Protein AF-0000000083407254 (afdb_homodimer)

Structure (mmCIF, N/CA/C/O backbone):
data_AF-0000000083407254-model_v1
#
loop_
_entity.id
_entity.type
_entity.pdbx_description
1 polymer 'Nucleotide-binding domain-containing protein'
#
loop_
_atom_site.group_PDB
_atom_site.id
_atom_site.type_symbol
_atom_site.label_atom_id
_atom_site.label_alt_id
_atom_site.label_comp_id
_atom_site.label_asym_id
_atom_site.label_entity_id
_atom_site.label_seq_id
_atom_site.pdbx_PDB_ins_code
_atom_site.Cartn_x
_atom_site.Cartn_y
_atom_site.Cartn_z
_atom_site.occupancy
_atom_site.B_iso_or_equiv
_atom_site.auth_seq_id
_atom_site.auth_comp_id
_atom_site.auth_asym_id
_atom_site.auth_atom_id
_atom_site.pdbx_PDB_model_num
ATOM 1 N N . MET A 1 1 ? -62.719 74.5 -61.312 1 21.75 1 MET A N 1
ATOM 2 C CA . MET A 1 1 ? -62 74.5 -62.562 1 21.75 1 MET A CA 1
ATOM 3 C C . MET A 1 1 ? -60.938 73.438 -62.625 1 21.75 1 MET A C 1
ATOM 5 O O . MET A 1 1 ? -60.219 73.188 -61.688 1 21.75 1 MET A O 1
ATOM 9 N N . PHE A 1 2 ? -61.094 72.438 -63.719 1 22.11 2 PHE A N 1
ATOM 10 C CA . PHE A 1 2 ? -60.938 71.062 -64.188 1 22.11 2 PHE A CA 1
ATOM 11 C C . PHE A 1 2 ? -59.531 70.812 -64.688 1 22.11 2 PHE A C 1
ATOM 13 O O . PHE A 1 2 ? -59.344 70.75 -65.938 1 22.11 2 PHE A O 1
ATOM 20 N N . ALA A 1 3 ? -58.594 71.625 -64.125 1 22.72 3 ALA A N 1
ATOM 21 C CA . ALA A 1 3 ? -57.406 71.625 -64.938 1 22.72 3 ALA A CA 1
ATOM 22 C C . ALA A 1 3 ? -56.906 70.188 -65.188 1 22.72 3 ALA A C 1
ATOM 24 O O . ALA A 1 3 ? -56.938 69.375 -64.25 1 22.72 3 ALA A O 1
ATOM 25 N N . ALA A 1 4 ? -56.781 69.688 -66.438 1 21.2 4 ALA A N 1
ATOM 26 C CA . ALA A 1 4 ? -56.719 68.5 -67.25 1 21.2 4 ALA A CA 1
ATOM 27 C C . ALA A 1 4 ? -55.406 67.75 -67.062 1 21.2 4 ALA A C 1
ATOM 29 O O . ALA A 1 4 ? -54.312 68.312 -67.312 1 21.2 4 ALA A O 1
ATOM 30 N N . ALA A 1 5 ? -55.219 66.938 -65.938 1 22.72 5 ALA A N 1
ATOM 31 C CA . ALA A 1 5 ? -54.094 66.312 -65.312 1 22.72 5 ALA A CA 1
ATOM 32 C C . ALA A 1 5 ? -53.375 65.375 -66.25 1 22.72 5 ALA A C 1
ATOM 34 O O . ALA A 1 5 ? -54 64.438 -66.75 1 22.72 5 ALA A O 1
ATOM 35 N N . ARG A 1 6 ? -52.406 65.938 -67.062 1 22.38 6 ARG A N 1
ATOM 36 C CA . ARG A 1 6 ? -51.719 65.375 -68.25 1 22.38 6 ARG A CA 1
ATOM 37 C C . ARG A 1 6 ? -51.156 63.969 -67.938 1 22.38 6 ARG A C 1
ATOM 39 O O . ARG A 1 6 ? -50.656 63.719 -66.812 1 22.38 6 ARG A O 1
ATOM 46 N N . ARG A 1 7 ? -51.562 62.938 -68.688 1 23.66 7 ARG A N 1
ATOM 47 C CA . ARG A 1 7 ? -51.562 61.469 -68.688 1 23.66 7 ARG A CA 1
ATOM 48 C C . ARG A 1 7 ? -50.156 60.938 -69 1 23.66 7 ARG A C 1
ATOM 50 O O . ARG A 1 7 ? -49.625 61.156 -70.062 1 23.66 7 ARG A O 1
ATOM 57 N N . PRO A 1 8 ? -49.094 61.188 -68.188 1 24.78 8 PRO A N 1
ATOM 58 C CA . PRO A 1 8 ? -47.719 60.969 -68.688 1 24.78 8 PRO A CA 1
ATOM 59 C C . PRO A 1 8 ? -47.562 59.594 -69.312 1 24.78 8 PRO A C 1
ATOM 61 O O . PRO A 1 8 ? -48.312 58.656 -68.938 1 24.78 8 PRO A O 1
ATOM 64 N N . ALA A 1 9 ? -46.875 59.469 -70.438 1 23.7 9 ALA A N 1
ATOM 65 C CA . ALA A 1 9 ? -46.594 58.406 -71.438 1 23.7 9 ALA A CA 1
ATOM 66 C C . ALA A 1 9 ? -45.906 57.219 -70.75 1 23.7 9 ALA A C 1
ATOM 68 O O . ALA A 1 9 ? -45.156 57.375 -69.812 1 23.7 9 ALA A O 1
ATOM 69 N N . ALA A 1 10 ? -46.5 56 -70.875 1 23.7 10 ALA A N 1
ATOM 70 C CA . ALA A 1 10 ? -46.406 54.625 -70.438 1 23.7 10 ALA A CA 1
ATOM 71 C C . ALA A 1 10 ? -45.094 54 -70.938 1 23.7 10 ALA A C 1
ATOM 73 O O . ALA A 1 10 ? -44.906 53.812 -72.125 1 23.7 10 ALA A O 1
ATOM 74 N N . ARG A 1 11 ? -43.875 54.625 -70.625 1 27.05 11 ARG A N 1
ATOM 75 C CA . ARG A 1 11 ? -42.625 54.125 -71.188 1 27.05 11 ARG A CA 1
ATOM 76 C C . ARG A 1 11 ? -42.562 52.594 -71.125 1 27.05 11 ARG A C 1
ATOM 78 O O . ARG A 1 11 ? -42.969 52 -70.062 1 27.05 11 ARG A O 1
ATOM 85 N N . LEU A 1 12 ? -42.594 51.875 -72.25 1 23.45 12 LEU A N 1
ATOM 86 C CA . LEU A 1 12 ? -42.625 50.469 -72.625 1 23.45 12 LEU A CA 1
ATOM 87 C C . LEU A 1 12 ? -41.406 49.75 -72.062 1 23.45 12 LEU A C 1
ATOM 89 O O . LEU A 1 12 ? -40.25 50.062 -72.375 1 23.45 12 LEU A O 1
ATOM 93 N N . ALA A 1 13 ? -41.188 49.625 -70.688 1 25.09 13 ALA A N 1
ATOM 94 C CA . ALA A 1 13 ? -40.031 48.969 -70.125 1 25.09 13 ALA A CA 1
ATOM 95 C C . ALA A 1 13 ? -39.875 47.562 -70.625 1 25.09 13 ALA A C 1
ATOM 97 O O . ALA A 1 13 ? -40.812 46.75 -70.562 1 25.09 13 ALA A O 1
ATOM 98 N N . THR A 1 14 ? -39.125 47.375 -71.812 1 26.05 14 THR A N 1
ATOM 99 C CA . THR A 1 14 ? -38.781 46.125 -72.438 1 26.05 14 THR A CA 1
ATOM 100 C C . THR A 1 14 ? -38.219 45.125 -71.438 1 26.05 14 THR A C 1
ATOM 102 O O . THR A 1 14 ? -37.281 45.469 -70.688 1 26.05 14 THR A O 1
ATOM 105 N N . ARG A 1 15 ? -39.031 44.25 -70.812 1 26.17 15 ARG A N 1
ATOM 106 C CA . ARG A 1 15 ? -38.75 43.156 -69.938 1 26.17 15 ARG A CA 1
ATOM 107 C C . ARG A 1 15 ? -37.719 42.219 -70.5 1 26.17 15 ARG A C 1
ATOM 109 O O . ARG A 1 15 ? -37.938 41.562 -71.562 1 26.17 15 ARG A O 1
ATOM 116 N N . GLN A 1 16 ? -36.469 42.688 -70.625 1 26.41 16 GLN A N 1
ATOM 117 C CA . GLN A 1 16 ? -35.438 41.688 -71 1 26.41 16 GLN A CA 1
ATOM 118 C C . GLN A 1 16 ? -35.562 40.438 -70.188 1 26.41 16 GLN A C 1
ATOM 120 O O . GLN A 1 16 ? -35.656 40.5 -68.938 1 26.41 16 GLN A O 1
ATOM 125 N N . LEU A 1 17 ? -36.25 39.375 -70.688 1 25 17 LEU A N 1
ATOM 126 C CA . LEU A 1 17 ? -36.438 38 -70.188 1 25 17 LEU A CA 1
ATOM 127 C C . LEU A 1 17 ? -35.094 37.375 -69.812 1 25 17 LEU A C 1
ATOM 129 O O . LEU A 1 17 ? -34.188 37.25 -70.625 1 25 17 LEU A O 1
ATOM 133 N N . ALA A 1 18 ? -34.5 37.781 -68.688 1 27.34 18 ALA A N 1
ATOM 134 C CA . ALA A 1 18 ? -33.344 37.125 -68.125 1 27.34 18 ALA A CA 1
ATOM 135 C C . ALA A 1 18 ? -33.531 35.594 -68.188 1 27.34 18 ALA A C 1
ATOM 137 O O . ALA A 1 18 ? -34.531 35.094 -67.688 1 27.34 18 ALA A O 1
ATOM 138 N N . ARG A 1 19 ? -33 34.938 -69.25 1 28.91 19 ARG A N 1
ATOM 139 C CA . ARG A 1 19 ? -32.781 33.5 -69.25 1 28.91 19 ARG A CA 1
ATOM 140 C C . ARG A 1 19 ? -32.281 33 -67.938 1 28.91 19 ARG A C 1
ATOM 142 O O . ARG A 1 19 ? -31.234 33.469 -67.438 1 28.91 19 ARG A O 1
ATOM 149 N N . PHE A 1 20 ? -33.188 32.75 -66.938 1 29.75 20 PHE A N 1
ATOM 150 C CA . PHE A 1 20 ? -32.875 32.031 -65.688 1 29.75 20 PHE A CA 1
ATOM 151 C C . PHE A 1 20 ? -32.062 30.781 -66 1 29.75 20 PHE A C 1
ATOM 153 O O . PHE A 1 20 ? -32.531 29.844 -66.625 1 29.75 20 PHE A O 1
ATOM 160 N N . SER A 1 21 ? -30.75 30.984 -66.438 1 31.03 21 SER A N 1
ATOM 161 C CA . SER A 1 21 ? -29.859 29.828 -66.438 1 31.03 21 SER A CA 1
ATOM 162 C C . SER A 1 21 ? -30.062 29.031 -65.125 1 31.03 21 SER A C 1
ATOM 164 O O . SER A 1 21 ? -30.141 29.594 -64.062 1 31.03 21 SER A O 1
ATOM 166 N N . SER A 1 22 ? -30.938 28.016 -65.25 1 34.75 22 SER A N 1
ATOM 167 C CA . SER A 1 22 ? -31.109 26.969 -64.25 1 34.75 22 SER A CA 1
ATOM 168 C C . SER A 1 22 ? -29.781 26.547 -63.625 1 34.75 22 SER A C 1
ATOM 170 O O . SER A 1 22 ? -28.922 25.984 -64.312 1 34.75 22 SER A O 1
ATOM 172 N N . THR A 1 23 ? -29.141 27.469 -62.938 1 35.56 23 THR A N 1
ATOM 173 C CA . THR A 1 23 ? -28 27.031 -62.156 1 35.56 23 THR A CA 1
ATOM 174 C C . THR A 1 23 ? -28.344 25.719 -61.438 1 35.56 23 THR A C 1
ATOM 176 O O . THR A 1 23 ? -29.297 25.656 -60.656 1 35.56 23 THR A O 1
ATOM 179 N N . GLN A 1 24 ? -28.109 24.562 -62.156 1 36.5 24 GLN A N 1
ATOM 180 C CA . GLN A 1 24 ? -28.109 23.234 -61.531 1 36.5 24 GLN A CA 1
ATOM 181 C C . GLN A 1 24 ? -27.516 23.281 -60.125 1 36.5 24 GLN A C 1
ATOM 183 O O . GLN A 1 24 ? -26.375 23.719 -59.938 1 36.5 24 GLN A O 1
ATOM 188 N N . VAL A 1 25 ? -28.422 23.594 -59.219 1 42.44 25 VAL A N 1
ATOM 189 C CA . VAL A 1 25 ? -28.047 23.406 -57.812 1 42.44 25 VAL A CA 1
ATOM 190 C C . VAL A 1 25 ? -27.312 22.078 -57.656 1 42.44 25 VAL A C 1
ATOM 192 O O . VAL A 1 25 ? -27.828 21.031 -58.031 1 42.44 25 VAL A O 1
ATOM 195 N N . PRO A 1 26 ? -25.984 22.188 -57.75 1 47.69 26 PRO A N 1
ATOM 196 C CA . PRO A 1 26 ? -25.297 20.906 -57.531 1 47.69 26 PRO A CA 1
ATOM 197 C C . PRO A 1 26 ? -25.969 20.047 -56.5 1 47.69 26 PRO A C 1
ATOM 199 O O . PRO A 1 26 ? -26.625 20.562 -55.562 1 47.69 26 PRO A O 1
ATOM 202 N N . PRO A 1 27 ? -26.391 18.875 -56.844 1 46.97 27 PRO A N 1
ATOM 203 C CA . PRO A 1 27 ? -27.156 18 -55.938 1 46.97 27 PRO A CA 1
ATOM 204 C C . PRO A 1 27 ? -26.641 18.031 -54.5 1 46.97 27 PRO A C 1
ATOM 206 O O . PRO A 1 27 ? -25.438 18.125 -54.281 1 46.97 27 PRO A O 1
ATOM 209 N N . ALA A 1 28 ? -27.438 18.516 -53.656 1 49.19 28 ALA A N 1
ATOM 210 C CA . ALA A 1 28 ? -27.312 18.625 -52.188 1 49.19 28 ALA A CA 1
ATOM 211 C C . ALA A 1 28 ? -26.781 17.328 -51.594 1 49.19 28 ALA A C 1
ATOM 213 O O . ALA A 1 28 ? -26.328 17.312 -50.438 1 49.19 28 ALA A O 1
ATOM 214 N N . GLY A 1 29 ? -27.031 16.25 -52.344 1 52.47 29 GLY A N 1
ATOM 215 C CA . GLY A 1 29 ? -26.625 14.977 -51.781 1 52.47 29 GLY A CA 1
ATOM 216 C C . GLY A 1 29 ? -25.125 14.852 -51.625 1 52.47 29 GLY A C 1
ATOM 217 O O . GLY A 1 29 ? -24.656 14.07 -50.781 1 52.47 29 GLY A O 1
ATOM 218 N N . GLY A 1 30 ? -24.406 15.539 -52.469 1 56.75 30 GLY A N 1
ATOM 219 C CA . GLY A 1 30 ? -22.953 15.453 -52.5 1 56.75 30 GLY A CA 1
ATOM 220 C C . GLY A 1 30 ? -22.297 16.203 -51.344 1 56.75 30 GLY A C 1
ATOM 221 O O . GLY A 1 30 ? -21.156 15.898 -51 1 56.75 30 GLY A O 1
ATOM 222 N N . ALA A 1 31 ? -23.047 17.125 -50.875 1 63.44 31 ALA A N 1
ATOM 223 C CA . ALA A 1 31 ? -22.453 17.938 -49.812 1 63.44 31 ALA A CA 1
ATOM 224 C C . ALA A 1 31 ? -22.406 17.188 -48.469 1 63.44 31 ALA A C 1
ATOM 226 O O . ALA A 1 31 ? -21.406 17.25 -47.75 1 63.44 31 ALA A O 1
ATOM 227 N N . TRP A 1 32 ? -23.516 16.469 -48.281 1 67.56 32 TRP A N 1
ATOM 228 C CA . TRP A 1 32 ? -23.516 15.711 -47.062 1 67.56 32 TRP A CA 1
ATOM 229 C C . TRP A 1 32 ? -22.453 14.617 -47.094 1 67.56 32 TRP A C 1
ATOM 231 O O . TRP A 1 32 ? -21.766 14.391 -46.094 1 67.56 32 TRP A O 1
ATOM 241 N N . ALA A 1 33 ? -22.406 13.938 -48.25 1 68.31 33 ALA A N 1
ATOM 242 C CA . ALA A 1 33 ? -21.391 12.898 -48.375 1 68.31 33 ALA A CA 1
ATOM 243 C C . ALA A 1 33 ? -19.984 13.5 -48.281 1 68.31 33 ALA A C 1
ATOM 245 O O . ALA A 1 33 ? -19.094 12.906 -47.688 1 68.31 33 ALA A O 1
ATOM 246 N N . ARG A 1 34 ? -19.875 14.688 -48.844 1 69.12 34 ARG A N 1
ATOM 247 C CA . ARG A 1 34 ? -18.578 15.352 -48.781 1 69.12 34 ARG A CA 1
ATOM 248 C C . ARG A 1 34 ? -18.266 15.797 -47.344 1 69.12 34 ARG A C 1
ATOM 250 O O . ARG A 1 34 ? -17.125 15.688 -46.906 1 69.12 34 ARG A O 1
ATOM 257 N N . ARG A 1 35 ? -19.25 16.219 -46.656 1 72.31 35 ARG A N 1
ATOM 258 C CA . ARG A 1 35 ? -19.047 16.609 -45.25 1 72.31 35 ARG A CA 1
ATOM 259 C C . ARG A 1 35 ? -18.766 15.398 -44.375 1 72.31 35 ARG A C 1
ATOM 261 O O . ARG A 1 35 ? -17.938 15.461 -43.469 1 72.31 35 ARG A O 1
ATOM 268 N N . ALA A 1 36 ? -19.484 14.383 -44.719 1 77.81 36 ALA A N 1
ATOM 269 C CA . ALA A 1 36 ? -19.25 13.148 -43.969 1 77.81 36 ALA A CA 1
ATOM 270 C C . ALA A 1 36 ? -17.844 12.609 -44.219 1 77.81 36 ALA A C 1
ATOM 272 O O . ALA A 1 36 ? -17.172 12.141 -43.312 1 77.81 36 ALA A O 1
ATOM 273 N N . LYS A 1 37 ? -17.531 12.625 -45.438 1 72.62 37 LYS A N 1
ATOM 274 C CA . LYS A 1 37 ? -16.172 12.195 -45.781 1 72.62 37 LYS A CA 1
ATOM 275 C C . LYS A 1 37 ? -15.125 13.109 -45.156 1 72.62 37 LYS A C 1
ATOM 277 O O . LYS A 1 37 ? -14.094 12.648 -44.688 1 72.62 37 LYS A O 1
ATOM 282 N N . ALA A 1 38 ? -15.477 14.383 -45.25 1 74.62 38 ALA A N 1
ATOM 283 C CA . ALA A 1 38 ? -14.57 15.328 -44.594 1 74.62 38 ALA A CA 1
ATOM 284 C C . ALA A 1 38 ? -14.539 15.109 -43.094 1 74.62 38 ALA A C 1
ATOM 286 O O . ALA A 1 38 ? -13.469 15.164 -42.469 1 74.62 38 ALA A O 1
ATOM 287 N N . GLY A 1 39 ? -15.633 14.836 -42.5 1 76 39 GLY A N 1
ATOM 288 C CA . GLY A 1 39 ? -15.688 14.523 -41.094 1 76 39 GLY A CA 1
ATOM 289 C C . GLY A 1 39 ? -14.883 13.289 -40.719 1 76 39 GLY A C 1
ATOM 290 O O . GLY A 1 39 ? -14.148 13.297 -39.719 1 76 39 GLY A O 1
ATOM 291 N N . ALA A 1 40 ? -15.039 12.344 -41.5 1 78.31 40 ALA A N 1
ATOM 292 C CA . ALA A 1 40 ? -14.289 11.109 -41.25 1 78.31 40 ALA A CA 1
ATOM 293 C C . ALA A 1 40 ? -12.789 11.336 -41.438 1 78.31 40 ALA A C 1
ATOM 295 O O . ALA A 1 40 ? -11.992 10.789 -40.656 1 78.31 40 ALA A O 1
ATOM 296 N N . LYS A 1 41 ? -12.5 12.102 -42.438 1 71.31 41 LYS A N 1
ATOM 297 C CA . LYS A 1 41 ? -11.086 12.398 -42.656 1 71.31 41 LYS A CA 1
ATOM 298 C C . LYS A 1 41 ? -10.5 13.172 -41.469 1 71.31 41 LYS A C 1
ATOM 300 O O . LYS A 1 41 ? -9.438 12.82 -40.969 1 71.31 41 LYS A O 1
ATOM 305 N N . TYR A 1 42 ? -11.219 14.125 -41 1 74.44 42 TYR A N 1
ATOM 306 C CA . TYR A 1 42 ? -10.695 14.945 -39.906 1 74.44 42 TYR A CA 1
ATOM 307 C C . TYR A 1 42 ? -10.695 14.172 -38.594 1 74.44 42 TYR A C 1
ATOM 309 O O . TYR A 1 42 ? -9.805 14.344 -37.781 1 74.44 42 TYR A O 1
ATOM 317 N N . THR A 1 43 ? -11.664 13.344 -38.469 1 76.38 43 THR A N 1
ATOM 318 C CA . THR A 1 43 ? -11.664 12.492 -37.281 1 76.38 43 THR A CA 1
ATOM 319 C C . THR A 1 43 ? -10.5 11.508 -37.344 1 76.38 43 THR A C 1
ATOM 321 O O . THR A 1 43 ? -9.859 11.25 -36.312 1 76.38 43 THR A O 1
ATOM 324 N N . GLY A 1 44 ? -10.328 11.023 -38.406 1 76.56 44 GLY A N 1
ATOM 325 C CA . GLY A 1 44 ? -9.188 10.133 -38.594 1 76.56 44 GLY A CA 1
ATOM 326 C C . GLY A 1 44 ? -7.855 10.82 -38.344 1 76.56 44 GLY A C 1
ATOM 327 O O . GLY A 1 44 ? -6.984 10.266 -37.656 1 76.56 44 GLY A O 1
ATOM 328 N N . LEU A 1 45 ? -7.758 11.977 -38.938 1 74.62 45 LEU A N 1
ATOM 329 C CA . LEU A 1 45 ? -6.527 12.734 -38.75 1 74.62 45 LEU A CA 1
ATOM 330 C C . LEU A 1 45 ? -6.352 13.109 -37.281 1 74.62 45 LEU A C 1
ATOM 332 O O . LEU A 1 45 ? -5.234 13.109 -36.75 1 74.62 45 LEU A O 1
ATOM 336 N N . PHE A 1 46 ? -7.438 13.406 -36.75 1 77.12 46 PHE A N 1
ATOM 337 C CA . PHE A 1 46 ? -7.379 13.734 -35.312 1 77.12 46 PHE A CA 1
ATOM 338 C C . PHE A 1 46 ? -6.949 12.523 -34.5 1 77.12 46 PHE A C 1
ATOM 340 O O . PHE A 1 46 ? -6.121 12.648 -33.594 1 77.12 46 PHE A O 1
ATOM 347 N N . ALA A 1 47 ? -7.441 11.43 -34.812 1 77.75 47 ALA A N 1
ATOM 348 C CA . ALA A 1 47 ? -7.074 10.203 -34.125 1 77.75 47 ALA A CA 1
ATOM 349 C C . ALA A 1 47 ? -5.598 9.875 -34.312 1 77.75 47 ALA A C 1
ATOM 351 O O . ALA A 1 47 ? -4.895 9.516 -33.375 1 77.75 47 ALA A O 1
ATOM 352 N N . LEU A 1 48 ? -5.223 10.016 -35.469 1 77.81 48 LEU A N 1
ATOM 353 C CA . LEU A 1 48 ? -3.822 9.727 -35.781 1 77.81 48 LEU A CA 1
ATOM 354 C C . LEU A 1 48 ? -2.898 10.711 -35.062 1 77.81 48 LEU A C 1
ATOM 356 O O . LEU A 1 48 ? -1.837 10.328 -34.562 1 77.81 48 LEU A O 1
ATOM 360 N N . SER A 1 49 ? -3.33 11.93 -35.094 1 75.38 49 SER A N 1
ATOM 361 C CA . SER A 1 49 ? -2.529 12.938 -34.406 1 75.38 49 SER A CA 1
ATOM 362 C C . SER A 1 49 ? -2.469 12.664 -32.906 1 75.38 49 SER A C 1
ATOM 364 O O . SER A 1 49 ? -1.444 12.914 -32.25 1 75.38 49 SER A O 1
ATOM 366 N N . THR A 1 50 ? -3.508 12.195 -32.406 1 77.25 50 THR A N 1
ATOM 367 C CA . THR A 1 50 ? -3.537 11.852 -30.984 1 77.25 50 THR A CA 1
ATOM 368 C C . THR A 1 50 ? -2.588 10.695 -30.672 1 77.25 50 THR A C 1
ATOM 370 O O . THR A 1 50 ? -1.829 10.742 -29.703 1 77.25 50 THR A O 1
ATOM 373 N N . VAL A 1 51 ? -2.627 9.797 -31.484 1 78.5 51 VAL A N 1
ATOM 374 C CA . VAL A 1 51 ? -1.76 8.641 -31.297 1 78.5 51 VAL A CA 1
ATOM 375 C C . VAL A 1 51 ? -0.298 9.062 -31.406 1 78.5 51 VAL A C 1
ATOM 377 O O . VAL A 1 51 ? 0.54 8.656 -30.609 1 78.5 51 VAL A O 1
ATOM 380 N N . ALA A 1 52 ? -0.082 9.898 -32.344 1 77.44 52 ALA A N 1
ATOM 381 C CA . ALA A 1 52 ? 1.282 10.383 -32.531 1 77.44 52 ALA A CA 1
ATOM 382 C C . ALA A 1 52 ? 1.723 11.234 -31.344 1 77.44 52 ALA A C 1
ATOM 384 O O . ALA A 1 52 ? 2.877 11.164 -30.906 1 77.44 52 ALA A O 1
ATOM 385 N N . GLY A 1 53 ? 0.836 12.023 -30.938 1 76.25 53 GLY A N 1
ATOM 386 C CA . GLY A 1 53 ? 1.149 12.852 -29.781 1 76.25 53 GLY A CA 1
ATOM 387 C C . GLY A 1 53 ? 1.431 12.047 -28.531 1 76.25 53 GLY A C 1
ATOM 388 O O . GLY A 1 53 ? 2.41 12.305 -27.828 1 76.25 53 GLY A O 1
ATOM 389 N N . VAL A 1 54 ? 0.614 11.086 -28.281 1 77.75 54 VAL A N 1
ATOM 390 C CA . VAL A 1 54 ? 0.809 10.211 -27.125 1 77.75 54 VAL A CA 1
ATOM 391 C C . VAL A 1 54 ? 2.109 9.43 -27.281 1 77.75 54 VAL A C 1
ATOM 393 O O . VAL A 1 54 ? 2.85 9.234 -26.328 1 77.75 54 VAL A O 1
ATOM 396 N N . GLY A 1 55 ? 2.311 9.094 -28.469 1 79.06 55 GLY A N 1
ATOM 397 C CA . GLY A 1 55 ? 3.564 8.414 -28.75 1 79.06 55 GLY A CA 1
ATOM 398 C C . GLY A 1 55 ? 4.781 9.281 -28.5 1 79.06 55 GLY A C 1
ATOM 399 O O . GLY A 1 55 ? 5.773 8.82 -27.922 1 79.06 55 GLY A O 1
ATOM 400 N N . ALA A 1 56 ? 4.684 10.492 -28.922 1 77.06 56 ALA A N 1
ATOM 401 C CA . ALA A 1 56 ? 5.781 11.43 -28.703 1 77.06 56 ALA A CA 1
ATOM 402 C C . ALA A 1 56 ? 5.992 11.695 -27.219 1 77.06 56 ALA A C 1
ATOM 404 O O . ALA A 1 56 ? 7.129 11.773 -26.75 1 77.06 56 ALA A O 1
ATOM 405 N N . LEU A 1 57 ? 4.953 11.836 -26.562 1 76.94 57 LEU A N 1
ATOM 406 C CA . LEU A 1 57 ? 5.055 12.047 -25.125 1 76.94 57 LEU A CA 1
ATOM 407 C C . LEU A 1 57 ? 5.688 10.844 -24.438 1 76.94 57 LEU A C 1
ATOM 409 O O . LEU A 1 57 ? 6.559 11.008 -23.578 1 76.94 57 LEU A O 1
ATOM 413 N N . ALA A 1 58 ? 5.234 9.727 -24.859 1 77.38 58 ALA A N 1
ATOM 414 C CA . ALA A 1 58 ? 5.812 8.5 -24.297 1 77.38 58 ALA A CA 1
ATOM 415 C C . ALA A 1 58 ? 7.297 8.391 -24.625 1 77.38 58 ALA A C 1
ATOM 417 O O . ALA A 1 58 ? 8.102 8.016 -23.781 1 77.38 58 ALA A O 1
ATOM 418 N N . GLY A 1 59 ? 7.562 8.711 -25.859 1 77.25 59 GLY A N 1
ATOM 419 C CA . GLY A 1 59 ? 8.961 8.727 -26.25 1 77.25 59 GLY A CA 1
ATOM 420 C C . GLY A 1 59 ? 9.805 9.695 -25.438 1 77.25 59 GLY A C 1
ATOM 421 O O . GLY A 1 59 ? 10.914 9.375 -25.031 1 77.25 59 GLY A O 1
ATOM 422 N N . GLY A 1 60 ? 9.289 10.852 -25.234 1 74.56 60 GLY A N 1
ATOM 423 C CA . GLY A 1 60 ? 9.977 11.828 -24.422 1 74.56 60 GLY A CA 1
ATOM 424 C C . GLY A 1 60 ? 10.211 11.352 -23 1 74.56 60 GLY A C 1
ATOM 425 O O . GLY A 1 60 ? 11.289 11.547 -22.438 1 74.56 60 GLY A O 1
ATOM 426 N N . ILE A 1 61 ? 9.289 10.695 -22.516 1 75.5 61 ILE A N 1
ATOM 427 C CA . ILE A 1 61 ? 9.391 10.188 -21.141 1 75.5 61 ILE A CA 1
ATOM 428 C C . ILE A 1 61 ? 10.461 9.094 -21.078 1 75.5 61 ILE A C 1
ATOM 430 O O . ILE A 1 61 ? 11.25 9.047 -20.125 1 75.5 61 ILE A O 1
ATOM 434 N N . LEU A 1 62 ? 10.461 8.297 -22.078 1 75.94 62 LEU A N 1
ATOM 435 C CA . LEU A 1 62 ? 11.438 7.219 -22.109 1 75.94 62 LEU A CA 1
ATOM 436 C C . LEU A 1 62 ? 12.852 7.773 -22.234 1 75.94 62 LEU A C 1
ATOM 438 O O . LEU A 1 62 ? 13.781 7.254 -21.609 1 75.94 62 LEU A O 1
ATOM 442 N N . ILE A 1 63 ? 12.938 8.812 -22.969 1 72.94 63 ILE A N 1
ATOM 443 C CA . ILE A 1 63 ? 14.242 9.445 -23.125 1 72.94 63 ILE A CA 1
ATOM 444 C C . ILE A 1 63 ? 14.672 10.062 -21.781 1 72.94 63 ILE A C 1
ATOM 446 O O . ILE A 1 63 ? 15.82 9.898 -21.359 1 72.94 63 ILE A O 1
ATOM 450 N N . HIS A 1 64 ? 13.82 10.711 -21.203 1 72.88 64 HIS A N 1
ATOM 451 C CA . HIS A 1 64 ? 14.133 11.273 -19.891 1 72.88 64 HIS A CA 1
ATOM 452 C C . HIS A 1 64 ? 14.508 10.188 -18.891 1 72.88 64 HIS A C 1
ATOM 454 O O . HIS A 1 64 ? 15.484 10.328 -18.156 1 72.88 64 HIS A O 1
ATOM 460 N N . ASP A 1 65 ? 13.734 9.188 -18.906 1 73.75 65 ASP A N 1
ATOM 461 C CA . ASP A 1 65 ? 14 8.055 -18.016 1 73.75 65 ASP A CA 1
ATOM 462 C C . ASP A 1 65 ? 15.391 7.477 -18.25 1 73.75 65 ASP A C 1
ATOM 464 O O . ASP A 1 65 ? 16.109 7.156 -17.312 1 73.75 65 ASP A O 1
ATOM 468 N N . ALA A 1 66 ? 15.758 7.43 -19.484 1 71.81 66 ALA A N 1
ATOM 469 C CA . ALA A 1 66 ? 17.062 6.879 -19.844 1 71.81 66 ALA A CA 1
ATOM 470 C C . ALA A 1 66 ? 18.203 7.719 -19.266 1 71.81 66 ALA A C 1
ATOM 472 O O . ALA A 1 66 ? 19.266 7.191 -18.953 1 71.81 66 ALA A O 1
ATOM 473 N N . PHE A 1 67 ? 17.875 8.977 -18.969 1 70.62 67 PHE A N 1
ATOM 474 C CA . PHE A 1 67 ? 18.906 9.867 -18.453 1 70.62 67 PHE A CA 1
ATOM 475 C C . PHE A 1 67 ? 18.953 9.836 -16.938 1 70.62 67 PHE A C 1
ATOM 477 O O . PHE A 1 67 ? 19.828 10.453 -16.328 1 70.62 67 PHE A O 1
ATOM 484 N N . THR A 1 68 ? 18.109 9.062 -16.406 1 72.75 68 THR A N 1
ATOM 485 C CA . THR A 1 68 ? 18.062 9.039 -14.945 1 72.75 68 THR A CA 1
ATOM 486 C C . THR A 1 68 ? 18.953 7.922 -14.398 1 72.75 68 THR A C 1
ATOM 488 O O . THR A 1 68 ? 19.219 7.863 -13.195 1 72.75 68 THR A O 1
ATOM 491 N N . TYR A 1 69 ? 19.453 7.125 -15.297 1 71.56 69 TYR A N 1
ATOM 492 C CA . TYR A 1 69 ? 20.25 5.996 -14.859 1 71.56 69 TYR A CA 1
ATOM 493 C C . TYR A 1 69 ? 21.734 6.355 -14.844 1 71.56 69 TYR A C 1
ATOM 495 O O . TYR A 1 69 ? 22.453 6.109 -15.82 1 71.56 69 TYR A O 1
ATOM 503 N N . ASN A 1 70 ? 22.109 7.234 -13.945 1 70.38 70 ASN A N 1
ATOM 504 C CA . ASN A 1 70 ? 23.5 7.688 -13.867 1 70.38 70 ASN A CA 1
ATOM 505 C C . ASN A 1 70 ? 24.234 7.031 -12.695 1 70.38 70 ASN A C 1
ATOM 507 O O . ASN A 1 70 ? 23.609 6.648 -11.703 1 70.38 70 ASN A O 1
ATOM 511 N N . GLU A 1 71 ? 25.469 6.75 -13.008 1 70.69 71 GLU A N 1
ATOM 512 C CA . GLU A 1 71 ? 26.344 6.234 -11.961 1 70.69 71 GLU A CA 1
ATOM 513 C C . GLU A 1 71 ? 27 7.371 -11.172 1 70.69 71 GLU A C 1
ATOM 515 O O . GLU A 1 71 ? 27.672 8.227 -11.75 1 70.69 71 GLU A O 1
ATOM 520 N N . LYS A 1 72 ? 26.547 7.547 -9.961 1 72.94 72 LYS A N 1
ATOM 521 C CA . LYS A 1 72 ? 27.125 8.547 -9.078 1 72.94 72 LYS A CA 1
ATOM 522 C C . LYS A 1 72 ? 28.062 7.906 -8.055 1 72.94 72 LYS A C 1
ATOM 524 O O . LYS A 1 72 ? 27.828 6.781 -7.609 1 72.94 72 LYS A O 1
ATOM 529 N N . HIS A 1 73 ? 29.25 8.461 -7.883 1 72.12 73 HIS A N 1
ATOM 530 C CA . HIS A 1 73 ? 30.203 7.953 -6.891 1 72.12 73 HIS A CA 1
ATOM 531 C C . HIS A 1 73 ? 30.391 8.953 -5.758 1 72.12 73 HIS A C 1
ATOM 533 O O . HIS A 1 73 ? 30.469 10.164 -5.996 1 72.12 73 HIS A O 1
ATOM 539 N N . ALA A 1 74 ? 30.125 8.531 -4.578 1 67.81 74 ALA A N 1
ATOM 540 C CA . ALA A 1 74 ? 30.438 9.336 -3.402 1 67.81 74 ALA A CA 1
ATOM 541 C C . ALA A 1 74 ? 31.75 8.875 -2.764 1 67.81 74 ALA A C 1
ATOM 543 O O . ALA A 1 74 ? 31.797 7.816 -2.137 1 67.81 74 ALA A O 1
ATOM 544 N N . ASP A 1 75 ? 32.844 9.5 -3.213 1 72.44 75 ASP A N 1
ATOM 545 C CA . ASP A 1 75 ? 34.125 9.117 -2.617 1 72.44 75 ASP A CA 1
ATOM 546 C C . ASP A 1 75 ? 34.5 10.047 -1.462 1 72.44 75 ASP A C 1
ATOM 548 O O . ASP A 1 75 ? 34.375 11.266 -1.581 1 72.44 75 ASP A O 1
ATOM 552 N N . ARG A 1 76 ? 35 9.617 -0.351 1 74.19 76 ARG A N 1
ATOM 553 C CA . ARG A 1 76 ? 35.5 10.273 0.856 1 74.19 76 ARG A CA 1
ATOM 554 C C . ARG A 1 76 ? 34.531 11.344 1.335 1 74.19 76 ARG A C 1
ATOM 556 O O . ARG A 1 76 ? 34.656 12.516 0.977 1 74.19 76 ARG A O 1
ATOM 563 N N . VAL A 1 77 ? 33.5 10.859 1.985 1 83.75 77 VAL A N 1
ATOM 564 C CA . VAL A 1 77 ? 32.531 11.812 2.51 1 83.75 77 VAL A CA 1
ATOM 565 C C . VAL A 1 77 ? 32.938 12.227 3.924 1 83.75 77 VAL A C 1
ATOM 567 O O . VAL A 1 77 ? 32.875 11.422 4.85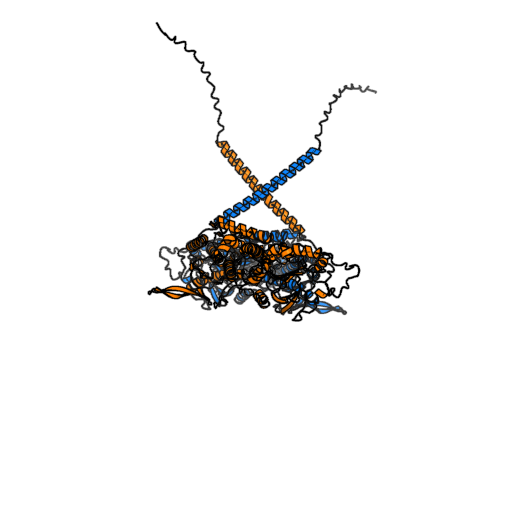2 1 83.75 77 VAL A O 1
ATOM 570 N N . PRO A 1 78 ? 33.375 13.406 4.055 1 84.94 78 PRO A N 1
ATOM 571 C CA . PRO A 1 78 ? 33.75 13.859 5.395 1 84.94 78 PRO A CA 1
ATOM 572 C C . PRO A 1 78 ? 32.562 13.953 6.344 1 84.94 78 PRO A C 1
ATOM 574 O O . PRO A 1 78 ? 31.469 14.32 5.922 1 84.94 78 PRO A O 1
ATOM 577 N N . VAL A 1 79 ? 32.781 13.445 7.551 1 87 79 VAL A N 1
ATOM 578 C CA . VAL A 1 79 ? 31.781 13.555 8.609 1 87 79 VAL A CA 1
ATOM 579 C C . VAL A 1 79 ? 32.406 14.219 9.836 1 87 79 VAL A C 1
ATOM 581 O O . VAL A 1 79 ? 33.531 13.867 10.242 1 87 79 VAL A O 1
ATOM 584 N N . HIS A 1 80 ? 31.688 15.219 10.352 1 85.75 80 HIS A N 1
ATOM 585 C CA . HIS A 1 80 ? 32.156 15.875 11.562 1 85.75 80 HIS A CA 1
ATOM 586 C C . HIS A 1 80 ? 32.156 14.914 12.742 1 85.75 80 HIS A C 1
ATOM 588 O O . HIS A 1 80 ? 31.203 14.156 12.938 1 85.75 80 HIS A O 1
ATOM 594 N N . PRO A 1 81 ? 33.156 14.859 13.539 1 84.62 81 PRO A N 1
ATOM 595 C CA . PRO A 1 81 ? 33.219 13.938 14.672 1 84.62 81 PRO A CA 1
ATOM 596 C C . PRO A 1 81 ? 32.094 14.117 15.664 1 84.62 81 PRO A C 1
ATOM 598 O O . PRO A 1 81 ? 31.641 13.156 16.297 1 84.62 81 PRO A O 1
ATOM 601 N N . LEU A 1 82 ? 31.594 15.312 15.766 1 85.31 82 LEU A N 1
ATOM 602 C CA . LEU A 1 82 ? 30.5 15.586 16.703 1 85.31 82 LEU A CA 1
ATOM 603 C C . LEU A 1 82 ? 29.188 14.977 16.219 1 85.31 82 LEU A C 1
ATOM 605 O O . LEU A 1 82 ? 28.25 14.82 17 1 85.31 82 LEU A O 1
ATOM 609 N N . ALA A 1 83 ? 29.156 14.734 14.984 1 87 83 ALA A N 1
ATOM 610 C CA . ALA A 1 83 ? 27.969 14.039 14.461 1 87 83 ALA A CA 1
ATOM 611 C C . ALA A 1 83 ? 27.969 12.578 14.883 1 87 83 ALA A C 1
ATOM 613 O O . ALA A 1 83 ? 26.906 11.992 15.125 1 87 83 ALA A O 1
ATOM 614 N N . LEU A 1 84 ? 29.109 12.055 15.047 1 85.31 84 LEU A N 1
ATOM 615 C CA . LEU A 1 84 ? 29.25 10.648 15.406 1 85.31 84 LEU A CA 1
ATOM 616 C C . LEU A 1 84 ? 29.172 10.461 16.922 1 85.31 84 LEU A C 1
ATOM 618 O O . LEU A 1 84 ? 28.688 9.438 17.391 1 85.31 84 LEU A O 1
ATOM 622 N N . ASN A 1 85 ? 29.672 11.422 17.562 1 88.69 85 ASN A N 1
ATOM 623 C CA . ASN A 1 85 ? 29.656 11.406 19.016 1 88.69 85 ASN A CA 1
ATOM 624 C C . ASN A 1 85 ? 29.25 12.758 19.594 1 88.69 85 ASN A C 1
ATOM 626 O O . ASN A 1 85 ? 30.078 13.5 20.109 1 88.69 85 ASN A O 1
ATOM 630 N N . PRO A 1 86 ? 27.938 12.906 19.672 1 91.62 86 PRO A N 1
ATOM 631 C CA . PRO A 1 86 ? 27.469 14.195 20.172 1 91.62 86 PRO A CA 1
ATOM 632 C C . PRO A 1 86 ? 27.766 14.398 21.656 1 91.62 86 PRO A C 1
ATOM 634 O O . PRO A 1 86 ? 27.766 13.438 22.422 1 91.62 86 PRO A O 1
ATOM 637 N N . GLU A 1 87 ? 27.984 15.648 22 1 93.12 87 GLU A N 1
ATOM 638 C CA . GLU A 1 87 ? 28.156 16 23.406 1 93.12 87 GLU A CA 1
ATOM 639 C C . GLU A 1 87 ? 26.844 15.867 24.172 1 93.12 87 GLU A C 1
ATOM 641 O O . GLU A 1 87 ? 25.766 16 23.594 1 93.12 87 GLU A O 1
ATOM 646 N N . ARG A 1 88 ? 27 15.547 25.391 1 95.25 88 ARG A N 1
ATOM 647 C CA . ARG A 1 88 ? 25.797 15.43 26.234 1 95.25 88 ARG A CA 1
ATOM 648 C C . ARG A 1 88 ? 25.516 16.734 26.938 1 95.25 88 ARG A C 1
ATOM 650 O O . ARG A 1 88 ? 26.406 17.547 27.172 1 95.25 88 ARG A O 1
ATOM 657 N N . GLY A 1 89 ? 24.203 16.984 27.156 1 95.44 89 GLY A N 1
ATOM 658 C CA . GLY A 1 89 ? 23.797 18.219 27.828 1 95.44 89 GLY A CA 1
ATOM 659 C C . GLY A 1 89 ? 22.312 18.234 28.172 1 95.44 89 GLY A C 1
ATOM 660 O O . GLY A 1 89 ? 21.641 17.219 28.109 1 95.44 89 GLY A O 1
ATOM 661 N N . GLY A 1 90 ? 21.891 19.484 28.625 1 94.5 90 GLY A N 1
ATOM 662 C CA . GLY A 1 90 ? 20.5 19.656 29.016 1 94.5 90 GLY A CA 1
ATOM 663 C C . GLY A 1 90 ? 20.188 19.125 30.406 1 94.5 90 GLY A C 1
ATOM 664 O O . GLY A 1 90 ? 21.062 18.547 31.062 1 94.5 90 GLY A O 1
ATOM 665 N N . PRO A 1 91 ? 19 19.25 30.812 1 96.5 91 PRO A N 1
ATOM 666 C CA . PRO A 1 91 ? 18.625 18.828 32.156 1 96.5 91 PRO A CA 1
ATOM 667 C C . PRO A 1 91 ? 18.703 17.312 32.344 1 96.5 91 PRO A C 1
ATOM 669 O O . PRO A 1 91 ? 18.938 16.844 33.469 1 96.5 91 PRO A O 1
ATOM 672 N N . LYS A 1 92 ? 18.562 16.562 31.328 1 97 92 LYS A N 1
ATOM 673 C CA . LYS A 1 92 ? 18.547 15.109 31.453 1 97 92 LYS A CA 1
ATOM 674 C C . LYS A 1 92 ? 19.859 14.5 30.969 1 97 92 LYS A C 1
ATOM 676 O O . LYS A 1 92 ? 19.969 13.281 30.812 1 97 92 LYS A O 1
ATOM 681 N N . ASN A 1 93 ? 20.859 15.227 30.609 1 96.88 93 ASN A N 1
ATOM 682 C CA . ASN A 1 93 ? 22.172 14.805 30.172 1 96.88 93 ASN A CA 1
ATOM 683 C C . ASN A 1 93 ? 22.094 13.844 28.984 1 96.88 93 ASN A C 1
ATOM 685 O O . ASN A 1 93 ? 22.656 12.75 29.031 1 96.88 93 ASN A O 1
ATOM 689 N N . LEU A 1 94 ? 21.359 14.273 28.016 1 96.88 94 LEU A N 1
ATOM 690 C CA . LEU A 1 94 ? 21.172 13.492 26.797 1 96.88 94 LEU A CA 1
ATOM 691 C C . LEU A 1 94 ? 22.109 13.953 25.688 1 96.88 94 LEU A C 1
ATOM 693 O O . LEU A 1 94 ? 22.672 15.055 25.766 1 96.88 94 LEU A O 1
ATOM 697 N N . PRO A 1 95 ? 22.375 13.07 24.672 1 95.69 95 PRO A N 1
ATOM 698 C CA . PRO A 1 95 ? 23.141 13.547 23.531 1 95.69 95 PRO A CA 1
ATOM 699 C C . PRO A 1 95 ? 22.484 14.734 22.828 1 95.69 95 PRO A C 1
ATOM 701 O O . PRO A 1 95 ? 21.281 14.695 22.531 1 95.69 95 PRO A O 1
ATOM 704 N N . VAL A 1 96 ? 23.25 15.836 22.609 1 96.5 96 VAL A N 1
ATOM 705 C CA . VAL A 1 96 ? 22.75 17.031 21.938 1 96.5 96 VAL A CA 1
ATOM 706 C C . VAL A 1 96 ? 23.219 17.047 20.484 1 96.5 96 VAL A C 1
ATOM 708 O O . VAL A 1 96 ? 24.406 17.172 20.203 1 96.5 96 VAL A O 1
ATOM 711 N N . VAL A 1 97 ? 22.281 16.984 19.531 1 95.44 97 VAL A N 1
ATOM 712 C CA . VAL A 1 97 ? 22.594 16.859 18.109 1 95.44 97 VAL A CA 1
ATOM 713 C C . VAL A 1 97 ? 22.766 18.25 17.5 1 95.44 97 VAL A C 1
ATOM 715 O O . VAL A 1 97 ? 21.891 18.734 16.781 1 95.44 97 VAL A O 1
ATOM 718 N N . ARG A 1 98 ? 23.969 18.812 17.641 1 92.94 98 ARG A N 1
ATOM 719 C CA . ARG A 1 98 ? 24.266 20.141 17.109 1 92.94 98 ARG A CA 1
ATOM 720 C C . ARG A 1 98 ? 24.672 20.062 15.641 1 92.94 98 ARG A C 1
ATOM 722 O O . ARG A 1 98 ? 24.484 21.016 14.891 1 92.94 98 ARG A O 1
ATOM 729 N N . ILE A 1 99 ? 25.25 18.938 15.359 1 93.25 99 ILE A N 1
ATOM 730 C CA . ILE A 1 99 ? 25.734 18.719 14.008 1 93.25 99 ILE A CA 1
ATOM 731 C C . ILE A 1 99 ? 25.109 17.438 13.438 1 93.25 99 ILE A C 1
ATOM 733 O O . ILE A 1 99 ? 25.062 16.406 14.109 1 93.25 99 ILE A O 1
ATOM 737 N N . GLN A 1 100 ? 24.594 17.625 12.203 1 93.12 100 GLN A N 1
ATOM 738 C CA . GLN A 1 100 ? 24 16.484 11.508 1 93.12 100 GLN A CA 1
ATOM 739 C C . GLN A 1 100 ? 25.031 15.75 10.672 1 93.12 100 GLN A C 1
ATOM 741 O O . GLN A 1 100 ? 26.125 16.25 10.438 1 93.12 100 GLN A O 1
ATOM 746 N N . MET A 1 101 ? 24.656 14.578 10.148 1 90.88 101 MET A N 1
ATOM 747 C CA . MET A 1 101 ? 25.578 13.695 9.445 1 90.88 101 MET A CA 1
ATOM 748 C C . MET A 1 101 ? 26.031 14.32 8.133 1 90.88 101 MET A C 1
ATOM 750 O O . MET A 1 101 ? 27.156 14.078 7.688 1 90.88 101 MET A O 1
ATOM 754 N N . ASP A 1 102 ? 25.156 15.109 7.543 1 91.5 102 ASP A N 1
ATOM 755 C CA . ASP A 1 102 ? 25.469 15.617 6.207 1 91.5 102 ASP A CA 1
ATOM 756 C C . ASP A 1 102 ? 25.859 17.094 6.254 1 91.5 102 ASP A C 1
ATOM 758 O O . ASP A 1 102 ? 25.922 17.75 5.215 1 91.5 102 ASP A O 1
ATOM 762 N N . ASP A 1 103 ? 26.219 17.609 7.352 1 93.44 103 ASP A N 1
ATOM 763 C CA . ASP A 1 103 ? 26.484 19.031 7.504 1 93.44 103 ASP A CA 1
ATOM 764 C C . ASP A 1 103 ? 27.828 19.422 6.895 1 93.44 103 ASP A C 1
ATOM 766 O O . ASP A 1 103 ? 28.078 20.594 6.637 1 93.44 103 ASP A O 1
ATOM 770 N N . GLU A 1 104 ? 28.734 18.438 6.68 1 90.06 104 GLU A N 1
ATOM 771 C CA . GLU A 1 104 ? 30.047 18.766 6.133 1 90.06 104 GLU A CA 1
ATOM 772 C C . GLU A 1 104 ? 30.312 18.031 4.824 1 90.06 104 GLU A C 1
ATOM 774 O O . GLU A 1 104 ? 31.453 17.891 4.391 1 90.06 104 GLU A O 1
ATOM 779 N N . GLU A 1 105 ? 29.25 17.547 4.266 1 89.38 105 GLU A N 1
ATOM 780 C CA . GLU A 1 105 ? 29.438 16.672 3.115 1 89.38 105 GLU A CA 1
ATOM 781 C C . GLU A 1 105 ? 29.875 17.469 1.884 1 89.38 105 GLU A C 1
ATOM 783 O O . GLU A 1 105 ? 30.516 16.922 0.982 1 89.38 105 GLU A O 1
ATOM 788 N N . ASP A 1 106 ? 29.5 18.781 1.77 1 89.25 106 ASP A N 1
ATOM 789 C CA . ASP A 1 106 ? 29.938 19.688 0.707 1 89.25 106 ASP A CA 1
ATOM 790 C C . ASP A 1 106 ? 29.984 21.125 1.189 1 89.25 106 ASP A C 1
ATOM 792 O O . ASP A 1 106 ? 29.719 21.406 2.361 1 89.25 106 ASP A O 1
ATOM 796 N N . ASP A 1 107 ? 30.359 22.031 0.353 1 90.06 107 ASP A N 1
ATOM 797 C CA . ASP A 1 107 ? 30.578 23.422 0.735 1 90.06 107 ASP A CA 1
ATOM 798 C C . ASP A 1 107 ? 29.25 24.109 1.071 1 90.06 107 ASP A C 1
ATOM 800 O O . ASP A 1 107 ? 29.188 24.938 1.98 1 90.06 107 ASP A O 1
ATOM 804 N N . GLU A 1 108 ? 28.312 23.719 0.409 1 91 108 GLU A N 1
ATOM 805 C CA . GLU A 1 108 ? 27 24.328 0.678 1 91 108 GLU A CA 1
ATOM 806 C C . GLU A 1 108 ? 26.469 23.891 2.043 1 91 108 GLU A C 1
ATOM 808 O O . GLU A 1 108 ? 25.891 24.703 2.771 1 91 108 GLU A O 1
ATOM 813 N N . ALA A 1 109 ? 26.688 22.703 2.363 1 91.81 109 ALA A N 1
ATOM 814 C CA . ALA A 1 109 ? 26.266 22.203 3.664 1 91.81 109 ALA A CA 1
ATOM 815 C C . ALA A 1 109 ? 27.016 22.891 4.797 1 91.81 109 ALA A C 1
ATOM 817 O O . ALA A 1 109 ? 26.422 23.219 5.832 1 91.81 109 ALA A O 1
ATOM 818 N N . LYS A 1 110 ? 28.25 23.141 4.598 1 91.19 110 LYS A N 1
ATOM 819 C CA . LYS A 1 110 ? 29.062 23.828 5.598 1 91.19 110 LYS A CA 1
ATOM 820 C C . LYS A 1 110 ? 28.578 25.25 5.812 1 91.19 110 LYS A C 1
ATOM 822 O O . LYS A 1 110 ? 28.578 25.75 6.941 1 91.19 110 LYS A O 1
ATOM 827 N N . ARG A 1 111 ? 28.219 25.828 4.754 1 91.69 111 ARG A N 1
ATOM 828 C CA . ARG A 1 111 ? 27.703 27.188 4.844 1 91.69 111 ARG A CA 1
ATOM 829 C C . ARG A 1 111 ? 26.391 27.234 5.625 1 91.69 111 ARG A C 1
ATOM 831 O O . ARG A 1 111 ? 26.156 28.141 6.418 1 91.69 111 ARG A O 1
ATOM 838 N N . LEU A 1 112 ? 25.578 26.297 5.438 1 93.06 112 LEU A N 1
ATOM 839 C CA . LEU A 1 112 ? 24.266 26.25 6.086 1 93.06 112 LEU A CA 1
ATOM 840 C C . LEU A 1 112 ? 24.422 26.016 7.586 1 93.06 112 LEU A C 1
ATOM 842 O O . LEU A 1 112 ? 23.531 26.391 8.367 1 93.06 112 LEU A O 1
ATOM 846 N N . LEU A 1 113 ? 25.5 25.453 7.949 1 91.06 113 LEU A N 1
ATOM 847 C CA . LEU A 1 113 ? 25.75 25.172 9.359 1 91.06 113 LEU A CA 1
ATOM 848 C C . LEU A 1 113 ? 25.891 26.469 10.148 1 91.06 113 LEU A C 1
ATOM 850 O O . LEU A 1 113 ? 25.656 26.484 11.359 1 91.06 113 LEU A O 1
ATOM 854 N N . THR A 1 114 ? 26.219 27.531 9.453 1 89.75 114 THR A N 1
ATOM 855 C CA . THR A 1 114 ? 26.422 28.812 10.109 1 89.75 114 THR A CA 1
ATOM 856 C C . THR A 1 114 ? 25.109 29.594 10.18 1 89.75 114 THR A C 1
ATOM 858 O O . THR A 1 114 ? 25.031 30.625 10.844 1 89.75 114 THR A O 1
ATOM 861 N N . ARG A 1 115 ? 24.109 29.062 9.555 1 93.75 115 ARG A N 1
ATOM 862 C CA . ARG A 1 115 ? 22.797 29.719 9.555 1 93.75 115 ARG A CA 1
ATOM 863 C C . ARG A 1 115 ? 22.016 29.375 10.82 1 93.75 115 ARG A C 1
ATOM 865 O O . ARG A 1 115 ? 22.328 28.391 11.492 1 93.75 115 ARG A O 1
ATOM 872 N N . PRO A 1 116 ? 21.031 30.25 11.172 1 95.69 116 PRO A N 1
ATOM 873 C CA . PRO A 1 116 ? 20.203 29.922 12.336 1 95.69 116 PRO A CA 1
ATOM 874 C C . PRO A 1 116 ? 19.484 28.594 12.188 1 95.69 116 PRO A C 1
ATOM 876 O O . PRO A 1 116 ? 19.047 28.234 11.094 1 95.69 116 PRO A O 1
ATOM 879 N N . LYS A 1 117 ? 19.312 27.891 13.297 1 97.06 117 LYS A N 1
ATOM 880 C CA . LYS A 1 117 ? 18.688 26.578 13.305 1 97.06 117 LYS A CA 1
ATOM 881 C C . LYS A 1 117 ? 17.172 26.703 13.414 1 97.06 117 LYS A C 1
ATOM 883 O O . LYS A 1 117 ? 16.641 27.219 14.406 1 97.06 117 LYS A O 1
ATOM 888 N N . LEU A 1 118 ? 16.484 26.266 12.367 1 98.38 118 LEU A N 1
ATOM 889 C CA . LEU A 1 118 ? 15.031 26.156 12.359 1 98.38 118 LEU A CA 1
ATOM 890 C C . LEU A 1 118 ? 14.586 24.703 12.516 1 98.38 118 LEU A C 1
ATOM 892 O O . LEU A 1 118 ? 14.891 23.875 11.664 1 98.38 118 LEU A O 1
ATOM 896 N N . VAL A 1 119 ? 13.938 24.375 13.602 1 98.75 119 VAL A N 1
ATOM 897 C CA . VAL A 1 119 ? 13.414 23.031 13.836 1 98.75 119 VAL A CA 1
ATOM 898 C C . VAL A 1 119 ? 11.898 23.031 13.688 1 98.75 119 VAL A C 1
ATOM 900 O O . VAL A 1 119 ? 11.211 23.875 14.273 1 98.75 119 VAL A O 1
ATOM 903 N N . ILE A 1 120 ? 11.375 22.188 12.859 1 98.81 120 ILE A N 1
ATOM 904 C CA . ILE A 1 120 ? 9.938 22.016 12.648 1 98.81 120 ILE A CA 1
ATOM 905 C C . ILE A 1 120 ? 9.492 20.656 13.164 1 98.81 120 ILE A C 1
ATOM 907 O O . ILE A 1 120 ? 10.016 19.625 12.742 1 98.81 120 ILE A O 1
ATOM 911 N N . VAL A 1 121 ? 8.523 20.625 14.109 1 98.81 121 VAL A N 1
ATOM 912 C CA . VAL A 1 121 ? 7.988 19.375 14.656 1 98.81 121 VAL A CA 1
ATOM 913 C C . VAL A 1 121 ? 6.645 19.062 14 1 98.81 121 VAL A C 1
ATOM 915 O O . VAL A 1 121 ? 5.688 19.828 14.125 1 98.81 121 VAL A O 1
ATOM 918 N N . GLY A 1 122 ? 6.598 17.938 13.344 1 97.88 122 GLY A N 1
ATOM 919 C CA . GLY A 1 122 ? 5.406 17.547 12.602 1 97.88 122 GLY A CA 1
ATOM 920 C C . GLY A 1 122 ? 5.562 17.703 11.102 1 97.88 122 GLY A C 1
ATOM 921 O O . GLY A 1 122 ? 6.375 18.5 10.633 1 97.88 122 GLY A O 1
ATOM 922 N N . ALA A 1 123 ? 4.805 16.938 10.367 1 96.06 123 ALA A N 1
ATOM 923 C CA . ALA A 1 123 ? 4.863 16.984 8.906 1 96.06 123 ALA A CA 1
ATOM 924 C C . ALA A 1 123 ? 3.469 17.094 8.305 1 96.06 123 ALA A C 1
ATOM 926 O O . ALA A 1 123 ? 3.174 16.453 7.285 1 96.06 123 ALA A O 1
ATOM 927 N N . GLY A 1 124 ? 2.613 17.844 8.922 1 95.5 124 GLY A N 1
ATOM 928 C CA . GLY A 1 124 ? 1.276 18.062 8.398 1 95.5 124 GLY A CA 1
ATOM 929 C C . GLY A 1 124 ? 1.182 19.281 7.504 1 95.5 124 GLY A C 1
ATOM 930 O O . GLY A 1 124 ? 2.182 19.719 6.93 1 95.5 124 GLY A O 1
ATOM 931 N N . TRP A 1 125 ? 0.014 19.812 7.359 1 95.19 125 TRP A N 1
ATOM 932 C CA . TRP A 1 125 ? -0.275 20.922 6.453 1 95.19 125 TRP A CA 1
ATOM 933 C C . TRP A 1 125 ? 0.492 22.172 6.859 1 95.19 125 TRP A C 1
ATOM 935 O O . TRP A 1 125 ? 1.012 22.891 6.008 1 95.19 125 TRP A O 1
ATOM 945 N N . GLY A 1 126 ? 0.496 22.422 8.125 1 97.5 126 GLY A N 1
ATOM 946 C CA . GLY A 1 126 ? 1.243 23.578 8.594 1 97.5 126 GLY A CA 1
ATOM 947 C C . GLY A 1 126 ? 2.725 23.5 8.281 1 97.5 126 GLY A C 1
ATOM 948 O O . GLY A 1 126 ? 3.303 24.453 7.754 1 97.5 126 GLY A O 1
ATOM 949 N N . ALA A 1 127 ? 3.32 22.375 8.586 1 97.88 127 ALA A N 1
ATOM 950 C CA . ALA A 1 127 ? 4.738 22.156 8.32 1 97.88 127 ALA A CA 1
ATOM 951 C C . ALA A 1 127 ? 5.047 22.297 6.836 1 97.88 127 ALA A C 1
ATOM 953 O O . ALA A 1 127 ? 6.047 22.906 6.453 1 97.88 127 ALA A O 1
ATOM 954 N N . MET A 1 128 ? 4.203 21.766 6.027 1 95.56 128 MET A N 1
ATOM 955 C CA . MET A 1 128 ? 4.414 21.828 4.582 1 95.56 128 MET A CA 1
ATOM 956 C C . MET A 1 128 ? 4.336 23.266 4.086 1 95.56 128 MET A C 1
ATOM 958 O O . MET A 1 128 ? 5.066 23.656 3.172 1 95.56 128 MET A O 1
ATOM 962 N N . GLY A 1 129 ? 3.414 24 4.656 1 96.19 129 GLY A N 1
ATOM 963 C CA . GLY A 1 129 ? 3.34 25.422 4.32 1 96.19 129 GLY A CA 1
ATOM 964 C C . GLY A 1 129 ? 4.625 26.172 4.602 1 96.19 129 GLY A C 1
ATOM 965 O O . GLY A 1 129 ? 5.094 26.953 3.77 1 96.19 129 GLY A O 1
ATOM 966 N N . VAL A 1 130 ? 5.211 25.891 5.742 1 98 130 VAL A N 1
ATOM 967 C CA . VAL A 1 130 ? 6.465 26.531 6.117 1 98 130 VAL A CA 1
ATOM 968 C C . VAL A 1 130 ? 7.574 26.094 5.164 1 98 130 VAL A C 1
ATOM 970 O O . VAL A 1 130 ? 8.281 26.938 4.602 1 98 130 VAL A O 1
ATOM 973 N N . LEU A 1 131 ? 7.695 24.797 4.922 1 97 131 LEU A N 1
ATOM 974 C CA . LEU A 1 131 ? 8.789 24.234 4.141 1 97 131 LEU A CA 1
ATOM 975 C C . LEU A 1 131 ? 8.719 24.703 2.691 1 97 131 LEU A C 1
ATOM 977 O O . LEU A 1 131 ? 9.75 24.844 2.031 1 97 131 LEU A O 1
ATOM 981 N N . SER A 1 132 ? 7.562 25 2.229 1 94.31 132 SER A N 1
ATOM 982 C CA . SER A 1 132 ? 7.41 25.391 0.833 1 94.31 132 SER A CA 1
ATOM 983 C C . SER A 1 132 ? 7.707 26.875 0.645 1 94.31 132 SER A C 1
ATOM 985 O O . SER A 1 132 ? 7.961 27.328 -0.473 1 94.31 132 SER A O 1
ATOM 987 N N . THR A 1 133 ? 7.711 27.641 1.715 1 95.56 133 THR A N 1
ATOM 988 C CA . THR A 1 133 ? 7.789 29.078 1.528 1 95.56 133 THR A CA 1
ATOM 989 C C . THR A 1 133 ? 9.102 29.625 2.09 1 95.56 133 THR A C 1
ATOM 991 O O . THR A 1 133 ? 9.531 30.719 1.713 1 95.56 133 THR A O 1
ATOM 994 N N . VAL A 1 134 ? 9.711 28.906 2.977 1 96.5 134 VAL A N 1
ATOM 995 C CA . VAL A 1 134 ? 11.047 29.312 3.424 1 96.5 134 VAL A CA 1
ATOM 996 C C . VAL A 1 134 ? 12.031 29.219 2.262 1 96.5 134 VAL A C 1
ATOM 998 O O . VAL A 1 134 ? 11.961 28.281 1.457 1 96.5 134 VAL A O 1
ATOM 1001 N N . SER A 1 135 ? 12.969 30.172 2.197 1 95.56 135 SER A N 1
ATOM 1002 C CA . SER A 1 135 ? 13.898 30.203 1.069 1 95.56 135 SER A CA 1
ATOM 1003 C C . SER A 1 135 ? 15.156 29.391 1.374 1 95.56 135 SER A C 1
ATOM 1005 O O . SER A 1 135 ? 15.656 29.422 2.502 1 95.56 135 SER A O 1
ATOM 1007 N N . PRO A 1 136 ? 15.68 28.75 0.3 1 95.38 136 PRO A N 1
ATOM 1008 C CA . PRO A 1 136 ? 16.953 28.047 0.496 1 95.38 136 PRO A CA 1
ATOM 1009 C C . PRO A 1 136 ? 18.078 28.953 0.976 1 95.38 136 PRO A C 1
ATOM 1011 O O . PRO A 1 136 ? 18.203 30.078 0.481 1 95.38 136 PRO A O 1
ATOM 1014 N N . GLY A 1 137 ? 18.781 28.516 1.957 1 94.31 137 GLY A N 1
ATOM 1015 C CA . GLY A 1 137 ? 19.906 29.281 2.449 1 94.31 137 GLY A CA 1
ATOM 1016 C C . GLY A 1 137 ? 19.578 30.109 3.67 1 94.31 137 GLY A C 1
ATOM 1017 O O . GLY A 1 137 ? 20.469 30.625 4.34 1 94.31 137 GLY A O 1
ATOM 1018 N N . ASP A 1 138 ? 18.297 30.203 4.008 1 94.88 138 ASP A N 1
ATOM 1019 C CA . ASP A 1 138 ? 17.859 31.031 5.129 1 94.88 138 ASP A CA 1
ATOM 1020 C C . ASP A 1 138 ? 18.219 30.375 6.465 1 94.88 138 ASP A C 1
ATOM 1022 O O . ASP A 1 138 ? 18.688 31.062 7.375 1 94.88 138 ASP A O 1
ATOM 1026 N N . TYR A 1 139 ? 18 29.156 6.551 1 97.19 139 TYR A N 1
ATOM 1027 C CA . TYR A 1 139 ? 18.109 28.453 7.82 1 97.19 139 TYR A CA 1
ATOM 1028 C C . TYR A 1 139 ? 18.766 27.094 7.641 1 97.19 139 TYR A C 1
ATOM 1030 O O . TYR A 1 139 ? 18.797 26.547 6.527 1 97.19 139 TYR A O 1
ATOM 1038 N N . HIS A 1 140 ? 19.406 26.641 8.727 1 97.12 140 HIS A N 1
ATOM 1039 C CA . HIS A 1 140 ? 19.656 25.203 8.914 1 97.12 140 HIS A CA 1
ATOM 1040 C C . HIS A 1 140 ? 18.406 24.484 9.383 1 97.12 140 HIS A C 1
ATOM 1042 O O . HIS A 1 140 ? 18.078 24.516 10.578 1 97.12 140 HIS A O 1
ATOM 1048 N N . VAL A 1 141 ? 17.703 23.781 8.461 1 98.06 141 VAL A N 1
ATOM 1049 C CA . VAL A 1 141 ? 16.359 23.281 8.711 1 98.06 141 VAL A CA 1
ATOM 1050 C C . VAL A 1 141 ? 16.422 21.828 9.141 1 98.06 141 VAL A C 1
ATOM 1052 O O . VAL A 1 141 ? 17.078 21 8.5 1 98.06 141 VAL A O 1
ATOM 1055 N N . THR A 1 142 ? 15.781 21.469 10.219 1 98.19 142 THR A N 1
ATOM 1056 C CA . THR A 1 142 ? 15.578 20.094 10.672 1 98.19 142 THR A CA 1
ATOM 1057 C C . THR A 1 142 ? 14.094 19.812 10.914 1 98.19 142 THR A C 1
ATOM 1059 O O . THR A 1 142 ? 13.43 20.562 11.633 1 98.19 142 THR A O 1
ATOM 1062 N N . VAL A 1 143 ? 13.578 18.766 10.281 1 98.25 143 VAL A N 1
ATOM 1063 C CA . VAL A 1 143 ? 12.188 18.344 10.477 1 98.25 143 VAL A CA 1
ATOM 1064 C C . VAL A 1 143 ? 12.141 17.094 11.352 1 98.25 143 VAL A C 1
ATOM 1066 O O . VAL A 1 143 ? 12.836 16.109 11.07 1 98.25 143 VAL A O 1
ATOM 1069 N N . VAL A 1 144 ? 11.375 17.156 12.422 1 98.19 144 VAL A N 1
ATOM 1070 C CA . VAL A 1 144 ? 11.156 16.016 13.305 1 98.19 144 VAL A CA 1
ATOM 1071 C C . VAL A 1 144 ? 9.734 15.484 13.125 1 98.19 144 VAL A C 1
ATOM 1073 O O . VAL A 1 144 ? 8.766 16.219 13.297 1 98.19 144 VAL A O 1
ATOM 1076 N N . SER A 1 145 ? 9.641 14.273 12.742 1 96.88 145 SER A N 1
ATOM 1077 C CA . SER A 1 145 ? 8.328 13.688 12.5 1 96.88 145 SER A CA 1
ATOM 1078 C C . SER A 1 145 ? 8.32 12.195 12.844 1 96.88 145 SER A C 1
ATOM 1080 O O . SER A 1 145 ? 9.359 11.531 12.766 1 96.88 145 SER A O 1
ATOM 1082 N N . THR A 1 146 ? 7.152 11.68 13.234 1 94.25 146 THR A N 1
ATOM 1083 C CA . THR A 1 146 ? 7.02 10.266 13.555 1 94.25 146 THR A CA 1
ATOM 1084 C C . THR A 1 146 ? 6.961 9.422 12.281 1 94.25 146 THR A C 1
ATOM 1086 O O . THR A 1 146 ? 7.371 8.266 12.281 1 94.25 146 THR A O 1
ATOM 1089 N N . ASP A 1 147 ? 6.449 10.031 11.242 1 93.81 147 ASP A N 1
ATOM 1090 C CA . ASP A 1 147 ? 6.371 9.375 9.938 1 93.81 147 ASP A CA 1
ATOM 1091 C C . ASP A 1 147 ? 7.398 9.945 8.969 1 93.81 147 ASP A C 1
ATOM 1093 O O . ASP A 1 147 ? 7.922 11.039 9.195 1 93.81 147 ASP A O 1
ATOM 1097 N N . THR A 1 148 ? 7.66 9.242 7.883 1 95.25 148 THR A N 1
ATOM 1098 C CA . THR A 1 148 ? 8.625 9.703 6.895 1 95.25 148 THR A CA 1
ATOM 1099 C C . THR A 1 148 ? 7.93 10.445 5.758 1 95.25 148 THR A C 1
ATOM 1101 O O . THR A 1 148 ? 8.555 10.773 4.746 1 95.25 148 THR A O 1
ATOM 1104 N N . PHE A 1 149 ? 6.645 10.664 5.875 1 95.44 149 PHE A N 1
ATOM 1105 C CA . PHE A 1 149 ? 5.863 11.266 4.801 1 95.44 149 PHE A CA 1
ATOM 1106 C C . PHE A 1 149 ? 4.809 12.211 5.363 1 95.44 149 PHE A C 1
ATOM 1108 O O . PHE A 1 149 ? 4.465 12.133 6.543 1 95.44 149 PHE A O 1
ATOM 1115 N N . THR A 1 150 ? 4.426 13.18 4.535 1 95 150 THR A N 1
ATOM 1116 C CA . THR A 1 150 ? 3.236 13.977 4.816 1 95 150 THR A CA 1
ATOM 1117 C C . THR A 1 150 ? 1.995 13.32 4.219 1 95 150 THR A C 1
ATOM 1119 O O . THR A 1 150 ? 2.09 12.578 3.24 1 95 150 THR A O 1
ATOM 1122 N N . THR A 1 151 ? 0.872 13.539 4.836 1 94.5 151 THR A N 1
ATOM 1123 C CA . THR A 1 151 ? -0.372 12.898 4.422 1 94.5 151 THR A CA 1
ATOM 1124 C C . THR A 1 151 ? -1.393 13.945 3.973 1 94.5 151 THR A C 1
ATOM 1126 O O . THR A 1 151 ? -1.591 14.953 4.648 1 94.5 151 THR A O 1
ATOM 1129 N N . PHE A 1 152 ? -1.938 13.719 2.809 1 94.12 152 PHE A N 1
ATOM 1130 C CA . PHE A 1 152 ? -3.086 14.5 2.363 1 94.12 152 PHE A CA 1
ATOM 1131 C C . PHE A 1 152 ? -4.371 13.984 3 1 94.12 152 PHE A C 1
ATOM 1133 O O . PHE A 1 152 ? -5.047 13.117 2.436 1 94.12 152 PHE A O 1
ATOM 1140 N N . THR A 1 153 ? -4.797 14.516 4.043 1 92.25 153 THR A N 1
ATOM 1141 C CA . THR A 1 153 ? -5.777 13.953 4.965 1 92.25 153 THR A CA 1
ATOM 1142 C C . THR A 1 153 ? -7.188 14.047 4.379 1 92.25 153 THR A C 1
ATOM 1144 O O . THR A 1 153 ? -8.047 13.219 4.68 1 92.25 153 THR A O 1
ATOM 1147 N N . PRO A 1 154 ? -7.543 15.023 3.535 1 90.12 154 PRO A N 1
ATOM 1148 C CA . PRO A 1 154 ? -8.93 15.172 3.082 1 90.12 154 PRO A CA 1
ATOM 1149 C C . PRO A 1 154 ? -9.414 13.969 2.281 1 90.12 154 PRO A C 1
ATOM 1151 O O . PRO A 1 154 ? -10.617 13.68 2.254 1 90.12 154 PRO A O 1
ATOM 1154 N N . LEU A 1 155 ? -8.555 13.266 1.662 1 92.88 155 LEU A N 1
ATOM 1155 C CA . LEU A 1 155 ? -8.969 12.164 0.799 1 92.88 155 LEU A CA 1
ATOM 1156 C C . LEU A 1 155 ? -8.781 10.82 1.496 1 92.88 155 LEU A C 1
ATOM 1158 O O . LEU A 1 155 ? -8.867 9.773 0.86 1 92.88 155 LEU A O 1
ATOM 1162 N N . LEU A 1 156 ? -8.531 10.828 2.797 1 94.62 156 LEU A N 1
ATOM 1163 C CA . LEU A 1 156 ? -8.375 9.594 3.559 1 94.62 156 LEU A CA 1
ATOM 1164 C C . LEU A 1 156 ? -9.633 8.734 3.451 1 94.62 156 LEU A C 1
ATOM 1166 O O . LEU A 1 156 ? -9.539 7.516 3.295 1 94.62 156 LEU A O 1
ATOM 1170 N N . PRO A 1 157 ? -10.898 9.328 3.479 1 94.81 157 PRO A N 1
ATOM 1171 C CA . PRO A 1 157 ? -12.102 8.5 3.311 1 94.81 157 PRO A CA 1
ATOM 1172 C C . PRO A 1 157 ? -12.117 7.754 1.976 1 94.81 157 PRO A C 1
ATOM 1174 O O . PRO A 1 157 ? -12.547 6.598 1.913 1 94.81 157 PRO A O 1
ATOM 1177 N N . SER A 1 158 ? -11.625 8.414 0.956 1 93.06 158 SER A N 1
ATOM 1178 C CA . SER A 1 158 ? -11.57 7.797 -0.362 1 93.06 158 SER A CA 1
ATOM 1179 C C . SER A 1 158 ? -10.578 6.633 -0.381 1 93.06 158 SER A C 1
ATOM 1181 O O . SER A 1 158 ? -10.812 5.625 -1.052 1 93.06 158 SER A O 1
ATOM 1183 N N . ALA A 1 159 ? -9.5 6.809 0.329 1 93.56 159 ALA A N 1
ATOM 1184 C CA . ALA A 1 159 ? -8.492 5.75 0.394 1 93.56 159 ALA A CA 1
ATOM 1185 C C . ALA A 1 159 ? -9 4.562 1.208 1 93.56 159 ALA A C 1
ATOM 1187 O O . ALA A 1 159 ? -8.648 3.414 0.925 1 93.56 159 ALA A O 1
ATOM 1188 N N . ALA A 1 160 ? -9.828 4.797 2.164 1 94.5 160 ALA A N 1
ATOM 1189 C CA . ALA A 1 160 ? -10.328 3.773 3.078 1 94.5 160 ALA A CA 1
ATOM 1190 C C . ALA A 1 160 ? -11.195 2.76 2.342 1 94.5 160 ALA A C 1
ATOM 1192 O O . ALA A 1 160 ? -11.422 1.651 2.834 1 94.5 160 ALA A O 1
ATOM 1193 N N . VAL A 1 161 ? -11.719 3.146 1.176 1 92.69 161 VAL A N 1
ATOM 1194 C CA . VAL A 1 161 ? -12.57 2.221 0.434 1 92.69 161 VAL A CA 1
ATOM 1195 C C . VAL A 1 161 ? -11.898 1.86 -0.893 1 92.69 161 VAL A C 1
ATOM 1197 O O . VAL A 1 161 ? -12.516 1.22 -1.749 1 92.69 161 VAL A O 1
ATOM 1200 N N . GLY A 1 162 ? -10.727 2.355 -1.152 1 88.19 162 GLY A N 1
ATOM 1201 C CA . GLY A 1 162 ? -9.953 1.938 -2.309 1 88.19 162 GLY A CA 1
ATOM 1202 C C . GLY A 1 162 ? -10.203 2.797 -3.535 1 88.19 162 GLY A C 1
ATOM 1203 O O . GLY A 1 162 ? -9.773 2.449 -4.637 1 88.19 162 GLY A O 1
ATOM 1204 N N . THR A 1 163 ? -10.906 3.936 -3.436 1 87.69 163 THR A N 1
ATOM 1205 C CA . THR A 1 163 ? -11.117 4.848 -4.555 1 87.69 163 THR A CA 1
ATOM 1206 C C . THR A 1 163 ? -9.781 5.426 -5.035 1 87.69 163 THR A C 1
ATOM 1208 O O . THR A 1 163 ? -9.555 5.555 -6.238 1 87.69 163 THR A O 1
ATOM 1211 N N . VAL A 1 164 ? -8.953 5.809 -4.098 1 89.81 164 VAL A N 1
ATOM 1212 C CA . VAL A 1 164 ? -7.598 6.258 -4.395 1 89.81 164 VAL A CA 1
ATOM 1213 C C . VAL A 1 164 ? -6.594 5.438 -3.59 1 89.81 164 VAL A C 1
ATOM 1215 O O . VAL A 1 164 ? -6.938 4.871 -2.551 1 89.81 164 VAL A O 1
ATOM 1218 N N . SER A 1 165 ? -5.422 5.32 -4.168 1 90.62 165 SER A N 1
ATOM 1219 C CA . SER A 1 165 ? -4.367 4.594 -3.471 1 90.62 165 SER A CA 1
ATOM 1220 C C . SER A 1 165 ? -3.756 5.441 -2.357 1 90.62 165 SER A C 1
ATOM 1222 O O . SER A 1 165 ? -3.723 6.668 -2.451 1 90.62 165 SER A O 1
ATOM 1224 N N . VAL A 1 166 ? -3.275 4.785 -1.319 1 91.31 166 VAL A N 1
ATOM 1225 C CA . VAL A 1 166 ? -2.627 5.488 -0.216 1 91.31 166 VAL A CA 1
ATOM 1226 C C . VAL A 1 166 ? -1.371 6.195 -0.72 1 91.31 166 VAL A C 1
ATOM 1228 O O . VAL A 1 166 ? -1.013 7.266 -0.224 1 91.31 166 VAL A O 1
ATOM 1231 N N . ARG A 1 167 ? -0.718 5.656 -1.688 1 89.06 167 ARG A N 1
ATOM 1232 C CA . ARG A 1 167 ? 0.504 6.25 -2.225 1 89.06 167 ARG A CA 1
ATOM 1233 C C . ARG A 1 167 ? 0.224 7.609 -2.85 1 89.06 167 ARG A C 1
ATOM 1235 O O . ARG A 1 167 ? 1.117 8.453 -2.934 1 89.06 167 ARG A O 1
ATOM 1242 N N . SER A 1 168 ? -0.976 7.777 -3.289 1 91.12 168 SER A N 1
ATOM 1243 C CA . SER A 1 168 ? -1.357 9.039 -3.916 1 91.12 168 SER A CA 1
ATOM 1244 C C . SER A 1 168 ? -1.58 10.125 -2.875 1 91.12 168 SER A C 1
ATOM 1246 O O . SER A 1 168 ? -1.648 11.312 -3.215 1 91.12 168 SER A O 1
ATOM 1248 N N . LEU A 1 169 ? -1.629 9.719 -1.603 1 93.06 169 LEU A N 1
ATOM 1249 C CA . LEU A 1 169 ? -1.951 10.672 -0.542 1 93.06 169 LEU A CA 1
ATOM 1250 C C . LEU A 1 169 ? -0.709 11.023 0.27 1 93.06 169 LEU A C 1
ATOM 1252 O O . LEU A 1 169 ? -0.783 11.805 1.22 1 93.06 169 LEU A O 1
ATOM 1256 N N . ILE A 1 170 ? 0.437 10.422 -0.084 1 93.19 170 ILE A N 1
ATOM 1257 C CA . ILE A 1 170 ? 1.605 10.656 0.759 1 93.19 170 ILE A CA 1
ATOM 1258 C C . ILE A 1 170 ? 2.75 11.211 -0.084 1 93.19 170 ILE A C 1
ATOM 1260 O O . ILE A 1 170 ? 2.857 10.906 -1.274 1 93.19 170 ILE A O 1
ATOM 1264 N N . GLU A 1 171 ? 3.551 12.047 0.46 1 91.75 171 GLU A N 1
ATOM 1265 C CA . GLU A 1 171 ? 4.793 12.578 -0.096 1 91.75 171 GLU A CA 1
ATOM 1266 C C . GLU A 1 171 ? 5.934 12.484 0.913 1 91.75 171 GLU A C 1
ATOM 1268 O O . GLU A 1 171 ? 5.797 12.922 2.055 1 91.75 171 GLU A O 1
ATOM 1273 N N . PRO A 1 172 ? 7.027 11.812 0.504 1 92.81 172 PRO A N 1
ATOM 1274 C CA . PRO A 1 172 ? 8.156 11.703 1.434 1 92.81 172 PRO A CA 1
ATOM 1275 C C . PRO A 1 172 ? 8.68 13.07 1.88 1 92.81 172 PRO A C 1
ATOM 1277 O O . PRO A 1 172 ? 8.914 13.945 1.046 1 92.81 172 PRO A O 1
ATOM 1280 N N . ILE A 1 173 ? 8.883 13.211 3.188 1 95 173 ILE A N 1
ATOM 1281 C CA . ILE A 1 173 ? 9.352 14.469 3.764 1 95 173 ILE A CA 1
ATOM 1282 C C . ILE A 1 173 ? 10.727 14.812 3.211 1 95 173 ILE A C 1
ATOM 1284 O O . ILE A 1 173 ? 11.016 15.969 2.906 1 95 173 ILE A O 1
ATOM 1288 N N . ARG A 1 174 ? 11.602 13.836 3.01 1 93.88 174 ARG A N 1
ATOM 1289 C CA . ARG A 1 174 ? 12.969 14.055 2.549 1 93.88 174 ARG A CA 1
ATOM 1290 C C . ARG A 1 174 ? 12.984 14.695 1.165 1 93.88 174 ARG A C 1
ATOM 1292 O O . ARG A 1 174 ? 13.867 15.5 0.858 1 93.88 174 ARG A O 1
ATOM 1299 N N . LYS A 1 175 ? 12.047 14.375 0.35 1 92 175 LYS A N 1
ATOM 1300 C CA . LYS A 1 175 ? 11.977 14.977 -0.978 1 92 175 LYS A CA 1
ATOM 1301 C C . LYS A 1 175 ? 11.57 16.453 -0.895 1 92 175 LYS A C 1
ATOM 1303 O O . LYS A 1 175 ? 12.062 17.281 -1.66 1 92 175 LYS A O 1
ATOM 1308 N N . ILE A 1 176 ? 10.695 16.703 0.052 1 91.56 176 ILE A N 1
ATOM 1309 C CA . ILE A 1 176 ? 10.203 18.078 0.231 1 91.56 176 ILE A CA 1
ATOM 1310 C C . ILE A 1 176 ? 11.312 18.938 0.818 1 91.56 176 ILE A C 1
ATOM 1312 O O . ILE A 1 176 ? 11.539 20.062 0.359 1 91.56 176 ILE A O 1
ATOM 1316 N N . VAL A 1 177 ? 12.062 18.422 1.746 1 94.88 177 VAL A N 1
ATOM 1317 C CA . VAL A 1 177 ? 13.055 19.203 2.479 1 94.88 177 VAL A CA 1
ATOM 1318 C C . VAL A 1 177 ? 14.328 19.344 1.645 1 94.88 177 VAL A C 1
ATOM 1320 O O . VAL A 1 177 ? 15.172 20.203 1.913 1 94.88 177 VAL A O 1
ATOM 1323 N N . ALA A 1 178 ? 14.469 18.5 0.591 1 92.62 178 ALA A N 1
ATOM 1324 C CA . ALA A 1 178 ? 15.672 18.469 -0.232 1 92.62 178 ALA A CA 1
ATOM 1325 C C . ALA A 1 178 ? 15.945 19.844 -0.854 1 92.62 178 ALA A C 1
ATOM 1327 O O . ALA A 1 178 ? 17.109 20.234 -1.007 1 92.62 178 ALA A O 1
ATOM 1328 N N . ARG A 1 179 ? 14.906 20.547 -1.228 1 91.75 179 ARG A N 1
ATOM 1329 C CA . ARG A 1 179 ? 15.078 21.875 -1.817 1 91.75 179 ARG A CA 1
ATOM 1330 C C . ARG A 1 179 ? 15.812 22.812 -0.863 1 91.75 179 ARG A C 1
ATOM 1332 O O . ARG A 1 179 ? 16.547 23.703 -1.3 1 91.75 179 ARG A O 1
ATOM 1339 N N . LEU A 1 180 ? 15.648 22.594 0.43 1 95.44 180 LEU A N 1
ATOM 1340 C CA . LEU A 1 180 ? 16.266 23.422 1.459 1 95.44 180 LEU A CA 1
ATOM 1341 C C . LEU A 1 180 ? 17.547 22.781 1.976 1 95.44 180 LEU A C 1
ATOM 1343 O O . LEU A 1 180 ? 18.203 23.328 2.879 1 95.44 180 LEU A O 1
ATOM 1347 N N . ARG A 1 181 ? 17.938 21.625 1.418 1 94.62 181 ARG A N 1
ATOM 1348 C CA . ARG A 1 181 ? 19.047 20.828 1.945 1 94.62 181 ARG A CA 1
ATOM 1349 C C . ARG A 1 181 ? 18.891 20.594 3.445 1 94.62 181 ARG A C 1
ATOM 1351 O O . ARG A 1 181 ? 19.828 20.781 4.211 1 94.62 181 ARG A O 1
ATOM 1358 N N . GLY A 1 182 ? 17.656 20.359 3.791 1 95.56 182 GLY A N 1
ATOM 1359 C CA . GLY A 1 182 ? 17.328 20.188 5.199 1 95.56 182 GLY A CA 1
ATOM 1360 C C . GLY A 1 182 ? 17.516 18.766 5.691 1 95.56 182 GLY A C 1
ATOM 1361 O O . GLY A 1 182 ? 17.922 17.891 4.926 1 95.56 182 GLY A O 1
ATOM 1362 N N . HIS A 1 183 ? 17.281 18.594 6.988 1 96.12 183 HIS A N 1
ATOM 1363 C CA . HIS A 1 183 ? 17.469 17.312 7.676 1 96.12 183 HIS A CA 1
ATOM 1364 C C . HIS A 1 183 ? 16.141 16.781 8.195 1 96.12 183 HIS A C 1
ATOM 1366 O O . HIS A 1 183 ? 15.211 17.547 8.453 1 96.12 183 HIS A O 1
ATOM 1372 N N . VAL A 1 184 ? 16.078 15.398 8.227 1 96.06 184 VAL A N 1
ATOM 1373 C CA . VAL A 1 184 ? 14.883 14.75 8.766 1 96.06 184 VAL A CA 1
ATOM 1374 C C . VAL A 1 184 ? 15.273 13.805 9.898 1 96.06 184 VAL A C 1
ATOM 1376 O O . VAL A 1 184 ? 16.219 13.016 9.758 1 96.06 184 VAL A O 1
ATOM 1379 N N . ILE A 1 185 ? 14.664 13.961 11.008 1 95.81 185 ILE A N 1
ATOM 1380 C CA . ILE A 1 185 ? 14.797 13.031 12.125 1 95.81 185 ILE A CA 1
ATOM 1381 C C . ILE A 1 185 ? 13.469 12.328 12.375 1 95.81 185 ILE A C 1
ATOM 1383 O O . ILE A 1 185 ? 12.477 12.969 12.742 1 95.81 185 ILE A O 1
ATOM 1387 N N . VAL A 1 186 ? 13.484 11.039 12.164 1 95.19 186 VAL A N 1
ATOM 1388 C CA . VAL A 1 186 ? 12.273 10.258 12.414 1 95.19 186 VAL A CA 1
ATOM 1389 C C . VAL A 1 186 ? 12.188 9.914 13.906 1 95.19 186 VAL A C 1
ATOM 1391 O O . VAL A 1 186 ? 12.922 9.062 14.391 1 95.19 186 VAL A O 1
ATOM 1394 N N . GLY A 1 187 ? 11.297 10.609 14.609 1 95.5 187 GLY A N 1
ATOM 1395 C CA . GLY A 1 187 ? 11.133 10.445 16.047 1 95.5 187 GLY A CA 1
ATOM 1396 C C . GLY A 1 187 ? 9.961 11.227 16.594 1 95.5 187 GLY A C 1
ATOM 1397 O O . GLY A 1 187 ? 9.297 11.969 15.875 1 95.5 187 GLY A O 1
ATOM 1398 N N . LYS A 1 188 ? 9.719 10.977 17.875 1 96.81 188 LYS A N 1
ATOM 1399 C CA . LYS A 1 188 ? 8.617 11.617 18.594 1 96.81 188 LYS A CA 1
ATOM 1400 C C . LYS A 1 188 ? 9.125 12.695 19.531 1 96.81 188 LYS A C 1
ATOM 1402 O O . LYS A 1 188 ? 9.969 12.43 20.391 1 96.81 188 LYS A O 1
ATOM 1407 N N . ALA A 1 189 ? 8.648 13.977 19.266 1 98.38 189 ALA A N 1
ATOM 1408 C CA . ALA A 1 189 ? 8.945 15.023 20.234 1 98.38 189 ALA A CA 1
ATOM 1409 C C . ALA A 1 189 ? 8.211 14.773 21.547 1 98.38 189 ALA A C 1
ATOM 1411 O O . ALA A 1 189 ? 7 14.531 21.562 1 98.38 189 ALA A O 1
ATOM 1412 N N . THR A 1 190 ? 8.969 14.875 22.688 1 97.75 190 THR A N 1
ATOM 1413 C CA . THR A 1 190 ? 8.352 14.477 23.938 1 97.75 190 THR A CA 1
ATOM 1414 C C . THR A 1 190 ? 8.414 15.609 24.969 1 97.75 190 THR A C 1
ATOM 1416 O O . THR A 1 190 ? 7.613 15.648 25.906 1 97.75 190 THR A O 1
ATOM 1419 N N . ASP A 1 191 ? 9.367 16.453 24.828 1 98 191 ASP A N 1
ATOM 1420 C CA . ASP A 1 191 ? 9.562 17.531 25.781 1 98 191 ASP A CA 1
ATOM 1421 C C . ASP A 1 191 ? 10.312 18.703 25.156 1 98 191 ASP A C 1
ATOM 1423 O O . ASP A 1 191 ? 10.805 18.609 24.031 1 98 191 ASP A O 1
ATOM 1427 N N . LEU A 1 192 ? 10.289 19.859 25.859 1 97.94 192 LEU A N 1
ATOM 1428 C CA . LEU A 1 192 ? 10.906 21.078 25.375 1 97.94 192 LEU A CA 1
ATOM 1429 C C . LEU A 1 192 ? 11.617 21.828 26.5 1 97.94 192 LEU A C 1
ATOM 1431 O O . LEU A 1 192 ? 11.008 22.109 27.547 1 97.94 192 LEU A O 1
ATOM 1435 N N . VAL A 1 193 ? 12.93 22.047 26.312 1 97.31 193 VAL A N 1
ATOM 1436 C CA . VAL A 1 193 ? 13.711 22.844 27.25 1 97.31 193 VAL A CA 1
ATOM 1437 C C . VAL A 1 193 ? 13.945 24.25 26.688 1 97.31 193 VAL A C 1
ATOM 1439 O O . VAL A 1 193 ? 14.984 24.516 26.078 1 97.31 193 VAL A O 1
ATOM 1442 N N . MET A 1 194 ? 13.086 25.188 27.031 1 95.75 194 MET A N 1
ATOM 1443 C CA . MET A 1 194 ? 13.078 26.5 26.391 1 95.75 194 MET A CA 1
ATOM 1444 C C . MET A 1 194 ? 14.266 27.344 26.859 1 95.75 194 MET A C 1
ATOM 1446 O O . MET A 1 194 ? 14.797 28.141 26.109 1 95.75 194 MET A O 1
ATOM 1450 N N . GLY A 1 195 ? 14.68 27.188 28.062 1 93.12 195 GLY A N 1
ATOM 1451 C CA . GLY A 1 195 ? 15.812 27.953 28.578 1 93.12 195 GLY A CA 1
ATOM 1452 C C . GLY A 1 195 ? 17.094 27.703 27.812 1 93.12 195 GLY A C 1
ATOM 1453 O O . GLY A 1 195 ? 17.906 28.609 27.625 1 93.12 195 GLY A O 1
ATOM 1454 N N . GLU A 1 196 ? 17.312 26.469 27.359 1 95.56 196 GLU A N 1
ATOM 1455 C CA . GLU A 1 196 ? 18.516 26.094 26.625 1 95.56 196 GLU A CA 1
ATOM 1456 C C . GLU A 1 196 ? 18.188 25.891 25.141 1 95.56 196 GLU A C 1
ATOM 1458 O O . GLU A 1 196 ? 19.078 25.562 24.359 1 95.56 196 GLU A O 1
ATOM 1463 N N . ARG A 1 197 ? 16.953 26.078 24.781 1 97.25 197 ARG A N 1
ATOM 1464 C CA . ARG A 1 197 ? 16.484 25.922 23.406 1 97.25 197 ARG A CA 1
ATOM 1465 C C . ARG A 1 197 ? 16.781 24.516 22.891 1 97.25 197 ARG A C 1
ATOM 1467 O O . ARG A 1 197 ? 17.359 24.375 21.812 1 97.25 197 ARG A O 1
ATOM 1474 N N . LEU A 1 198 ? 16.359 23.531 23.641 1 98.19 198 LEU A N 1
ATOM 1475 C CA . LEU A 1 198 ? 16.547 22.141 23.281 1 98.19 198 LEU A CA 1
ATOM 1476 C C . LEU A 1 198 ? 15.203 21.438 23.141 1 98.19 198 LEU A C 1
ATOM 1478 O O . LEU A 1 198 ? 14.359 21.5 24.031 1 98.19 198 LEU A O 1
ATOM 1482 N N . LEU A 1 199 ? 14.984 20.75 22.016 1 98.69 199 LEU A N 1
ATOM 1483 C CA . LEU A 1 199 ? 13.844 19.875 21.797 1 98.69 199 LEU A CA 1
ATOM 1484 C C . LEU A 1 199 ? 14.211 18.422 22.141 1 98.69 199 LEU A C 1
ATOM 1486 O O . LEU A 1 199 ? 15.211 17.906 21.641 1 98.69 199 LEU A O 1
ATOM 1490 N N . GLU A 1 200 ? 13.469 17.812 22.984 1 98.62 200 GLU A N 1
ATOM 1491 C CA . GLU A 1 200 ? 13.688 16.406 23.312 1 98.62 200 GLU A CA 1
ATOM 1492 C C . GLU A 1 200 ? 12.953 15.492 22.328 1 98.62 200 GLU A C 1
ATOM 1494 O O . GLU A 1 200 ? 11.734 15.625 22.156 1 98.62 200 GLU A O 1
ATOM 1499 N N . VAL A 1 201 ? 13.664 14.578 21.719 1 98.06 201 VAL A N 1
ATOM 1500 C CA . VAL A 1 201 ? 13.102 13.703 20.703 1 98.06 201 VAL A CA 1
ATOM 1501 C C . VAL A 1 201 ? 13.422 12.25 21.047 1 98.06 201 VAL A C 1
ATOM 1503 O O . VAL A 1 201 ? 14.57 11.906 21.328 1 98.06 201 VAL A O 1
ATOM 1506 N N . GLN A 1 202 ? 12.414 11.461 21.016 1 97.31 202 GLN A N 1
ATOM 1507 C CA . GLN A 1 202 ? 12.57 10.023 21.219 1 97.31 202 GLN A CA 1
ATOM 1508 C C . GLN A 1 202 ? 12.586 9.273 19.891 1 97.31 202 GLN A C 1
ATOM 1510 O O . GLN A 1 202 ? 11.68 9.445 19.062 1 97.31 202 GLN A O 1
ATOM 1515 N N . THR A 1 203 ? 13.578 8.508 19.641 1 94 203 THR A N 1
ATOM 1516 C CA . THR A 1 203 ? 13.68 7.68 18.438 1 94 203 THR A CA 1
ATOM 1517 C C . THR A 1 203 ? 13.586 6.199 18.797 1 94 203 THR A C 1
ATOM 1519 O O . THR A 1 203 ? 13.977 5.793 19.891 1 94 203 THR A O 1
ATOM 1522 N N . SER A 1 204 ? 12.93 5.445 17.938 1 90.12 204 SER A N 1
ATOM 1523 C CA . SER A 1 204 ? 12.773 4.016 18.172 1 90.12 204 SER A CA 1
ATOM 1524 C C . SER A 1 204 ? 13.227 3.201 16.969 1 90.12 204 SER A C 1
ATOM 1526 O O . SER A 1 204 ? 12.922 3.555 15.828 1 90.12 204 SER A O 1
ATOM 1528 N N . PHE A 1 205 ? 14.047 2.189 17.219 1 87.38 205 PHE A N 1
ATOM 1529 C CA . PHE A 1 205 ? 14.508 1.284 16.172 1 87.38 205 PHE A CA 1
ATOM 1530 C C . PHE A 1 205 ? 14.672 -0.131 16.719 1 87.38 205 PHE A C 1
ATOM 1532 O O . PHE A 1 205 ? 15.391 -0.349 17.688 1 87.38 205 PHE A O 1
ATOM 1539 N N . ASN A 1 206 ? 14.078 -1.134 16.047 1 81.81 206 ASN A N 1
ATOM 1540 C CA . ASN A 1 206 ? 14.148 -2.547 16.391 1 81.81 206 ASN A CA 1
ATOM 1541 C C . ASN A 1 206 ? 13.875 -2.771 17.875 1 81.81 206 ASN A C 1
ATOM 1543 O O . ASN A 1 206 ? 14.648 -3.443 18.562 1 81.81 206 ASN A O 1
ATOM 1547 N N . GLY A 1 207 ? 12.922 -2.055 18.453 1 81.44 207 GLY A N 1
ATOM 1548 C CA . GLY A 1 207 ? 12.492 -2.246 19.828 1 81.44 207 GLY A CA 1
ATOM 1549 C C . GLY A 1 207 ? 13.281 -1.424 20.828 1 81.44 207 GLY A C 1
ATOM 1550 O O . GLY A 1 207 ? 12.945 -1.374 22.016 1 81.44 207 GLY A O 1
ATOM 1551 N N . LYS A 1 208 ? 14.328 -0.792 20.391 1 87.75 208 LYS A N 1
ATOM 1552 C CA . LYS A 1 208 ? 15.133 0.052 21.266 1 87.75 208 LYS A CA 1
ATOM 1553 C C . LYS A 1 208 ? 14.766 1.524 21.109 1 87.75 208 LYS A C 1
ATOM 1555 O O . LYS A 1 208 ? 14.57 1.997 19.984 1 87.75 208 LYS A O 1
ATOM 1560 N N . THR A 1 209 ? 14.633 2.166 22.297 1 92 209 THR A N 1
ATOM 1561 C CA . THR A 1 209 ? 14.266 3.58 22.281 1 92 209 THR A CA 1
ATOM 1562 C C . THR A 1 209 ? 15.43 4.438 22.781 1 92 209 THR A C 1
ATOM 1564 O O . THR A 1 209 ? 16.109 4.082 23.734 1 92 209 THR A O 1
ATOM 1567 N N . ASP A 1 210 ? 15.75 5.465 22.047 1 92.25 210 ASP A N 1
ATOM 1568 C CA . ASP A 1 210 ? 16.75 6.461 22.422 1 92.25 210 ASP A CA 1
ATOM 1569 C C . ASP A 1 210 ? 16.141 7.855 22.484 1 92.25 210 ASP A C 1
ATOM 1571 O O . ASP A 1 210 ? 15.094 8.109 21.891 1 92.25 210 ASP A O 1
ATOM 1575 N N . THR A 1 211 ? 16.734 8.648 23.328 1 96.38 211 THR A N 1
ATOM 1576 C CA . THR A 1 211 ? 16.266 10.031 23.469 1 96.38 211 THR A CA 1
ATOM 1577 C C . THR A 1 211 ? 17.422 11.008 23.203 1 96.38 211 THR A C 1
ATOM 1579 O O . THR A 1 211 ? 18.531 10.805 23.688 1 96.38 211 THR A O 1
ATOM 1582 N N . ILE A 1 212 ? 17.172 12.047 22.391 1 96.75 212 ILE A N 1
ATOM 1583 C CA . ILE A 1 212 ? 18.203 13.031 22.047 1 96.75 212 ILE A CA 1
ATOM 1584 C C . ILE A 1 212 ? 17.625 14.438 22.203 1 96.75 212 ILE A C 1
ATOM 1586 O O . ILE A 1 212 ? 16.422 14.625 22.297 1 96.75 212 ILE A O 1
ATOM 1590 N N . TYR A 1 213 ? 18.562 15.438 22.312 1 98 213 TYR A N 1
ATOM 1591 C CA . TYR A 1 213 ? 18.203 16.844 22.219 1 98 213 TYR A CA 1
ATOM 1592 C C . TYR A 1 213 ? 18.547 17.422 20.844 1 98 213 TYR A C 1
ATOM 1594 O O . TYR A 1 213 ? 19.609 17.141 20.297 1 98 213 TYR A O 1
ATOM 1602 N N . VAL A 1 214 ? 17.625 18.109 20.281 1 97.88 214 VAL A N 1
ATOM 1603 C CA . VAL A 1 214 ? 17.859 18.859 19.047 1 97.88 214 VAL A CA 1
ATOM 1604 C C . VAL A 1 214 ? 17.828 20.359 19.328 1 97.88 214 VAL A C 1
ATOM 1606 O O . VAL A 1 214 ? 16.781 20.922 19.672 1 97.88 214 VAL A O 1
ATOM 1609 N N . PRO A 1 215 ? 18.969 21.031 19.219 1 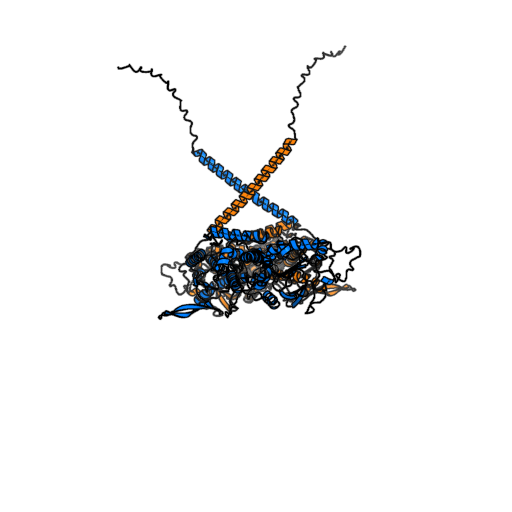97.31 215 PRO A N 1
ATOM 1610 C CA . PRO A 1 215 ? 19 22.484 19.469 1 97.31 215 PRO A CA 1
ATOM 1611 C C . PRO A 1 215 ? 18.281 23.281 18.391 1 97.31 215 PRO A C 1
ATOM 1613 O O . PRO A 1 215 ? 18.297 22.906 17.219 1 97.31 215 PRO A O 1
ATOM 1616 N N . TYR A 1 216 ? 17.672 24.422 18.828 1 97.94 216 TYR A N 1
ATOM 1617 C CA . TYR A 1 216 ? 16.984 25.281 17.875 1 97.94 216 TYR A CA 1
ATOM 1618 C C . TYR A 1 216 ? 17.203 26.766 18.203 1 97.94 216 TYR A C 1
ATOM 1620 O O . TYR A 1 216 ? 17.5 27.109 19.344 1 97.94 216 TYR A O 1
ATOM 1628 N N . ASP A 1 217 ? 17.203 27.578 17.156 1 96.88 217 ASP A N 1
ATOM 1629 C CA . ASP A 1 217 ? 17.047 29.031 17.312 1 96.88 217 ASP A CA 1
ATOM 1630 C C . ASP A 1 217 ? 15.594 29.453 17.156 1 96.88 217 ASP A C 1
ATOM 1632 O O . ASP A 1 217 ? 15.125 30.359 17.844 1 96.88 217 ASP A O 1
ATOM 1636 N N . LYS A 1 218 ? 14.93 28.797 16.281 1 97.62 218 LYS A N 1
ATOM 1637 C CA . LYS A 1 218 ? 13.492 28.906 16.094 1 97.62 218 LYS A CA 1
ATOM 1638 C C . LYS A 1 218 ? 12.836 27.531 16.031 1 97.62 218 LYS A C 1
ATOM 1640 O O . LYS A 1 218 ? 13.367 26.609 15.422 1 97.62 218 LYS A O 1
ATOM 1645 N N . LEU A 1 219 ? 11.727 27.406 16.719 1 98.62 219 LEU A N 1
ATOM 1646 C CA . LEU A 1 219 ? 10.984 26.156 16.766 1 98.62 219 LEU A CA 1
ATOM 1647 C C . LEU A 1 219 ? 9.555 26.344 16.281 1 98.62 219 LEU A C 1
ATOM 1649 O O . LEU A 1 219 ? 8.867 27.266 16.719 1 98.62 219 LEU A O 1
ATOM 1653 N N . VAL A 1 220 ? 9.117 25.531 15.328 1 98.81 220 VAL A N 1
ATOM 1654 C CA . VAL A 1 220 ? 7.734 25.531 14.859 1 98.81 220 VAL A CA 1
ATOM 1655 C C . VAL A 1 220 ? 7.055 24.219 15.266 1 98.81 220 VAL A C 1
ATOM 1657 O O . VAL A 1 220 ? 7.473 23.141 14.844 1 98.81 220 VAL A O 1
ATOM 1660 N N . ILE A 1 221 ? 6.031 24.312 16.062 1 98.69 221 ILE A N 1
ATOM 1661 C CA . ILE A 1 221 ? 5.246 23.156 16.469 1 98.69 221 ILE A CA 1
ATOM 1662 C C . ILE A 1 221 ? 4.047 23 15.539 1 98.69 221 ILE A C 1
ATOM 1664 O O . ILE A 1 221 ? 3.133 23.828 15.547 1 98.69 221 ILE A O 1
ATOM 1668 N N . ALA A 1 222 ? 4.031 21.984 14.742 1 98.44 222 ALA A N 1
ATOM 1669 C CA . ALA A 1 222 ? 2.984 21.688 13.773 1 98.44 222 ALA A CA 1
ATOM 1670 C C . ALA A 1 222 ? 2.578 20.219 13.836 1 98.44 222 ALA A C 1
ATOM 1672 O O . ALA A 1 222 ? 2.539 19.531 12.812 1 98.44 222 ALA A O 1
ATOM 1673 N N . VAL A 1 223 ? 2.156 19.719 14.992 1 97.62 223 VAL A N 1
ATOM 1674 C CA . VAL A 1 223 ? 1.991 18.297 15.227 1 97.62 223 VAL A CA 1
ATOM 1675 C C . VAL A 1 223 ? 0.52 17.906 15.078 1 97.62 223 VAL A C 1
ATOM 1677 O O . VAL A 1 223 ? 0.166 16.734 15.164 1 97.62 223 VAL A O 1
ATOM 1680 N N . GLY A 1 224 ? -0.292 18.828 14.867 1 95.5 224 GLY A N 1
ATOM 1681 C CA . GLY A 1 224 ? -1.706 18.531 14.695 1 95.5 224 GLY A CA 1
ATOM 1682 C C . GLY A 1 224 ? -2.383 18.109 15.984 1 95.5 224 GLY A C 1
ATOM 1683 O O . GLY A 1 224 ? -2.014 18.562 17.062 1 95.5 224 GLY A O 1
ATOM 1684 N N . SER A 1 225 ? -3.539 17.422 15.844 1 94.44 225 SER A N 1
ATOM 1685 C CA . SER A 1 225 ? -4.367 17 16.969 1 94.44 225 SER A CA 1
ATOM 1686 C C . SER A 1 225 ? -4.582 15.492 16.969 1 94.44 225 SER A C 1
ATOM 1688 O O . SER A 1 225 ? -4.086 14.789 16.094 1 94.44 225 SER A O 1
ATOM 1690 N N . THR A 1 226 ? -5.125 15 18.047 1 92.38 226 THR A N 1
ATOM 1691 C CA . THR A 1 226 ? -5.551 13.609 18.141 1 92.38 226 THR A CA 1
ATOM 1692 C C . THR A 1 226 ? -7.07 13.516 18.234 1 92.38 226 THR A C 1
ATOM 1694 O O . THR A 1 226 ? -7.762 14.539 18.281 1 92.38 226 THR A O 1
ATOM 1697 N N . SER A 1 227 ? -7.594 12.273 18.156 1 91.06 227 SER A N 1
ATOM 1698 C CA . SER A 1 227 ? -9.039 12.078 18.25 1 91.06 227 SER A CA 1
ATOM 1699 C C . SER A 1 227 ? -9.539 12.25 19.672 1 91.06 227 SER A C 1
ATOM 1701 O O . SER A 1 227 ? -8.891 11.805 20.625 1 91.06 227 SER A O 1
ATOM 1703 N N . SER A 1 228 ? -10.68 12.891 19.75 1 91.81 228 SER A N 1
ATOM 1704 C CA . SER A 1 228 ? -11.312 13.047 21.062 1 91.81 228 SER A CA 1
ATOM 1705 C C . SER A 1 228 ? -11.961 11.742 21.516 1 91.81 228 SER A C 1
ATOM 1707 O O . SER A 1 228 ? -12.453 10.969 20.688 1 91.81 228 SER A O 1
ATOM 1709 N N . THR A 1 229 ? -11.945 11.508 22.766 1 89.88 229 THR A N 1
ATOM 1710 C CA . THR A 1 229 ? -12.562 10.289 23.297 1 89.88 229 THR A CA 1
ATOM 1711 C C . THR A 1 229 ? -13.906 10.602 23.953 1 89.88 229 THR A C 1
ATOM 1713 O O . THR A 1 229 ? -14.781 9.742 24.016 1 89.88 229 THR A O 1
ATOM 1716 N N . HIS A 1 230 ? -14.102 11.812 24.438 1 90.81 230 HIS A N 1
ATOM 1717 C CA . HIS A 1 230 ? -15.289 12.273 25.156 1 90.81 230 HIS A CA 1
ATOM 1718 C C . HIS A 1 230 ? -15.57 11.383 26.375 1 90.81 230 HIS A C 1
ATOM 1720 O O . HIS A 1 230 ? -16.719 11.305 26.828 1 90.81 230 HIS A O 1
ATOM 1726 N N . GLY A 1 231 ? -14.609 10.562 26.734 1 91.25 231 GLY A N 1
ATOM 1727 C CA . GLY A 1 231 ? -14.758 9.672 27.875 1 91.25 231 GLY A CA 1
ATOM 1728 C C . GLY A 1 231 ? -15.641 8.477 27.594 1 91.25 231 GLY A C 1
ATOM 1729 O O . GLY A 1 231 ? -16.078 7.785 28.516 1 91.25 231 GLY A O 1
ATOM 1730 N N . VAL A 1 232 ? -16.016 8.258 26.406 1 94.88 232 VAL A N 1
ATOM 1731 C CA . VAL A 1 232 ? -16.859 7.125 26.016 1 94.88 232 VAL A CA 1
ATOM 1732 C C . VAL A 1 232 ? -16.062 5.828 26.125 1 94.88 232 VAL A C 1
ATOM 1734 O O . VAL A 1 232 ? -14.938 5.73 25.625 1 94.88 232 VAL A O 1
ATOM 1737 N N . PRO A 1 233 ? -16.594 4.793 26.828 1 96.31 233 PRO A N 1
ATOM 1738 C CA . PRO A 1 233 ? -15.867 3.531 26.969 1 96.31 233 PRO A CA 1
ATOM 1739 C C . PRO A 1 233 ? -15.906 2.684 25.703 1 96.31 233 PRO A C 1
ATOM 1741 O O . PRO A 1 233 ? -16.844 2.787 24.922 1 96.31 233 PRO A O 1
ATOM 1744 N N . GLY A 1 234 ? -14.891 1.887 25.5 1 97.19 234 GLY A N 1
ATOM 1745 C CA . GLY A 1 234 ? -14.883 0.891 24.438 1 97.19 234 GLY A CA 1
ATOM 1746 C C . GLY A 1 234 ? -14.297 1.409 23.141 1 97.19 234 GLY A C 1
ATOM 1747 O O . GLY A 1 234 ? -14.445 0.777 22.094 1 97.19 234 GLY A O 1
ATOM 1748 N N . LEU A 1 235 ? -13.586 2.494 23.219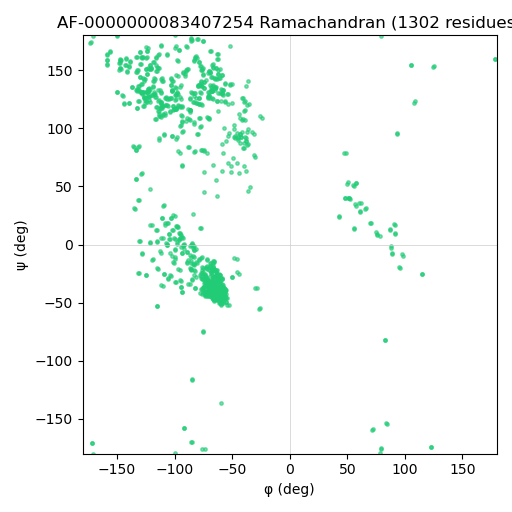 1 95.62 235 LEU A N 1
ATOM 1749 C CA . LEU A 1 235 ? -13.086 3.115 22 1 95.62 235 LEU A CA 1
ATOM 1750 C C . LEU A 1 235 ? -11.961 2.281 21.375 1 95.62 235 LEU A C 1
ATOM 1752 O O . LEU A 1 235 ? -11.602 2.484 20.219 1 95.62 235 LEU A O 1
ATOM 1756 N N . ASP A 1 236 ? -11.422 1.289 22.109 1 94.81 236 ASP A N 1
ATOM 1757 C CA . ASP A 1 236 ? -10.438 0.353 21.562 1 94.81 236 ASP A CA 1
ATOM 1758 C C . ASP A 1 236 ? -11.062 -0.536 20.5 1 94.81 236 ASP A C 1
ATOM 1760 O O . ASP A 1 236 ? -10.352 -1.143 19.688 1 94.81 236 ASP A O 1
ATOM 1764 N N . ASN A 1 237 ? -12.391 -0.542 20.453 1 96.25 237 ASN A N 1
ATOM 1765 C CA . ASN A 1 237 ? -13.109 -1.331 19.453 1 96.25 237 ASN A CA 1
ATOM 1766 C C . ASN A 1 237 ? -13.469 -0.495 18.234 1 96.25 237 ASN A C 1
ATOM 1768 O O . ASN A 1 237 ? -14.188 -0.962 17.344 1 96.25 237 ASN A O 1
ATOM 1772 N N . CYS A 1 238 ? -12.914 0.738 18.203 1 97.5 238 CYS A N 1
ATOM 1773 C CA . CYS A 1 238 ? -13.273 1.647 17.125 1 97.5 238 CYS A CA 1
ATOM 1774 C C . CYS A 1 238 ? -12.078 1.933 16.219 1 97.5 238 CYS A C 1
ATOM 1776 O O . CYS A 1 238 ? -10.93 1.805 16.656 1 97.5 238 CYS A O 1
ATOM 1778 N N . PHE A 1 239 ? -12.398 2.215 15.039 1 97.5 239 PHE A N 1
ATOM 1779 C CA . PHE A 1 239 ? -11.414 2.785 14.125 1 97.5 239 PHE A CA 1
ATOM 1780 C C . PHE A 1 239 ? -11.43 4.309 14.203 1 97.5 239 PHE A C 1
ATOM 1782 O O . PHE A 1 239 ? -12.445 4.906 14.555 1 97.5 239 PHE A O 1
ATOM 1789 N N . GLN A 1 240 ? -10.328 4.863 13.961 1 96.44 240 GLN A N 1
ATOM 1790 C CA . GLN A 1 240 ? -10.18 6.289 13.695 1 96.44 240 GLN A CA 1
ATOM 1791 C C . GLN A 1 240 ? -9.711 6.539 12.266 1 96.44 240 GLN A C 1
ATOM 1793 O O . GLN A 1 240 ? -9.344 5.602 11.555 1 96.44 240 GLN A O 1
ATOM 1798 N N . LEU A 1 241 ? -9.844 7.711 11.789 1 95.69 241 LEU A N 1
ATOM 1799 C CA . LEU A 1 241 ? -9.391 8 10.43 1 95.69 241 LEU A CA 1
ATOM 1800 C C . LEU A 1 241 ? -8.578 9.289 10.391 1 95.69 241 LEU A C 1
ATOM 1802 O O . LEU A 1 241 ? -9.086 10.336 9.984 1 95.69 241 LEU A O 1
ATOM 1806 N N . LYS A 1 242 ? -7.34 9.18 10.75 1 93.88 242 LYS A N 1
ATOM 1807 C CA . LYS A 1 242 ? -6.457 10.336 10.797 1 93.88 242 LYS A CA 1
ATOM 1808 C C . LYS A 1 242 ? -5.141 10.055 10.086 1 93.88 242 LYS A C 1
ATOM 1810 O O . LYS A 1 242 ? -4.457 10.984 9.641 1 93.88 242 LYS A O 1
ATOM 1815 N N . THR A 1 243 ? -4.809 8.828 10.008 1 94.44 243 THR A N 1
ATOM 1816 C CA . THR A 1 243 ? -3.52 8.445 9.445 1 94.44 243 THR A CA 1
ATOM 1817 C C . THR A 1 243 ? -3.707 7.477 8.281 1 94.44 243 THR A C 1
ATOM 1819 O O . THR A 1 243 ? -4.809 6.965 8.062 1 94.44 243 THR A O 1
ATOM 1822 N N . ILE A 1 244 ? -2.623 7.293 7.531 1 94.75 244 ILE A N 1
ATOM 1823 C CA . ILE A 1 244 ? -2.607 6.309 6.453 1 94.75 244 ILE A CA 1
ATOM 1824 C C . ILE A 1 244 ? -2.855 4.914 7.023 1 94.75 244 ILE A C 1
ATOM 1826 O O . ILE A 1 244 ? -3.582 4.113 6.426 1 94.75 244 ILE A O 1
ATOM 1830 N N . GLY A 1 245 ? -2.211 4.629 8.156 1 94.69 245 GLY A N 1
ATOM 1831 C CA . GLY A 1 245 ? -2.455 3.361 8.828 1 94.69 245 GLY A CA 1
ATOM 1832 C C . GLY A 1 245 ? -3.918 3.125 9.148 1 94.69 245 GLY A C 1
ATOM 1833 O O . GLY A 1 245 ? -4.418 2.008 9.008 1 94.69 245 GLY A O 1
ATOM 1834 N N . ASP A 1 246 ? -4.609 4.168 9.562 1 96.38 246 ASP A N 1
ATOM 1835 C CA . ASP A 1 246 ? -6.043 4.078 9.828 1 96.38 246 ASP A CA 1
ATOM 1836 C C . ASP A 1 246 ? -6.812 3.676 8.57 1 96.38 246 ASP A C 1
ATOM 1838 O O . ASP A 1 246 ? -7.66 2.783 8.617 1 96.38 246 ASP A O 1
ATOM 1842 N N . ALA A 1 247 ? -6.543 4.391 7.492 1 96.12 247 ALA A N 1
ATOM 1843 C CA . ALA A 1 247 ? -7.23 4.121 6.23 1 96.12 247 ALA A CA 1
ATOM 1844 C C . ALA A 1 247 ? -7.027 2.676 5.793 1 96.12 247 ALA A C 1
ATOM 1846 O O . ALA A 1 247 ? -7.977 2.01 5.367 1 96.12 247 ALA A O 1
ATOM 1847 N N . GLN A 1 248 ? -5.832 2.186 5.895 1 95.06 248 GLN A N 1
ATOM 1848 C CA . GLN A 1 248 ? -5.52 0.816 5.504 1 95.06 248 GLN A CA 1
ATOM 1849 C C . GLN A 1 248 ? -6.238 -0.192 6.395 1 95.06 248 GLN A C 1
ATOM 1851 O O . GLN A 1 248 ? -6.742 -1.208 5.91 1 95.06 248 GLN A O 1
ATOM 1856 N N . SER A 1 249 ? -6.281 0.065 7.699 1 96.19 249 SER A N 1
ATOM 1857 C CA . SER A 1 249 ? -6.957 -0.829 8.633 1 96.19 249 SER A CA 1
ATOM 1858 C C . SER A 1 249 ? -8.453 -0.887 8.359 1 96.19 249 SER A C 1
ATOM 1860 O O . SER A 1 249 ? -9.062 -1.955 8.438 1 96.19 249 SER A O 1
ATOM 1862 N N . ILE A 1 250 ? -8.977 0.258 8.102 1 96.75 250 ILE A N 1
ATOM 1863 C CA . ILE A 1 250 ? -10.398 0.331 7.781 1 96.75 250 ILE A CA 1
ATOM 1864 C C . ILE A 1 250 ? -10.68 -0.472 6.516 1 96.75 250 ILE A C 1
ATOM 1866 O O . ILE A 1 250 ? -11.617 -1.273 6.48 1 96.75 250 ILE A O 1
ATOM 1870 N N . ARG A 1 251 ? -9.898 -0.271 5.52 1 94.75 251 ARG A N 1
ATOM 1871 C CA . ARG A 1 251 ? -10.062 -0.998 4.266 1 94.75 251 ARG A CA 1
ATOM 1872 C C . ARG A 1 251 ? -10.008 -2.504 4.496 1 94.75 251 ARG A C 1
ATOM 1874 O O . ARG A 1 251 ? -10.836 -3.248 3.969 1 94.75 251 ARG A O 1
ATOM 1881 N N . ARG A 1 252 ? -9.047 -2.961 5.25 1 93.94 252 ARG A N 1
ATOM 1882 C CA . ARG A 1 252 ? -8.906 -4.383 5.551 1 93.94 252 ARG A CA 1
ATOM 1883 C C . ARG A 1 252 ? -10.148 -4.926 6.25 1 93.94 252 ARG A C 1
ATOM 1885 O O . ARG A 1 252 ? -10.641 -6 5.902 1 93.94 252 ARG A O 1
ATOM 1892 N N . ARG A 1 253 ? -10.609 -4.191 7.199 1 95 253 ARG A N 1
ATOM 1893 C CA . ARG A 1 253 ? -11.789 -4.621 7.941 1 95 253 ARG A CA 1
ATOM 1894 C C . ARG A 1 253 ? -13 -4.734 7.023 1 95 253 ARG A C 1
ATOM 1896 O O . ARG A 1 253 ? -13.742 -5.719 7.082 1 95 253 ARG A O 1
ATOM 1903 N N . ILE A 1 254 ? -13.195 -3.752 6.203 1 95.69 254 ILE A N 1
ATOM 1904 C CA . ILE A 1 254 ? -14.328 -3.746 5.293 1 95.69 254 ILE A CA 1
ATOM 1905 C C . ILE A 1 254 ? -14.258 -4.961 4.367 1 95.69 254 ILE A C 1
ATOM 1907 O O . ILE A 1 254 ? -15.242 -5.684 4.207 1 95.69 254 ILE A O 1
ATOM 1911 N N . MET A 1 255 ? -13.133 -5.219 3.824 1 93.94 255 MET A N 1
ATOM 1912 C CA . MET A 1 255 ? -12.961 -6.344 2.91 1 93.94 255 MET A CA 1
ATOM 1913 C C . MET A 1 255 ? -13.148 -7.672 3.639 1 93.94 255 MET A C 1
ATOM 1915 O O . MET A 1 255 ? -13.789 -8.586 3.119 1 93.94 255 MET A O 1
ATOM 1919 N N . ASP A 1 256 ? -12.586 -7.746 4.816 1 94.06 256 ASP A N 1
ATOM 1920 C CA . ASP A 1 256 ? -12.734 -8.961 5.613 1 94.06 256 ASP A CA 1
ATOM 1921 C C . ASP A 1 256 ? -14.203 -9.25 5.906 1 94.06 256 ASP A C 1
ATOM 1923 O O . ASP A 1 256 ? -14.633 -10.406 5.871 1 94.06 256 ASP A O 1
ATOM 1927 N N . ASN A 1 257 ? -14.914 -8.203 6.242 1 95.88 257 ASN A N 1
ATOM 1928 C CA . ASN A 1 257 ? -16.328 -8.359 6.527 1 95.88 257 ASN A CA 1
ATOM 1929 C C . ASN A 1 257 ? -17.078 -8.93 5.328 1 95.88 257 ASN A C 1
ATOM 1931 O O . ASN A 1 257 ? -17.891 -9.852 5.477 1 95.88 257 ASN A O 1
ATOM 1935 N N . PHE A 1 258 ? -16.797 -8.43 4.168 1 94.69 258 PHE A N 1
ATOM 1936 C CA . PHE A 1 258 ? -17.5 -8.898 2.977 1 94.69 258 PHE A CA 1
ATOM 1937 C C . PHE A 1 258 ? -17.078 -10.32 2.633 1 94.69 258 PHE A C 1
ATOM 1939 O O . PHE A 1 258 ? -17.906 -11.125 2.195 1 94.69 258 PHE A O 1
ATOM 1946 N N . GLU A 1 259 ? -15.789 -10.633 2.799 1 93.19 259 GLU A N 1
ATOM 1947 C CA . GLU A 1 259 ? -15.336 -12 2.547 1 93.19 259 GLU A CA 1
ATOM 1948 C C . GLU A 1 259 ? -16.047 -12.992 3.459 1 93.19 259 GLU A C 1
ATOM 1950 O O . GLU A 1 259 ? -16.547 -14.023 2.996 1 93.19 259 GLU A O 1
ATOM 1955 N N . GLN A 1 260 ? -16.125 -12.648 4.695 1 93.44 260 GLN A N 1
ATOM 1956 C CA . GLN A 1 260 ? -16.781 -13.531 5.652 1 93.44 260 GLN A CA 1
ATOM 1957 C C . GLN A 1 260 ? -18.281 -13.609 5.379 1 93.44 260 GLN A C 1
ATOM 1959 O O . GLN A 1 260 ? -18.875 -14.688 5.477 1 93.44 260 GLN A O 1
ATOM 1964 N N . ALA A 1 261 ? -18.844 -12.5 5.086 1 94.69 261 ALA A N 1
ATOM 1965 C CA . ALA A 1 261 ? -20.281 -12.438 4.832 1 94.69 261 ALA A CA 1
ATOM 1966 C C . ALA A 1 261 ? -20.672 -13.273 3.613 1 94.69 261 ALA A C 1
ATOM 1968 O O . ALA A 1 261 ? -21.797 -13.75 3.508 1 94.69 261 ALA A O 1
ATOM 1969 N N . SER A 1 262 ? -19.734 -13.484 2.701 1 92.62 262 SER A N 1
ATOM 1970 C CA . SER A 1 262 ? -20 -14.18 1.445 1 92.62 262 SER A CA 1
ATOM 1971 C C . SER A 1 262 ? -19.875 -15.688 1.609 1 92.62 262 SER A C 1
ATOM 1973 O O . SER A 1 262 ? -20.172 -16.453 0.686 1 92.62 262 SER A O 1
ATOM 1975 N N . LEU A 1 263 ? -19.359 -16.172 2.713 1 90.62 263 LEU A N 1
ATOM 1976 C CA . LEU A 1 263 ? -19.156 -17.594 2.938 1 90.62 263 LEU A CA 1
ATOM 1977 C C . LEU A 1 263 ? -20.469 -18.297 3.289 1 90.62 263 LEU A C 1
ATOM 1979 O O . LEU A 1 263 ? -21.25 -17.766 4.086 1 90.62 263 LEU A O 1
ATOM 1983 N N . PRO A 1 264 ? -20.438 -19.484 2.664 1 85.94 264 PRO A N 1
ATOM 1984 C CA . PRO A 1 264 ? -21.547 -20.312 3.145 1 85.94 264 PRO A CA 1
ATOM 1985 C C . PRO A 1 264 ? -21.375 -20.734 4.602 1 85.94 264 PRO A C 1
ATOM 1987 O O . PRO A 1 264 ? -20.25 -20.781 5.109 1 85.94 264 PRO A O 1
ATOM 1990 N N . THR A 1 265 ? -22.203 -20.719 5.426 1 86.25 265 THR A N 1
ATOM 1991 C CA . THR A 1 265 ? -22.156 -21.109 6.828 1 86.25 265 THR A CA 1
ATOM 1992 C C . THR A 1 265 ? -22.375 -19.906 7.738 1 86.25 265 THR A C 1
ATOM 1994 O O . THR A 1 265 ? -22.609 -20.062 8.938 1 86.25 265 THR A O 1
ATOM 1997 N N . THR A 1 266 ? -22 -18.703 7.102 1 91.19 266 THR A N 1
ATOM 1998 C CA . THR A 1 266 ? -22.297 -17.5 7.895 1 91.19 266 THR A CA 1
ATOM 1999 C C . THR A 1 266 ? -23.797 -17.359 8.109 1 91.19 266 THR A C 1
ATOM 2001 O O . THR A 1 266 ? -24.562 -17.297 7.145 1 91.19 266 THR A O 1
ATOM 2004 N N . SER A 1 267 ? -24.219 -17.281 9.375 1 91.38 267 SER A N 1
ATOM 2005 C CA . SER A 1 267 ? -25.641 -17.141 9.672 1 91.38 267 SER A CA 1
ATOM 2006 C C . SER A 1 267 ? -26.172 -15.781 9.211 1 91.38 267 SER A C 1
ATOM 2008 O O . SER A 1 267 ? -25.391 -14.836 9.062 1 91.38 267 SER A O 1
ATOM 2010 N N . PRO A 1 268 ? -27.484 -15.727 8.938 1 93.12 268 PRO A N 1
ATOM 2011 C CA . PRO A 1 268 ? -28.062 -14.438 8.539 1 93.12 268 PRO A CA 1
ATOM 2012 C C . PRO A 1 268 ? -27.812 -13.344 9.57 1 93.12 268 PRO A C 1
ATOM 2014 O O . PRO A 1 268 ? -27.531 -12.195 9.211 1 93.12 268 PRO A O 1
ATOM 2017 N N . GLU A 1 269 ? -27.906 -13.711 10.828 1 94.44 269 GLU A N 1
ATOM 2018 C CA . GLU A 1 269 ? -27.688 -12.734 11.891 1 94.44 269 GLU A CA 1
ATOM 2019 C C . GLU A 1 269 ? -26.25 -12.219 11.883 1 94.44 269 GLU A C 1
ATOM 2021 O O . GLU A 1 269 ? -26.016 -11.016 11.977 1 94.44 269 GLU A O 1
ATOM 2026 N N . GLU A 1 270 ? -25.328 -13.148 11.75 1 94.06 270 GLU A N 1
ATOM 2027 C CA . GLU A 1 270 ? -23.922 -12.766 11.703 1 94.06 270 GLU A CA 1
ATOM 2028 C C . GLU A 1 270 ? -23.594 -11.961 10.445 1 94.06 270 GLU A C 1
ATOM 2030 O O . GLU A 1 270 ? -22.828 -11 10.492 1 94.06 270 GLU A O 1
ATOM 2035 N N . ARG A 1 271 ? -24.156 -12.359 9.336 1 95.19 271 ARG A N 1
ATOM 2036 C CA . ARG A 1 271 ? -23.953 -11.648 8.078 1 95.19 271 ARG A CA 1
ATOM 2037 C C . ARG A 1 271 ? -24.422 -10.195 8.188 1 95.19 271 ARG A C 1
ATOM 2039 O O . ARG A 1 271 ? -23.703 -9.281 7.777 1 95.19 271 ARG A O 1
ATOM 2046 N N . ARG A 1 272 ? -25.625 -10 8.781 1 96.38 272 ARG A N 1
ATOM 2047 C CA . ARG A 1 272 ? -26.141 -8.648 8.953 1 96.38 272 ARG A CA 1
ATOM 2048 C C . ARG A 1 272 ? -25.25 -7.832 9.883 1 96.38 272 ARG A C 1
ATOM 2050 O O . ARG A 1 272 ? -25.031 -6.637 9.648 1 96.38 272 ARG A O 1
ATOM 2057 N N . ARG A 1 273 ? -24.734 -8.438 10.875 1 97.19 273 ARG A N 1
ATOM 2058 C CA . ARG A 1 273 ? -23.828 -7.75 11.797 1 97.19 273 ARG A CA 1
ATOM 2059 C C . ARG A 1 273 ? -22.547 -7.336 11.086 1 97.19 273 ARG A C 1
ATOM 2061 O O . ARG A 1 273 ? -22.078 -6.207 11.258 1 97.19 273 ARG A O 1
ATOM 2068 N N . LEU A 1 274 ? -21.969 -8.305 10.281 1 96.88 274 LEU A N 1
ATOM 2069 C CA . LEU A 1 274 ? -20.734 -8.047 9.547 1 96.88 274 LEU A CA 1
ATOM 2070 C C . LEU A 1 274 ? -20.922 -6.914 8.539 1 96.88 274 LEU A C 1
ATOM 2072 O O . LEU A 1 274 ? -19.984 -6.152 8.273 1 96.88 274 LEU A O 1
ATOM 2076 N N . LEU A 1 275 ? -22.172 -6.82 8 1 97.56 275 LEU A N 1
ATOM 2077 C CA . LEU A 1 275 ? -22.438 -5.875 6.922 1 97.56 275 LEU A CA 1
ATOM 2078 C C . LEU A 1 275 ? -23.078 -4.605 7.461 1 97.56 275 LEU A C 1
ATOM 2080 O O . LEU A 1 275 ? -23.641 -3.814 6.699 1 97.56 275 LEU A O 1
ATOM 2084 N N . SER A 1 276 ? -22.984 -4.402 8.805 1 98.19 276 SER A N 1
ATOM 2085 C CA . SER A 1 276 ? -23.438 -3.184 9.477 1 98.19 276 SER A CA 1
ATOM 2086 C C . SER A 1 276 ? -22.266 -2.244 9.75 1 98.19 276 SER A C 1
ATOM 2088 O O . SER A 1 276 ? -21.328 -2.602 10.469 1 98.19 276 SER A O 1
ATOM 2090 N N . PHE A 1 277 ? -22.328 -1.07 9.133 1 98.44 277 PHE A N 1
ATOM 2091 C CA . PHE A 1 277 ? -21.281 -0.075 9.297 1 98.44 277 PHE A CA 1
ATOM 2092 C C . PHE A 1 277 ? -21.781 1.119 10.102 1 98.44 277 PHE A C 1
ATOM 2094 O O . PHE A 1 277 ? -22.688 1.826 9.664 1 98.44 277 PHE A O 1
ATOM 2101 N N . VAL A 1 278 ? -21.141 1.358 11.258 1 98.75 278 VAL A N 1
ATOM 2102 C CA . VAL A 1 278 ? -21.594 2.434 12.133 1 98.75 278 VAL A CA 1
ATOM 2103 C C . VAL A 1 278 ? -20.531 3.525 12.211 1 98.75 278 VAL A C 1
ATOM 2105 O O . VAL A 1 278 ? -19.375 3.256 12.555 1 98.75 278 VAL A O 1
ATOM 2108 N N . ILE A 1 279 ? -20.906 4.711 11.875 1 98.56 279 ILE A N 1
ATOM 2109 C CA . ILE A 1 279 ? -20.047 5.887 11.93 1 98.56 279 ILE A CA 1
ATOM 2110 C C . ILE A 1 279 ? -20.516 6.824 13.039 1 98.56 279 ILE A C 1
ATOM 2112 O O . ILE A 1 279 ? -21.656 7.312 13.008 1 98.56 279 ILE A O 1
ATOM 2116 N N . CYS A 1 280 ? -19.656 7.039 14.023 1 98.19 280 CYS A N 1
ATOM 2117 C CA . CYS A 1 280 ? -19.953 7.969 15.102 1 98.19 280 CYS A CA 1
ATOM 2118 C C . CYS A 1 280 ? -19.391 9.352 14.805 1 98.19 280 CYS A C 1
ATOM 2120 O O . CYS A 1 280 ? -18.172 9.523 14.742 1 98.19 280 CYS A O 1
ATOM 2122 N N . GLY A 1 281 ? -20.25 10.328 14.727 1 96.31 281 GLY A N 1
ATOM 2123 C CA . GLY A 1 281 ? -19.875 11.68 14.344 1 96.31 281 GLY A CA 1
ATOM 2124 C C . GLY A 1 281 ? -20.344 12.07 12.961 1 96.31 281 GLY A C 1
ATOM 2125 O O . GLY A 1 281 ? -20 11.422 11.977 1 96.31 281 GLY A O 1
ATOM 2126 N N . GLY A 1 282 ? -21.109 13.102 12.891 1 95 282 GLY A N 1
ATOM 2127 C CA . GLY A 1 282 ? -21.656 13.562 11.633 1 95 282 GLY A CA 1
ATOM 2128 C C . GLY A 1 282 ? -20.906 14.734 11.031 1 95 282 GLY A C 1
ATOM 2129 O O . GLY A 1 282 ? -21.484 15.539 10.297 1 95 282 GLY A O 1
ATOM 2130 N N . GLY A 1 283 ? -19.672 14.891 11.367 1 93.5 283 GLY A N 1
ATOM 2131 C CA . GLY A 1 283 ? -18.812 15.875 10.719 1 93.5 283 GLY A CA 1
ATOM 2132 C C . GLY A 1 283 ? -18.391 15.477 9.328 1 93.5 283 GLY A C 1
ATOM 2133 O O . GLY A 1 283 ? -18.797 14.43 8.82 1 93.5 283 GLY A O 1
ATOM 2134 N N . PRO A 1 284 ? -17.547 16.281 8.703 1 92.19 284 PRO A N 1
ATOM 2135 C CA . PRO A 1 284 ? -17.141 15.992 7.328 1 92.19 284 PRO A CA 1
ATOM 2136 C C . PRO A 1 284 ? -16.516 14.609 7.176 1 92.19 284 PRO A C 1
ATOM 2138 O O . PRO A 1 284 ? -16.828 13.883 6.238 1 92.19 284 PRO A O 1
ATOM 2141 N N . THR A 1 285 ? -15.617 14.25 8.094 1 94 285 THR A N 1
ATOM 2142 C CA . THR A 1 285 ? -14.938 12.961 8.016 1 94 285 THR A CA 1
ATOM 2143 C C . THR A 1 285 ? -15.953 11.812 8.047 1 94 285 THR A C 1
ATOM 2145 O O . THR A 1 285 ? -15.883 10.898 7.227 1 94 285 THR A O 1
ATOM 2148 N N . GLY A 1 286 ? -16.859 11.883 9 1 96.38 286 GLY A N 1
ATOM 2149 C CA . GLY A 1 286 ? -17.859 10.836 9.125 1 96.38 286 GLY A CA 1
ATOM 2150 C C . GLY A 1 286 ? -18.781 10.758 7.926 1 96.38 286 GLY A C 1
ATOM 2151 O O . GLY A 1 286 ? -19.031 9.672 7.395 1 96.38 286 GLY A O 1
ATOM 2152 N N . VAL A 1 287 ? -19.281 11.891 7.508 1 95.62 287 VAL A N 1
ATOM 2153 C CA . VAL A 1 287 ? -20.219 11.961 6.391 1 95.62 287 VAL A CA 1
ATOM 2154 C C . VAL A 1 287 ? -19.547 11.461 5.117 1 95.62 287 VAL A C 1
ATOM 2156 O O . VAL A 1 287 ? -20.141 10.688 4.363 1 95.62 287 VAL A O 1
ATOM 2159 N N . GLU A 1 288 ? -18.344 11.906 4.891 1 95.31 288 GLU A N 1
ATOM 2160 C CA . GLU A 1 288 ? -17.609 11.492 3.697 1 95.31 288 GLU A CA 1
ATOM 2161 C C . GLU A 1 288 ? -17.328 9.992 3.709 1 95.31 288 GLU A C 1
ATOM 2163 O O . GLU A 1 288 ? -17.438 9.328 2.674 1 95.31 288 GLU A O 1
ATOM 2168 N N . THR A 1 289 ? -16.969 9.477 4.832 1 97 289 THR A N 1
ATOM 2169 C CA . THR A 1 289 ? -16.703 8.047 4.934 1 97 289 THR A CA 1
ATOM 2170 C C . THR A 1 289 ? -17.969 7.238 4.664 1 97 289 THR A C 1
ATOM 2172 O O . THR A 1 289 ? -17.922 6.258 3.916 1 97 289 THR A O 1
ATOM 2175 N N . ALA A 1 290 ? -19.062 7.66 5.258 1 96.88 290 ALA A N 1
ATOM 2176 C CA . ALA A 1 290 ? -20.328 6.984 5.016 1 96.88 290 ALA A CA 1
ATOM 2177 C C . ALA A 1 290 ? -20.672 6.98 3.527 1 96.88 290 ALA A C 1
ATOM 2179 O O . ALA A 1 290 ? -21.062 5.949 2.977 1 96.88 290 ALA A O 1
ATOM 2180 N N . ALA A 1 291 ? -20.516 8.148 2.924 1 94.56 291 ALA A N 1
ATOM 2181 C CA . ALA A 1 291 ? -20.812 8.297 1.5 1 94.56 291 ALA A CA 1
ATOM 2182 C C . ALA A 1 291 ? -19.906 7.391 0.661 1 94.56 291 ALA A C 1
ATOM 2184 O O . ALA A 1 291 ? -20.375 6.746 -0.281 1 94.56 291 ALA A O 1
ATOM 2185 N N . GLU A 1 292 ? -18.641 7.336 0.985 1 94.25 292 GLU A N 1
ATOM 2186 C CA . GLU A 1 292 ? -17.688 6.512 0.259 1 94.25 292 GLU A CA 1
ATOM 2187 C C . GLU A 1 292 ? -18.016 5.027 0.396 1 94.25 292 GLU A C 1
ATOM 2189 O O . GLU A 1 292 ? -17.922 4.273 -0.572 1 94.25 292 GLU A O 1
ATOM 2194 N N . ILE A 1 293 ? -18.344 4.609 1.589 1 95.06 293 ILE A N 1
ATOM 2195 C CA . ILE A 1 293 ? -18.719 3.213 1.806 1 95.06 293 ILE A CA 1
ATOM 2196 C C . ILE A 1 293 ? -19.953 2.867 0.972 1 95.06 293 ILE A C 1
ATOM 2198 O O . ILE A 1 293 ? -20 1.81 0.34 1 95.06 293 ILE A O 1
ATOM 2202 N N . TYR A 1 294 ? -20.938 3.758 1.001 1 93.94 294 TYR A N 1
ATOM 2203 C CA . TYR A 1 294 ? -22.125 3.547 0.2 1 93.94 294 TYR A CA 1
ATOM 2204 C C . TYR A 1 294 ? -21.781 3.359 -1.271 1 93.94 294 TYR A C 1
ATOM 2206 O O . TYR A 1 294 ? -22.25 2.416 -1.912 1 93.94 294 TYR A O 1
ATOM 2214 N N . ASP A 1 295 ? -20.984 4.246 -1.815 1 90.19 295 ASP A N 1
ATOM 2215 C CA . ASP A 1 295 ? -20.594 4.188 -3.221 1 90.19 295 ASP A CA 1
ATOM 2216 C C . ASP A 1 295 ? -19.844 2.896 -3.527 1 90.19 295 ASP A C 1
ATOM 2218 O O . ASP A 1 295 ? -20.047 2.287 -4.578 1 90.19 295 ASP A O 1
ATOM 2222 N N . PHE A 1 296 ? -19.016 2.508 -2.65 1 92 296 PHE A N 1
ATOM 2223 C CA . PHE A 1 296 ? -18.266 1.266 -2.785 1 92 296 PHE A CA 1
ATOM 2224 C C . PHE A 1 296 ? -19.203 0.074 -2.906 1 92 296 PHE A C 1
ATOM 2226 O O . PHE A 1 296 ? -19 -0.801 -3.75 1 92 296 PHE A O 1
ATOM 2233 N N . CYS A 1 297 ? -20.156 0.026 -2.107 1 91.38 297 CYS A N 1
ATOM 2234 C CA . CYS A 1 297 ? -21.141 -1.061 -2.133 1 91.38 297 CYS A CA 1
ATOM 2235 C C . CYS A 1 297 ? -21.938 -1.044 -3.43 1 91.38 297 CYS A C 1
ATOM 2237 O O . CYS A 1 297 ? -22.172 -2.094 -4.031 1 91.38 297 CYS A O 1
ATOM 2239 N N . GLN A 1 298 ? -22.25 0.153 -3.889 1 87.12 298 GLN A N 1
ATOM 2240 C CA . GLN A 1 298 ? -23.094 0.312 -5.07 1 87.12 298 GLN A CA 1
ATOM 2241 C C . GLN A 1 298 ? -22.312 -0.034 -6.344 1 87.12 298 GLN A C 1
ATOM 2243 O O . GLN A 1 298 ? -22.875 -0.628 -7.27 1 87.12 298 GLN A O 1
ATOM 2248 N N . GLU A 1 299 ? -21.109 0.303 -6.328 1 86.44 299 GLU A N 1
ATOM 2249 C CA . GLU A 1 299 ? -20.375 0.259 -7.582 1 86.44 299 GLU A CA 1
ATOM 2250 C C . GLU A 1 299 ? -19.531 -1.014 -7.688 1 86.44 299 GLU A C 1
ATOM 2252 O O . GLU A 1 299 ? -19.328 -1.536 -8.781 1 86.44 299 GLU A O 1
ATOM 2257 N N . ASP A 1 300 ? -19.031 -1.52 -6.594 1 88.25 300 ASP A N 1
ATOM 2258 C CA . ASP A 1 300 ? -18.078 -2.623 -6.66 1 88.25 300 ASP A CA 1
ATOM 2259 C C . ASP A 1 300 ? -18.656 -3.889 -6.031 1 88.25 300 ASP A C 1
ATOM 2261 O O . ASP A 1 300 ? -18.719 -4.934 -6.68 1 88.25 300 ASP A O 1
ATOM 2265 N N . ILE A 1 301 ? -19.109 -3.781 -4.852 1 87.62 301 ILE A N 1
ATOM 2266 C CA . ILE A 1 301 ? -19.578 -4.965 -4.141 1 87.62 301 ILE A CA 1
ATOM 2267 C C . ILE A 1 301 ? -20.734 -5.609 -4.91 1 87.62 301 ILE A C 1
ATOM 2269 O O . ILE A 1 301 ? -20.781 -6.832 -5.055 1 87.62 301 ILE A O 1
ATOM 2273 N N . MET A 1 302 ? -21.531 -4.863 -5.496 1 84.81 302 MET A N 1
ATOM 2274 C CA . MET A 1 302 ? -22.688 -5.332 -6.254 1 84.81 302 MET A CA 1
ATOM 2275 C C . MET A 1 302 ? -22.25 -6.207 -7.426 1 84.81 302 MET A C 1
ATOM 2277 O O . MET A 1 302 ? -22.953 -7.148 -7.801 1 84.81 302 MET A O 1
ATOM 2281 N N . ASN A 1 303 ? -21.109 -5.98 -7.926 1 86.88 303 ASN A N 1
ATOM 2282 C CA . ASN A 1 303 ? -20.672 -6.625 -9.156 1 86.88 303 ASN A CA 1
ATOM 2283 C C . ASN A 1 303 ? -19.844 -7.867 -8.875 1 86.88 303 ASN A C 1
ATOM 2285 O O . ASN A 1 303 ? -19.766 -8.773 -9.711 1 86.88 303 ASN A O 1
ATOM 2289 N N . TYR A 1 304 ? -19.281 -7.938 -7.703 1 91.12 304 TYR A N 1
ATOM 2290 C CA . TYR A 1 304 ? -18.25 -8.961 -7.57 1 91.12 304 TYR A CA 1
ATOM 2291 C C . TYR A 1 304 ? -18.5 -9.844 -6.352 1 91.12 304 TYR A C 1
ATOM 2293 O O . TYR A 1 304 ? -17.812 -10.844 -6.141 1 91.12 304 TYR A O 1
ATOM 2301 N N . PHE A 1 305 ? -19.469 -9.484 -5.535 1 93 305 PHE A N 1
ATOM 2302 C CA . PHE A 1 305 ? -19.906 -10.289 -4.395 1 93 305 PHE A CA 1
ATOM 2303 C C . PHE A 1 305 ? -21.344 -10.742 -4.574 1 93 305 PHE A C 1
ATOM 2305 O O . PHE A 1 305 ? -22.062 -10.219 -5.426 1 93 305 PHE A O 1
ATOM 2312 N N . PRO A 1 306 ? -21.734 -11.805 -3.809 1 92.06 306 PRO A N 1
ATOM 2313 C CA . PRO A 1 306 ? -23.156 -12.18 -3.863 1 92.06 306 PRO A CA 1
ATOM 2314 C C . PRO A 1 306 ? -24.094 -10.992 -3.598 1 92.06 306 PRO A C 1
ATOM 2316 O O . PRO A 1 306 ? -23.828 -10.195 -2.691 1 92.06 306 PRO A O 1
ATOM 2319 N N . LYS A 1 307 ? -25.109 -10.898 -4.336 1 90.69 307 LYS A N 1
ATOM 2320 C CA . LYS A 1 307 ? -26.016 -9.75 -4.289 1 90.69 307 LYS A CA 1
ATOM 2321 C C . LYS A 1 307 ? -26.641 -9.602 -2.904 1 90.69 307 LYS A C 1
ATOM 2323 O O . LYS A 1 307 ? -26.969 -8.492 -2.48 1 90.69 307 LYS A O 1
ATOM 2328 N N . ILE A 1 308 ? -26.734 -10.672 -2.209 1 90.62 308 ILE A N 1
ATOM 2329 C CA . ILE A 1 308 ? -27.312 -10.617 -0.87 1 90.62 308 ILE A CA 1
ATOM 2330 C C . ILE A 1 308 ? -26.438 -9.773 0.042 1 90.62 308 ILE A C 1
ATOM 2332 O O . ILE A 1 308 ? -26.938 -9.133 0.972 1 90.62 308 ILE A O 1
ATOM 2336 N N . CYS A 1 309 ? -25.141 -9.844 -0.222 1 91.19 309 CYS A N 1
ATOM 2337 C CA . CYS A 1 309 ? -24.219 -9.047 0.579 1 91.19 309 CYS A CA 1
ATOM 2338 C C . CYS A 1 309 ? -24.5 -7.555 0.427 1 91.19 309 CYS A C 1
ATOM 2340 O O . CYS A 1 309 ? -24.375 -6.793 1.387 1 91.19 309 CYS A O 1
ATOM 2342 N N . ARG A 1 310 ? -24.859 -7.133 -0.717 1 88.75 310 ARG A N 1
ATOM 2343 C CA . ARG A 1 310 ? -25.219 -5.734 -0.919 1 88.75 310 ARG A CA 1
ATOM 2344 C C . ARG A 1 310 ? -26.578 -5.426 -0.299 1 88.75 310 ARG A C 1
ATOM 2346 O O . ARG A 1 310 ? -26.766 -4.359 0.287 1 88.75 310 ARG A O 1
ATOM 2353 N N . ASN A 1 311 ? -27.469 -6.328 -0.44 1 90.75 311 ASN A N 1
ATOM 2354 C CA . ASN A 1 311 ? -28.844 -6.133 0.028 1 90.75 311 ASN A CA 1
ATOM 2355 C C . ASN A 1 311 ? -28.891 -5.969 1.544 1 90.75 311 ASN A C 1
ATOM 2357 O O . ASN A 1 311 ? -29.75 -5.246 2.062 1 90.75 311 ASN A O 1
ATOM 2361 N N . GLU A 1 312 ? -28.016 -6.555 2.18 1 93.38 312 GLU A N 1
ATOM 2362 C CA . GLU A 1 312 ? -28.094 -6.582 3.639 1 93.38 312 GLU A CA 1
ATOM 2363 C C . GLU A 1 312 ? -27.172 -5.535 4.258 1 93.38 312 GLU A C 1
ATOM 2365 O O . GLU A 1 312 ? -27.031 -5.473 5.484 1 93.38 312 GLU A O 1
ATOM 2370 N N . VAL A 1 313 ? -26.547 -4.746 3.473 1 95.19 313 VAL A N 1
ATOM 2371 C CA . VAL A 1 313 ? -25.672 -3.691 3.979 1 95.19 313 VAL A CA 1
ATOM 2372 C C . VAL A 1 313 ? -26.516 -2.629 4.688 1 95.19 313 VAL A C 1
ATOM 2374 O O . VAL A 1 313 ? -27.562 -2.23 4.195 1 95.19 313 VAL A O 1
ATOM 2377 N N . SER A 1 314 ? -26.094 -2.246 5.848 1 97 314 SER A N 1
ATOM 2378 C CA . SER A 1 314 ? -26.672 -1.102 6.551 1 97 314 SER A CA 1
ATOM 2379 C C . SER A 1 314 ? -25.578 -0.133 7.004 1 97 314 SER A C 1
ATOM 2381 O O . SER A 1 314 ? -24.531 -0.554 7.504 1 97 314 SER A O 1
ATOM 2383 N N . ILE A 1 315 ? -25.766 1.106 6.727 1 97.88 315 ILE A N 1
ATOM 2384 C CA . ILE A 1 315 ? -24.859 2.168 7.129 1 97.88 315 ILE A CA 1
ATOM 2385 C C . ILE A 1 315 ? -25.562 3.127 8.086 1 97.88 315 ILE A C 1
ATOM 2387 O O . ILE A 1 315 ? -26.641 3.629 7.785 1 97.88 315 ILE A O 1
ATOM 2391 N N . HIS A 1 316 ? -24.938 3.371 9.266 1 98.38 316 HIS A N 1
ATOM 2392 C CA . HIS A 1 316 ? -25.516 4.246 10.289 1 98.38 316 HIS A CA 1
ATOM 2393 C C . HIS A 1 316 ? -24.547 5.379 10.633 1 98.38 316 HIS A C 1
ATOM 2395 O O . HIS A 1 316 ? -23.359 5.152 10.828 1 98.38 316 HIS A O 1
ATOM 2401 N N . VAL A 1 317 ? -25.062 6.57 10.664 1 98.12 317 VAL A N 1
ATOM 2402 C CA . VAL A 1 317 ? -24.328 7.73 11.148 1 98.12 317 VAL A CA 1
ATOM 2403 C C . VAL A 1 317 ? -25 8.281 12.406 1 98.12 317 VAL A C 1
ATOM 2405 O O . VAL A 1 317 ? -26.172 8.68 12.367 1 98.12 317 VAL A O 1
ATOM 2408 N N . ILE A 1 318 ? -24.297 8.273 13.5 1 97.88 318 ILE A N 1
ATOM 2409 C CA . ILE A 1 318 ? -24.828 8.773 14.758 1 97.88 318 ILE A CA 1
ATOM 2410 C C . ILE A 1 318 ? -24.25 10.156 15.055 1 97.88 318 ILE A C 1
ATOM 2412 O O . ILE A 1 318 ? -23.031 10.328 15.062 1 97.88 318 ILE A O 1
ATOM 2416 N N . GLN A 1 319 ? -25.109 11.031 15.273 1 96.12 319 GLN A N 1
ATOM 2417 C CA . GLN A 1 319 ? -24.719 12.414 15.508 1 96.12 319 GLN A CA 1
ATOM 2418 C C . GLN A 1 319 ? -25.453 13 16.719 1 96.12 319 GLN A C 1
ATOM 2420 O O . GLN A 1 319 ? -26.672 12.82 16.859 1 96.12 319 GLN A O 1
ATOM 2425 N N . SER A 1 320 ? -24.719 13.641 17.578 1 93.44 320 SER A N 1
ATOM 2426 C CA . SER A 1 320 ? -25.297 14.188 18.812 1 93.44 320 SER A CA 1
ATOM 2427 C C . SER A 1 320 ? -26.203 15.383 18.516 1 93.44 320 SER A C 1
ATOM 2429 O O . SER A 1 320 ? -27.234 15.562 19.156 1 93.44 320 SER A O 1
ATOM 2431 N N . ARG A 1 321 ? -25.875 16.172 17.547 1 91.88 321 ARG A N 1
ATOM 2432 C CA . ARG A 1 321 ? -26.641 17.375 17.203 1 91.88 321 ARG A CA 1
ATOM 2433 C C . ARG A 1 321 ? -27.797 17.031 16.266 1 91.88 321 ARG A C 1
ATOM 2435 O O . ARG A 1 321 ? -27.938 15.891 15.836 1 91.88 321 ARG A O 1
ATOM 2442 N N . GLU A 1 322 ? -28.594 17.984 15.984 1 92.06 322 GLU A N 1
ATOM 2443 C CA . GLU A 1 322 ? -29.828 17.781 15.227 1 92.06 322 GLU A CA 1
ATOM 2444 C C . GLU A 1 322 ? -29.531 17.594 13.742 1 92.06 322 GLU A C 1
ATOM 2446 O O . GLU A 1 322 ? -30.344 17 13.016 1 92.06 322 GLU A O 1
ATOM 2451 N N . HIS A 1 323 ? -28.391 18.125 13.312 1 93.44 323 HIS A N 1
ATOM 2452 C CA . HIS A 1 323 ? -28.047 18.047 11.891 1 93.44 323 HIS A CA 1
ATOM 2453 C C . HIS A 1 323 ? -26.609 17.562 11.695 1 93.44 323 HIS A C 1
ATOM 2455 O O . HIS A 1 323 ? -25.781 17.703 12.594 1 93.44 323 HIS A O 1
ATOM 2461 N N . ILE A 1 324 ? -26.359 16.891 10.594 1 93.5 324 ILE A N 1
ATOM 2462 C CA . ILE A 1 324 ? -24.984 16.562 10.219 1 93.5 324 ILE A CA 1
ATOM 2463 C C . ILE A 1 324 ? -24.344 17.766 9.539 1 93.5 324 ILE A C 1
ATOM 2465 O O . ILE A 1 324 ? -25.031 18.688 9.094 1 93.5 324 ILE A O 1
ATOM 2469 N N . LEU A 1 325 ? -23.047 17.797 9.445 1 91.38 325 LEU A N 1
ATOM 2470 C CA . LEU A 1 325 ? -22.312 18.906 8.883 1 91.38 325 LEU A CA 1
ATOM 2471 C C . LEU A 1 325 ? -22.766 20.234 9.5 1 91.38 325 LEU A C 1
ATOM 2473 O O . LEU A 1 325 ? -23.094 21.188 8.789 1 91.38 325 LEU A O 1
ATOM 2477 N N . ASN A 1 326 ? -22.766 20.281 10.766 1 86.12 326 ASN A N 1
ATOM 2478 C CA . ASN A 1 326 ? -23.297 21.406 11.516 1 86.12 326 ASN A CA 1
ATOM 2479 C C . ASN A 1 326 ? -22.453 22.672 11.328 1 86.12 326 ASN A C 1
ATOM 2481 O O . ASN A 1 326 ? -22.922 23.781 11.578 1 86.12 326 ASN A O 1
ATOM 2485 N N . THR A 1 327 ? -21.234 22.531 10.906 1 80.19 327 THR A N 1
ATOM 2486 C CA . THR A 1 327 ? -20.359 23.688 10.695 1 80.19 327 THR A CA 1
ATOM 2487 C C . THR A 1 327 ? -20.594 24.312 9.328 1 80.19 327 THR A C 1
ATOM 2489 O O . THR A 1 327 ? -20.016 25.344 9 1 80.19 327 THR A O 1
ATOM 2492 N N . TYR A 1 328 ? -21.484 23.641 8.594 1 84.12 328 TYR A N 1
ATOM 2493 C CA . TYR A 1 328 ? -21.859 24.141 7.273 1 84.12 328 TYR A CA 1
ATOM 2494 C C . TYR A 1 328 ? -23.188 24.891 7.328 1 84.12 328 TYR A C 1
ATOM 2496 O O . TYR A 1 328 ? -23.859 24.906 8.359 1 84.12 328 TYR A O 1
ATOM 2504 N N . ALA A 1 329 ? -23.469 25.562 6.203 1 85 329 ALA A N 1
ATOM 2505 C CA . ALA A 1 329 ? -24.766 26.234 6.086 1 85 329 ALA A CA 1
ATOM 2506 C C . ALA A 1 329 ? -25.906 25.234 6.18 1 85 329 ALA A C 1
ATOM 2508 O O . ALA A 1 329 ? -25.766 24.062 5.781 1 85 329 ALA A O 1
ATOM 2509 N N . GLU A 1 330 ? -27 25.719 6.668 1 87.38 330 GLU A N 1
ATOM 2510 C CA . GLU A 1 330 ? -28.156 24.859 6.895 1 87.38 330 GLU A CA 1
ATOM 2511 C C . GLU A 1 330 ? -28.625 24.203 5.598 1 87.38 330 GLU A C 1
ATOM 2513 O O . GLU A 1 330 ? -29.031 23.047 5.598 1 87.38 330 GLU A O 1
ATOM 2518 N N . GLY A 1 331 ? -28.578 24.984 4.562 1 87.38 331 GLY A N 1
ATOM 2519 C CA . GLY A 1 331 ? -28.984 24.422 3.277 1 87.38 331 GLY A CA 1
ATOM 2520 C C . GLY A 1 331 ? -28.141 23.219 2.869 1 87.38 331 GLY A C 1
ATOM 2521 O O . GLY A 1 331 ? -28.672 22.281 2.277 1 87.38 331 GLY A O 1
ATOM 2522 N N . ILE A 1 332 ? -26.969 23.25 3.213 1 89.69 332 ILE A N 1
ATOM 2523 C CA . ILE A 1 332 ? -26.047 22.172 2.881 1 89.69 332 ILE A CA 1
ATOM 2524 C C . ILE A 1 332 ? -26.359 20.953 3.736 1 89.69 332 ILE A C 1
ATOM 2526 O O . ILE A 1 332 ? -26.391 19.828 3.232 1 89.69 332 ILE A O 1
ATOM 2530 N N . SER A 1 333 ? -26.594 21.172 4.992 1 91.88 333 SER A N 1
ATOM 2531 C CA . SER A 1 333 ? -26.953 20.078 5.895 1 91.88 333 SER A CA 1
ATOM 2532 C C . SER A 1 333 ? -28.219 19.375 5.441 1 91.88 333 SER A C 1
ATOM 2534 O O . SER A 1 333 ? -28.281 18.141 5.406 1 91.88 333 SER A O 1
ATOM 2536 N N . LYS A 1 334 ? -29.156 20.125 5.059 1 92.06 334 LYS A N 1
ATOM 2537 C CA . LYS A 1 334 ? -30.422 19.562 4.602 1 92.06 334 LYS A CA 1
ATOM 2538 C C . LYS A 1 334 ? -30.25 18.766 3.318 1 92.06 334 LYS A C 1
ATOM 2540 O O . LYS A 1 334 ? -30.828 17.688 3.168 1 92.06 334 LYS A O 1
ATOM 2545 N N . PHE A 1 335 ? -29.484 19.344 2.449 1 91.56 335 PHE A N 1
ATOM 2546 C CA . PHE A 1 335 ? -29.219 18.656 1.191 1 91.56 335 PHE A CA 1
ATOM 2547 C C . PHE A 1 335 ? -28.531 17.312 1.44 1 91.56 335 PHE A C 1
ATOM 2549 O O . PHE A 1 335 ? -28.906 16.297 0.835 1 91.56 335 PHE A O 1
ATOM 2556 N N . ALA A 1 336 ? -27.562 17.344 2.271 1 92.69 336 ALA A N 1
ATOM 2557 C CA . ALA A 1 336 ? -26.828 16.125 2.594 1 92.69 336 ALA A CA 1
ATOM 2558 C C . ALA A 1 336 ? -27.734 15.086 3.25 1 92.69 336 ALA A C 1
ATOM 2560 O O . ALA A 1 336 ? -27.656 13.898 2.949 1 92.69 336 ALA A O 1
ATOM 2561 N N . GLU A 1 337 ? -28.578 15.539 4.102 1 95.19 337 GLU A N 1
ATOM 2562 C CA . GLU A 1 337 ? -29.5 14.648 4.793 1 95.19 337 GLU A CA 1
ATOM 2563 C C . GLU A 1 337 ? -30.5 14.031 3.818 1 95.19 337 GLU A C 1
ATOM 2565 O O . GLU A 1 337 ? -30.828 12.844 3.92 1 95.19 337 GLU A O 1
ATOM 2570 N N . GLU A 1 338 ? -31 14.773 2.908 1 94 338 GLU A N 1
ATOM 2571 C CA . GLU A 1 338 ? -31.906 14.258 1.889 1 94 338 GLU A CA 1
ATOM 2572 C C . GLU A 1 338 ? -31.219 13.211 1.013 1 94 338 GLU A C 1
ATOM 2574 O O . GLU A 1 338 ? -31.812 12.195 0.667 1 94 338 GLU A O 1
ATOM 2579 N N . LYS A 1 339 ? -30.031 13.539 0.67 1 92.69 339 LYS A N 1
ATOM 2580 C CA . LYS A 1 339 ? -29.266 12.602 -0.134 1 92.69 339 LYS A CA 1
ATOM 2581 C C . LYS A 1 339 ? -29.062 11.281 0.604 1 92.69 339 LYS A C 1
ATOM 2583 O O . LYS A 1 339 ? -29.234 10.203 0.023 1 92.69 339 LYS A O 1
ATOM 2588 N N . PHE A 1 340 ? -28.703 11.305 1.871 1 94.56 340 PHE A N 1
ATOM 2589 C CA . PHE A 1 340 ? -28.484 10.109 2.676 1 94.56 340 PHE A CA 1
ATOM 2590 C C . PHE A 1 340 ? -29.781 9.32 2.832 1 94.56 340 PHE A C 1
ATOM 2592 O O . PHE A 1 340 ? -29.766 8.094 2.824 1 94.56 340 PHE A O 1
ATOM 2599 N N . ALA A 1 341 ? -30.844 10.039 2.93 1 93.69 341 ALA A N 1
ATOM 2600 C CA . ALA A 1 341 ? -32.156 9.375 3 1 93.69 341 ALA A CA 1
ATOM 2601 C C . ALA A 1 341 ? -32.438 8.602 1.716 1 93.69 341 ALA A C 1
ATOM 2603 O O . ALA A 1 341 ? -32.906 7.461 1.763 1 93.69 341 ALA A O 1
ATOM 2604 N N . ARG A 1 342 ? -32.125 9.203 0.636 1 91.06 342 ARG A N 1
ATOM 2605 C CA . ARG A 1 342 ? -32.344 8.555 -0.655 1 91.06 342 ARG A CA 1
ATOM 2606 C C . ARG A 1 342 ? -31.438 7.336 -0.812 1 91.06 342 ARG A C 1
ATOM 2608 O O . ARG A 1 342 ? -31.844 6.336 -1.412 1 91.06 342 ARG A O 1
ATOM 2615 N N . ASP A 1 343 ? -30.25 7.492 -0.272 1 90.38 343 ASP A N 1
ATOM 2616 C CA . ASP A 1 343 ? -29.266 6.422 -0.385 1 90.38 343 ASP A CA 1
ATOM 2617 C C . ASP A 1 343 ? -29.469 5.367 0.697 1 90.38 343 ASP A C 1
ATOM 2619 O O . ASP A 1 343 ? -28.703 4.398 0.784 1 90.38 343 ASP A O 1
ATOM 2623 N N . GLN A 1 344 ? -30.406 5.562 1.532 1 90.12 344 GLN A N 1
ATOM 2624 C CA . GLN A 1 344 ? -30.766 4.637 2.604 1 90.12 344 GLN A CA 1
ATOM 2625 C C . GLN A 1 344 ? -29.641 4.531 3.633 1 90.12 344 GLN A C 1
ATOM 2627 O O . GLN A 1 344 ? -29.328 3.436 4.102 1 90.12 344 GLN A O 1
ATOM 2632 N N . VAL A 1 345 ? -28.922 5.566 3.828 1 95 345 VAL A N 1
ATOM 2633 C CA . VAL A 1 345 ? -28.016 5.695 4.965 1 95 345 VAL A CA 1
ATOM 2634 C C . VAL A 1 345 ? -28.797 6.125 6.203 1 95 345 VAL A C 1
ATOM 2636 O O . VAL A 1 345 ? -29.484 7.148 6.184 1 95 345 VAL A O 1
ATOM 2639 N N . ASN A 1 346 ? -28.766 5.375 7.23 1 96.62 346 ASN A N 1
ATOM 2640 C CA . ASN A 1 346 ? -29.531 5.645 8.438 1 96.62 346 ASN A CA 1
ATOM 2641 C C . ASN A 1 346 ? -28.891 6.73 9.289 1 96.62 346 ASN A C 1
ATOM 2643 O O . ASN A 1 346 ? -27.875 6.484 9.938 1 96.62 346 ASN A O 1
ATOM 2647 N N . LEU A 1 347 ? -29.531 7.855 9.305 1 96.75 347 LEU A N 1
ATOM 2648 C CA . LEU A 1 347 ? -29.047 8.969 10.117 1 96.75 347 LEU A CA 1
ATOM 2649 C C . LEU A 1 347 ? -29.75 9 11.469 1 96.75 347 LEU A C 1
ATOM 2651 O O . LEU A 1 347 ? -30.969 9.086 11.539 1 96.75 347 LEU A O 1
ATOM 2655 N N . VAL A 1 348 ? -29 8.875 12.508 1 96.44 348 VAL A N 1
ATOM 2656 C CA . VAL A 1 348 ? -29.516 8.969 13.867 1 96.44 348 VAL A CA 1
ATOM 2657 C C . VAL A 1 348 ? -29.031 10.266 14.516 1 96.44 348 VAL A C 1
ATOM 2659 O O . VAL A 1 348 ? -27.953 10.289 15.141 1 96.44 348 VAL A O 1
ATOM 2662 N N . THR A 1 349 ? -29.812 11.273 14.445 1 94.81 349 THR A N 1
ATOM 2663 C CA . THR A 1 349 ? -29.422 12.57 14.977 1 94.81 349 THR A CA 1
ATOM 2664 C C . THR A 1 349 ? -29.969 12.766 16.391 1 94.81 349 THR A C 1
ATOM 2666 O O . THR A 1 349 ? -30.781 11.969 16.859 1 94.81 349 THR A O 1
ATOM 2669 N N . SER A 1 350 ? -29.484 13.781 17.094 1 94.56 350 SER A N 1
ATOM 2670 C CA . SER A 1 350 ? -29.859 14.07 18.469 1 94.56 350 SER A CA 1
ATOM 2671 C C . SER A 1 350 ? -29.688 12.836 19.359 1 94.56 350 SER A C 1
ATOM 2673 O O . SER A 1 350 ? -30.562 12.523 20.156 1 94.56 350 SER A O 1
ATOM 2675 N N . ALA A 1 351 ? -28.672 12.148 19.109 1 96 351 ALA A N 1
ATOM 2676 C CA . ALA A 1 351 ? -28.328 10.922 19.828 1 96 351 ALA A CA 1
ATOM 2677 C C . ALA A 1 351 ? -26.875 10.945 20.297 1 96 351 ALA A C 1
ATOM 2679 O O . ALA A 1 351 ? -26 11.477 19.609 1 96 351 ALA A O 1
ATOM 2680 N N . ARG A 1 352 ? -26.719 10.359 21.469 1 95.31 352 ARG A N 1
ATOM 2681 C CA . ARG A 1 352 ? -25.375 10.336 22.047 1 95.31 352 ARG A CA 1
ATOM 2682 C C . ARG A 1 352 ? -24.875 8.898 22.219 1 95.31 352 ARG A C 1
ATOM 2684 O O . ARG A 1 352 ? -25.594 8.055 22.75 1 95.31 352 ARG A O 1
ATOM 2691 N N . VAL A 1 353 ? -23.641 8.633 21.719 1 96.94 353 VAL A N 1
ATOM 2692 C CA . VAL A 1 353 ? -23.047 7.316 21.891 1 96.94 353 VAL A CA 1
ATOM 2693 C C . VAL A 1 353 ? -22.688 7.102 23.359 1 96.94 353 VAL A C 1
ATOM 2695 O O . VAL A 1 353 ? -21.969 7.914 23.953 1 96.94 353 VAL A O 1
ATOM 2698 N N . ALA A 1 354 ? -23.188 6.016 23.906 1 96.44 354 ALA A N 1
ATOM 2699 C CA . ALA A 1 354 ? -22.969 5.719 25.328 1 96.44 354 ALA A CA 1
ATOM 2700 C C . ALA A 1 354 ? -21.766 4.789 25.516 1 96.44 354 ALA A C 1
ATOM 2702 O O . ALA A 1 354 ? -21.109 4.82 26.562 1 96.44 354 ALA A O 1
ATOM 2703 N N . GLY A 1 355 ? -21.547 3.998 24.609 1 97.44 355 GLY A N 1
ATOM 2704 C CA . GLY A 1 355 ? -20.438 3.051 24.672 1 97.44 355 GLY A CA 1
ATOM 2705 C C . GLY A 1 355 ? -20.375 2.143 23.453 1 97.44 355 GLY A C 1
ATOM 2706 O O . GLY A 1 355 ? -21.328 2.059 22.688 1 97.44 355 GLY A O 1
ATOM 2707 N N . VAL A 1 356 ? -19.172 1.558 23.219 1 97.75 356 VAL A N 1
ATOM 2708 C CA . VAL A 1 356 ? -18.953 0.628 22.125 1 97.75 356 VAL A CA 1
ATOM 2709 C C . VAL A 1 356 ? -18.469 -0.71 22.656 1 97.75 356 VAL A C 1
ATOM 2711 O O . VAL A 1 356 ? -17.484 -0.76 23.422 1 97.75 356 VAL A O 1
ATOM 2714 N N . THR A 1 357 ? -19.188 -1.78 22.344 1 97 357 THR A N 1
ATOM 2715 C CA . THR A 1 357 ? -18.75 -3.129 22.703 1 97 357 THR A CA 1
ATOM 2716 C C . THR A 1 357 ? -18.094 -3.82 21.516 1 97 357 THR A C 1
ATOM 2718 O O . THR A 1 357 ? -17.938 -3.221 20.453 1 97 357 THR A O 1
ATOM 2721 N N . HIS A 1 358 ? -17.656 -5.066 21.75 1 94.19 358 HIS A N 1
ATOM 2722 C CA . HIS A 1 358 ? -17 -5.828 20.703 1 94.19 358 HIS A CA 1
ATOM 2723 C C . HIS A 1 358 ? -17.953 -6.113 19.547 1 94.19 358 HIS A C 1
ATOM 2725 O O . HIS A 1 358 ? -17.516 -6.25 18.391 1 94.19 358 HIS A O 1
ATOM 2731 N N . ASP A 1 359 ? -19.281 -6.078 19.859 1 95.31 359 ASP A N 1
ATOM 2732 C CA . ASP A 1 359 ? -20.188 -6.531 18.797 1 95.31 359 ASP A CA 1
ATOM 2733 C C . ASP A 1 359 ? -21.312 -5.523 18.578 1 95.31 359 ASP A C 1
ATOM 2735 O O . ASP A 1 359 ? -22.234 -5.773 17.781 1 95.31 359 ASP A O 1
ATOM 2739 N N . SER A 1 360 ? -21.266 -4.359 19.328 1 97.69 360 SER A N 1
ATOM 2740 C CA . SER A 1 360 ? -22.375 -3.43 19.141 1 97.69 360 SER A CA 1
ATOM 2741 C C . SER A 1 360 ? -22 -2.016 19.562 1 97.69 360 SER A C 1
ATOM 2743 O O . SER A 1 360 ? -21 -1.822 20.266 1 97.69 360 SER A O 1
ATOM 2745 N N . VAL A 1 361 ? -22.719 -1.051 19.062 1 98.31 361 VAL A N 1
ATOM 2746 C CA . VAL A 1 361 ? -22.641 0.338 19.5 1 98.31 361 VAL A CA 1
ATOM 2747 C C . VAL A 1 361 ? -23.891 0.689 20.312 1 98.31 361 VAL A C 1
ATOM 2749 O O . VAL A 1 361 ? -25.016 0.428 19.891 1 98.31 361 VAL A O 1
ATOM 2752 N N . LEU A 1 362 ? -23.656 1.203 21.5 1 98.31 362 LEU A N 1
ATOM 2753 C CA . LEU A 1 362 ? -24.75 1.653 22.359 1 98.31 362 LEU A CA 1
ATOM 2754 C C . LEU A 1 362 ? -24.922 3.166 22.266 1 98.31 362 LEU A C 1
ATOM 2756 O O . LEU A 1 362 ? -23.938 3.914 22.359 1 98.31 362 LEU A O 1
ATOM 2760 N N . TYR A 1 363 ? -26.156 3.637 22.016 1 97.44 363 TYR A N 1
ATOM 2761 C CA . TYR A 1 363 ? -26.406 5.074 21.984 1 97.44 363 TYR A CA 1
ATOM 2762 C C . TYR A 1 363 ? -27.734 5.406 22.672 1 97.44 363 TYR A C 1
ATOM 2764 O O . TYR A 1 363 ? -28.562 4.523 22.906 1 97.44 363 TYR A O 1
ATOM 2772 N N . THR A 1 364 ? -27.875 6.629 23.125 1 96.44 364 THR A N 1
ATOM 2773 C CA . THR A 1 364 ? -29.062 7.09 23.828 1 96.44 364 THR A CA 1
ATOM 2774 C C . THR A 1 364 ? -29.766 8.195 23.047 1 96.44 364 THR A C 1
ATOM 2776 O O . THR A 1 364 ? -29.109 8.969 22.328 1 96.44 364 THR A O 1
ATOM 2779 N N . VAL A 1 365 ? -31.047 8.18 23.078 1 94.69 365 VAL A N 1
ATOM 2780 C CA . VAL A 1 365 ? -31.891 9.219 22.5 1 94.69 365 VAL A CA 1
ATOM 2781 C C . VAL A 1 365 ? -32.875 9.742 23.547 1 94.69 365 VAL A C 1
ATOM 2783 O O . VAL A 1 365 ? -33.375 8.977 24.375 1 94.69 365 VAL A O 1
ATOM 2786 N N . LYS A 1 366 ? -33.031 11.07 23.453 1 90.5 366 LYS A N 1
ATOM 2787 C CA . LYS A 1 366 ? -34.031 11.664 24.328 1 90.5 366 LYS A CA 1
ATOM 2788 C C . LYS A 1 366 ? -35.438 11.633 23.688 1 90.5 366 LYS A C 1
ATOM 2790 O O . LYS A 1 366 ? -35.594 12.07 22.562 1 90.5 366 LYS A O 1
ATOM 2795 N N . GLU A 1 367 ? -36.312 10.938 24.266 1 87.12 367 GLU A N 1
ATOM 2796 C CA . GLU A 1 367 ? -37.688 10.836 23.781 1 87.12 367 GLU A CA 1
ATOM 2797 C C . GLU A 1 367 ? -38.688 11.273 24.859 1 87.12 367 GLU A C 1
ATOM 2799 O O . GLU A 1 367 ? -38.344 11.312 26.047 1 87.12 367 GLU A O 1
ATOM 2804 N N . LYS A 1 368 ? -39.812 11.773 24.391 1 86.81 368 LYS A N 1
ATOM 2805 C CA . LYS A 1 368 ? -40.875 12.133 25.297 1 86.81 368 LYS A CA 1
ATOM 2806 C C . LYS A 1 368 ? -41.75 10.914 25.656 1 86.81 368 LYS A C 1
ATOM 2808 O O . LYS A 1 368 ? -42.094 10.133 24.766 1 86.81 368 LYS A O 1
ATOM 2813 N N . ASP A 1 369 ? -41.875 10.609 26.859 1 80.69 369 ASP A N 1
ATOM 2814 C CA . ASP A 1 369 ? -42.719 9.477 27.25 1 80.69 369 ASP A CA 1
ATOM 2815 C C . ASP A 1 369 ? -44.188 9.82 27.156 1 80.69 369 ASP A C 1
ATOM 2817 O O . ASP A 1 369 ? -44.562 10.906 26.688 1 80.69 369 ASP A O 1
ATOM 2821 N N . GLU A 1 370 ? -45.062 8.828 27.391 1 83.19 370 GLU A N 1
ATOM 2822 C CA . GLU A 1 370 ? -46.531 8.969 27.297 1 83.19 370 GLU A CA 1
ATOM 2823 C C . GLU A 1 370 ? -47 10.18 28.078 1 83.19 370 GLU A C 1
ATOM 2825 O O . GLU A 1 370 ? -48.031 10.789 27.719 1 83.19 370 GLU A O 1
ATOM 2830 N N . ASN A 1 371 ? -46.281 10.617 29.156 1 86.06 371 ASN A N 1
ATOM 2831 C CA . ASN A 1 371 ? -46.688 11.727 30 1 86.06 371 ASN A CA 1
ATOM 2832 C C . ASN A 1 371 ? -46 13.031 29.578 1 86.06 371 ASN A C 1
ATOM 2834 O O . ASN A 1 371 ? -46.125 14.047 30.266 1 86.06 371 ASN A O 1
ATOM 2838 N N . GLY A 1 372 ? -45.281 13.016 28.547 1 81 372 GLY A N 1
ATOM 2839 C CA . GLY A 1 372 ? -44.656 14.219 28.031 1 81 372 GLY A CA 1
ATOM 2840 C C . GLY A 1 372 ? -43.281 14.492 28.641 1 81 372 GLY A C 1
ATOM 2841 O O . GLY A 1 372 ? -42.688 15.539 28.391 1 81 372 GLY A O 1
ATOM 2842 N N . LYS A 1 373 ? -42.875 13.633 29.609 1 85.5 373 LYS A N 1
ATOM 2843 C CA . LYS A 1 373 ? -41.594 13.805 30.25 1 85.5 373 LYS A CA 1
ATOM 2844 C C . LYS A 1 373 ? -40.469 13.273 29.359 1 85.5 373 LYS A C 1
ATOM 2846 O O . LYS A 1 373 ? -40.594 12.227 28.719 1 85.5 373 LYS A O 1
ATOM 2851 N N . THR A 1 374 ? -39.312 14.039 29.25 1 87.31 374 THR A N 1
ATOM 2852 C CA . THR A 1 374 ? -38.156 13.625 28.453 1 87.31 374 THR A CA 1
ATOM 2853 C C . THR A 1 374 ? -37.406 12.461 29.125 1 87.31 374 THR A C 1
ATOM 2855 O O . THR A 1 374 ? -37 12.562 30.281 1 87.31 374 THR A O 1
ATOM 2858 N N . VAL A 1 375 ? -37.5 11.281 28.531 1 88.75 375 VAL A N 1
ATOM 2859 C CA . VAL A 1 375 ? -36.781 10.117 29.031 1 88.75 375 VAL A CA 1
ATOM 2860 C C . VAL A 1 375 ? -35.656 9.734 28.062 1 88.75 375 VAL A C 1
ATOM 2862 O O . VAL A 1 375 ? -35.812 9.93 26.844 1 88.75 375 VAL A O 1
ATOM 2865 N N . THR A 1 376 ? -34.562 9.352 28.656 1 91.38 376 THR A N 1
ATOM 2866 C CA . THR A 1 376 ? -33.438 8.875 27.859 1 91.38 376 THR A CA 1
ATOM 2867 C C . THR A 1 376 ? -33.562 7.379 27.578 1 91.38 376 THR A C 1
ATOM 2869 O O . THR A 1 376 ? -33.656 6.574 28.5 1 91.38 376 THR A O 1
ATOM 2872 N N . VAL A 1 377 ? -33.75 6.922 26.297 1 93.5 377 VAL A N 1
ATOM 2873 C CA . VAL A 1 377 ? -33.844 5.523 25.906 1 93.5 377 VAL A CA 1
ATOM 2874 C C . VAL A 1 377 ? -32.562 5.055 25.266 1 93.5 377 VAL A C 1
ATOM 2876 O O . VAL A 1 377 ? -31.953 5.773 24.469 1 93.5 377 VAL A O 1
ATOM 2879 N N . GLN A 1 378 ? -32.125 3.824 25.641 1 94.88 378 GLN A N 1
ATOM 2880 C CA . GLN A 1 378 ? -30.891 3.258 25.109 1 94.88 378 GLN A CA 1
ATOM 2881 C C . GLN A 1 378 ? -31.172 2.299 23.953 1 94.88 378 GLN A C 1
ATOM 2883 O O . GLN A 1 378 ? -32.125 1.515 24.016 1 94.88 378 GLN A O 1
ATOM 2888 N N . HIS A 1 379 ? -30.484 2.465 22.922 1 96.62 379 HIS A N 1
ATOM 2889 C CA . HIS A 1 379 ? -30.562 1.605 21.734 1 96.62 379 HIS A CA 1
ATOM 2890 C C . HIS A 1 379 ? -29.219 0.93 21.469 1 96.62 379 HIS A C 1
ATOM 2892 O O . HIS A 1 379 ? -28.188 1.344 22.016 1 96.62 379 HIS A O 1
ATOM 2898 N N . SER A 1 380 ? -29.266 -0.22 20.734 1 97.56 380 SER A N 1
ATOM 2899 C CA . SER A 1 380 ? -28.047 -0.95 20.375 1 97.56 380 SER A CA 1
ATOM 2900 C C . SER A 1 380 ? -28.062 -1.314 18.891 1 97.56 380 SER A C 1
ATOM 2902 O O . SER A 1 380 ? -29.094 -1.702 18.344 1 97.56 380 SER A O 1
ATOM 2904 N N . ILE A 1 381 ? -27 -1.093 18.203 1 98.06 381 ILE A N 1
ATOM 2905 C CA . ILE A 1 381 ? -26.828 -1.494 16.812 1 98.06 381 ILE A CA 1
ATOM 2906 C C . ILE A 1 381 ? -25.75 -2.57 16.703 1 98.06 381 ILE A C 1
ATOM 2908 O O . ILE A 1 381 ? -24.578 -2.303 16.953 1 98.06 381 ILE A O 1
ATOM 2912 N N . PRO A 1 382 ? -26.125 -3.814 16.375 1 98 382 PRO A N 1
ATOM 2913 C CA . PRO A 1 382 ? -25.094 -4.82 16.109 1 98 382 PRO A CA 1
ATOM 2914 C C . PRO A 1 382 ? -24.188 -4.453 14.938 1 98 382 PRO A C 1
ATOM 2916 O O . PRO A 1 382 ? -24.672 -4 13.898 1 98 382 PRO A O 1
ATOM 2919 N N . THR A 1 383 ? -22.859 -4.543 15.148 1 97.75 383 THR A N 1
ATOM 2920 C CA . THR A 1 383 ? -21.938 -4.137 14.094 1 97.75 383 THR A CA 1
ATOM 2921 C C . THR A 1 383 ? -20.578 -4.773 14.297 1 97.75 383 THR A C 1
ATOM 2923 O O . THR A 1 383 ? -20.266 -5.262 15.391 1 97.75 383 THR A O 1
ATOM 2926 N N . ASN A 1 384 ? -19.812 -4.93 13.219 1 96.06 384 ASN A N 1
ATOM 2927 C CA . ASN A 1 384 ? -18.406 -5.32 13.281 1 96.06 384 ASN A CA 1
ATOM 2928 C C . ASN A 1 384 ? -17.5 -4.223 12.75 1 96.06 384 ASN A C 1
ATOM 2930 O O . ASN A 1 384 ? -16.344 -4.48 12.422 1 96.06 384 ASN A O 1
ATOM 2934 N N . PHE A 1 385 ? -18.062 -3.031 12.562 1 97.75 385 PHE A N 1
ATOM 2935 C CA . PHE A 1 385 ? -17.297 -1.874 12.109 1 97.75 385 PHE A CA 1
ATOM 2936 C C . PHE A 1 385 ? -17.797 -0.6 12.773 1 97.75 385 PHE A C 1
ATOM 2938 O O . PHE A 1 385 ? -18.953 -0.212 12.586 1 97.75 385 PHE A O 1
ATOM 2945 N N . VAL A 1 386 ? -16.922 0.101 13.5 1 98.62 386 VAL A N 1
ATOM 2946 C CA . VAL A 1 386 ? -17.266 1.37 14.133 1 98.62 386 VAL A CA 1
ATOM 2947 C C . VAL A 1 386 ? -16.188 2.404 13.844 1 98.62 386 VAL A C 1
ATOM 2949 O O . VAL A 1 386 ? -15.016 2.184 14.141 1 98.62 386 VAL A O 1
ATOM 2952 N N . LEU A 1 387 ? -16.531 3.457 13.164 1 98.44 387 LEU A N 1
ATOM 2953 C CA . LEU A 1 387 ? -15.625 4.594 12.977 1 98.44 387 LEU A CA 1
ATOM 2954 C C . LEU A 1 387 ? -15.922 5.691 13.992 1 98.44 387 LEU A C 1
ATOM 2956 O O . LEU A 1 387 ? -17.062 6.156 14.094 1 98.44 387 LEU A O 1
ATOM 2960 N N . TRP A 1 388 ? -14.938 5.996 14.789 1 98.06 388 TRP A N 1
ATOM 2961 C CA . TRP A 1 388 ? -15.047 7.09 15.75 1 98.06 388 TRP A CA 1
ATOM 2962 C C . TRP A 1 388 ? -14.461 8.375 15.172 1 98.06 388 TRP A C 1
ATOM 2964 O O . TRP A 1 388 ? -13.234 8.531 15.102 1 98.06 388 TRP A O 1
ATOM 2974 N N . SER A 1 389 ? -15.266 9.242 14.742 1 95.31 389 SER A N 1
ATOM 2975 C CA . SER A 1 389 ? -14.883 10.531 14.172 1 95.31 389 SER A CA 1
ATOM 2976 C C . SER A 1 389 ? -15.625 11.68 14.836 1 95.31 389 SER A C 1
ATOM 2978 O O . SER A 1 389 ? -16.312 12.453 14.172 1 95.31 389 SER A O 1
ATOM 2980 N N . THR A 1 390 ? -15.453 11.898 16.172 1 90.62 390 THR A N 1
ATOM 2981 C CA . THR A 1 390 ? -16.297 12.789 16.953 1 90.62 390 THR A CA 1
ATOM 2982 C C . THR A 1 390 ? -15.508 14.023 17.391 1 90.62 390 THR A C 1
ATOM 2984 O O . THR A 1 390 ? -15.844 14.656 18.406 1 90.62 390 THR A O 1
ATOM 2987 N N . GLY A 1 391 ? -14.508 14.312 16.703 1 89.19 391 GLY A N 1
ATOM 2988 C CA . GLY A 1 391 ? -13.812 15.539 17.047 1 89.19 391 GLY A CA 1
ATOM 2989 C C . GLY A 1 391 ? -12.352 15.328 17.375 1 89.19 391 GLY A C 1
ATOM 2990 O O . GLY A 1 391 ? -11.828 14.227 17.219 1 89.19 391 GLY A O 1
ATOM 2991 N N . ILE A 1 392 ? -11.727 16.438 17.812 1 90.19 392 ILE A N 1
ATOM 2992 C CA . ILE A 1 392 ? -10.273 16.406 17.984 1 90.19 392 ILE A CA 1
ATOM 2993 C C . ILE A 1 392 ? -9.922 16.734 19.438 1 90.19 392 ILE A C 1
ATOM 2995 O O . ILE A 1 392 ? -10.742 17.281 20.188 1 90.19 392 ILE A O 1
ATOM 2999 N N . ALA A 1 393 ? -8.812 16.281 19.891 1 91.69 393 ALA A N 1
ATOM 3000 C CA . ALA A 1 393 ? -8.234 16.531 21.203 1 91.69 393 ALA A CA 1
ATOM 3001 C C . ALA A 1 393 ? -6.773 16.969 21.094 1 91.69 393 ALA A C 1
ATOM 3003 O O . ALA A 1 393 ? -6.168 16.828 20.031 1 91.69 393 ALA A O 1
ATOM 3004 N N . MET A 1 394 ? -6.309 17.484 22.188 1 92.88 394 MET A N 1
ATOM 3005 C CA . MET A 1 394 ? -4.941 18 22.234 1 92.88 394 MET A CA 1
ATOM 3006 C C . MET A 1 394 ? -3.934 16.875 22.047 1 92.88 394 MET A C 1
ATOM 3008 O O . MET A 1 394 ? -4.094 15.789 22.609 1 92.88 394 MET A O 1
ATOM 3012 N N . ASN A 1 395 ? -2.939 17.094 21.172 1 93.88 395 ASN A N 1
ATOM 3013 C CA . ASN A 1 395 ? -1.816 16.172 21.016 1 93.88 395 ASN A CA 1
ATOM 3014 C C . ASN A 1 395 ? -0.991 16.078 22.297 1 93.88 395 ASN A C 1
ATOM 3016 O O . ASN A 1 395 ? -0.79 17.078 22.984 1 93.88 395 ASN A O 1
ATOM 3020 N N . PRO A 1 396 ? -0.49 14.906 22.641 1 93.81 396 PRO A N 1
ATOM 3021 C CA . PRO A 1 396 ? 0.274 14.734 23.875 1 93.81 396 PRO A CA 1
ATOM 3022 C C . PRO A 1 396 ? 1.476 15.68 23.969 1 93.81 396 PRO A C 1
ATOM 3024 O O . PRO A 1 396 ? 1.795 16.172 25.047 1 93.81 396 PRO A O 1
ATOM 3027 N N . PHE A 1 397 ? 2.197 15.891 22.906 1 96.94 397 PHE A N 1
ATOM 3028 C CA . PHE A 1 397 ? 3.338 16.797 22.922 1 96.94 397 PHE A CA 1
ATOM 3029 C C . PHE A 1 397 ? 2.885 18.234 23.188 1 96.94 397 PHE A C 1
ATOM 3031 O O . PHE A 1 397 ? 3.521 18.953 23.969 1 96.94 397 PHE A O 1
ATOM 3038 N N . THR A 1 398 ? 1.838 18.625 22.531 1 95.75 398 THR A N 1
ATOM 3039 C CA . THR A 1 398 ? 1.288 19.953 22.75 1 95.75 398 THR A CA 1
ATOM 3040 C C . THR A 1 398 ? 0.842 20.141 24.203 1 95.75 398 THR A C 1
ATOM 3042 O O . THR A 1 398 ? 1.014 21.203 24.781 1 95.75 398 THR A O 1
ATOM 3045 N N . ALA A 1 399 ? 0.228 19.078 24.734 1 94.75 399 ALA A N 1
ATOM 3046 C CA . ALA A 1 399 ? -0.176 19.109 26.141 1 94.75 399 ALA A CA 1
ATOM 3047 C C . ALA A 1 399 ? 1.031 19.297 27.047 1 94.75 399 ALA A C 1
ATOM 3049 O O . ALA A 1 399 ? 0.965 20.031 28.031 1 94.75 399 ALA A O 1
ATOM 3050 N N . ARG A 1 400 ? 2.098 18.641 26.719 1 95.94 400 ARG A N 1
ATOM 3051 C CA . ARG A 1 400 ? 3.332 18.766 27.484 1 95.94 400 ARG A CA 1
ATOM 3052 C C . ARG A 1 400 ? 3.875 20.188 27.406 1 95.94 400 ARG A C 1
ATOM 3054 O O . ARG A 1 400 ? 4.242 20.766 28.438 1 95.94 400 ARG A O 1
ATOM 3061 N N . VAL A 1 401 ? 3.902 20.797 26.281 1 95.88 401 VAL A N 1
ATOM 3062 C CA . VAL A 1 401 ? 4.41 22.141 26.094 1 95.88 401 VAL A CA 1
ATOM 3063 C C . VAL A 1 401 ? 3.537 23.141 26.859 1 95.88 401 VAL A C 1
ATOM 3065 O O . VAL A 1 401 ? 4.051 24.031 27.531 1 95.88 401 VAL A O 1
ATOM 3068 N N . ALA A 1 402 ? 2.232 22.938 26.734 1 94.12 402 ALA A N 1
ATOM 3069 C CA . ALA A 1 402 ? 1.301 23.812 27.438 1 94.12 402 ALA A CA 1
ATOM 3070 C C . ALA A 1 402 ? 1.514 23.75 28.953 1 94.12 402 ALA A C 1
ATOM 3072 O O . ALA A 1 402 ? 1.389 24.766 29.641 1 94.12 402 ALA A O 1
ATOM 3073 N N . SER A 1 403 ? 1.817 22.641 29.484 1 93.88 403 SER A N 1
ATOM 3074 C CA . SER A 1 403 ? 1.995 22.438 30.922 1 93.88 403 SER A CA 1
ATOM 3075 C C . SER A 1 403 ? 3.25 23.141 31.422 1 93.88 403 SER A C 1
ATOM 3077 O O . SER A 1 403 ? 3.375 23.422 32.625 1 93.88 403 SER A O 1
ATOM 3079 N N . LEU A 1 404 ? 4.176 23.469 30.516 1 94 404 LEU A N 1
ATOM 3080 C CA . LEU A 1 404 ? 5.426 24.141 30.875 1 94 404 LEU A CA 1
ATOM 3081 C C . LEU A 1 404 ? 5.23 25.641 30.984 1 94 404 LEU A C 1
ATOM 3083 O O . LEU A 1 404 ? 6.086 26.344 31.516 1 94 404 LEU A O 1
ATOM 3087 N N . LEU A 1 405 ? 4.039 26.109 30.516 1 91.75 405 LEU A N 1
ATOM 3088 C CA . LEU A 1 405 ? 3.879 27.547 30.344 1 91.75 405 LEU A CA 1
ATOM 3089 C C . LEU A 1 405 ? 2.76 28.078 31.234 1 91.75 405 LEU A C 1
ATOM 3091 O O . LEU A 1 405 ? 1.743 27.406 31.422 1 91.75 405 LEU A O 1
ATOM 3095 N N . PRO A 1 406 ? 2.803 29.25 31.906 1 81.69 406 PRO A N 1
ATOM 3096 C CA . PRO A 1 406 ? 1.806 29.828 32.812 1 81.69 406 PRO A CA 1
ATOM 3097 C C . PRO A 1 406 ? 0.573 30.359 32.062 1 81.69 406 PRO A C 1
ATOM 3099 O O . PRO A 1 406 ? -0.528 30.359 32.625 1 81.69 406 PRO A O 1
ATOM 3102 N N . ASN A 1 407 ? 0.574 30.75 30.891 1 73.62 407 ASN A N 1
ATOM 3103 C CA . ASN A 1 407 ? -0.513 31.422 30.203 1 73.62 407 ASN A CA 1
ATOM 3104 C C . ASN A 1 407 ? -1.159 30.531 29.156 1 73.62 407 ASN A C 1
ATOM 3106 O O . ASN A 1 407 ? -1.563 31 28.094 1 73.62 407 ASN A O 1
ATOM 3110 N N . GLN A 1 408 ? -1.167 29.328 29.5 1 83.19 408 GLN A N 1
ATOM 3111 C CA . GLN A 1 408 ? -1.798 28.391 28.578 1 83.19 408 GLN A CA 1
ATOM 3112 C C . GLN A 1 408 ? -3.059 27.781 29.188 1 83.19 408 GLN A C 1
ATOM 3114 O O . GLN A 1 408 ? -2.979 26.844 29.984 1 83.19 408 GLN A O 1
ATOM 3119 N N . ALA A 1 409 ? -4.164 28.406 28.938 1 70.81 409 ALA A N 1
ATOM 3120 C CA . ALA A 1 409 ? -5.406 28 29.594 1 70.81 409 ALA A CA 1
ATOM 3121 C C . ALA A 1 409 ? -6.27 27.172 28.641 1 70.81 409 ALA A C 1
ATOM 3123 O O . ALA A 1 409 ? -7.199 26.484 29.062 1 70.81 409 ALA A O 1
ATOM 3124 N N . HIS A 1 410 ? -5.922 27.25 27.453 1 74.25 410 HIS A N 1
ATOM 3125 C CA . HIS A 1 410 ? -6.773 26.547 26.5 1 74.25 410 HIS A CA 1
ATOM 3126 C C . HIS A 1 410 ? -6.648 25.047 26.656 1 74.25 410 HIS A C 1
ATOM 3128 O O . HIS A 1 410 ? -5.543 24.516 26.812 1 74.25 410 HIS A O 1
ATOM 3134 N N . LYS A 1 411 ? -7.695 24.375 26.609 1 74.38 411 LYS A N 1
ATOM 3135 C CA . LYS A 1 411 ? -7.73 22.953 26.922 1 74.38 411 LYS A CA 1
ATOM 3136 C C . LYS A 1 411 ? -7.465 22.094 25.688 1 74.38 411 LYS A C 1
ATOM 3138 O O . LYS A 1 411 ? -7.102 20.922 25.797 1 74.38 411 LYS A O 1
ATOM 3143 N N . LYS A 1 412 ? -7.559 22.672 24.562 1 84.31 412 LYS A N 1
ATOM 3144 C CA . LYS A 1 412 ? -7.535 21.812 23.391 1 84.31 412 LYS A CA 1
ATOM 3145 C C . LYS A 1 412 ? -6.348 22.141 22.484 1 84.31 412 LYS A C 1
ATOM 3147 O O . LYS A 1 412 ? -6.043 21.391 21.547 1 84.31 412 LYS A O 1
ATOM 3152 N N . ALA A 1 413 ? -5.727 23.25 22.75 1 91.44 413 ALA A N 1
ATOM 3153 C CA . ALA A 1 413 ? -4.633 23.672 21.875 1 91.44 413 ALA A CA 1
ATOM 3154 C C . ALA A 1 413 ? -3.711 24.656 22.578 1 91.44 413 ALA A C 1
ATOM 3156 O O . ALA A 1 413 ? -4.062 25.203 23.625 1 91.44 413 ALA A O 1
ATOM 3157 N N . ILE A 1 414 ? -2.562 24.828 22.031 1 94.44 414 ILE A N 1
ATOM 3158 C CA . ILE A 1 414 ? -1.631 25.844 22.516 1 94.44 414 ILE A CA 1
ATOM 3159 C C . ILE A 1 414 ? -2.113 27.234 22.094 1 94.44 414 ILE A C 1
ATOM 3161 O O . ILE A 1 414 ? -2.506 27.438 20.953 1 94.44 414 ILE A O 1
ATOM 3165 N N . GLU A 1 415 ? -2.064 28.156 23.047 1 93.06 415 GLU A N 1
ATOM 3166 C CA . GLU A 1 415 ? -2.471 29.516 22.734 1 93.06 415 GLU A CA 1
ATOM 3167 C C . GLU A 1 415 ? -1.312 30.312 22.141 1 93.06 415 GLU A C 1
ATOM 3169 O O . GLU A 1 415 ? -0.199 30.297 22.672 1 93.06 415 GLU A O 1
ATOM 3174 N N . THR A 1 416 ? -1.586 30.969 21.031 1 94.44 416 THR A N 1
ATOM 3175 C CA . THR A 1 416 ? -0.595 31.797 20.359 1 94.44 416 THR A CA 1
ATOM 3176 C C . THR A 1 416 ? -1.114 33.219 20.172 1 94.44 416 THR A C 1
ATOM 3178 O O . THR A 1 416 ? -2.305 33.469 20.359 1 94.44 416 THR A O 1
ATOM 3181 N N . ASP A 1 417 ? -0.235 34.125 19.953 1 91.75 417 ASP A N 1
ATOM 3182 C CA . ASP A 1 417 ? -0.646 35.469 19.609 1 91.75 417 ASP A CA 1
ATOM 3183 C C . ASP A 1 417 ? -0.909 35.625 18.109 1 91.75 417 ASP A C 1
ATOM 3185 O O . ASP A 1 417 ? -0.952 34.625 17.391 1 91.75 417 ASP A O 1
ATOM 3189 N N . ALA A 1 418 ? -1.091 36.812 17.625 1 91.69 418 ALA A N 1
ATOM 3190 C CA . ALA A 1 418 ? -1.481 37.062 16.25 1 91.69 418 ALA A CA 1
ATOM 3191 C C . ALA A 1 418 ? -0.322 36.781 15.289 1 91.69 418 ALA A C 1
ATOM 3193 O O . ALA A 1 418 ? -0.523 36.656 14.086 1 91.69 418 ALA A O 1
ATOM 3194 N N . HIS A 1 419 ? 0.873 36.75 15.844 1 94.94 419 HIS A N 1
ATOM 3195 C CA . HIS A 1 419 ? 2.045 36.438 15.039 1 94.94 419 HIS A CA 1
ATOM 3196 C C . HIS A 1 419 ? 2.396 34.969 15.141 1 94.94 419 HIS A C 1
ATOM 3198 O O . HIS A 1 419 ? 3.479 34.531 14.719 1 94.94 419 HIS A O 1
ATOM 3204 N N . LEU A 1 420 ? 1.499 34.125 15.75 1 96.88 420 LEU A N 1
ATOM 3205 C CA . LEU A 1 420 ? 1.554 32.688 15.891 1 96.88 420 LEU A CA 1
ATOM 3206 C C . LEU A 1 420 ? 2.658 32.281 16.859 1 96.88 420 LEU A C 1
ATOM 3208 O O . LEU A 1 420 ? 3.16 31.156 16.781 1 96.88 420 LEU A O 1
ATOM 3212 N N . ARG A 1 421 ? 3.139 33.219 17.719 1 96.38 421 ARG A N 1
ATOM 3213 C CA . ARG A 1 421 ? 4.094 32.906 18.766 1 96.38 421 ARG A CA 1
ATOM 3214 C C . ARG A 1 421 ? 3.396 32.281 19.984 1 96.38 421 ARG A C 1
ATOM 3216 O O . ARG A 1 421 ? 2.311 32.719 20.359 1 96.38 421 ARG A O 1
ATOM 3223 N N . VAL A 1 422 ? 4.004 31.281 20.484 1 96.38 422 VAL A N 1
ATOM 3224 C CA . VAL A 1 422 ? 3.432 30.625 21.656 1 96.38 422 VAL A CA 1
ATOM 3225 C C . VAL A 1 422 ? 3.465 31.562 22.859 1 96.38 422 VAL A C 1
ATOM 3227 O O . VAL A 1 422 ? 4.531 32.031 23.25 1 96.38 422 VAL A O 1
ATOM 3230 N N . LEU A 1 423 ? 2.307 31.766 23.453 1 92.81 423 LEU A N 1
ATOM 3231 C CA . LEU A 1 423 ? 2.221 32.656 24.594 1 92.81 423 LEU A CA 1
ATOM 3232 C C . LEU A 1 423 ? 2.961 32.094 25.797 1 92.81 423 LEU A C 1
ATOM 3234 O O . LEU A 1 423 ? 2.816 30.906 26.125 1 92.81 423 LEU A O 1
ATOM 3238 N N . GLY A 1 424 ? 3.74 32.906 26.375 1 91.31 424 GLY A N 1
ATOM 3239 C CA . GLY A 1 424 ? 4.48 32.469 27.547 1 91.31 424 GLY A CA 1
ATOM 3240 C C . GLY A 1 424 ? 5.887 32 27.234 1 91.31 424 GLY A C 1
ATOM 3241 O O . GLY A 1 424 ? 6.73 31.906 28.125 1 91.31 424 GLY A O 1
ATOM 3242 N N . SER A 1 425 ? 6.141 31.656 26 1 93.62 425 SER A N 1
ATOM 3243 C CA . SER A 1 425 ? 7.48 31.281 25.578 1 93.62 425 SER A CA 1
ATOM 3244 C C . SER A 1 425 ? 8.344 32.5 25.281 1 93.62 425 SER A C 1
ATOM 3246 O O . SER A 1 425 ? 7.832 33.625 25.172 1 93.62 425 SER A O 1
ATOM 3248 N N . PRO A 1 426 ? 9.703 32.281 25.281 1 91.38 426 PRO A N 1
ATOM 3249 C CA . PRO A 1 426 ? 10.523 33.406 24.875 1 91.38 426 PRO A CA 1
ATOM 3250 C C . PRO A 1 426 ? 10.125 33.969 23.516 1 91.38 426 PRO A C 1
ATOM 3252 O O . PRO A 1 426 ? 9.945 33.219 22.562 1 91.38 426 PRO A O 1
ATOM 3255 N N . LYS A 1 427 ? 9.945 35.281 23.484 1 87.94 427 LYS A N 1
ATOM 3256 C CA . LYS A 1 427 ? 9.375 35.938 22.312 1 87.94 427 LYS A CA 1
ATOM 3257 C C . LYS A 1 427 ? 10.188 35.625 21.062 1 87.94 427 LYS A C 1
ATOM 3259 O O . LYS A 1 427 ? 11.406 35.812 21.047 1 87.94 427 LYS A O 1
ATOM 3264 N N . GLY A 1 428 ? 9.523 35.094 20.109 1 91.5 428 GLY A N 1
ATOM 3265 C CA . GLY A 1 428 ? 10.094 34.906 18.797 1 91.5 428 GLY A CA 1
ATOM 3266 C C . GLY A 1 428 ? 10.867 33.594 18.641 1 91.5 428 GLY A C 1
ATOM 3267 O O . GLY A 1 428 ? 11.57 33.406 17.656 1 91.5 428 GLY A O 1
ATOM 3268 N N . GLU A 1 429 ? 10.742 32.719 19.547 1 95.25 429 GLU A N 1
ATOM 3269 C CA . GLU A 1 429 ? 11.539 31.5 19.5 1 95.25 429 GLU A CA 1
ATOM 3270 C C . GLU A 1 429 ? 10.672 30.281 19.188 1 95.25 429 GLU A C 1
ATOM 3272 O O . GLU A 1 429 ? 11.133 29.328 18.547 1 95.25 429 GLU A O 1
ATOM 3277 N N . VAL A 1 430 ? 9.484 30.344 19.719 1 97.94 430 VAL A N 1
ATOM 3278 C CA . VAL A 1 430 ? 8.625 29.156 19.578 1 97.94 430 VAL A CA 1
ATOM 3279 C C . VAL A 1 430 ? 7.301 29.562 18.938 1 97.94 430 VAL A C 1
ATOM 3281 O O . VAL A 1 430 ? 6.621 30.484 19.406 1 97.94 430 VAL A O 1
ATOM 3284 N N . TYR A 1 431 ? 6.969 28.938 17.844 1 98.44 431 TYR A N 1
ATOM 3285 C CA . TYR A 1 431 ? 5.715 29.141 17.125 1 98.44 431 TYR A CA 1
ATOM 3286 C C . TYR A 1 431 ? 4.879 27.859 17.141 1 98.44 431 TYR A C 1
ATOM 3288 O O . TYR A 1 431 ? 5.414 26.766 17.312 1 98.44 431 TYR A O 1
ATOM 3296 N N . ALA A 1 432 ? 3.57 27.953 17.047 1 98.19 432 ALA A N 1
ATOM 3297 C CA . ALA A 1 432 ? 2.66 26.828 16.891 1 98.19 432 ALA A CA 1
ATOM 3298 C C . ALA A 1 432 ? 1.589 27.125 15.852 1 98.19 432 ALA A C 1
ATOM 3300 O O . ALA A 1 432 ? 1.066 28.234 15.789 1 98.19 432 ALA A O 1
ATOM 3301 N N . ILE A 1 433 ? 1.344 26.156 15.008 1 98.12 433 ILE A N 1
ATOM 3302 C CA . ILE A 1 433 ? 0.403 26.375 13.914 1 98.12 433 ILE A CA 1
ATOM 3303 C C . ILE A 1 433 ? -0.415 25.109 13.68 1 98.12 433 ILE A C 1
ATOM 3305 O O . ILE A 1 433 ? 0.015 24.016 14.039 1 98.12 433 ILE A O 1
ATOM 3309 N N . GLY A 1 434 ? -1.585 25.266 13.016 1 96.81 434 GLY A N 1
ATOM 3310 C CA . GLY A 1 434 ? -2.467 24.156 12.719 1 96.81 434 GLY A CA 1
ATOM 3311 C C . GLY A 1 434 ? -3.4 23.797 13.859 1 96.81 434 GLY A C 1
ATOM 3312 O O . GLY A 1 434 ? -3.713 24.656 14.695 1 96.81 434 GLY A O 1
ATOM 3313 N N . ASP A 1 435 ? -3.822 22.531 13.898 1 95.5 435 ASP A N 1
ATOM 3314 C CA . ASP A 1 435 ? -4.832 22.094 14.852 1 95.5 435 ASP A CA 1
ATOM 3315 C C . ASP A 1 435 ? -4.289 22.109 16.281 1 95.5 435 ASP A C 1
ATOM 3317 O O . ASP A 1 435 ? -5.059 22.094 17.25 1 95.5 435 ASP A O 1
ATOM 3321 N N . CYS A 1 436 ? -3.008 22.172 16.422 1 96.69 436 CYS A N 1
ATOM 3322 C CA . CYS A 1 436 ? -2.428 22.141 17.766 1 96.69 436 CYS A CA 1
ATOM 3323 C C . CYS A 1 436 ? -2.385 23.531 18.375 1 96.69 436 CYS A C 1
ATOM 3325 O O . CYS A 1 436 ? -1.987 23.688 19.531 1 96.69 436 CYS A O 1
ATOM 3327 N N . ALA A 1 437 ? -2.846 24.516 17.625 1 95.62 437 ALA A N 1
ATOM 3328 C CA . ALA A 1 437 ? -2.705 25.891 18.094 1 95.62 437 ALA A CA 1
ATOM 3329 C C . ALA A 1 437 ? -4.016 26.656 17.938 1 95.62 437 ALA A C 1
ATOM 3331 O O . ALA A 1 437 ? -4.852 26.312 17.094 1 95.62 437 ALA A O 1
ATOM 3332 N N . ASN A 1 438 ? -4.227 27.578 18.844 1 92.44 438 ASN A N 1
ATOM 3333 C CA . ASN A 1 438 ? -5.336 28.531 18.812 1 92.44 438 ASN A CA 1
ATOM 3334 C C . ASN A 1 438 ? -4.855 29.969 19.016 1 92.44 438 ASN A C 1
ATOM 3336 O O . ASN A 1 438 ? -4.055 30.234 19.906 1 92.44 438 ASN A O 1
ATOM 3340 N N . ILE A 1 439 ? -5.297 30.859 18.156 1 91.69 439 ILE A N 1
ATOM 3341 C CA . ILE A 1 439 ? -4.941 32.25 18.328 1 91.69 439 ILE A CA 1
ATOM 3342 C C . ILE A 1 439 ? -5.789 32.875 19.438 1 91.69 439 ILE A C 1
ATOM 3344 O O . ILE A 1 439 ? -7.012 32.75 19.453 1 91.69 439 ILE A O 1
ATOM 3348 N N . GLU A 1 440 ? -5.176 33.5 20.281 1 86.12 440 GLU A N 1
ATOM 3349 C CA . GLU A 1 440 ? -5.863 34.094 21.438 1 86.12 440 GLU A CA 1
ATOM 3350 C C . GLU A 1 440 ? -6.945 35.094 20.984 1 86.12 440 GLU A C 1
ATOM 3352 O O . GLU A 1 440 ? -6.695 35.938 20.141 1 86.12 440 GLU A O 1
ATOM 3357 N N . THR A 1 441 ? -8.094 34.875 21.562 1 81 441 THR A N 1
ATOM 3358 C CA . THR A 1 441 ? -9.219 35.75 21.234 1 81 441 THR A CA 1
ATOM 3359 C C . THR A 1 441 ? -9.617 36.594 22.422 1 81 441 THR A C 1
ATOM 3361 O O . THR A 1 441 ? -10.43 37.531 22.297 1 81 441 THR A O 1
ATOM 3364 N N . SER A 1 442 ? -9 36.344 23.562 1 80.19 442 SER A N 1
ATOM 3365 C CA . SER A 1 442 ? -9.383 37.062 24.766 1 80.19 442 SER A CA 1
ATOM 3366 C C . SER A 1 442 ? -8.773 38.469 24.781 1 80.19 442 SER A C 1
ATOM 3368 O O . SER A 1 442 ? -7.551 38.594 24.797 1 80.19 442 SER A O 1
ATOM 3370 N N . LEU A 1 443 ? -9.594 39.406 24.844 1 83.88 443 LEU A N 1
ATOM 3371 C CA . LEU A 1 443 ? -9.148 40.812 24.938 1 83.88 443 LEU A CA 1
ATOM 3372 C C . LEU A 1 443 ? -8.898 41.188 26.391 1 83.88 443 LEU A C 1
ATOM 3374 O O . LEU A 1 443 ? -8.148 42.156 26.656 1 83.88 443 LEU A O 1
ATOM 3378 N N . ILE A 1 444 ? -9.5 40.438 27.266 1 83.94 444 ILE A N 1
ATOM 3379 C CA . ILE A 1 444 ? -9.43 40.781 28.672 1 83.94 444 ILE A CA 1
ATOM 3380 C C . ILE A 1 444 ? -8 40.562 29.188 1 83.94 444 ILE A C 1
ATOM 3382 O O . ILE A 1 444 ? -7.547 41.281 30.078 1 83.94 444 ILE A O 1
ATOM 3386 N N . ASN A 1 445 ? -7.379 39.688 28.531 1 81.75 445 ASN A N 1
ATOM 3387 C CA . ASN A 1 445 ? -6 39.406 28.938 1 81.75 445 ASN A CA 1
ATOM 3388 C C . ASN A 1 445 ? -5.102 40.625 28.672 1 81.75 445 ASN A C 1
ATOM 3390 O O . ASN A 1 445 ? -4.031 40.75 29.266 1 81.75 445 ASN A O 1
ATOM 3394 N N . HIS A 1 446 ? -5.57 41.531 27.875 1 85.38 446 HIS A N 1
ATOM 3395 C CA . HIS A 1 446 ? -4.785 42.719 27.5 1 85.38 446 HIS A CA 1
ATOM 3396 C C . HIS A 1 446 ? -5.367 43.969 28.125 1 85.38 446 HIS A C 1
ATOM 3398 O O . HIS A 1 446 ? -4.945 45.094 27.781 1 85.38 446 HIS A O 1
ATOM 3404 N N . PHE A 1 447 ? -6.359 43.812 28.969 1 89.44 447 PHE A N 1
ATOM 3405 C CA . PHE A 1 447 ? -7.113 44.938 29.516 1 89.44 447 PHE A CA 1
ATOM 3406 C C . PHE A 1 447 ? -6.18 45.969 30.172 1 89.44 447 PHE A C 1
ATOM 3408 O O . PHE A 1 447 ? -6.195 47.125 29.812 1 89.44 447 PHE A O 1
ATOM 3415 N N . ASN A 1 448 ? -5.309 45.562 31.062 1 88.94 448 ASN A N 1
ATOM 3416 C CA . ASN A 1 448 ? -4.422 46.438 31.797 1 88.94 448 ASN A CA 1
ATOM 3417 C C . ASN A 1 448 ? -3.453 47.188 30.875 1 88.94 448 ASN A C 1
ATOM 3419 O O . ASN A 1 448 ? -3.238 48.375 31 1 88.94 448 ASN A O 1
ATOM 3423 N N . ALA A 1 449 ? -2.959 46.375 29.953 1 88.38 449 ALA A N 1
ATOM 3424 C CA . ALA A 1 449 ? -2.004 46.969 29.016 1 88.38 449 ALA A CA 1
ATOM 3425 C C . ALA A 1 449 ? -2.676 48 28.125 1 88.38 449 ALA A C 1
ATOM 3427 O O . ALA A 1 449 ? -2.096 49.031 27.844 1 88.38 449 ALA A O 1
ATOM 3428 N N . LEU A 1 450 ? -3.842 47.75 27.719 1 90.56 450 LEU A N 1
ATOM 3429 C CA . LEU A 1 450 ? -4.586 48.656 26.844 1 90.56 450 LEU A CA 1
ATOM 3430 C C . LEU A 1 450 ? -4.938 49.938 27.562 1 90.56 450 LEU A C 1
ATOM 3432 O O . LEU A 1 450 ? -4.82 51.031 26.984 1 90.56 450 LEU A O 1
ATOM 3436 N N . VAL A 1 451 ? -5.324 49.812 28.812 1 91.56 451 VAL A N 1
ATOM 3437 C CA . VAL A 1 451 ? -5.688 51 29.594 1 91.56 451 VAL A CA 1
ATOM 3438 C C . VAL A 1 451 ? -4.445 51.844 29.844 1 91.56 451 VAL A C 1
ATOM 3440 O O . VAL A 1 451 ? -4.488 53.094 29.703 1 91.56 451 VAL A O 1
ATOM 3443 N N . GLU A 1 452 ? -3.395 51.188 30.156 1 91.62 452 GLU A N 1
ATOM 3444 C CA . GLU A 1 452 ? -2.152 51.906 30.438 1 91.62 452 GLU A CA 1
ATOM 3445 C C . GLU A 1 452 ? -1.649 52.625 29.203 1 91.62 452 GLU A C 1
ATOM 3447 O O . GLU A 1 452 ? -1.151 53.75 29.297 1 91.62 452 GLU A O 1
ATOM 3452 N N . GLU A 1 453 ? -1.81 52.062 28.078 1 91.56 453 GLU A N 1
ATOM 3453 C CA . GLU A 1 453 ? -1.271 52.625 26.844 1 91.56 453 GLU A CA 1
ATOM 3454 C C . GLU A 1 453 ? -2.186 53.688 26.281 1 91.56 453 GLU A C 1
ATOM 3456 O O . GLU A 1 453 ? -1.723 54.625 25.609 1 91.56 453 GLU A O 1
ATOM 3461 N N . CYS A 1 454 ? -3.455 53.594 26.578 1 91.94 454 CYS A N 1
ATOM 3462 C CA . CYS A 1 454 ? -4.383 54.438 25.844 1 91.94 454 CYS A CA 1
ATOM 3463 C C . CYS A 1 454 ? -4.941 55.531 26.734 1 91.94 454 CYS A C 1
ATOM 3465 O O . CYS A 1 454 ? -5.453 56.562 26.25 1 91.94 454 CYS A O 1
ATOM 3467 N N . ASP A 1 455 ? -4.965 55.281 28.078 1 91.88 455 ASP A N 1
ATOM 3468 C CA . ASP A 1 455 ? -5.387 56.344 28.984 1 91.88 455 ASP A CA 1
ATOM 3469 C C . ASP A 1 455 ? -4.297 57.406 29.141 1 91.88 455 ASP A C 1
ATOM 3471 O O . ASP A 1 455 ? -3.611 57.469 30.172 1 91.88 455 ASP A O 1
ATOM 3475 N N . LYS A 1 456 ? -4.191 58.25 28.297 1 89.75 456 LYS A N 1
ATOM 3476 C CA . LYS A 1 456 ? -3.109 59.25 28.203 1 89.75 456 LYS A CA 1
ATOM 3477 C C . LYS A 1 456 ? -3.172 60.25 29.344 1 89.75 456 LYS A C 1
ATOM 3479 O O . LYS A 1 456 ? -2.137 60.719 29.812 1 89.75 456 LYS A O 1
ATOM 3484 N N . ASP A 1 457 ? -4.43 60.656 29.812 1 88.88 457 ASP A N 1
ATOM 3485 C CA . ASP A 1 457 ? -4.566 61.656 30.859 1 88.88 457 ASP A CA 1
ATOM 3486 C C . ASP A 1 457 ? -4.656 61 32.25 1 88.88 457 ASP A C 1
ATOM 3488 O O . ASP A 1 457 ? -4.844 61.688 33.25 1 88.88 457 ASP A O 1
ATOM 3492 N N . SER A 1 458 ? -4.625 59.656 32.406 1 88.81 458 SER A N 1
ATOM 3493 C CA . SER A 1 458 ? -4.582 58.875 33.625 1 88.81 458 SER A CA 1
ATOM 3494 C C . SER A 1 458 ? -5.766 59.188 34.531 1 88.81 458 SER A C 1
ATOM 3496 O O . SER A 1 458 ? -5.605 59.344 35.75 1 88.81 458 SER A O 1
ATOM 3498 N N . ASN A 1 459 ? -6.91 59.5 33.969 1 89.62 459 ASN A N 1
ATOM 3499 C CA . ASN A 1 459 ? -8.078 59.812 34.781 1 89.62 459 ASN A CA 1
ATOM 3500 C C . ASN A 1 459 ? -8.945 58.594 35.031 1 89.62 459 ASN A C 1
ATOM 3502 O O . ASN A 1 459 ? -10.031 58.719 35.625 1 89.62 459 ASN A O 1
ATOM 3506 N N . GLY A 1 460 ? -8.5 57.531 34.625 1 90 460 GLY A N 1
ATOM 3507 C CA . GLY A 1 460 ? -9.211 56.281 34.906 1 90 460 GLY A CA 1
ATOM 3508 C C . GLY A 1 460 ? -10.414 56.062 34 1 90 460 GLY A C 1
ATOM 3509 O O . GLY A 1 460 ? -11.266 55.25 34.312 1 90 460 GLY A O 1
ATOM 3510 N N . LYS A 1 461 ? -10.57 56.875 33.062 1 93.38 461 LYS A N 1
ATOM 3511 C CA . LYS A 1 461 ? -11.625 56.75 32.062 1 93.38 461 LYS A CA 1
ATOM 3512 C C . LYS A 1 461 ? -11.055 56.844 30.641 1 93.38 461 LYS A C 1
ATOM 3514 O O . LYS A 1 461 ? -9.938 57.312 30.438 1 93.38 461 LYS A O 1
ATOM 3519 N N . ILE A 1 462 ? -11.742 56.281 29.672 1 95.38 462 ILE A N 1
ATOM 3520 C CA . ILE A 1 462 ? -11.312 56.281 28.281 1 95.38 462 ILE A CA 1
ATOM 3521 C C . ILE A 1 462 ? -12.273 57.156 27.453 1 95.38 462 ILE A C 1
ATOM 3523 O O . ILE A 1 462 ? -13.438 56.781 27.281 1 95.38 462 ILE A O 1
ATOM 3527 N N . ASP A 1 463 ? -11.82 58.25 27.031 1 93.19 463 ASP A N 1
ATOM 3528 C CA . ASP A 1 463 ? -12.648 59.094 26.188 1 93.19 463 ASP A CA 1
ATOM 3529 C C . ASP A 1 463 ? -12.656 58.625 24.75 1 93.19 463 ASP A C 1
ATOM 3531 O O . ASP A 1 463 ? -12.039 57.594 24.422 1 93.19 463 ASP A O 1
ATOM 3535 N N . PHE A 1 464 ? -13.391 59.25 23.938 1 93 464 PHE A N 1
ATOM 3536 C CA . PHE A 1 464 ? -13.609 58.75 22.578 1 93 464 PHE A CA 1
ATOM 3537 C C . PHE A 1 464 ? -12.305 58.75 21.797 1 93 464 PHE A C 1
ATOM 3539 O O . PHE A 1 464 ? -12.047 57.844 21.016 1 93 464 PHE A O 1
ATOM 3546 N N . GLY A 1 465 ? -11.562 59.812 21.859 1 92.12 465 GLY A N 1
ATOM 3547 C CA . GLY A 1 465 ? -10.266 59.812 21.203 1 92.12 465 GLY A CA 1
ATOM 3548 C C . GLY A 1 465 ? -9.359 58.688 21.641 1 92.12 465 GLY A C 1
ATOM 3549 O O . GLY A 1 465 ? -8.68 58.094 20.812 1 92.12 465 GLY A O 1
ATOM 3550 N N . GLU A 1 466 ? -9.344 58.438 22.906 1 94 466 GLU A N 1
ATOM 3551 C CA . GLU A 1 466 ? -8.57 57.344 23.453 1 94 466 GLU A CA 1
ATOM 3552 C C . GLU A 1 466 ? -9.141 56 23.016 1 94 466 GLU A C 1
ATOM 3554 O O . GLU A 1 466 ? -8.391 55.031 22.797 1 94 466 GLU A O 1
ATOM 3559 N N . TRP A 1 467 ? -10.406 56 22.891 1 93.5 467 TRP A N 1
ATOM 3560 C CA . TRP A 1 467 ? -11.07 54.781 22.422 1 93.5 467 TRP A CA 1
ATOM 3561 C C . TRP A 1 467 ? -10.664 54.469 20.984 1 93.5 467 TRP A C 1
ATOM 3563 O O . TRP A 1 467 ? -10.391 53.344 20.641 1 93.5 467 TRP A O 1
ATOM 3573 N N . GLU A 1 468 ? -10.578 55.375 20.172 1 93.19 468 GLU A N 1
ATOM 3574 C CA . GLU A 1 468 ? -10.141 55.188 18.797 1 93.19 468 GLU A CA 1
ATOM 3575 C C . GLU A 1 468 ? -8.719 54.625 18.734 1 93.19 468 GLU A C 1
ATOM 3577 O O . GLU A 1 468 ? -8.43 53.75 17.922 1 93.19 468 GLU A O 1
ATOM 3582 N N . ASP A 1 469 ? -7.941 55.125 19.594 1 93 469 ASP A N 1
ATOM 3583 C CA . ASP A 1 469 ? -6.578 54.625 19.688 1 93 469 ASP A CA 1
ATOM 3584 C C . ASP A 1 469 ? -6.57 53.156 20.172 1 93 469 ASP A C 1
ATOM 3586 O O . ASP A 1 469 ? -5.785 52.344 19.688 1 93 469 ASP A O 1
ATOM 3590 N N . MET A 1 470 ? -7.371 52.938 21.078 1 92.5 470 MET A N 1
ATOM 3591 C CA . MET A 1 470 ? -7.461 51.594 21.641 1 92.5 470 MET A CA 1
ATOM 3592 C C . MET A 1 470 ? -7.941 50.594 20.578 1 92.5 470 MET A C 1
ATOM 3594 O O . MET A 1 470 ? -7.434 49.469 20.5 1 92.5 470 MET A O 1
ATOM 3598 N N . VAL A 1 471 ? -8.859 50.969 19.828 1 92.62 471 VAL A N 1
ATOM 3599 C CA . VAL A 1 471 ? -9.383 50.125 18.75 1 92.62 471 VAL A CA 1
ATOM 3600 C C . VAL A 1 471 ? -8.273 49.781 17.781 1 92.62 471 VAL A C 1
ATOM 3602 O O . VAL A 1 471 ? -8.164 48.625 17.328 1 92.62 471 VAL A O 1
ATOM 3605 N N . THR A 1 472 ? -7.449 50.688 17.469 1 90.81 472 THR A N 1
ATOM 3606 C CA . THR A 1 472 ? -6.324 50.438 16.578 1 90.81 472 THR A CA 1
ATOM 3607 C C . THR A 1 472 ? -5.359 49.438 17.172 1 90.81 472 THR A C 1
ATOM 3609 O O . THR A 1 472 ? -4.867 48.562 16.469 1 90.81 472 THR A O 1
ATOM 3612 N N . LYS A 1 473 ? -5.133 49.562 18.375 1 89.19 473 LYS A N 1
ATOM 3613 C CA . LYS A 1 473 ? -4.215 48.656 19.062 1 89.19 473 LYS A CA 1
ATOM 3614 C C . LYS A 1 473 ? -4.812 47.281 19.188 1 89.19 473 LYS A C 1
ATOM 3616 O O . LYS A 1 473 ? -4.098 46.281 19.078 1 89.19 473 LYS A O 1
ATOM 3621 N N . ILE A 1 474 ? -6.074 47.219 19.438 1 88.69 474 ILE A N 1
ATOM 3622 C CA . ILE A 1 474 ? -6.754 45.938 19.531 1 88.69 474 ILE A CA 1
ATOM 3623 C C . ILE A 1 474 ? -6.703 45.25 18.172 1 88.69 474 ILE A C 1
ATOM 3625 O O . ILE A 1 474 ? -6.445 44.031 18.109 1 88.69 474 ILE A O 1
ATOM 3629 N N . LYS A 1 475 ? -6.91 45.938 17.141 1 85.56 475 LYS A N 1
ATOM 3630 C CA . LYS A 1 475 ? -6.891 45.344 15.797 1 85.56 475 LYS A CA 1
ATOM 3631 C C . LYS A 1 475 ? -5.512 44.781 15.469 1 85.56 475 LYS A C 1
ATOM 3633 O O . LYS A 1 475 ? -5.402 43.781 14.758 1 85.56 475 LYS A O 1
ATOM 3638 N N . LYS A 1 476 ? -4.555 45.344 15.984 1 81.94 476 LYS A N 1
ATOM 3639 C CA . LYS A 1 476 ? -3.188 44.875 15.758 1 81.94 476 LYS A CA 1
ATOM 3640 C C . LYS A 1 476 ? -2.887 43.625 16.578 1 81.94 476 LYS A C 1
ATOM 3642 O O . LYS A 1 476 ? -2.236 42.688 16.094 1 81.94 476 LYS A O 1
ATOM 3647 N N . ARG A 1 477 ? -3.4 43.625 17.75 1 82.56 477 ARG A N 1
ATOM 3648 C CA . ARG A 1 477 ? -3.119 42.531 18.656 1 82.56 477 ARG A CA 1
ATOM 3649 C C . ARG A 1 477 ? -4.016 41.344 18.375 1 82.56 477 ARG A C 1
ATOM 3651 O O . ARG A 1 477 ? -3.604 40.188 18.547 1 82.56 477 ARG A O 1
ATOM 3658 N N . VAL A 1 478 ? -5.215 41.594 18.047 1 86.38 478 VAL A N 1
ATOM 3659 C CA . VAL A 1 478 ? -6.207 40.594 17.75 1 86.38 478 VAL A CA 1
ATOM 3660 C C . VAL A 1 478 ? -6.918 40.938 16.438 1 86.38 478 VAL A C 1
ATOM 3662 O O . VAL A 1 478 ? -8.086 41.344 16.438 1 86.38 478 VAL A O 1
ATOM 3665 N N . PRO A 1 479 ? -6.316 40.531 15.359 1 81.69 479 PRO A N 1
ATOM 3666 C CA . PRO A 1 479 ? -6.871 40.906 14.055 1 81.69 479 PRO A CA 1
ATOM 3667 C C . PRO A 1 479 ? -8.266 40.344 13.82 1 81.69 479 PRO A C 1
ATOM 3669 O O . PRO A 1 479 ? -9.062 40.938 13.086 1 81.69 479 PRO A O 1
ATOM 3672 N N . MET A 1 480 ? -8.578 39.375 14.383 1 82.44 480 MET A N 1
ATOM 3673 C CA . MET A 1 480 ? -9.883 38.75 14.211 1 82.44 480 MET A CA 1
ATOM 3674 C C . MET A 1 480 ? -11 39.625 14.742 1 82.44 480 MET A C 1
ATOM 3676 O O . MET A 1 480 ? -12.164 39.438 14.406 1 82.44 480 MET A O 1
ATOM 3680 N N . ALA A 1 481 ? -10.664 40.562 15.586 1 81.69 481 ALA A N 1
ATOM 3681 C CA . ALA A 1 481 ? -11.656 41.469 16.188 1 81.69 481 ALA A CA 1
ATOM 3682 C C . ALA A 1 481 ? -12 42.594 15.234 1 81.69 481 ALA A C 1
ATOM 3684 O O . ALA A 1 481 ? -12.914 43.375 15.508 1 81.69 481 ALA A O 1
ATOM 3685 N N . GLU A 1 482 ? -11.367 42.625 14.164 1 82.44 482 GLU A N 1
ATOM 3686 C CA . GLU A 1 482 ? -11.484 43.781 13.258 1 82.44 482 GLU A CA 1
ATOM 3687 C C . GLU A 1 482 ? -12.93 44 12.836 1 82.44 482 GLU A C 1
ATOM 3689 O O . GLU A 1 482 ? -13.422 45.125 12.859 1 82.44 482 GLU A O 1
ATOM 3694 N N . ASP A 1 483 ? -13.586 42.938 12.523 1 81.31 483 ASP A N 1
ATOM 3695 C CA . ASP A 1 483 ? -14.961 43.062 12.039 1 81.31 483 ASP A CA 1
ATOM 3696 C C . ASP A 1 483 ? -15.898 43.5 13.156 1 81.31 483 ASP A C 1
ATOM 3698 O O . ASP A 1 483 ? -16.859 44.25 12.906 1 81.31 483 ASP A O 1
ATOM 3702 N N . HIS A 1 484 ? -15.656 43.125 14.352 1 83.06 484 HIS A N 1
ATOM 3703 C CA . HIS A 1 484 ? -16.5 43.438 15.492 1 83.06 484 HIS A CA 1
ATOM 3704 C C . HIS A 1 484 ? -16.25 44.875 15.984 1 83.06 484 HIS A C 1
ATOM 3706 O O . HIS A 1 484 ? -17.031 45.406 16.766 1 83.06 484 HIS A O 1
ATOM 3712 N N . LEU A 1 485 ? -15.148 45.438 15.484 1 85.5 485 LEU A N 1
ATOM 3713 C CA . LEU A 1 485 ? -14.766 46.781 15.898 1 85.5 485 LEU A CA 1
ATOM 3714 C C . LEU A 1 485 ? -14.992 47.781 14.766 1 85.5 485 LEU A C 1
ATOM 3716 O O . LEU A 1 485 ? -14.484 48.906 14.805 1 85.5 485 LEU A O 1
ATOM 3720 N N . ALA A 1 486 ? -15.734 47.375 13.844 1 82.69 486 ALA A N 1
ATOM 3721 C CA . ALA A 1 486 ? -15.953 48.188 12.664 1 82.69 486 ALA A CA 1
ATOM 3722 C C . ALA A 1 486 ? -16.75 49.469 13.023 1 82.69 486 ALA A C 1
ATOM 3724 O O . ALA A 1 486 ? -16.453 50.531 12.531 1 82.69 486 ALA A O 1
ATOM 3725 N N . GLN A 1 487 ? -17.75 49.281 13.938 1 84.38 487 GLN A N 1
ATOM 3726 C CA . GLN A 1 487 ? -18.578 50.406 14.352 1 84.38 487 GLN A CA 1
ATOM 3727 C C . GLN A 1 487 ? -18.047 51.031 15.641 1 84.38 487 GLN A C 1
ATOM 3729 O O . GLN A 1 487 ? -18.703 50.938 16.688 1 84.38 487 GLN A O 1
ATOM 3734 N N . VAL A 1 488 ? -17.078 51.781 15.531 1 85.62 488 VAL A N 1
ATOM 3735 C CA . VAL A 1 488 ? -16.281 52.281 16.656 1 85.62 488 VAL A CA 1
ATOM 3736 C C . VAL A 1 488 ? -17.141 53.219 17.5 1 85.62 488 VAL A C 1
ATOM 3738 O O . VAL A 1 488 ? -17.188 53.062 18.734 1 85.62 488 VAL A O 1
ATOM 3741 N N . LYS A 1 489 ? -17.812 54.094 16.828 1 88 489 LYS A N 1
ATOM 3742 C CA . LYS A 1 489 ? -18.594 55.094 17.547 1 88 489 LYS A CA 1
ATOM 3743 C C . LYS A 1 489 ? -19.828 54.469 18.188 1 88 489 LYS A C 1
ATOM 3745 O O . LYS A 1 489 ? -20.172 54.812 19.328 1 88 489 LYS A O 1
ATOM 3750 N N . GLU A 1 490 ? -20.438 53.688 17.453 1 89.62 490 GLU A N 1
ATOM 3751 C CA . GLU A 1 490 ? -21.641 53.031 17.953 1 89.62 490 GLU A CA 1
ATOM 3752 C C . GLU A 1 490 ? -21.344 52.188 19.156 1 89.62 490 GLU A C 1
ATOM 3754 O O . GLU A 1 490 ? -22.125 52.156 20.109 1 89.62 490 GLU A O 1
ATOM 3759 N N . LEU A 1 491 ? -20.266 51.469 19.109 1 90.75 491 LEU A N 1
ATOM 3760 C CA . LEU A 1 491 ? -19.875 50.625 20.219 1 90.75 491 LEU A CA 1
ATOM 3761 C C . LEU A 1 491 ? -19.578 51.469 21.469 1 90.75 491 LEU A C 1
ATOM 3763 O O . LEU A 1 491 ? -19.953 51.094 22.578 1 90.75 491 LEU A O 1
ATOM 3767 N N . PHE A 1 492 ? -18.906 52.562 21.312 1 91.44 492 PHE A N 1
ATOM 3768 C CA . PHE A 1 492 ? -18.578 53.469 22.391 1 91.44 492 PHE A CA 1
ATOM 3769 C C . PHE A 1 492 ? -19.844 54 23.047 1 91.44 492 PHE A C 1
ATOM 3771 O O . PHE A 1 492 ? -19.938 54 24.281 1 91.44 492 PHE A O 1
ATOM 3778 N N . GLN A 1 493 ? -20.734 54.438 22.219 1 90.69 493 GLN A N 1
ATOM 3779 C CA . GLN A 1 493 ? -21.984 55 22.719 1 90.69 493 GLN A CA 1
ATOM 3780 C C . GLN A 1 493 ? -22.844 53.938 23.406 1 90.69 493 GLN A C 1
ATOM 3782 O O . GLN A 1 493 ? -23.5 54.219 24.406 1 90.69 493 GLN A O 1
ATOM 3787 N N . LEU A 1 494 ? -22.812 52.781 22.875 1 91 494 LEU A N 1
ATOM 3788 C CA . LEU A 1 494 ? -23.625 51.688 23.406 1 91 494 LEU A CA 1
ATOM 3789 C C . LEU A 1 494 ? -23.188 51.312 24.812 1 91 494 LEU A C 1
ATOM 3791 O O . LEU A 1 494 ? -24.016 50.969 25.656 1 91 494 LEU A O 1
ATOM 3795 N N . TYR A 1 495 ? -21.922 51.406 25.141 1 91.69 495 TYR A N 1
ATOM 3796 C CA . TYR A 1 495 ? -21.422 50.906 26.422 1 91.69 495 TYR A CA 1
ATOM 3797 C C . TYR A 1 495 ? -21.172 52.094 27.375 1 91.69 495 TYR A C 1
ATOM 3799 O O . TYR A 1 495 ? -20.828 51.875 28.531 1 91.69 495 TYR A O 1
ATOM 3807 N N . ASP A 1 496 ? -21.297 53.281 26.828 1 91.19 496 ASP A N 1
ATOM 3808 C CA . ASP A 1 496 ? -21.297 54.438 27.719 1 91.19 496 ASP A CA 1
ATOM 3809 C C . ASP A 1 496 ? -22.656 54.594 28.422 1 91.19 496 ASP A C 1
ATOM 3811 O O . ASP A 1 496 ? -23.406 55.5 28.125 1 91.19 496 ASP A O 1
ATOM 3815 N N . THR A 1 497 ? -22.859 53.906 29.391 1 88.19 497 THR A N 1
ATOM 3816 C CA . THR A 1 497 ? -24.172 53.75 30.031 1 88.19 497 THR A CA 1
ATOM 3817 C C . THR A 1 497 ? -24.547 55.031 30.766 1 88.19 497 THR A C 1
ATOM 3819 O O . THR A 1 497 ? -25.734 55.344 30.891 1 88.19 497 THR A O 1
ATOM 3822 N N . ASP A 1 498 ? -23.547 55.844 31.312 1 87.56 498 ASP A N 1
ATOM 3823 C CA . ASP A 1 498 ? -23.859 57.031 32.062 1 87.56 498 ASP A CA 1
ATOM 3824 C C . ASP A 1 498 ? -23.844 58.281 31.172 1 87.56 498 ASP A C 1
ATOM 3826 O O . ASP A 1 498 ? -24.047 59.406 31.641 1 87.56 498 ASP A O 1
ATOM 3830 N N . SER A 1 499 ? -23.516 58.156 29.906 1 87.94 499 SER A N 1
ATOM 3831 C CA . SER A 1 499 ? -23.562 59.188 28.875 1 87.94 499 SER A CA 1
ATOM 3832 C C . SER A 1 499 ? -22.672 60.375 29.219 1 87.94 499 SER A C 1
ATOM 3834 O O . SER A 1 499 ? -23.062 61.531 29.094 1 87.94 499 SER A O 1
ATOM 3836 N N . ASP A 1 500 ? -21.531 60.094 29.859 1 89.31 500 ASP A N 1
ATOM 3837 C CA . ASP A 1 500 ? -20.594 61.188 30.188 1 89.31 500 ASP A CA 1
ATOM 3838 C C . ASP A 1 500 ? -19.5 61.281 29.141 1 89.31 500 ASP A C 1
ATOM 3840 O O . ASP A 1 500 ? -18.438 61.875 29.391 1 89.31 500 ASP A O 1
ATOM 3844 N N . ASN A 1 501 ? -19.719 60.625 27.984 1 91 501 ASN A N 1
ATOM 3845 C CA . ASN A 1 501 ? -18.812 60.656 26.828 1 91 501 ASN A CA 1
ATOM 3846 C C . ASN A 1 501 ? -17.438 60.094 27.172 1 91 501 ASN A C 1
ATOM 3848 O O . ASN A 1 501 ? -16.422 60.594 26.672 1 91 501 ASN A O 1
ATOM 3852 N N . SER A 1 502 ? -17.453 59.25 28.078 1 93.75 502 SER A N 1
ATOM 3853 C CA . SER A 1 502 ? -16.266 58.5 28.469 1 93.75 502 SER A CA 1
ATOM 3854 C C . SER A 1 502 ? -16.641 57.094 28.922 1 93.75 502 SER A C 1
ATOM 3856 O O . SER A 1 502 ? -17.75 56.875 29.375 1 93.75 502 SER A O 1
ATOM 3858 N N . LEU A 1 503 ? -15.75 56.156 28.75 1 94.56 503 LEU A N 1
ATOM 3859 C CA . LEU A 1 503 ? -15.938 54.781 29.266 1 94.56 503 LEU A CA 1
ATOM 3860 C C . LEU A 1 503 ? -15.188 54.594 30.562 1 94.56 503 LEU A C 1
ATOM 3862 O O . LEU A 1 503 ? -13.969 54.75 30.625 1 94.56 503 LEU A O 1
ATOM 3866 N N . SER A 1 504 ? -15.977 54.344 31.594 1 93.19 504 SER A N 1
ATOM 3867 C CA . SER A 1 504 ? -15.32 53.906 32.844 1 93.19 504 SER A CA 1
ATOM 3868 C C . SER A 1 504 ? -14.602 52.594 32.656 1 93.19 504 SER A C 1
ATOM 3870 O O . SER A 1 504 ? -14.82 51.875 31.656 1 93.19 504 SER A O 1
ATOM 3872 N N . LEU A 1 505 ? -13.727 52.25 33.562 1 92.5 505 LEU A N 1
ATOM 3873 C CA . LEU A 1 505 ? -12.977 51 33.5 1 92.5 505 LEU A CA 1
ATOM 3874 C C . LEU A 1 505 ? -13.914 49.812 33.531 1 92.5 505 LEU A C 1
ATOM 3876 O O . LEU A 1 505 ? -13.672 48.812 32.844 1 92.5 505 LEU A O 1
ATOM 3880 N N . ASN A 1 506 ? -14.969 49.938 34.25 1 92.44 506 ASN A N 1
ATOM 3881 C CA . ASN A 1 506 ? -15.961 48.875 34.281 1 92.44 506 ASN A CA 1
ATOM 3882 C C . ASN A 1 506 ? -16.703 48.75 32.938 1 92.44 506 ASN A C 1
ATOM 3884 O O . ASN A 1 506 ? -16.984 47.625 32.5 1 92.44 506 ASN A O 1
ATOM 3888 N N . GLU A 1 507 ? -17.078 49.844 32.406 1 92.94 507 GLU A N 1
ATOM 3889 C CA . GLU A 1 507 ? -17.766 49.844 31.109 1 92.94 507 GLU A CA 1
ATOM 3890 C C . GLU A 1 507 ? -16.859 49.281 30.016 1 92.94 507 GLU A C 1
ATOM 3892 O O . GLU A 1 507 ? -17.312 48.531 29.156 1 92.94 507 GLU A O 1
ATOM 3897 N N . LEU A 1 508 ? -15.664 49.719 30.109 1 93.06 508 LEU A N 1
ATOM 3898 C CA . LEU A 1 508 ? -14.688 49.25 29.141 1 93.06 508 LEU A CA 1
ATOM 3899 C C . LEU A 1 508 ? -14.477 47.75 29.281 1 93.06 508 LEU A C 1
ATOM 3901 O O . LEU A 1 508 ? -14.367 47.031 28.281 1 93.06 508 LEU A O 1
ATOM 3905 N N . PHE A 1 509 ? -14.375 47.281 30.453 1 92.81 509 PHE A N 1
ATOM 3906 C CA . PHE A 1 509 ? -14.195 45.875 30.734 1 92.81 509 PHE A CA 1
ATOM 3907 C C . PHE A 1 509 ? -15.336 45.062 30.125 1 92.81 509 PHE A C 1
ATOM 3909 O O . PHE A 1 509 ? -15.102 44.031 29.484 1 92.81 509 PHE A O 1
ATOM 3916 N N . LYS A 1 510 ? -16.516 45.438 30.266 1 92.19 510 LYS A N 1
ATOM 3917 C CA . LYS A 1 510 ? -17.688 44.75 29.719 1 92.19 510 LYS A CA 1
ATOM 3918 C C . LYS A 1 510 ? -17.672 44.781 28.188 1 92.19 510 LYS A C 1
ATOM 3920 O O . LYS A 1 510 ? -18.047 43.781 27.547 1 92.19 510 LYS A O 1
ATOM 3925 N N . LEU A 1 511 ? -17.312 45.875 27.703 1 91.38 511 LEU A N 1
ATOM 3926 C CA . LEU A 1 511 ? -17.219 46.031 26.25 1 91.38 511 LEU A CA 1
ATOM 3927 C C . LEU A 1 511 ? -16.219 45.031 25.672 1 91.38 511 LEU A C 1
ATOM 3929 O O . LEU A 1 511 ? -16.547 44.281 24.75 1 91.38 511 LEU A O 1
ATOM 3933 N N . LEU A 1 512 ? -15.039 44.938 26.234 1 90.12 512 LEU A N 1
ATOM 3934 C CA . LEU A 1 512 ? -13.984 44.062 25.734 1 90.12 512 LEU A CA 1
ATOM 3935 C C . LEU A 1 512 ? -14.336 42.594 25.969 1 90.12 512 LEU A C 1
ATOM 3937 O O . LEU A 1 512 ? -14.008 41.75 25.156 1 90.12 512 LEU A O 1
ATOM 3941 N N . GLU A 1 513 ? -14.961 42.344 27 1 90.12 513 GLU A N 1
ATOM 3942 C CA . GLU A 1 513 ? -15.398 41 27.312 1 90.12 513 GLU A CA 1
ATOM 3943 C C . GLU A 1 513 ? -16.406 40.5 26.281 1 90.12 513 GLU A C 1
ATOM 3945 O O . GLU A 1 513 ? -16.312 39.375 25.797 1 90.12 513 GLU A O 1
ATOM 3950 N N . GLU A 1 514 ? -17.297 41.281 25.953 1 87.56 514 GLU A N 1
ATOM 3951 C CA . GLU A 1 514 ? -18.344 40.906 25.016 1 87.56 514 GLU A CA 1
ATOM 3952 C C . GLU A 1 514 ? -17.766 40.719 23.609 1 87.56 514 GLU A C 1
ATOM 3954 O O . GLU A 1 514 ? -18.172 39.812 22.891 1 87.56 514 GLU A O 1
ATOM 3959 N N . ILE A 1 515 ? -16.906 41.625 23.266 1 85.62 515 ILE A N 1
ATOM 3960 C CA . ILE A 1 515 ? -16.266 41.469 21.969 1 85.62 515 ILE A CA 1
ATOM 3961 C C . ILE A 1 515 ? -15.461 40.156 21.938 1 85.62 515 ILE A C 1
ATOM 3963 O O . ILE A 1 515 ? -15.523 39.406 20.969 1 85.62 515 ILE A O 1
ATOM 3967 N N . GLY A 1 516 ? -14.711 39.969 22.938 1 83.81 516 GLY A N 1
ATOM 3968 C CA . GLY A 1 516 ? -13.93 38.75 23.031 1 83.81 516 GLY A CA 1
ATOM 3969 C C . GLY A 1 516 ? -14.766 37.469 22.953 1 83.81 516 GLY A C 1
ATOM 3970 O O . GLY A 1 516 ? -14.367 36.5 22.312 1 83.81 516 GLY A O 1
ATOM 3971 N N . ASN A 1 517 ? -15.867 37.5 23.547 1 83 517 ASN A N 1
ATOM 3972 C CA . ASN A 1 517 ? -16.75 36.344 23.578 1 83 517 ASN A CA 1
ATOM 3973 C C . ASN A 1 517 ? -17.359 36.062 22.203 1 83 517 ASN A C 1
ATOM 3975 O O . ASN A 1 517 ? -17.75 34.938 21.906 1 83 517 ASN A O 1
ATOM 3979 N N . ARG A 1 518 ? -17.375 37.031 21.438 1 81.69 518 ARG A N 1
ATOM 3980 C CA . ARG A 1 518 ? -17.969 36.875 20.125 1 81.69 518 ARG A CA 1
ATOM 3981 C C . ARG A 1 518 ? -16.922 36.375 19.109 1 81.69 518 ARG A C 1
ATOM 3983 O O . ARG A 1 518 ? -17.281 35.938 18.016 1 81.69 518 ARG A O 1
ATOM 3990 N N . LEU A 1 519 ? -15.758 36.469 19.562 1 82.44 519 LEU A N 1
ATOM 3991 C CA . LEU A 1 519 ? -14.703 36 18.672 1 82.44 519 LEU A CA 1
ATOM 3992 C C . LEU A 1 519 ? -14.617 34.469 18.719 1 82.44 519 LEU A C 1
ATOM 3994 O O . LEU A 1 519 ? -14.695 33.875 19.781 1 82.44 519 LEU A O 1
ATOM 3998 N N . THR A 1 520 ? -14.703 33.875 17.484 1 78.5 520 THR A N 1
ATOM 3999 C CA . THR A 1 520 ? -14.633 32.438 17.406 1 78.5 520 THR A CA 1
ATOM 4000 C C . THR A 1 520 ? -13.25 31.984 16.953 1 78.5 520 THR A C 1
ATOM 4002 O O . THR A 1 520 ? -12.625 32.625 16.109 1 78.5 520 THR A O 1
ATOM 4005 N N . SER A 1 521 ? -12.805 30.906 17.578 1 84.81 521 SER A N 1
ATOM 4006 C CA . SER A 1 521 ? -11.539 30.297 17.172 1 84.81 521 SER A CA 1
ATOM 4007 C C . SER A 1 521 ? -11.602 29.797 15.727 1 84.81 521 SER A C 1
ATOM 4009 O O . SER A 1 521 ? -12.68 29.484 15.219 1 84.81 521 SER A O 1
ATOM 4011 N N . LEU A 1 522 ? -10.453 29.906 15.102 1 87.88 522 LEU A N 1
ATOM 4012 C CA . LEU A 1 522 ? -10.391 29.375 13.75 1 87.88 522 LEU A CA 1
ATOM 4013 C C . LEU A 1 522 ? -10.68 27.875 13.734 1 87.88 522 LEU A C 1
ATOM 4015 O O . LEU A 1 522 ? -10.281 27.156 14.656 1 87.88 522 LEU A O 1
ATOM 4019 N N . PRO A 1 523 ? -11.367 27.453 12.688 1 87.44 523 PRO A N 1
ATOM 4020 C CA . PRO A 1 523 ? -11.68 26.031 12.609 1 87.44 523 PRO A CA 1
ATOM 4021 C C . PRO A 1 523 ? -10.43 25.172 12.422 1 87.44 523 PRO A C 1
ATOM 4023 O O . PRO A 1 523 ? -9.438 25.625 11.859 1 87.44 523 PRO A O 1
ATOM 4026 N N . ALA A 1 524 ? -10.492 23.969 12.883 1 88.5 524 ALA A N 1
ATOM 4027 C CA . ALA A 1 524 ? -9.391 23.016 12.742 1 88.5 524 ALA A CA 1
ATOM 4028 C C . ALA A 1 524 ? -9.422 22.344 11.375 1 88.5 524 ALA A C 1
ATOM 4030 O O . ALA A 1 524 ? -9.906 21.219 11.242 1 88.5 524 ALA A O 1
ATOM 4031 N N . THR A 1 525 ? -8.93 23.016 10.375 1 89.75 525 THR A N 1
ATOM 4032 C CA . THR A 1 525 ? -8.961 22.516 9 1 89.75 525 THR A CA 1
ATOM 4033 C C . THR A 1 525 ? -7.57 22.594 8.367 1 89.75 525 THR A C 1
ATOM 4035 O O . THR A 1 525 ? -6.699 23.328 8.852 1 89.75 525 THR A O 1
ATOM 4038 N N . ALA A 1 526 ? -7.453 21.797 7.293 1 91.19 526 ALA A N 1
ATOM 4039 C CA . ALA A 1 526 ? -6.219 21.828 6.512 1 91.19 526 ALA A CA 1
ATOM 4040 C C . ALA A 1 526 ? -5.961 23.219 5.938 1 91.19 526 ALA A C 1
ATOM 4042 O O . ALA A 1 526 ? -4.809 23.641 5.824 1 91.19 526 ALA A O 1
ATOM 4043 N N . GLN A 1 527 ? -6.969 23.906 5.645 1 90.94 527 GLN A N 1
ATOM 4044 C CA . GLN A 1 527 ? -6.863 25.234 5.047 1 90.94 527 GLN A CA 1
ATOM 4045 C C . GLN A 1 527 ? -6.215 26.219 6.008 1 90.94 527 GLN A C 1
ATOM 4047 O O . GLN A 1 527 ? -5.312 26.969 5.625 1 90.94 527 GLN A O 1
ATOM 4052 N N . VAL A 1 528 ? -6.676 26.203 7.23 1 94.25 528 VAL A N 1
ATOM 4053 C CA . VAL A 1 528 ? -6.125 27.109 8.242 1 94.25 528 VAL A CA 1
ATOM 4054 C C . VAL A 1 528 ? -4.656 26.766 8.492 1 94.25 528 VAL A C 1
ATOM 4056 O O . VAL A 1 528 ? -3.799 27.656 8.484 1 94.25 528 VAL A O 1
ATOM 4059 N N . ALA A 1 529 ? -4.375 25.531 8.641 1 96.56 529 ALA A N 1
ATOM 4060 C CA . ALA A 1 529 ? -3.008 25.078 8.898 1 96.56 529 ALA A CA 1
ATOM 4061 C C . ALA A 1 529 ? -2.078 25.469 7.754 1 96.56 529 ALA A C 1
ATOM 4063 O O . ALA A 1 529 ? -0.978 25.984 7.988 1 96.56 529 ALA A O 1
ATOM 4064 N N . SER A 1 530 ? -2.531 25.266 6.566 1 95.69 530 SER A N 1
ATOM 4065 C CA . SER A 1 530 ? -1.718 25.578 5.395 1 95.69 530 SER A CA 1
ATOM 4066 C C . SER A 1 530 ? -1.435 27.078 5.289 1 95.69 530 SER A C 1
ATOM 4068 O O . SER A 1 530 ? -0.302 27.469 5.02 1 95.69 530 SER A O 1
ATOM 4070 N N . GLN A 1 531 ? -2.455 27.906 5.504 1 96.12 531 GLN A N 1
ATOM 4071 C CA . GLN A 1 531 ? -2.273 29.359 5.43 1 96.12 531 GLN A CA 1
ATOM 4072 C C . GLN A 1 531 ? -1.356 29.859 6.547 1 96.12 531 GLN A C 1
ATOM 4074 O O . GLN A 1 531 ? -0.518 30.734 6.328 1 96.12 531 GLN A O 1
ATOM 4079 N N . GLN A 1 532 ? -1.552 29.297 7.703 1 98 532 GLN A N 1
ATOM 4080 C CA . GLN A 1 532 ? -0.653 29.641 8.797 1 98 532 GLN A CA 1
ATOM 4081 C C . GLN A 1 532 ? 0.79 29.266 8.461 1 98 532 GLN A C 1
ATOM 4083 O O . GLN A 1 532 ? 1.711 30.047 8.734 1 98 532 GLN A O 1
ATOM 4088 N N . GLY A 1 533 ? 0.954 28.094 7.906 1 98.31 533 GLY A N 1
ATOM 4089 C CA . GLY A 1 533 ? 2.285 27.656 7.52 1 98.31 533 GLY A CA 1
ATOM 4090 C C . GLY A 1 533 ? 2.939 28.562 6.488 1 98.31 533 GLY A C 1
ATOM 4091 O O . GLY A 1 533 ? 4.098 28.953 6.648 1 98.31 533 GLY A O 1
ATOM 4092 N N . LYS A 1 534 ? 2.23 28.906 5.477 1 97.06 534 LYS A N 1
ATOM 4093 C CA . LYS A 1 534 ? 2.754 29.781 4.43 1 97.06 534 LYS A CA 1
ATOM 4094 C C . LYS A 1 534 ? 3.092 31.156 4.988 1 97.06 534 LYS A C 1
ATOM 4096 O O . LYS A 1 534 ? 4.129 31.734 4.648 1 97.06 534 LYS A O 1
ATOM 4101 N N . TYR A 1 535 ? 2.207 31.609 5.844 1 97.62 535 TYR A N 1
ATOM 4102 C CA . TYR A 1 535 ? 2.445 32.875 6.52 1 97.62 535 TYR A CA 1
ATOM 4103 C C . TYR A 1 535 ? 3.744 32.844 7.312 1 97.62 535 TYR A C 1
ATOM 4105 O O . TYR A 1 535 ? 4.586 33.75 7.18 1 97.62 535 TYR A O 1
ATOM 4113 N N . LEU A 1 536 ? 3.885 31.859 8.086 1 98.19 536 LEU A N 1
ATOM 4114 C CA . LEU A 1 536 ? 5.051 31.734 8.953 1 98.19 536 LEU A CA 1
ATOM 4115 C C . LEU A 1 536 ? 6.324 31.578 8.133 1 98.19 536 LEU A C 1
ATOM 4117 O O . LEU A 1 536 ? 7.367 32.156 8.477 1 98.19 536 LEU A O 1
ATOM 4121 N N . GLY A 1 537 ? 6.254 30.75 7.062 1 98 537 GLY A N 1
ATOM 4122 C CA . GLY A 1 537 ? 7.418 30.594 6.203 1 98 537 GLY A CA 1
ATOM 4123 C C . GLY A 1 537 ? 7.91 31.891 5.609 1 98 537 GLY A C 1
ATOM 4124 O O . GLY A 1 537 ? 9.117 32.156 5.598 1 98 537 GLY A O 1
ATOM 4125 N N . LYS A 1 538 ? 7.012 32.719 5.152 1 97.38 538 LYS A N 1
ATOM 4126 C CA . LYS A 1 538 ? 7.367 34.031 4.59 1 97.38 538 LYS A CA 1
ATOM 4127 C C . LYS A 1 538 ? 7.965 34.938 5.652 1 97.38 538 LYS A C 1
ATOM 4129 O O . LYS A 1 538 ? 8.945 35.656 5.395 1 97.38 538 LYS A O 1
ATOM 4134 N N . LYS A 1 539 ? 7.328 34.906 6.797 1 97.44 539 LYS A N 1
ATOM 4135 C CA . LYS A 1 539 ? 7.836 35.719 7.902 1 97.44 539 LYS A CA 1
ATOM 4136 C C . LYS A 1 539 ? 9.242 35.281 8.305 1 97.44 539 LYS A C 1
ATOM 4138 O O . LYS A 1 539 ? 10.125 36.125 8.492 1 97.44 539 LYS A O 1
ATOM 4143 N N . LEU A 1 540 ? 9.445 34 8.438 1 97.5 540 LEU A N 1
ATOM 4144 C CA . LEU A 1 540 ? 10.75 33.469 8.82 1 97.5 540 LEU A CA 1
ATOM 4145 C C . LEU A 1 540 ? 11.805 33.844 7.777 1 97.5 540 LEU A C 1
ATOM 4147 O O . LEU A 1 54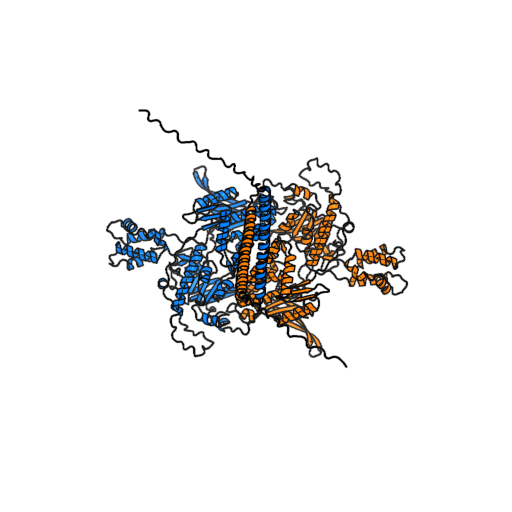0 ? 12.961 34.062 8.117 1 97.5 540 LEU A O 1
ATOM 4151 N N . HIS A 1 541 ? 11.422 33.844 6.5 1 96.56 541 HIS A N 1
ATOM 4152 C CA . HIS A 1 541 ? 12.336 34.219 5.438 1 96.56 541 HIS A CA 1
ATOM 4153 C C . HIS A 1 541 ? 12.797 35.688 5.633 1 96.56 541 HIS A C 1
ATOM 4155 O O . HIS A 1 541 ? 13.992 35.969 5.539 1 96.56 541 HIS A O 1
ATOM 4161 N N . LYS A 1 542 ? 11.922 36.531 5.996 1 95.62 542 LYS A N 1
ATOM 4162 C CA . LYS A 1 542 ? 12.258 37.938 6.207 1 95.62 542 LYS A CA 1
ATOM 4163 C C . LYS A 1 542 ? 13.133 38.125 7.445 1 95.62 542 LYS A C 1
ATOM 4165 O O . LYS A 1 542 ? 14.047 38.938 7.449 1 95.62 542 LYS A O 1
ATOM 4170 N N . LEU A 1 543 ? 12.805 37.406 8.438 1 95.44 543 LEU A N 1
ATOM 4171 C CA . LEU A 1 543 ? 13.594 37.469 9.664 1 95.44 543 LEU A CA 1
ATOM 4172 C C . LEU A 1 543 ? 15.031 37 9.406 1 95.44 543 LEU A C 1
ATOM 4174 O O . LEU A 1 543 ? 15.977 37.656 9.875 1 95.44 543 LEU A O 1
ATOM 4178 N N . ALA A 1 544 ? 15.18 35.938 8.68 1 94.44 544 ALA A N 1
ATOM 4179 C CA . ALA A 1 544 ? 16.5 35.406 8.383 1 94.44 544 ALA A CA 1
ATOM 4180 C C . ALA A 1 544 ? 17.328 36.375 7.562 1 94.44 544 ALA A C 1
ATOM 4182 O O . ALA A 1 544 ? 18.531 36.5 7.754 1 94.44 544 ALA A O 1
ATOM 4183 N N . ARG A 1 545 ? 16.719 37.062 6.645 1 91.44 545 ARG A N 1
ATOM 4184 C CA . ARG A 1 545 ? 17.422 38.031 5.816 1 91.44 545 ARG A CA 1
ATOM 4185 C C . ARG A 1 545 ? 18 39.156 6.668 1 91.44 545 ARG A C 1
ATOM 4187 O O . ARG A 1 545 ? 19.094 39.656 6.395 1 91.44 545 ARG A O 1
ATOM 4194 N N . LYS A 1 546 ? 17.344 39.5 7.691 1 89.25 546 LYS A N 1
ATOM 4195 C CA . LYS A 1 546 ? 17.797 40.562 8.578 1 89.25 546 LYS A CA 1
ATOM 4196 C C . LYS A 1 546 ? 18.969 40.094 9.445 1 89.25 546 LYS A C 1
ATOM 4198 O O . LYS A 1 546 ? 19.859 40.906 9.742 1 89.25 546 LYS A O 1
ATOM 4203 N N . VAL A 1 547 ? 18.953 38.969 9.836 1 87.25 547 VAL A N 1
ATOM 4204 C CA . VAL A 1 547 ? 19.984 38.406 10.703 1 87.25 547 VAL A CA 1
ATOM 4205 C C . VAL A 1 547 ? 21.25 38.094 9.891 1 87.25 547 VAL A C 1
ATOM 4207 O O . VAL A 1 547 ? 22.359 38.375 10.336 1 87.25 547 VAL A O 1
ATOM 4210 N N . ASN A 1 548 ? 21.078 37.531 8.727 1 79.94 548 ASN A N 1
ATOM 4211 C CA . ASN A 1 548 ? 22.188 37.094 7.902 1 79.94 548 ASN A CA 1
ATOM 4212 C C . ASN A 1 548 ? 22.922 38.25 7.258 1 79.94 548 ASN A C 1
ATOM 4214 O O . ASN A 1 548 ? 24.094 38.125 6.895 1 79.94 548 ASN A O 1
ATOM 4218 N N . THR A 1 549 ? 22.312 39.344 7.023 1 68.56 549 THR A N 1
ATOM 4219 C CA . THR A 1 549 ? 22.938 40.531 6.445 1 68.56 549 THR A CA 1
ATOM 4220 C C . THR A 1 549 ? 23.641 41.344 7.523 1 68.56 549 THR A C 1
ATOM 4222 O O . THR A 1 549 ? 24.422 42.25 7.215 1 68.56 549 THR A O 1
ATOM 4225 N N . SER A 1 550 ? 23.359 41.156 8.75 1 59.44 550 SER A N 1
ATOM 4226 C CA . SER A 1 550 ? 24.047 41.938 9.773 1 59.44 550 SER A CA 1
ATOM 4227 C C . SER A 1 550 ? 25.516 41.531 9.898 1 59.44 550 SER A C 1
ATOM 4229 O O . SER A 1 550 ? 25.812 40.344 9.898 1 59.44 550 SER A O 1
ATOM 4231 N N . PRO A 1 551 ? 26.438 42.406 9.422 1 46.97 551 PRO A N 1
ATOM 4232 C CA . PRO A 1 551 ? 27.875 42.125 9.43 1 46.97 551 PRO A CA 1
ATOM 4233 C C . PRO A 1 551 ? 28.328 41.375 10.68 1 46.97 551 PRO A C 1
ATOM 4235 O O . PRO A 1 551 ? 27.969 41.75 11.797 1 46.97 551 PRO A O 1
ATOM 4238 N N . SER A 1 552 ? 28.312 40.125 10.695 1 45.06 552 SER A N 1
ATOM 4239 C CA . SER A 1 552 ? 29 39.469 11.797 1 45.06 552 SER A CA 1
ATOM 4240 C C . SER A 1 552 ? 30.297 40.188 12.141 1 45.06 552 SER A C 1
ATOM 4242 O O . SER A 1 552 ? 30.984 40.688 11.258 1 45.06 552 SER A O 1
ATOM 4244 N N . PRO A 1 553 ? 30.594 40.656 13.273 1 36.09 553 PRO A N 1
ATOM 4245 C CA . PRO A 1 553 ? 31.984 41.094 13.438 1 36.09 553 PRO A CA 1
ATOM 4246 C C . PRO A 1 553 ? 32.969 40.188 12.727 1 36.09 553 PRO A C 1
ATOM 4248 O O . PRO A 1 553 ? 32.688 39 12.477 1 36.09 553 PRO A O 1
ATOM 4251 N N . SER A 1 554 ? 34.062 40.75 11.961 1 33.84 554 SER A N 1
ATOM 4252 C CA . SER A 1 554 ? 35.188 40.25 11.188 1 33.84 554 SER A CA 1
ATOM 4253 C C . SER A 1 554 ? 35.75 38.969 11.805 1 33.84 554 SER A C 1
ATOM 4255 O O . SER A 1 554 ? 36.438 39.031 12.812 1 33.84 554 SER A O 1
ATOM 4257 N N . ASN A 1 555 ? 35.094 38 12.141 1 33.78 555 ASN A N 1
ATOM 4258 C CA . ASN A 1 555 ? 36.031 36.906 12.438 1 33.78 555 ASN A CA 1
ATOM 4259 C C . ASN A 1 555 ? 37 36.656 11.289 1 33.78 555 ASN A C 1
ATOM 4261 O O . ASN A 1 555 ? 36.562 36.5 10.141 1 33.78 555 ASN A O 1
ATOM 4265 N N . ASP A 1 556 ? 38.188 37.219 11.328 1 31.94 556 ASP A N 1
ATOM 4266 C CA . ASP A 1 556 ? 39.344 36.812 10.555 1 31.94 556 ASP A CA 1
ATOM 4267 C C . ASP A 1 556 ? 39.344 35.312 10.258 1 31.94 556 ASP A C 1
ATOM 4269 O O . ASP A 1 556 ? 39.562 34.5 11.148 1 31.94 556 ASP A O 1
ATOM 4273 N N . ILE A 1 557 ? 38.594 34.844 9.406 1 34.06 557 ILE A N 1
ATOM 4274 C CA . ILE A 1 557 ? 38.469 33.5 8.852 1 34.06 557 ILE A CA 1
ATOM 4275 C C . ILE A 1 557 ? 39.875 32.938 8.516 1 34.06 557 ILE A C 1
ATOM 4277 O O . ILE A 1 557 ? 39.969 31.844 7.969 1 34.06 557 ILE A O 1
ATOM 4281 N N . SER A 1 558 ? 40.969 33.781 8.508 1 31.36 558 SER A N 1
ATOM 4282 C CA . SER A 1 558 ? 42.188 33.188 8.055 1 31.36 558 SER A CA 1
ATOM 4283 C C . SER A 1 558 ? 42.594 31.984 8.93 1 31.36 558 SER A C 1
ATOM 4285 O O . SER A 1 558 ? 43.562 31.297 8.656 1 31.36 558 SER A O 1
ATOM 4287 N N . LYS A 1 559 ? 42.344 32.094 10.281 1 35.81 559 LYS A N 1
ATOM 4288 C CA . LYS A 1 559 ? 43 31 11.016 1 35.81 559 LYS A CA 1
ATOM 4289 C C . LYS A 1 559 ? 42.125 29.75 10.984 1 35.81 559 LYS A C 1
ATOM 4291 O O . LYS A 1 559 ? 40.906 29.812 11.141 1 35.81 559 LYS A O 1
ATOM 4296 N N . PRO A 1 560 ? 42.719 28.625 10.57 1 33 560 PRO A N 1
ATOM 4297 C CA . PRO A 1 560 ? 42.125 27.312 10.484 1 33 560 PRO A CA 1
ATOM 4298 C C . PRO A 1 560 ? 41.188 27.016 11.664 1 33 560 PRO A C 1
ATOM 4300 O O . PRO A 1 560 ? 41.562 27.219 12.82 1 33 560 PRO A O 1
ATOM 4303 N N . VAL A 1 561 ? 39.844 27.281 11.594 1 35.16 561 VAL A N 1
ATOM 4304 C CA . VAL A 1 561 ? 38.969 26.844 12.656 1 35.16 561 VAL A CA 1
ATOM 4305 C C . VAL A 1 561 ? 39.406 25.484 13.195 1 35.16 561 VAL A C 1
ATOM 4307 O O . VAL A 1 561 ? 39.531 24.531 12.438 1 35.16 561 VAL A O 1
ATOM 4310 N N . SER A 1 562 ? 40.125 25.422 14.234 1 31.89 562 SER A N 1
ATOM 4311 C CA . SER A 1 562 ? 40.469 24.156 14.859 1 31.89 562 SER A CA 1
ATOM 4312 C C . SER A 1 562 ? 39.281 23.203 14.898 1 31.89 562 SER A C 1
ATOM 4314 O O . SER A 1 562 ? 38.156 23.609 15.156 1 31.89 562 SER A O 1
ATOM 4316 N N . THR A 1 563 ? 39.219 22.109 14.086 1 37.81 563 THR A N 1
ATOM 4317 C CA . THR A 1 563 ? 38.375 20.969 13.734 1 37.81 563 THR A CA 1
ATOM 4318 C C . THR A 1 563 ? 37.531 20.516 14.938 1 37.81 563 THR A C 1
ATOM 4320 O O . THR A 1 563 ? 36.625 19.688 14.797 1 37.81 563 THR A O 1
ATOM 4323 N N . THR A 1 564 ? 38.125 20.562 16.234 1 37.47 564 THR A N 1
ATOM 4324 C CA . THR A 1 564 ? 37.562 19.797 17.328 1 37.47 564 THR A CA 1
ATOM 4325 C C . THR A 1 564 ? 36.281 20.469 17.844 1 37.47 564 THR A C 1
ATOM 4327 O O . THR A 1 564 ? 35.344 19.781 18.234 1 37.47 564 THR A O 1
ATOM 4330 N N . SER A 1 565 ? 36.281 21.766 18.734 1 37.69 565 SER A N 1
ATOM 4331 C CA . SER A 1 565 ? 35.188 22.344 19.5 1 37.69 565 SER A CA 1
ATOM 4332 C C . SER A 1 565 ? 34.438 23.375 18.688 1 37.69 565 SER A C 1
ATOM 4334 O O . SER A 1 565 ? 35.031 24.156 17.953 1 37.69 565 SER A O 1
ATOM 4336 N N . LEU A 1 566 ? 33.312 23.062 18.047 1 44.34 566 LEU A N 1
ATOM 4337 C CA . LEU A 1 566 ? 32.5 24.172 17.562 1 44.34 566 LEU A CA 1
ATOM 4338 C C . LEU A 1 566 ? 32.75 25.422 18.391 1 44.34 566 LEU A C 1
ATOM 4340 O O . LEU A 1 566 ? 32.938 25.359 19.594 1 44.34 566 LEU A O 1
ATOM 4344 N N . PRO A 1 567 ? 33.375 26.516 17.953 1 37.41 567 PRO A N 1
ATOM 4345 C CA . PRO A 1 567 ? 33.5 27.656 18.859 1 37.41 567 PRO A CA 1
ATOM 4346 C C . PRO A 1 567 ? 32.281 27.766 19.812 1 37.41 567 PRO A C 1
ATOM 4348 O O . PRO A 1 567 ? 31.141 27.672 19.375 1 37.41 567 PRO A O 1
ATOM 4351 N N . SER A 1 568 ? 32.438 27.219 21.078 1 38.62 568 SER A N 1
ATOM 4352 C CA . SER A 1 568 ? 31.469 27.297 22.172 1 38.62 568 SER A CA 1
ATOM 4353 C C . SER A 1 568 ? 30.594 28.531 22.047 1 38.62 568 SER A C 1
ATOM 4355 O O . SER A 1 568 ? 29.391 28.484 22.312 1 38.62 568 SER A O 1
ATOM 4357 N N . ASN A 1 569 ? 31.266 29.75 21.969 1 37.41 569 ASN A N 1
ATOM 4358 C CA . ASN A 1 569 ? 30.547 31.016 22.125 1 37.41 569 ASN A CA 1
ATOM 4359 C C . ASN A 1 569 ? 29.781 31.391 20.859 1 37.41 569 ASN A C 1
ATOM 4361 O O . ASN A 1 569 ? 29.984 32.469 20.297 1 37.41 569 ASN A O 1
ATOM 4365 N N . THR A 1 570 ? 29.625 30.5 19.984 1 47.78 570 THR A N 1
ATOM 4366 C CA . THR A 1 570 ? 28.891 30.906 18.781 1 47.78 570 THR A CA 1
ATOM 4367 C C . THR A 1 570 ? 27.656 31.703 19.156 1 47.78 570 THR A C 1
ATOM 4369 O O . THR A 1 570 ? 26.766 31.203 19.844 1 47.78 570 THR A O 1
ATOM 4372 N N . LEU A 1 571 ? 27.766 33 19.203 1 55.5 571 LEU A N 1
ATOM 4373 C CA . LEU A 1 571 ? 26.766 34.031 19.5 1 55.5 571 LEU A CA 1
ATOM 4374 C C . LEU A 1 571 ? 25.422 33.688 18.828 1 55.5 571 LEU A C 1
ATOM 4376 O O . LEU A 1 571 ? 25.391 33.375 17.641 1 55.5 571 LEU A O 1
ATOM 4380 N N . ARG A 1 572 ? 24.438 33.281 19.672 1 77.62 572 ARG A N 1
ATOM 4381 C CA . ARG A 1 572 ? 23.047 33.125 19.266 1 77.62 572 ARG A CA 1
ATOM 4382 C C . ARG A 1 572 ? 22.625 34.25 18.344 1 77.62 572 ARG A C 1
ATOM 4384 O O . ARG A 1 572 ? 22.906 35.438 18.625 1 77.62 572 ARG A O 1
ATOM 4391 N N . PRO A 1 573 ? 22.109 33.812 17.219 1 85.5 573 PRO A N 1
ATOM 4392 C CA . PRO A 1 573 ? 21.609 34.906 16.344 1 85.5 573 PRO A CA 1
ATOM 4393 C C . PRO A 1 573 ? 20.578 35.781 17.047 1 85.5 573 PRO A C 1
ATOM 4395 O O . PRO A 1 573 ? 19.781 35.312 17.844 1 85.5 573 PRO A O 1
ATOM 4398 N N . VAL A 1 574 ? 20.719 37.062 16.812 1 84.06 574 VAL A N 1
ATOM 4399 C CA . VAL A 1 574 ? 19.75 38 17.375 1 84.06 574 VAL A CA 1
ATOM 4400 C C . VAL A 1 574 ? 18.734 38.406 16.297 1 84.06 574 VAL A C 1
ATOM 4402 O O . VAL A 1 574 ? 19.094 39 15.281 1 84.06 574 VAL A O 1
ATOM 4405 N N . PHE A 1 575 ? 17.531 38.031 16.594 1 90.88 575 PHE A N 1
ATOM 4406 C CA . PHE A 1 575 ? 16.453 38.312 15.656 1 90.88 575 PHE A CA 1
ATOM 4407 C C . PHE A 1 575 ? 15.703 39.594 16.047 1 90.88 575 PHE A C 1
ATOM 4409 O O . PHE A 1 575 ? 15.57 39.875 17.25 1 90.88 575 PHE A O 1
ATOM 4416 N N . PRO A 1 576 ? 15.266 40.312 15.031 1 90.88 576 PRO A N 1
ATOM 4417 C CA . PRO A 1 576 ? 14.312 41.375 15.367 1 90.88 576 PRO A CA 1
ATOM 4418 C C . PRO A 1 576 ? 12.961 40.844 15.836 1 90.88 576 PRO A C 1
ATOM 4420 O O . PRO A 1 576 ? 12.695 39.656 15.695 1 90.88 576 PRO A O 1
ATOM 4423 N N . ASN A 1 577 ? 12.234 41.781 16.391 1 90.81 577 ASN A N 1
ATOM 4424 C CA . ASN A 1 577 ? 10.891 41.406 16.797 1 90.81 577 ASN A CA 1
ATOM 4425 C C . ASN A 1 577 ? 10 41.094 15.594 1 90.81 577 ASN A C 1
ATOM 4427 O O . ASN A 1 577 ? 10.078 41.812 14.578 1 90.81 577 ASN A O 1
ATOM 4431 N N . ASP A 1 578 ? 9.125 40.125 15.734 1 91.5 578 ASP A N 1
ATOM 4432 C CA . ASP A 1 578 ? 8.234 39.688 14.656 1 91.5 578 ASP A CA 1
ATOM 4433 C C . ASP A 1 578 ? 7.391 40.875 14.156 1 91.5 578 ASP A C 1
ATOM 4435 O O . ASP A 1 578 ? 7.156 41 12.953 1 91.5 578 ASP A O 1
ATOM 4439 N N . ASP A 1 579 ? 6.965 41.719 15.062 1 87.56 579 ASP A N 1
ATOM 4440 C CA . ASP A 1 579 ? 6.047 42.812 14.773 1 87.56 579 ASP A CA 1
ATOM 4441 C C . ASP A 1 579 ? 6.699 43.844 13.867 1 87.56 579 ASP A C 1
ATOM 4443 O O . ASP A 1 579 ? 6.012 44.594 13.148 1 87.56 579 ASP A O 1
ATOM 4447 N N . GLU A 1 580 ? 7.977 43.844 13.883 1 88.44 580 GLU A N 1
ATOM 4448 C CA . GLU A 1 580 ? 8.719 44.844 13.102 1 88.44 580 GLU A CA 1
ATOM 4449 C C . GLU A 1 580 ? 8.922 44.375 11.672 1 88.44 580 GLU A C 1
ATOM 4451 O O . GLU A 1 580 ? 9.125 45.188 10.766 1 88.44 580 GLU A O 1
ATOM 4456 N N . VAL A 1 581 ? 8.82 43.125 11.523 1 90.88 581 VAL A N 1
ATOM 4457 C CA . VAL A 1 581 ? 9.25 42.562 10.25 1 90.88 581 VAL A CA 1
ATOM 4458 C C . VAL A 1 581 ? 8.031 42.156 9.414 1 90.88 581 VAL A C 1
ATOM 4460 O O . VAL A 1 581 ? 8.086 42.156 8.188 1 90.88 581 VAL A O 1
ATOM 4463 N N . TRP A 1 582 ? 6.957 41.812 10.07 1 91.88 582 TRP A N 1
ATOM 4464 C CA . TRP A 1 582 ? 5.828 41.25 9.328 1 91.88 582 TRP A CA 1
ATOM 4465 C C . TRP A 1 582 ? 4.508 41.625 10 1 91.88 582 TRP A C 1
ATOM 4467 O O . TRP A 1 582 ? 4.473 41.906 11.195 1 91.88 582 TRP A O 1
ATOM 4477 N N . LYS A 1 583 ? 3.379 41.625 9.227 1 92.19 583 LYS A N 1
ATOM 4478 C CA . LYS A 1 583 ? 2.035 41.875 9.734 1 92.19 583 LYS A CA 1
ATOM 4479 C C . LYS A 1 583 ? 1.463 40.625 10.422 1 92.19 583 LYS A C 1
ATOM 4481 O O . LYS A 1 583 ? 1.928 39.531 10.195 1 92.19 583 LYS A O 1
ATOM 4486 N N . PRO A 1 584 ? 0.5 40.875 11.305 1 92.56 584 PRO A N 1
ATOM 4487 C CA . PRO A 1 584 ? -0.124 39.75 11.961 1 92.56 584 PRO A CA 1
ATOM 4488 C C . PRO A 1 584 ? -0.857 38.812 10.984 1 92.56 584 PRO A C 1
ATOM 4490 O O . PRO A 1 584 ? -1.203 39.25 9.875 1 92.56 584 PRO A O 1
ATOM 4493 N N . PHE A 1 585 ? -1.071 37.594 11.422 1 94.88 585 PHE A N 1
ATOM 4494 C CA . PHE A 1 585 ? -1.723 36.594 10.586 1 94.88 585 PHE A CA 1
ATOM 4495 C C . PHE A 1 585 ? -3.201 36.906 10.406 1 94.88 585 PHE A C 1
ATOM 4497 O O . PHE A 1 585 ? -3.902 37.188 11.375 1 94.88 585 PHE A O 1
ATOM 4504 N N . LYS A 1 586 ? -3.66 36.875 9.172 1 90.88 586 LYS A N 1
ATOM 4505 C CA . LYS A 1 586 ? -5.07 37 8.812 1 90.88 586 LYS A CA 1
ATOM 4506 C C . LYS A 1 586 ? -5.547 35.812 7.969 1 90.88 586 LYS A C 1
ATOM 4508 O O . LYS A 1 586 ? -4.996 35.562 6.898 1 90.88 586 LYS A O 1
ATOM 4513 N N . TYR A 1 587 ? -6.566 35.156 8.484 1 91.62 587 TYR A N 1
ATOM 4514 C CA . TYR A 1 587 ? -7.098 34 7.805 1 91.62 587 TYR A CA 1
ATOM 4515 C C . TYR A 1 587 ? -8.07 34.375 6.703 1 91.62 587 TYR A C 1
ATOM 4517 O O . TYR A 1 587 ? -8.938 35.219 6.91 1 91.62 587 TYR A O 1
ATOM 4525 N N . LEU A 1 588 ? -7.867 33.812 5.504 1 89.31 588 LEU A N 1
ATOM 4526 C CA . LEU A 1 588 ? -8.789 33.969 4.387 1 89.31 588 LEU A CA 1
ATOM 4527 C C . LEU A 1 588 ? -9.547 32.656 4.133 1 89.31 588 LEU A C 1
ATOM 4529 O O . LEU A 1 588 ? -8.961 31.672 3.707 1 89.31 588 LEU A O 1
ATOM 4533 N N . HIS A 1 589 ? -10.812 32.688 4.379 1 87.44 589 HIS A N 1
ATOM 4534 C CA . HIS A 1 589 ? -11.633 31.5 4.156 1 87.44 589 HIS A CA 1
ATOM 4535 C C . HIS A 1 589 ? -11.922 31.297 2.674 1 87.44 589 HIS A C 1
ATOM 4537 O O . HIS A 1 589 ? -12.594 32.125 2.049 1 87.44 58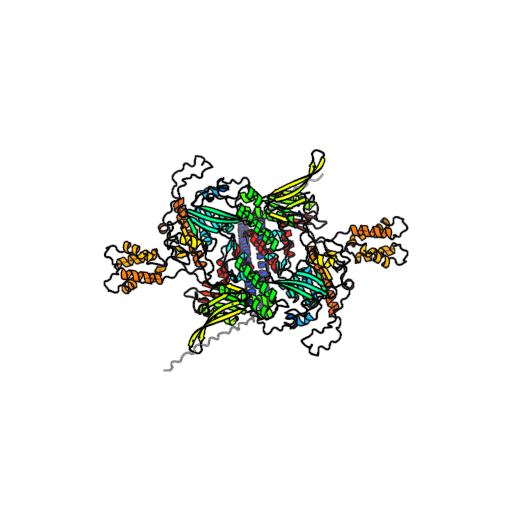9 HIS A O 1
ATOM 4543 N N . LEU A 1 590 ? -11.508 30.156 2.16 1 85.62 590 LEU A N 1
ATOM 4544 C CA . LEU A 1 590 ? -11.633 29.906 0.729 1 85.62 590 LEU A CA 1
ATOM 4545 C C . LEU A 1 590 ? -12.852 29.047 0.439 1 85.62 590 LEU A C 1
ATOM 4547 O O . LEU A 1 590 ? -13.234 28.875 -0.721 1 85.62 590 LEU A O 1
ATOM 4551 N N . GLY A 1 591 ? -13.422 28.484 1.465 1 84.19 591 GLY A N 1
ATOM 4552 C CA . GLY A 1 591 ? -14.57 27.625 1.302 1 84.19 591 GLY A CA 1
ATOM 4553 C C . GLY A 1 591 ? -14.375 26.25 1.929 1 84.19 591 GLY A C 1
ATOM 4554 O O . GLY A 1 591 ? -13.242 25.812 2.129 1 84.19 591 GLY A O 1
ATOM 4555 N N . SER A 1 592 ? -15.5 25.656 2.285 1 85.62 592 SER A N 1
ATOM 4556 C CA . SER A 1 592 ? -15.508 24.297 2.82 1 85.62 592 SER A CA 1
ATOM 4557 C C . SER A 1 592 ? -16.219 23.344 1.879 1 85.62 592 SER A C 1
ATOM 4559 O O . SER A 1 592 ? -17.266 23.672 1.31 1 85.62 592 SER A O 1
ATOM 4561 N N . LEU A 1 593 ? -15.555 22.234 1.673 1 86.56 593 LEU A N 1
ATOM 4562 C CA . LEU A 1 593 ? -16.109 21.234 0.763 1 86.56 593 LEU A CA 1
ATOM 4563 C C . LEU A 1 593 ? -16.328 19.906 1.482 1 86.56 593 LEU A C 1
ATOM 4565 O O . LEU A 1 593 ? -15.633 19.609 2.457 1 86.56 593 LEU A O 1
ATOM 4569 N N . ALA A 1 594 ? -17.297 19.156 1.018 1 84.44 594 ALA A N 1
ATOM 4570 C CA . ALA A 1 594 ? -17.516 17.797 1.521 1 84.44 594 ALA A CA 1
ATOM 4571 C C . ALA A 1 594 ? -18.109 16.891 0.442 1 84.44 594 ALA A C 1
ATOM 4573 O O . ALA A 1 594 ? -19 17.312 -0.295 1 84.44 594 ALA A O 1
ATOM 4574 N N . TYR A 1 595 ? -17.5 15.781 0.338 1 84.44 595 TYR A N 1
ATOM 4575 C CA . TYR A 1 595 ? -18.031 14.742 -0.532 1 84.44 595 TYR A CA 1
ATOM 4576 C C . TYR A 1 595 ? -19.219 14.039 0.127 1 84.44 595 TYR A C 1
ATOM 4578 O O . TYR A 1 595 ? -19.172 13.719 1.317 1 84.44 595 TYR A O 1
ATOM 4586 N N . ILE A 1 596 ? -20.359 13.773 -0.646 1 83.69 596 ILE A N 1
ATOM 4587 C CA . ILE A 1 596 ? -21.531 13.148 -0.033 1 83.69 596 ILE A CA 1
ATOM 4588 C C . ILE A 1 596 ? -22.047 12.039 -0.939 1 83.69 596 ILE A C 1
ATOM 4590 O O . ILE A 1 596 ? -23.266 11.852 -1.071 1 83.69 596 ILE A O 1
ATOM 4594 N N . GLY A 1 597 ? -21.203 11.383 -1.698 1 83.62 597 GLY A N 1
ATOM 4595 C CA . GLY A 1 597 ? -21.609 10.266 -2.539 1 83.62 597 GLY A CA 1
ATOM 4596 C C . GLY A 1 597 ? -21.953 10.68 -3.957 1 83.62 597 GLY A C 1
ATOM 4597 O O . GLY A 1 597 ? -23.109 10.969 -4.266 1 83.62 597 GLY A O 1
ATOM 4598 N N . ASN A 1 598 ? -21.047 10.562 -4.797 1 81 598 ASN A N 1
ATOM 4599 C CA . ASN A 1 598 ? -21.172 11.023 -6.176 1 81 598 ASN A CA 1
ATOM 4600 C C . ASN A 1 598 ? -21.828 12.398 -6.25 1 81 598 ASN A C 1
ATOM 4602 O O . ASN A 1 598 ? -22.625 12.656 -7.164 1 81 598 ASN A O 1
ATOM 4606 N N . ALA A 1 599 ? -21.719 13.07 -5.211 1 80.12 599 ALA A N 1
ATOM 4607 C CA . ALA A 1 599 ? -22.141 14.453 -5 1 80.12 599 ALA A CA 1
ATOM 4608 C C . ALA A 1 599 ? -21.219 15.172 -4.02 1 80.12 599 ALA A C 1
ATOM 4610 O O . ALA A 1 599 ? -20.422 14.531 -3.336 1 80.12 599 ALA A O 1
ATOM 4611 N N . ALA A 1 600 ? -21.297 16.453 -4.152 1 84.88 600 ALA A N 1
ATOM 4612 C CA . ALA A 1 600 ? -20.469 17.234 -3.248 1 84.88 600 ALA A CA 1
ATOM 4613 C C . ALA A 1 600 ? -21.141 18.547 -2.881 1 84.88 600 ALA A C 1
ATOM 4615 O O . ALA A 1 600 ? -22.078 18.984 -3.555 1 84.88 600 ALA A O 1
ATOM 4616 N N . VAL A 1 601 ? -20.719 19.109 -1.797 1 83.94 601 VAL A N 1
ATOM 4617 C CA . VAL A 1 601 ? -21.266 20.375 -1.326 1 83.94 601 VAL A CA 1
ATOM 4618 C C . VAL A 1 601 ? -20.125 21.359 -1.083 1 83.94 601 VAL A C 1
ATOM 4620 O O . VAL A 1 601 ? -19.031 20.969 -0.659 1 83.94 601 VAL A O 1
ATOM 4623 N N . PHE A 1 602 ? -20.438 22.594 -1.398 1 88.31 602 PHE A N 1
ATOM 4624 C CA . PHE A 1 602 ? -19.484 23.688 -1.246 1 88.31 602 PHE A CA 1
ATOM 4625 C C . PHE A 1 602 ? -20.078 24.812 -0.422 1 88.31 602 PHE A C 1
ATOM 4627 O O . PHE A 1 602 ? -21.172 25.297 -0.726 1 88.31 602 PHE A O 1
ATOM 4634 N N . ASP A 1 603 ? -19.359 25.219 0.632 1 87.38 603 ASP A N 1
ATOM 4635 C CA . ASP A 1 603 ? -19.766 26.344 1.459 1 87.38 603 ASP A CA 1
ATOM 4636 C C . ASP A 1 603 ? -18.734 27.469 1.377 1 87.38 603 ASP A C 1
ATOM 4638 O O . ASP A 1 603 ? -17.672 27.406 1.997 1 87.38 603 ASP A O 1
ATOM 4642 N N . PHE A 1 604 ? -19.109 28.547 0.695 1 83.62 604 PHE A N 1
ATOM 4643 C CA . PHE A 1 604 ? -18.219 29.688 0.559 1 83.62 604 PHE A CA 1
ATOM 4644 C C . PHE A 1 604 ? -18.641 30.812 1.482 1 83.62 604 PHE A C 1
ATOM 4646 O O . PHE A 1 604 ? -18.328 31.984 1.233 1 83.62 604 PHE A O 1
ATOM 4653 N N . GLY A 1 605 ? -19.359 30.469 2.514 1 80 605 GLY A N 1
ATOM 4654 C CA . GLY A 1 605 ? -19.922 31.469 3.41 1 80 605 GLY A CA 1
ATOM 4655 C C . GLY A 1 605 ? -21.219 32.062 2.908 1 80 605 GLY A C 1
ATOM 4656 O O . GLY A 1 605 ? -22.297 31.5 3.143 1 80 605 GLY A O 1
ATOM 4657 N N . GLN A 1 606 ? -21.047 33.062 2.004 1 76.69 606 GLN A N 1
ATOM 4658 C CA . GLN A 1 606 ? -22.234 33.75 1.479 1 76.69 606 GLN A CA 1
ATOM 4659 C C . GLN A 1 606 ? -22.859 32.969 0.331 1 76.69 606 GLN A C 1
ATOM 4661 O O . GLN A 1 606 ? -24.047 33.094 0.067 1 76.69 606 GLN A O 1
ATOM 4666 N N . TYR A 1 607 ? -22.031 32.125 -0.268 1 82.81 607 TYR A N 1
ATOM 4667 C CA . TYR A 1 607 ? -22.516 31.359 -1.406 1 82.81 607 TYR A CA 1
ATOM 4668 C C . TYR A 1 607 ? -22.375 29.859 -1.152 1 82.81 607 TYR A C 1
ATOM 4670 O O . TYR A 1 607 ? -21.406 29.422 -0.543 1 82.81 607 TYR A O 1
ATOM 4678 N N . GLN A 1 608 ? -23.453 29.203 -1.483 1 87.56 608 GLN A N 1
ATOM 4679 C CA . GLN A 1 608 ? -23.453 27.75 -1.366 1 87.56 608 GLN A CA 1
ATOM 4680 C C . GLN A 1 608 ? -23.688 27.094 -2.723 1 87.56 608 GLN A C 1
ATOM 4682 O O . GLN A 1 608 ? -24.422 27.625 -3.561 1 87.56 608 GLN A O 1
ATOM 4687 N N . PHE A 1 609 ? -22.922 26.094 -2.977 1 85 609 PHE A N 1
ATOM 4688 C CA . PHE A 1 609 ? -23.094 25.297 -4.184 1 85 609 PHE A CA 1
ATOM 4689 C C . PHE A 1 609 ? -23.203 23.812 -3.838 1 85 609 PHE A C 1
ATOM 4691 O O . PHE A 1 609 ? -22.438 23.297 -3.031 1 85 609 PHE A O 1
ATOM 4698 N N . MET A 1 610 ? -24.312 23.25 -4.184 1 86.88 610 MET A N 1
ATOM 4699 C CA . MET A 1 610 ? -24.547 21.828 -3.99 1 86.88 610 MET A CA 1
ATOM 4700 C C . MET A 1 610 ? -25.047 21.172 -5.281 1 86.88 610 MET A C 1
ATOM 4702 O O . MET A 1 610 ? -25.781 21.797 -6.055 1 86.88 610 MET A O 1
ATOM 4706 N N . GLY A 1 611 ? -24.516 19.953 -5.586 1 83.69 611 GLY A N 1
ATOM 4707 C CA . GLY A 1 611 ? -24.938 19.281 -6.801 1 83.69 611 GLY A CA 1
ATOM 4708 C C . GLY A 1 611 ? -24.422 17.844 -6.895 1 83.69 611 GLY A C 1
ATOM 4709 O O . GLY A 1 611 ? -23.719 17.375 -6.008 1 83.69 611 GLY A O 1
ATOM 4710 N N . GLY A 1 612 ? -24.812 17.219 -7.98 1 85.94 612 GLY A N 1
ATOM 4711 C CA . GLY A 1 612 ? -24.469 15.828 -8.211 1 85.94 612 GLY A CA 1
ATOM 4712 C C . GLY A 1 612 ? -23.094 15.656 -8.836 1 85.94 612 GLY A C 1
ATOM 4713 O O . GLY A 1 612 ? -22.094 16.141 -8.297 1 85.94 612 GLY A O 1
ATOM 4714 N N . LEU A 1 613 ? -23.062 15.156 -9.977 1 83.94 613 LEU A N 1
ATOM 4715 C CA . LEU A 1 613 ? -21.828 14.734 -10.617 1 83.94 613 LEU A CA 1
ATOM 4716 C C . LEU A 1 613 ? -20.938 15.93 -10.922 1 83.94 613 LEU A C 1
ATOM 4718 O O . LEU A 1 613 ? -19.719 15.852 -10.766 1 83.94 613 LEU A O 1
ATOM 4722 N N . VAL A 1 614 ? -21.5 16.984 -11.328 1 83.69 614 VAL A N 1
ATOM 4723 C CA . VAL A 1 614 ? -20.703 18.156 -11.656 1 83.69 614 VAL A CA 1
ATOM 4724 C C . VAL A 1 614 ? -20.016 18.672 -10.398 1 83.69 614 VAL A C 1
ATOM 4726 O O . VAL A 1 614 ? -18.828 19.047 -10.438 1 83.69 614 VAL A O 1
ATOM 4729 N N . ALA A 1 615 ? -20.75 18.672 -9.32 1 85.62 615 ALA A N 1
ATOM 4730 C CA . ALA A 1 615 ? -20.172 19.109 -8.055 1 85.62 615 ALA A CA 1
ATOM 4731 C C . ALA A 1 615 ? -19.078 18.156 -7.598 1 85.62 615 ALA A C 1
ATOM 4733 O O . ALA A 1 615 ? -18.062 18.594 -7.031 1 85.62 615 ALA A O 1
ATOM 4734 N N . MET A 1 616 ? -19.297 16.953 -7.879 1 87.44 616 MET A N 1
ATOM 4735 C CA . MET A 1 616 ? -18.281 15.961 -7.52 1 87.44 616 MET A CA 1
ATOM 4736 C C . MET A 1 616 ? -17 16.188 -8.297 1 87.44 616 MET A C 1
ATOM 4738 O O . MET A 1 616 ? -15.898 16.125 -7.727 1 87.44 616 MET A O 1
ATOM 4742 N N . TYR A 1 617 ? -17.078 16.516 -9.562 1 86.44 617 TYR A N 1
ATOM 4743 C CA . TYR A 1 617 ? -15.891 16.766 -10.367 1 86.44 617 TYR A CA 1
ATOM 4744 C C . TYR A 1 617 ? -15.188 18.047 -9.922 1 86.44 617 TYR A C 1
ATOM 4746 O O . TYR A 1 617 ? -13.961 18.141 -9.977 1 86.44 617 TYR A O 1
ATOM 4754 N N . ALA A 1 618 ? -16.031 18.938 -9.562 1 85.31 618 ALA A N 1
ATOM 4755 C CA . ALA A 1 618 ? -15.438 20.156 -9.016 1 85.31 618 ALA A CA 1
ATOM 4756 C C . ALA A 1 618 ? -14.664 19.859 -7.738 1 85.31 618 ALA A C 1
ATOM 4758 O O . ALA A 1 618 ? -13.555 20.375 -7.551 1 85.31 618 ALA A O 1
ATOM 4759 N N . TRP A 1 619 ? -15.32 19.109 -6.918 1 87.75 619 TRP A N 1
ATOM 4760 C CA . TRP A 1 619 ? -14.68 18.672 -5.68 1 87.75 619 TRP A CA 1
ATOM 4761 C C . TRP A 1 619 ? -13.359 17.969 -5.973 1 87.75 619 TRP A C 1
ATOM 4763 O O . TRP A 1 619 ? -12.336 18.281 -5.363 1 87.75 619 TRP A O 1
ATOM 4773 N N . ARG A 1 620 ? -13.281 17.078 -6.902 1 86.88 620 ARG A N 1
ATOM 4774 C CA . ARG A 1 620 ? -12.07 16.359 -7.289 1 86.88 620 ARG A CA 1
ATOM 4775 C C . ARG A 1 620 ? -11.008 17.312 -7.824 1 86.88 620 ARG A C 1
ATOM 4777 O O . ARG A 1 620 ? -9.828 17.172 -7.516 1 86.88 620 ARG A O 1
ATOM 4784 N N . SER A 1 621 ? -11.445 18.25 -8.562 1 86.44 621 SER A N 1
ATOM 4785 C CA . SER A 1 621 ? -10.516 19.203 -9.156 1 86.44 621 SER A CA 1
ATOM 4786 C C . SER A 1 621 ? -9.836 20.062 -8.086 1 86.44 621 SER A C 1
ATOM 4788 O O . SER A 1 621 ? -8.633 20.328 -8.172 1 86.44 621 SER A O 1
ATOM 4790 N N . ILE A 1 622 ? -10.578 20.453 -7.141 1 86 622 ILE A N 1
ATOM 4791 C CA . ILE A 1 622 ? -10.031 21.297 -6.078 1 86 622 ILE A CA 1
ATOM 4792 C C . ILE A 1 622 ? -8.992 20.5 -5.285 1 86 622 ILE A C 1
ATOM 4794 O O . ILE A 1 622 ? -7.883 20.984 -5.051 1 86 622 ILE A O 1
ATOM 4798 N N . TYR A 1 623 ? -9.289 19.344 -4.938 1 86.38 623 TYR A N 1
ATOM 4799 C CA . TYR A 1 623 ? -8.359 18.562 -4.141 1 86.38 623 TYR A CA 1
ATOM 4800 C C . TYR A 1 623 ? -7.164 18.109 -4.977 1 86.38 623 TYR A C 1
ATOM 4802 O O . TYR A 1 623 ? -6.066 17.922 -4.453 1 86.38 623 TYR A O 1
ATOM 4810 N N . TRP A 1 624 ? -7.438 17.938 -6.242 1 87.38 624 TRP A N 1
ATOM 4811 C CA . TRP A 1 624 ? -6.332 17.672 -7.156 1 87.38 624 TRP A CA 1
ATOM 4812 C C . TRP A 1 624 ? -5.336 18.828 -7.145 1 87.38 624 TRP A C 1
ATOM 4814 O O . TRP A 1 624 ? -4.125 18.625 -7.09 1 87.38 624 TRP A O 1
ATOM 4824 N N . ASN A 1 625 ? -5.82 20 -7.07 1 82.94 625 ASN A N 1
ATOM 4825 C CA . ASN A 1 625 ? -4.984 21.203 -7.094 1 82.94 625 ASN A CA 1
ATOM 4826 C C . ASN A 1 625 ? -4.312 21.438 -5.746 1 82.94 625 ASN A C 1
ATOM 4828 O O . ASN A 1 625 ? -3.234 22.031 -5.68 1 82.94 625 ASN A O 1
ATOM 4832 N N . GLU A 1 626 ? -4.902 20.984 -4.707 1 85.12 626 GLU A N 1
ATOM 4833 C CA . GLU A 1 626 ? -4.414 21.266 -3.361 1 85.12 626 GLU A CA 1
ATOM 4834 C C . GLU A 1 626 ? -3.326 20.281 -2.947 1 85.12 626 GLU A C 1
ATOM 4836 O O . GLU A 1 626 ? -2.756 20.391 -1.861 1 85.12 626 GLU A O 1
ATOM 4841 N N . GLN A 1 627 ? -3.01 19.391 -3.83 1 85.81 627 GLN A N 1
ATOM 4842 C CA . GLN A 1 627 ? -1.958 18.438 -3.492 1 85.81 627 GLN A CA 1
ATOM 4843 C C . GLN A 1 627 ? -0.62 19.141 -3.291 1 85.81 627 GLN A C 1
ATOM 4845 O O . GLN A 1 627 ? -0.373 20.203 -3.885 1 85.81 627 GLN A O 1
ATOM 4850 N N . VAL A 1 628 ? 0.214 18.562 -2.473 1 79.5 628 VAL A N 1
ATOM 4851 C CA . VAL A 1 628 ? 1.479 19.172 -2.072 1 79.5 628 VAL A CA 1
ATOM 4852 C C . VAL A 1 628 ? 2.471 19.109 -3.234 1 79.5 628 VAL A C 1
ATOM 4854 O O . VAL A 1 628 ? 3.217 20.062 -3.469 1 79.5 628 VAL A O 1
ATOM 4857 N N . GLY A 1 629 ? 2.506 18 -3.936 1 83.62 629 GLY A N 1
ATOM 4858 C CA . GLY A 1 629 ? 3.506 17.844 -4.977 1 83.62 629 GLY A CA 1
ATOM 4859 C C . GLY A 1 629 ? 2.912 17.453 -6.316 1 83.62 629 GLY A C 1
ATOM 4860 O O . GLY A 1 629 ? 1.767 17 -6.387 1 83.62 629 GLY A O 1
ATOM 4861 N N . THR A 1 630 ? 3.748 17.703 -7.344 1 87.25 630 THR A N 1
ATOM 4862 C CA . THR A 1 630 ? 3.316 17.312 -8.688 1 87.25 630 THR A CA 1
ATOM 4863 C C . THR A 1 630 ? 3.24 15.797 -8.82 1 87.25 630 THR A C 1
ATOM 4865 O O . THR A 1 630 ? 2.432 15.273 -9.586 1 87.25 630 THR A O 1
ATOM 4868 N N . ARG A 1 631 ? 4.082 15.133 -8.109 1 88.25 631 ARG A N 1
ATOM 4869 C CA . ARG A 1 631 ? 4.027 13.672 -8.109 1 88.25 631 ARG A CA 1
ATOM 4870 C C . ARG A 1 631 ? 2.672 13.172 -7.617 1 88.25 631 ARG A C 1
ATOM 4872 O O . ARG A 1 631 ? 2.039 12.344 -8.266 1 88.25 631 ARG A O 1
ATOM 4879 N N . THR A 1 632 ? 2.242 13.625 -6.52 1 87.69 632 THR A N 1
ATOM 4880 C CA . THR A 1 632 ? 0.975 13.18 -5.949 1 87.69 632 THR A CA 1
ATOM 4881 C C . THR A 1 632 ? -0.193 13.602 -6.836 1 87.69 632 THR A C 1
ATOM 4883 O O . THR A 1 632 ? -1.199 12.891 -6.926 1 87.69 632 THR A O 1
ATOM 4886 N N . ARG A 1 633 ? -0.062 14.742 -7.496 1 87.31 633 ARG A N 1
ATOM 4887 C CA . ARG A 1 633 ? -1.087 15.148 -8.453 1 87.31 633 ARG A CA 1
ATOM 4888 C C . ARG A 1 633 ? -1.212 14.125 -9.578 1 87.31 633 ARG A C 1
ATOM 4890 O O . ARG A 1 633 ? -2.32 13.727 -9.945 1 87.31 633 ARG A O 1
ATOM 4897 N N . ALA A 1 634 ? -0.109 13.742 -10.102 1 87.62 634 ALA A N 1
ATOM 4898 C CA . ALA A 1 634 ? -0.119 12.75 -11.172 1 87.62 634 ALA A CA 1
ATOM 4899 C C . ALA A 1 634 ? -0.702 11.422 -10.695 1 87.62 634 ALA A C 1
ATOM 4901 O O . ALA A 1 634 ? -1.544 10.828 -11.367 1 87.62 634 ALA A O 1
ATOM 4902 N N . LEU A 1 635 ? -0.278 11.023 -9.57 1 88.44 635 LEU A N 1
ATOM 4903 C CA . LEU A 1 635 ? -0.748 9.758 -9.016 1 88.44 635 LEU A CA 1
ATOM 4904 C C . LEU A 1 635 ? -2.258 9.789 -8.805 1 88.44 635 LEU A C 1
ATOM 4906 O O . LEU A 1 635 ? -2.951 8.82 -9.125 1 88.44 635 LEU A O 1
ATOM 4910 N N . LEU A 1 636 ? -2.736 10.844 -8.25 1 86.06 636 LEU A N 1
ATOM 4911 C CA . LEU A 1 636 ? -4.168 10.977 -8 1 86.06 636 LEU A CA 1
ATOM 4912 C C . LEU A 1 636 ? -4.953 10.914 -9.305 1 86.06 636 LEU A C 1
ATOM 4914 O O . LEU A 1 636 ? -5.992 10.25 -9.383 1 86.06 636 LEU A O 1
ATOM 4918 N N . MET A 1 637 ? -4.453 11.586 -10.281 1 85.12 637 MET A N 1
ATOM 4919 C CA . MET A 1 637 ? -5.094 11.547 -11.586 1 85.12 637 MET A CA 1
ATOM 4920 C C . MET A 1 637 ? -5.137 10.117 -12.125 1 85.12 637 MET A C 1
ATOM 4922 O O . MET A 1 637 ? -6.176 9.664 -12.609 1 85.12 637 MET A O 1
ATOM 4926 N N . PHE A 1 638 ? -3.998 9.438 -12.031 1 86.06 638 PHE A N 1
ATOM 4927 C CA . PHE A 1 638 ? -3.934 8.062 -12.5 1 86.06 638 PHE A CA 1
ATOM 4928 C C . PHE A 1 638 ? -4.902 7.18 -11.719 1 86.06 638 PHE A C 1
ATOM 4930 O O . PHE A 1 638 ? -5.547 6.297 -12.297 1 86.06 638 PHE A O 1
ATOM 4937 N N . ASP A 1 639 ? -5.086 7.418 -10.461 1 85.88 639 ASP A N 1
ATOM 4938 C CA . ASP A 1 639 ? -6.008 6.633 -9.641 1 85.88 639 ASP A CA 1
ATOM 4939 C C . ASP A 1 639 ? -7.449 6.816 -10.117 1 85.88 639 ASP A C 1
ATOM 4941 O O . ASP A 1 639 ? -8.203 5.844 -10.219 1 85.88 639 ASP A O 1
ATOM 4945 N N . TRP A 1 640 ? -7.859 8.055 -10.352 1 82.94 640 TRP A N 1
ATOM 4946 C CA . TRP A 1 640 ? -9.219 8.32 -10.805 1 82.94 640 TRP A CA 1
ATOM 4947 C C . TRP A 1 640 ? -9.461 7.703 -12.18 1 82.94 640 TRP A C 1
ATOM 4949 O O . TRP A 1 640 ? -10.555 7.203 -12.453 1 82.94 640 TRP A O 1
ATOM 4959 N N . ILE A 1 641 ? -8.406 7.691 -13.039 1 79.31 641 ILE A N 1
ATOM 4960 C CA . ILE A 1 641 ? -8.516 7.047 -14.344 1 79.31 641 ILE A CA 1
ATOM 4961 C C . ILE A 1 641 ? -8.711 5.543 -14.156 1 79.31 641 ILE A C 1
ATOM 4963 O O . ILE A 1 641 ? -9.594 4.945 -14.773 1 79.31 641 ILE A O 1
ATOM 4967 N N . ILE A 1 642 ? -7.949 4.996 -13.32 1 83 642 ILE A N 1
ATOM 4968 C CA . ILE A 1 642 ? -8.016 3.559 -13.078 1 83 642 ILE A CA 1
ATOM 4969 C C . ILE A 1 642 ? -9.367 3.197 -12.477 1 83 642 ILE A C 1
ATOM 4971 O O . ILE A 1 642 ? -10.008 2.234 -12.906 1 83 642 ILE A O 1
ATOM 4975 N N . ARG A 1 643 ? -9.82 3.922 -11.477 1 79.5 643 ARG A N 1
ATOM 4976 C CA . ARG A 1 643 ? -11.125 3.678 -10.867 1 79.5 643 ARG A CA 1
ATOM 4977 C C . ARG A 1 643 ? -12.242 3.783 -11.906 1 79.5 643 ARG A C 1
ATOM 4979 O O . ARG A 1 643 ? -13.172 2.979 -11.906 1 79.5 643 ARG A O 1
ATOM 4986 N N . GLY A 1 644 ? -12.156 4.773 -12.773 1 77.88 644 GLY A N 1
ATOM 4987 C CA . GLY A 1 644 ? -13.18 4.992 -13.781 1 77.88 644 GLY A CA 1
ATOM 4988 C C . GLY A 1 644 ? -13.273 3.871 -14.797 1 77.88 644 GLY A C 1
ATOM 4989 O O . GLY A 1 644 ? -14.367 3.527 -15.258 1 77.88 644 GLY A O 1
ATOM 4990 N N . ILE A 1 645 ? -12.133 3.242 -15.125 1 79.56 645 ILE A N 1
ATOM 4991 C CA . ILE A 1 645 ? -12.117 2.238 -16.188 1 79.56 645 ILE A CA 1
ATOM 4992 C C . ILE A 1 645 ? -12.312 0.85 -15.578 1 79.56 645 ILE A C 1
ATOM 4994 O O . ILE A 1 645 ? -13.078 0.04 -16.094 1 79.56 645 ILE A O 1
ATOM 4998 N N . TRP A 1 646 ? -11.672 0.568 -14.43 1 82.06 646 TRP A N 1
ATOM 4999 C CA . TRP A 1 646 ? -11.656 -0.805 -13.938 1 82.06 646 TRP A CA 1
ATOM 5000 C C . TRP A 1 646 ? -12.281 -0.891 -12.547 1 82.06 646 TRP A C 1
ATOM 5002 O O . TRP A 1 646 ? -12.359 -1.973 -11.961 1 82.06 646 TRP A O 1
ATOM 5012 N N . GLY A 1 647 ? -12.75 0.202 -12.008 1 80.38 647 GLY A N 1
ATOM 5013 C CA . GLY A 1 647 ? -13.336 0.18 -10.672 1 80.38 647 GLY A CA 1
ATOM 5014 C C . GLY A 1 647 ? -12.297 0.185 -9.562 1 80.38 647 GLY A C 1
ATOM 5015 O O . GLY A 1 647 ? -11.109 0.355 -9.828 1 80.38 647 GLY A O 1
ATOM 5016 N N . ARG A 1 648 ? -12.828 0.065 -8.312 1 82.38 648 ARG A N 1
ATOM 5017 C CA . ARG A 1 648 ? -11.969 0.124 -7.137 1 82.38 648 ARG A CA 1
ATOM 5018 C C . ARG A 1 648 ? -11.227 -1.191 -6.934 1 82.38 648 ARG A C 1
ATOM 5020 O O . ARG A 1 648 ? -11.641 -2.23 -7.453 1 82.38 648 ARG A O 1
ATOM 5027 N N . ASP A 1 649 ? -10.102 -1.088 -6.297 1 81 649 ASP A N 1
ATOM 5028 C CA . ASP A 1 649 ? -9.305 -2.271 -5.98 1 81 649 ASP A CA 1
ATOM 5029 C C . ASP A 1 649 ? -9.977 -3.113 -4.898 1 81 649 ASP A C 1
ATOM 5031 O O . ASP A 1 649 ? -10.32 -2.602 -3.832 1 81 649 ASP A O 1
ATOM 5035 N N . LEU A 1 650 ? -10.18 -4.402 -5.117 1 80.81 650 LEU A N 1
ATOM 5036 C CA . LEU A 1 650 ? -10.875 -5.281 -4.18 1 80.81 650 LEU A CA 1
ATOM 5037 C C . LEU A 1 650 ? -9.891 -6.18 -3.443 1 80.81 650 LEU A C 1
ATOM 5039 O O . LEU A 1 650 ? -10.289 -7.109 -2.74 1 80.81 650 LEU A O 1
ATOM 5043 N N . SER A 1 651 ? -8.602 -5.898 -3.617 1 80.44 651 SER A N 1
ATOM 5044 C CA . SER A 1 651 ? -7.59 -6.719 -2.965 1 80.44 651 SER A CA 1
ATOM 5045 C C . SER A 1 651 ? -7.457 -6.355 -1.488 1 80.44 651 SER A C 1
ATOM 5047 O O . SER A 1 651 ? -7.527 -5.184 -1.122 1 80.44 651 SER A O 1
ATOM 5049 N N . ARG A 1 652 ? -7.336 -7.406 -0.673 1 79.38 652 ARG A N 1
ATOM 5050 C CA . ARG A 1 652 ? -7.078 -7.238 0.754 1 79.38 652 ARG A CA 1
ATOM 5051 C C . ARG A 1 652 ? -5.586 -7.297 1.054 1 79.38 652 ARG A C 1
ATOM 5053 O O . ARG A 1 652 ? -4.977 -8.367 0.993 1 79.38 652 ARG A O 1
ATOM 5060 N N . LEU A 1 653 ? -4.945 -6.113 1.354 1 77.31 653 LEU A N 1
ATOM 5061 C CA . LEU A 1 653 ? -3.514 -6.055 1.622 1 77.31 653 LEU A CA 1
ATOM 5062 C C . LEU A 1 653 ? -3.246 -5.973 3.121 1 77.31 653 LEU A C 1
ATOM 5064 O O . LEU A 1 653 ? -4.008 -5.348 3.859 1 77.31 653 LEU A O 1
ATOM 5068 N N . MET B 1 1 ? 52.188 16.281 -108.125 1 21.98 1 MET B N 1
ATOM 5069 C CA . MET B 1 1 ? 51.094 17.109 -108.625 1 21.98 1 MET B CA 1
ATOM 5070 C C . MET B 1 1 ? 50.281 17.688 -107.5 1 21.98 1 MET B C 1
ATOM 5072 O O . MET B 1 1 ? 49.406 18.547 -107.688 1 21.98 1 MET B O 1
ATOM 5076 N N . PHE B 1 2 ? 50.312 16.969 -106.312 1 18.33 2 PHE B N 1
ATOM 5077 C CA . PHE B 1 2 ? 49.094 16.891 -105.5 1 18.33 2 PHE B CA 1
ATOM 5078 C C . PHE B 1 2 ? 48.625 18.281 -105.062 1 18.33 2 PHE B C 1
ATOM 5080 O O . PHE B 1 2 ? 49.375 19.266 -105.188 1 18.33 2 PHE B O 1
ATOM 5087 N N . ALA B 1 3 ? 48.219 18.438 -103.75 1 19.16 3 ALA B N 1
ATOM 5088 C CA . ALA B 1 3 ? 46.938 18.359 -103 1 19.16 3 ALA B CA 1
ATOM 5089 C C . ALA B 1 3 ? 46.656 19.688 -102.312 1 19.16 3 ALA B C 1
ATOM 5091 O O . ALA B 1 3 ? 47.094 19.922 -101.188 1 19.16 3 ALA B O 1
ATOM 5092 N N . ALA B 1 4 ? 46.781 20.812 -103.062 1 23 4 ALA B N 1
ATOM 5093 C CA . ALA B 1 4 ? 46.875 22.141 -102.5 1 23 4 ALA B CA 1
ATOM 5094 C C . ALA B 1 4 ? 45.594 22.547 -101.812 1 23 4 ALA B C 1
ATOM 5096 O O . ALA B 1 4 ? 44.562 22.766 -102.438 1 23 4 ALA B O 1
ATOM 5097 N N . ALA B 1 5 ? 45.25 21.875 -100.625 1 26.41 5 ALA B N 1
ATOM 5098 C CA . ALA B 1 5 ? 44 21.812 -99.875 1 26.41 5 ALA B CA 1
ATOM 5099 C C . ALA B 1 5 ? 43.562 23.219 -99.5 1 26.41 5 ALA B C 1
ATOM 5101 O O . ALA B 1 5 ? 44.312 23.984 -98.875 1 26.41 5 ALA B O 1
ATOM 5102 N N . ARG B 1 6 ? 42.625 23.75 -100.25 1 23.22 6 ARG B N 1
ATOM 5103 C CA . ARG B 1 6 ? 42.094 25.109 -100.375 1 23.22 6 ARG B CA 1
ATOM 5104 C C . ARG B 1 6 ? 41.469 25.531 -99.062 1 23.22 6 ARG B C 1
ATOM 5106 O O . ARG B 1 6 ? 40.719 24.766 -98.438 1 23.22 6 ARG B O 1
ATOM 5113 N N . ARG B 1 7 ? 41.969 26.547 -98.312 1 24.97 7 ARG B N 1
ATOM 5114 C CA . ARG B 1 7 ? 41.906 27.094 -96.938 1 24.97 7 ARG B CA 1
ATOM 5115 C C . ARG B 1 7 ? 40.594 27.812 -96.688 1 24.97 7 ARG B C 1
ATOM 5117 O O . ARG B 1 7 ? 40.469 29 -97 1 24.97 7 ARG B O 1
ATOM 5124 N N . PRO B 1 8 ? 39.438 27.141 -97.125 1 22.86 8 PRO B N 1
ATOM 5125 C CA . PRO B 1 8 ? 38.375 28.109 -97.312 1 22.86 8 PRO B CA 1
ATOM 5126 C C . PRO B 1 8 ? 38.156 29.016 -96.062 1 22.86 8 PRO B C 1
ATOM 5128 O O . PRO B 1 8 ? 38.625 28.672 -95 1 22.86 8 PRO B O 1
ATOM 5131 N N . ALA B 1 9 ? 37.281 30.094 -96.25 1 22.61 9 ALA B N 1
ATOM 5132 C CA . ALA B 1 9 ? 36.938 31.406 -95.688 1 22.61 9 ALA B CA 1
ATOM 5133 C C . ALA B 1 9 ? 36.219 31.312 -94.375 1 22.61 9 ALA B C 1
ATOM 5135 O O . ALA B 1 9 ? 35.562 30.297 -94.062 1 22.61 9 ALA B O 1
ATOM 5136 N N . ALA B 1 10 ? 36.531 32.219 -93.438 1 24.16 10 ALA B N 1
ATOM 5137 C CA . ALA B 1 10 ? 36.438 32.688 -92.062 1 24.16 10 ALA B CA 1
ATOM 5138 C C . ALA B 1 10 ? 35 33.031 -91.688 1 24.16 10 ALA B C 1
ATOM 5140 O O . ALA B 1 10 ? 34.469 34.062 -92.125 1 24.16 10 ALA B O 1
ATOM 5141 N N . ARG B 1 11 ? 33.875 32.25 -92.062 1 24.03 11 ARG B N 1
ATOM 5142 C CA . ARG B 1 11 ? 32.531 32.75 -91.812 1 24.03 11 ARG B CA 1
ATOM 5143 C C . ARG B 1 11 ? 32.375 33.25 -90.438 1 24.03 11 ARG B C 1
ATOM 5145 O O . ARG B 1 11 ? 32.75 32.562 -89.438 1 24.03 11 ARG B O 1
ATOM 5152 N N . LEU B 1 12 ? 32.375 34.594 -90.188 1 22.86 12 LEU B N 1
ATOM 5153 C CA . LEU B 1 12 ? 32.312 35.375 -89 1 22.86 12 LEU B CA 1
ATOM 5154 C C . LEU B 1 12 ? 31.047 35.062 -88.188 1 22.86 12 LEU B C 1
ATOM 5156 O O . LEU B 1 12 ? 29.938 35.219 -88.688 1 22.86 12 LEU B O 1
ATOM 5160 N N . ALA B 1 13 ? 31.016 33.969 -87.438 1 25.28 13 ALA B N 1
ATOM 5161 C CA . ALA B 1 13 ? 29.953 33.531 -86.5 1 25.28 13 ALA B CA 1
ATOM 5162 C C . ALA B 1 13 ? 29.516 34.656 -85.562 1 25.28 13 ALA B C 1
ATOM 5164 O O . ALA B 1 13 ? 30.359 35.312 -84.938 1 25.28 13 ALA B O 1
ATOM 5165 N N . THR B 1 14 ? 28.438 35.406 -86 1 24.91 14 THR B N 1
ATOM 5166 C CA . THR B 1 14 ? 27.766 36.438 -85.188 1 24.91 14 THR B CA 1
ATOM 5167 C C . THR B 1 14 ? 27.453 35.969 -83.812 1 24.91 14 THR B C 1
ATOM 5169 O O . THR B 1 14 ? 26.828 34.906 -83.625 1 24.91 14 THR B O 1
ATOM 5172 N N . ARG B 1 15 ? 28.328 36.219 -82.875 1 27.62 15 ARG B N 1
ATOM 5173 C CA . ARG B 1 15 ? 28.281 36.031 -81.375 1 27.62 15 ARG B CA 1
ATOM 5174 C C . ARG B 1 15 ? 27.031 36.656 -80.812 1 27.62 15 ARG B C 1
ATOM 5176 O O . ARG B 1 15 ? 26.891 37.875 -80.812 1 27.62 15 ARG B O 1
ATOM 5183 N N . GLN B 1 16 ? 25.781 36.188 -81.188 1 25.25 16 GLN B N 1
ATOM 5184 C CA . GLN B 1 16 ? 24.641 36.688 -80.438 1 25.25 16 GLN B CA 1
ATOM 5185 C C . GLN B 1 16 ? 24.875 36.594 -78.938 1 25.25 16 GLN B C 1
ATOM 5187 O O . GLN B 1 16 ? 25.281 35.531 -78.438 1 25.25 16 GLN B O 1
ATOM 5192 N N . LEU B 1 17 ? 25.266 37.719 -78.312 1 24.64 17 LEU B N 1
ATOM 5193 C CA . LEU B 1 17 ? 25.469 37.969 -76.875 1 24.64 17 LEU B CA 1
ATOM 5194 C C . LEU B 1 17 ? 24.25 37.594 -76.062 1 24.64 17 LEU B C 1
ATOM 5196 O O . LEU B 1 17 ? 23.156 38.125 -76.25 1 24.64 17 LEU B O 1
ATOM 5200 N N . ALA B 1 18 ? 23.938 36.25 -75.938 1 28.31 18 ALA B N 1
ATOM 5201 C CA . ALA B 1 18 ? 22.906 35.812 -75 1 28.31 18 ALA B CA 1
ATOM 5202 C C . ALA B 1 18 ? 23 36.562 -73.688 1 28.31 18 ALA B C 1
ATOM 5204 O O . ALA B 1 18 ? 24.078 36.656 -73.062 1 28.31 18 ALA B O 1
ATOM 5205 N N . ARG B 1 19 ? 22.172 37.656 -73.5 1 27.5 19 ARG B N 1
ATOM 5206 C CA . ARG B 1 19 ? 21.875 38.344 -72.25 1 27.5 19 ARG B CA 1
ATOM 5207 C C . ARG B 1 19 ? 21.719 37.344 -71.125 1 27.5 19 ARG B C 1
ATOM 5209 O O . ARG B 1 19 ? 20.938 36.406 -71.188 1 27.5 19 ARG B O 1
ATOM 5216 N N . PHE B 1 20 ? 22.812 37 -70.5 1 29.81 20 PHE B N 1
ATOM 5217 C CA . PHE B 1 20 ? 22.859 36.281 -69.188 1 29.81 20 PHE B CA 1
ATOM 5218 C C . PHE B 1 20 ? 21.859 36.875 -68.188 1 29.81 20 PHE B C 1
ATOM 5220 O O . PHE B 1 20 ? 22.031 38 -67.75 1 29.81 20 PHE B O 1
ATOM 5227 N N . SER B 1 21 ? 20.516 36.812 -68.562 1 30.77 21 SER B N 1
ATOM 5228 C CA . SER B 1 21 ? 19.594 37.156 -67.5 1 30.77 21 SER B CA 1
ATOM 5229 C C . SER B 1 21 ? 20.016 36.469 -66.188 1 30.77 21 SER B C 1
ATOM 5231 O O . SER B 1 21 ? 20.297 35.281 -66.188 1 30.77 21 SER B O 1
ATOM 5233 N N . SER B 1 22 ? 20.828 37.219 -65.438 1 33.59 22 SER B N 1
ATOM 5234 C CA . SER B 1 22 ? 21.172 36.938 -64.062 1 33.59 22 SER B CA 1
ATOM 5235 C C . SER B 1 22 ? 19.953 36.438 -63.312 1 33.59 22 SER B C 1
ATOM 5237 O O . SER B 1 22 ? 18.969 37.156 -63.125 1 33.59 22 SER B O 1
ATOM 5239 N N . THR B 1 23 ? 19.5 35.25 -63.688 1 35.72 23 THR B N 1
ATOM 5240 C CA . THR B 1 23 ? 18.547 34.594 -62.781 1 35.72 23 THR B CA 1
ATOM 5241 C C . THR B 1 23 ? 18.953 34.781 -61.344 1 35.72 23 THR B C 1
ATOM 5243 O O . THR B 1 23 ? 20.031 34.344 -60.938 1 35.72 23 THR B O 1
ATOM 5246 N N . GLN B 1 24 ? 18.578 35.969 -60.75 1 35.06 24 GLN B N 1
ATOM 5247 C CA . GLN B 1 24 ? 18.641 36.188 -59.312 1 35.06 24 GLN B CA 1
ATOM 5248 C C . GLN B 1 24 ? 18.25 34.906 -58.562 1 35.06 24 GLN B C 1
ATOM 5250 O O . GLN B 1 24 ? 17.156 34.406 -58.719 1 35.06 24 GLN B O 1
ATOM 5255 N N . VAL B 1 25 ? 19.266 34.062 -58.375 1 42.22 25 VAL B N 1
ATOM 5256 C CA . VAL B 1 25 ? 19.078 33 -57.406 1 42.22 25 VAL B CA 1
ATOM 5257 C C . VAL B 1 25 ? 18.391 33.531 -56.156 1 42.22 25 VAL B C 1
ATOM 5259 O O . VAL B 1 25 ? 18.875 34.5 -55.562 1 42.22 25 VAL B O 1
ATOM 5262 N N . PRO B 1 26 ? 17.062 33.406 -56.188 1 46.97 26 PRO B N 1
ATOM 5263 C CA . PRO B 1 26 ? 16.453 33.906 -54.938 1 46.97 26 PRO B CA 1
ATOM 5264 C C . PRO B 1 26 ? 17.281 33.594 -53.719 1 46.97 26 PRO B C 1
ATOM 5266 O O . PRO B 1 26 ? 18.016 32.594 -53.688 1 46.97 26 PRO B O 1
ATOM 5269 N N . PRO B 1 27 ? 17.719 34.531 -53 1 45.94 27 PRO B N 1
ATOM 5270 C CA . PRO B 1 27 ? 18.609 34.375 -51.844 1 45.94 27 PRO B CA 1
ATOM 5271 C C . PRO B 1 27 ? 18.266 33.156 -51 1 45.94 27 PRO B C 1
ATOM 5273 O O . PRO B 1 27 ? 17.078 32.844 -50.812 1 45.94 27 PRO B O 1
ATOM 5276 N N . ALA B 1 28 ? 19.156 32.219 -50.938 1 48.75 28 ALA B N 1
ATOM 5277 C CA . ALA B 1 28 ? 19.188 30.984 -50.188 1 48.75 28 ALA B CA 1
ATOM 5278 C C . ALA B 1 28 ? 18.766 31.219 -48.719 1 48.75 28 ALA B C 1
ATOM 5280 O O . ALA B 1 28 ? 18.5 30.266 -47.969 1 48.75 28 ALA B O 1
ATOM 5281 N N . GLY B 1 29 ? 18.953 32.469 -48.312 1 51.91 29 GLY B N 1
ATOM 5282 C CA . GLY B 1 29 ? 18.672 32.75 -46.938 1 51.91 29 GLY B CA 1
ATOM 5283 C C . GLY B 1 29 ? 17.219 32.562 -46.562 1 51.91 29 GLY B C 1
ATOM 5284 O O . GLY B 1 29 ? 16.891 32.375 -45.375 1 51.91 29 GLY B O 1
ATOM 5285 N N . GLY B 1 30 ? 16.375 32.75 -47.562 1 55.97 30 GLY B N 1
ATOM 5286 C CA . GLY B 1 30 ? 14.938 32.719 -47.312 1 55.97 30 GLY B CA 1
ATOM 5287 C C . GLY B 1 30 ? 14.406 31.312 -47.125 1 55.97 30 GLY B C 1
ATOM 5288 O O . GLY B 1 30 ? 13.352 31.109 -46.531 1 55.97 30 GLY B O 1
ATOM 5289 N N . ALA B 1 31 ? 15.172 30.406 -47.656 1 63.47 31 ALA B N 1
ATOM 5290 C CA . ALA B 1 31 ? 14.695 29.031 -47.562 1 63.47 31 ALA B CA 1
ATOM 5291 C C . ALA B 1 31 ? 14.875 28.453 -46.156 1 63.47 31 ALA B C 1
ATOM 5293 O O . ALA B 1 31 ? 13.992 27.766 -45.656 1 63.47 31 ALA B O 1
ATOM 5294 N N . TRP B 1 32 ? 16.047 28.812 -45.656 1 67.06 32 TRP B N 1
ATOM 5295 C CA . TRP B 1 32 ? 16.266 28.312 -44.281 1 67.06 32 TRP B CA 1
ATOM 5296 C C . TRP B 1 32 ? 15.266 28.938 -43.312 1 67.06 32 TRP B C 1
ATOM 5298 O O . TRP B 1 32 ? 14.742 28.25 -42.438 1 67.06 32 TRP B O 1
ATOM 5308 N N . ALA B 1 33 ? 15.094 30.234 -43.5 1 65.88 33 ALA B N 1
ATOM 5309 C CA . ALA B 1 33 ? 14.125 30.906 -42.625 1 65.88 33 ALA B CA 1
ATOM 5310 C C . ALA B 1 33 ? 12.719 30.344 -42.844 1 65.88 33 ALA B C 1
ATOM 5312 O O . ALA B 1 33 ? 11.961 30.156 -41.906 1 65.88 33 ALA B O 1
ATOM 5313 N N . ARG B 1 34 ? 12.445 30 -44.094 1 67.94 34 ARG B N 1
ATOM 5314 C CA . ARG B 1 34 ? 11.133 29.438 -44.406 1 67.94 34 ARG B CA 1
ATOM 5315 C C . ARG B 1 34 ? 11 28.031 -43.844 1 67.94 34 ARG B C 1
ATOM 5317 O O . ARG B 1 34 ? 9.953 27.656 -43.312 1 67.94 34 ARG B O 1
ATOM 5324 N N . ARG B 1 35 ? 12.023 27.266 -43.906 1 70.75 35 ARG B N 1
ATOM 5325 C CA . ARG B 1 35 ? 12.016 25.922 -43.344 1 70.75 35 ARG B CA 1
ATOM 5326 C C . ARG B 1 35 ? 11.938 25.969 -41.812 1 70.75 35 ARG B C 1
ATOM 5328 O O . ARG B 1 35 ? 11.242 25.156 -41.219 1 70.75 35 ARG B O 1
ATOM 5335 N N . ALA B 1 36 ? 12.68 26.922 -41.344 1 76.81 36 ALA B N 1
ATOM 5336 C CA . ALA B 1 36 ? 12.625 27.078 -39.875 1 76.81 36 ALA B CA 1
ATOM 5337 C C . ALA B 1 36 ? 11.234 27.516 -39.438 1 76.81 36 ALA B C 1
ATOM 5339 O O . ALA B 1 36 ? 10.727 27.047 -38.406 1 76.81 36 ALA B O 1
ATOM 5340 N N . LYS B 1 37 ? 10.719 28.406 -40.156 1 71.56 37 LYS B N 1
ATOM 5341 C CA . LYS B 1 37 ? 9.367 28.859 -39.844 1 71.56 37 LYS B CA 1
ATOM 5342 C C . LYS B 1 37 ? 8.359 27.719 -40.031 1 71.56 37 LYS B C 1
ATOM 5344 O O . LYS B 1 37 ? 7.438 27.562 -39.219 1 71.56 37 LYS B O 1
ATOM 5349 N N . ALA B 1 38 ? 8.633 27 -41.125 1 74.75 38 ALA B N 1
ATOM 5350 C CA . ALA B 1 38 ? 7.773 25.844 -41.344 1 74.75 38 ALA B CA 1
ATOM 5351 C C . ALA B 1 38 ? 7.961 24.812 -40.25 1 74.75 38 ALA B C 1
ATOM 5353 O O . ALA B 1 38 ? 6.992 24.219 -39.781 1 74.75 38 ALA B O 1
ATOM 5354 N N . GLY B 1 39 ? 9.141 24.594 -39.844 1 75.69 39 GLY B N 1
ATOM 5355 C CA . GLY B 1 39 ? 9.406 23.688 -38.75 1 75.69 39 GLY B CA 1
ATOM 5356 C C . GLY B 1 39 ? 8.742 24.109 -37.438 1 75.69 39 GLY B C 1
ATOM 5357 O O . GLY B 1 39 ? 8.156 23.297 -36.75 1 75.69 39 GLY B O 1
ATOM 5358 N N . ALA B 1 40 ? 8.844 25.312 -37.188 1 77.12 40 ALA B N 1
ATOM 5359 C CA . ALA B 1 40 ? 8.211 25.859 -36 1 77.12 40 ALA B CA 1
ATOM 5360 C C . ALA B 1 40 ? 6.691 25.734 -36.062 1 77.12 40 ALA B C 1
ATOM 5362 O O . ALA B 1 40 ? 6.039 25.422 -35.062 1 77.12 40 ALA B O 1
ATOM 5363 N N . LYS B 1 41 ? 6.227 26.031 -37.219 1 70.56 41 LYS B N 1
ATOM 5364 C CA . LYS B 1 41 ? 4.781 25.922 -37.406 1 70.56 41 LYS B CA 1
ATOM 5365 C C . LYS B 1 41 ? 4.312 24.469 -37.219 1 70.56 41 LYS B C 1
ATOM 5367 O O . LYS B 1 41 ? 3.348 24.219 -36.5 1 70.56 41 LYS B O 1
ATOM 5372 N N . TYR B 1 42 ? 5.031 23.547 -37.781 1 74 42 TYR B N 1
ATOM 5373 C CA . TYR B 1 42 ? 4.605 22.156 -37.688 1 74 42 TYR B CA 1
ATOM 5374 C C . TYR B 1 42 ? 4.844 21.609 -36.281 1 74 42 TYR B C 1
ATOM 5376 O O . TYR B 1 42 ? 4.059 20.797 -35.781 1 74 42 TYR B O 1
ATOM 5384 N N . THR B 1 43 ? 5.859 22.109 -35.688 1 76.06 43 THR B N 1
ATOM 5385 C CA . THR B 1 43 ? 6.074 21.719 -34.312 1 76.06 43 THR B CA 1
ATOM 5386 C C . THR B 1 43 ? 4.98 22.281 -33.406 1 76.06 43 THR B C 1
ATOM 5388 O O . THR B 1 43 ? 4.504 21.609 -32.5 1 76.06 43 THR B O 1
ATOM 5391 N N . GLY B 1 44 ? 4.688 23.406 -33.688 1 75.81 44 GLY B N 1
ATOM 5392 C CA . GLY B 1 44 ? 3.592 24.016 -32.938 1 75.81 44 GLY B CA 1
ATOM 5393 C C . GLY B 1 44 ? 2.27 23.297 -33.125 1 75.81 44 GLY B C 1
ATOM 5394 O O . GLY B 1 44 ? 1.538 23.047 -32.188 1 75.81 44 GLY B O 1
ATOM 5395 N N . LEU B 1 45 ? 2.031 23.047 -34.375 1 74.31 45 LEU B N 1
ATOM 5396 C CA . LEU B 1 45 ? 0.794 22.328 -34.688 1 74.31 45 LEU B CA 1
ATOM 5397 C C . LEU B 1 45 ? 0.799 20.938 -34.062 1 74.31 45 LEU B C 1
ATOM 5399 O O . LEU B 1 45 ? -0.237 20.469 -33.594 1 74.31 45 LEU B O 1
ATOM 5403 N N . PHE B 1 46 ? 1.921 20.422 -34.125 1 76.62 46 PHE B N 1
ATOM 5404 C CA . PHE B 1 46 ? 2.041 19.109 -33.5 1 76.62 46 PHE B CA 1
ATOM 5405 C C . PHE B 1 46 ? 1.8 19.188 -31.984 1 76.62 46 PHE B C 1
ATOM 5407 O O . PHE B 1 46 ? 1.098 18.359 -31.422 1 76.62 46 PHE B O 1
ATOM 5414 N N . ALA B 1 47 ? 2.305 20.156 -31.391 1 77.25 47 ALA B N 1
ATOM 5415 C CA . ALA B 1 47 ? 2.113 20.359 -29.953 1 77.25 47 ALA B CA 1
ATOM 5416 C C . ALA B 1 47 ? 0.646 20.625 -29.641 1 77.25 47 ALA B C 1
ATOM 5418 O O . ALA B 1 47 ? 0.102 20.062 -28.688 1 77.25 47 ALA B O 1
ATOM 5419 N N . LEU B 1 48 ? 0.108 21.406 -30.391 1 77.62 48 LEU B N 1
ATOM 5420 C CA . LEU B 1 48 ? -1.297 21.719 -30.172 1 77.62 48 LEU B CA 1
ATOM 5421 C C . LEU B 1 48 ? -2.176 20.5 -30.375 1 77.62 48 LEU B C 1
ATOM 5423 O O . LEU B 1 48 ? -3.137 20.281 -29.641 1 77.62 48 LEU B O 1
ATOM 5427 N N . SER B 1 49 ? -1.832 19.781 -31.391 1 75.06 49 SER B N 1
ATOM 5428 C CA . SER B 1 49 ? -2.594 18.562 -31.656 1 75.06 49 SER B CA 1
ATOM 5429 C C . SER B 1 49 ? -2.432 17.562 -30.516 1 75.06 49 SER B C 1
ATOM 5431 O O . SER B 1 49 ? -3.375 16.844 -30.172 1 75.06 49 SER B O 1
ATOM 5433 N N . THR B 1 50 ? -1.312 17.531 -29.984 1 76.88 50 THR B N 1
ATOM 5434 C CA . THR B 1 50 ? -1.069 16.641 -28.859 1 76.88 50 THR B CA 1
ATOM 5435 C C . THR B 1 50 ? -1.895 17.062 -27.656 1 76.88 50 THR B C 1
ATOM 5437 O O . THR B 1 50 ? -2.514 16.234 -26.984 1 76.88 50 THR B O 1
ATOM 5440 N N . VAL B 1 51 ? -1.9 18.25 -27.453 1 78.25 51 VAL B N 1
ATOM 5441 C CA . VAL B 1 51 ? -2.66 18.766 -26.312 1 78.25 51 VAL B CA 1
ATOM 5442 C C . VAL B 1 51 ? -4.148 18.5 -26.516 1 78.25 51 VAL B C 1
ATOM 5444 O O . VAL B 1 51 ? -4.844 18.062 -25.594 1 78.25 51 VAL B O 1
ATOM 5447 N N . ALA B 1 52 ? -4.543 18.688 -27.703 1 77.5 52 ALA B N 1
ATOM 5448 C CA . ALA B 1 52 ? -5.949 18.438 -28.016 1 77.5 52 ALA B CA 1
ATOM 5449 C C . ALA B 1 52 ? -6.281 16.953 -27.906 1 77.5 52 ALA B C 1
ATOM 5451 O O . ALA B 1 52 ? -7.359 16.594 -27.438 1 77.5 52 ALA B O 1
ATOM 5452 N N . GLY B 1 53 ? -5.395 16.219 -28.375 1 76 53 GLY B N 1
ATOM 5453 C CA . GLY B 1 53 ? -5.602 14.781 -28.281 1 76 53 GLY B CA 1
ATOM 5454 C C . GLY B 1 53 ? -5.664 14.289 -26.844 1 76 53 GLY B C 1
ATOM 5455 O O . GLY B 1 53 ? -6.555 13.516 -26.484 1 76 53 GLY B O 1
ATOM 5456 N N . VAL B 1 54 ? -4.762 14.75 -26.062 1 77.62 54 VAL B N 1
ATOM 5457 C CA . VAL B 1 54 ? -4.746 14.383 -24.656 1 77.62 54 VAL B CA 1
ATOM 5458 C C . VAL B 1 54 ? -6.004 14.914 -23.969 1 77.62 54 VAL B C 1
ATOM 5460 O O . VAL B 1 54 ? -6.594 14.227 -23.125 1 77.62 54 VAL B O 1
ATOM 5463 N N . GLY B 1 55 ? -6.336 16.031 -24.406 1 78.94 55 GLY B N 1
ATOM 5464 C CA . GLY B 1 55 ? -7.57 16.578 -23.875 1 78.94 55 GLY B CA 1
ATOM 5465 C C . GLY B 1 55 ? -8.797 15.773 -24.25 1 78.94 55 GLY B C 1
ATOM 5466 O O . GLY B 1 55 ? -9.672 15.539 -23.406 1 78.94 55 GLY B O 1
ATOM 5467 N N . ALA B 1 56 ? -8.844 15.344 -25.453 1 77.19 56 ALA B N 1
ATOM 5468 C CA . ALA B 1 56 ? -9.953 14.516 -25.906 1 77.19 56 ALA B CA 1
ATOM 5469 C C . ALA B 1 56 ? -9.977 13.18 -25.172 1 77.19 56 ALA B C 1
ATOM 5471 O O . ALA B 1 56 ? -11.047 12.688 -24.797 1 77.19 56 ALA B O 1
ATOM 5472 N N . LEU B 1 57 ? -8.867 12.656 -25.016 1 77.12 57 LEU B N 1
ATOM 5473 C CA . LEU B 1 57 ? -8.781 11.398 -24.281 1 77.12 57 LEU B CA 1
ATOM 5474 C C . LEU B 1 57 ? -9.234 11.57 -22.844 1 77.12 57 LEU B C 1
ATOM 5476 O O . LEU B 1 57 ? -9.992 10.75 -22.328 1 77.12 57 LEU B O 1
ATOM 5480 N N . ALA B 1 58 ? -8.773 12.617 -22.281 1 77.19 58 ALA B N 1
ATOM 5481 C CA . ALA B 1 58 ? -9.188 12.914 -20.922 1 77.19 58 ALA B CA 1
ATOM 5482 C C . ALA B 1 58 ? -10.695 13.141 -20.844 1 77.19 58 ALA B C 1
ATOM 5484 O O . ALA B 1 58 ? -11.359 12.664 -19.906 1 77.19 58 ALA B O 1
ATOM 5485 N N . GLY B 1 59 ? -11.148 13.875 -21.797 1 77.12 59 GLY B N 1
ATOM 5486 C CA . GLY B 1 59 ? -12.586 14.086 -21.859 1 77.12 59 GLY B CA 1
ATOM 5487 C C . GLY B 1 59 ? -13.375 12.797 -22.016 1 77.12 59 GLY 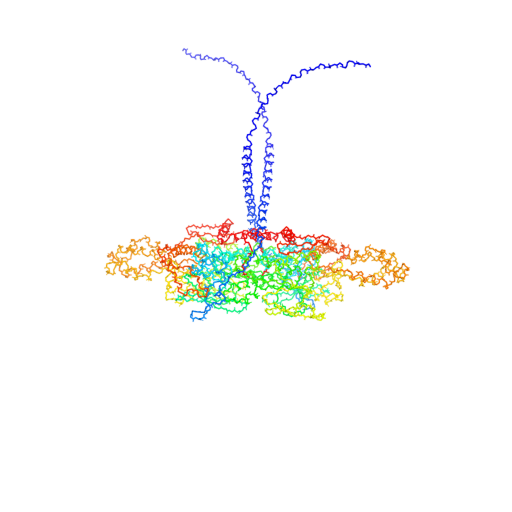B C 1
ATOM 5488 O O . GLY B 1 59 ? -14.398 12.602 -21.359 1 77.12 59 GLY B O 1
ATOM 5489 N N . GLY B 1 60 ? -12.914 11.953 -22.859 1 74.44 60 GLY B N 1
ATOM 5490 C CA . GLY B 1 60 ? -13.539 10.656 -23.016 1 74.44 60 GLY B CA 1
ATOM 5491 C C . GLY B 1 60 ? -13.547 9.828 -21.75 1 74.44 60 GLY B C 1
ATOM 5492 O O . GLY B 1 60 ? -14.562 9.211 -21.406 1 74.44 60 GLY B O 1
ATOM 5493 N N . ILE B 1 61 ? -12.539 9.922 -21.062 1 75.38 61 ILE B N 1
ATOM 5494 C CA . ILE B 1 61 ? -12.422 9.172 -19.828 1 75.38 61 ILE B CA 1
ATOM 5495 C C . ILE B 1 61 ? -13.398 9.734 -18.797 1 75.38 61 ILE B C 1
ATOM 5497 O O . ILE B 1 61 ? -14.055 8.977 -18.062 1 75.38 61 ILE B O 1
ATOM 5501 N N . LEU B 1 62 ? -13.477 11.016 -18.781 1 75.75 62 LEU B N 1
ATOM 5502 C CA . LEU B 1 62 ? -14.383 11.648 -17.828 1 75.75 62 LEU B CA 1
ATOM 5503 C C . LEU B 1 62 ? -15.836 11.305 -18.141 1 75.75 62 LEU B C 1
ATOM 5505 O O . LEU B 1 62 ? -16.641 11.086 -17.234 1 75.75 62 LEU B O 1
ATOM 5509 N N . ILE B 1 63 ? -16.078 11.227 -19.391 1 72.75 63 ILE B N 1
ATOM 5510 C CA . ILE B 1 63 ? -17.438 10.867 -19.812 1 72.75 63 ILE B CA 1
ATOM 5511 C C . ILE B 1 63 ? -17.719 9.414 -19.422 1 72.75 63 ILE B C 1
ATOM 5513 O O . ILE B 1 63 ? -18.781 9.109 -18.875 1 72.75 63 ILE B O 1
ATOM 5517 N N . HIS B 1 64 ? -16.844 8.609 -19.672 1 72.94 64 HIS B N 1
ATOM 5518 C CA . HIS B 1 64 ? -17.016 7.219 -19.266 1 72.94 64 HIS B CA 1
ATOM 5519 C C . HIS B 1 64 ? -17.188 7.102 -17.75 1 72.94 64 HIS B C 1
ATOM 5521 O O . HIS B 1 64 ? -18.062 6.375 -17.281 1 72.94 64 HIS B O 1
ATOM 5527 N N . ASP B 1 65 ? -16.359 7.766 -17.078 1 73.88 65 ASP B N 1
ATOM 5528 C CA . ASP B 1 65 ? -16.422 7.766 -15.617 1 73.88 65 ASP B CA 1
ATOM 5529 C C . ASP B 1 65 ? -17.797 8.227 -15.133 1 73.88 65 ASP B C 1
ATOM 5531 O O . ASP B 1 65 ? -18.359 7.645 -14.203 1 73.88 65 ASP B O 1
ATOM 5535 N N . ALA B 1 66 ? -18.328 9.188 -15.797 1 71.88 66 ALA B N 1
ATOM 5536 C CA . ALA B 1 66 ? -19.625 9.734 -15.422 1 71.88 66 ALA B CA 1
ATOM 5537 C C . ALA B 1 66 ? -20.719 8.688 -15.562 1 71.88 66 ALA B C 1
ATOM 5539 O O . ALA B 1 66 ? -21.719 8.711 -14.82 1 71.88 66 ALA B O 1
ATOM 5540 N N . PHE B 1 67 ? -20.438 7.688 -16.391 1 70.88 67 PHE B N 1
ATOM 5541 C CA . PHE B 1 67 ? -21.453 6.668 -16.641 1 70.88 67 PHE B CA 1
ATOM 5542 C C . PHE B 1 67 ? -21.297 5.5 -15.68 1 70.88 67 PHE B C 1
ATOM 5544 O O . PHE B 1 67 ? -22.109 4.574 -15.672 1 70.88 67 PHE B O 1
ATOM 5551 N N . THR B 1 68 ? -20.344 5.621 -14.859 1 73 68 THR B N 1
ATOM 5552 C CA . THR B 1 68 ? -20.094 4.504 -13.953 1 73 68 THR B CA 1
ATOM 5553 C C . THR B 1 68 ? -20.828 4.719 -12.625 1 73 68 THR B C 1
ATOM 5555 O O . THR B 1 68 ? -20.906 3.801 -11.805 1 73 68 THR B O 1
ATOM 5558 N N . TYR B 1 69 ? -21.391 5.879 -12.492 1 71.38 69 TYR B N 1
ATOM 5559 C CA . TYR B 1 69 ? -22.047 6.191 -11.234 1 71.38 69 TYR B CA 1
ATOM 5560 C C . TYR B 1 69 ? -23.531 5.859 -11.305 1 71.38 69 TYR B C 1
ATOM 5562 O O . TYR B 1 69 ? -24.359 6.723 -11.633 1 71.38 69 TYR B O 1
ATOM 5570 N N . ASN B 1 70 ? -23.844 4.582 -11.391 1 70.5 70 ASN B N 1
ATOM 5571 C CA . ASN B 1 70 ? -25.234 4.148 -11.5 1 70.5 70 ASN B CA 1
ATOM 5572 C C . ASN B 1 70 ? -25.766 3.598 -10.18 1 70.5 70 ASN B C 1
ATOM 5574 O O . ASN B 1 70 ? -24.984 3.115 -9.352 1 70.5 70 ASN B O 1
ATOM 5578 N N . GLU B 1 71 ? -27.016 3.918 -9.984 1 70.81 71 GLU B N 1
ATOM 5579 C CA . GLU B 1 71 ? -27.703 3.359 -8.812 1 70.81 71 GLU B CA 1
ATOM 5580 C C . GLU B 1 71 ? -28.312 2 -9.133 1 70.81 71 GLU B C 1
ATOM 5582 O O . GLU B 1 71 ? -29.125 1.881 -10.062 1 70.81 71 GLU B O 1
ATOM 5587 N N . LYS B 1 72 ? -27.719 0.98 -8.602 1 73.44 72 LYS B N 1
ATOM 5588 C CA . LYS B 1 72 ? -28.266 -0.368 -8.766 1 73.44 72 LYS B CA 1
ATOM 5589 C C . LYS B 1 72 ? -29 -0.826 -7.52 1 73.44 72 LYS B C 1
ATOM 5591 O O . LYS B 1 72 ? -28.625 -0.476 -6.398 1 73.44 72 LYS B O 1
ATOM 5596 N N . HIS B 1 73 ? -30.203 -1.376 -7.688 1 72 73 HIS B N 1
ATOM 5597 C CA . HIS B 1 73 ? -30.969 -1.895 -6.562 1 72 73 HIS B CA 1
ATOM 5598 C C . HIS B 1 73 ? -31.094 -3.414 -6.625 1 72 73 HIS B C 1
ATOM 5600 O O . HIS B 1 73 ? -31.266 -3.982 -7.703 1 72 73 HIS B O 1
ATOM 5606 N N . ALA B 1 74 ? -30.625 -4.066 -5.617 1 67.56 74 ALA B N 1
ATOM 5607 C CA . ALA B 1 74 ? -30.844 -5.504 -5.484 1 67.56 74 ALA B CA 1
ATOM 5608 C C . ALA B 1 74 ? -32 -5.797 -4.559 1 67.56 74 ALA B C 1
ATOM 5610 O O . ALA B 1 74 ? -31.922 -5.602 -3.344 1 67.56 74 ALA B O 1
ATOM 5611 N N . ASP B 1 75 ? -33.188 -5.922 -5.16 1 72.19 75 ASP B N 1
ATOM 5612 C CA . ASP B 1 75 ? -34.344 -6.23 -4.32 1 72.19 75 ASP B CA 1
ATOM 5613 C C . ASP B 1 75 ? -34.625 -7.734 -4.277 1 72.19 75 ASP B C 1
ATOM 5615 O O . ASP B 1 75 ? -34.625 -8.398 -5.316 1 72.19 75 ASP B O 1
ATOM 5619 N N . ARG B 1 76 ? -34.906 -8.352 -3.18 1 74.25 76 ARG B N 1
ATOM 5620 C CA . ARG B 1 76 ? -35.281 -9.734 -2.877 1 74.25 76 ARG B CA 1
ATOM 5621 C C . ARG B 1 76 ? -34.344 -10.719 -3.555 1 74.25 76 ARG B C 1
ATOM 5623 O O . ARG B 1 76 ? -34.625 -11.195 -4.656 1 74.25 76 ARG B O 1
ATOM 5630 N N . VAL B 1 77 ? -33.219 -10.844 -2.926 1 83.62 77 VAL B N 1
ATOM 5631 C CA . VAL B 1 77 ? -32.25 -11.781 -3.482 1 83.62 77 VAL B CA 1
ATOM 5632 C C . VAL B 1 77 ? -32.469 -13.172 -2.889 1 83.62 77 VAL B C 1
ATOM 5634 O O . VAL B 1 77 ? -32.25 -13.383 -1.694 1 83.62 77 VAL B O 1
ATOM 5637 N N . PRO B 1 78 ? -33 -14.031 -3.676 1 84.88 78 PRO B N 1
ATOM 5638 C CA . PRO B 1 78 ? -33.219 -15.383 -3.15 1 84.88 78 PRO B CA 1
ATOM 5639 C C . PRO B 1 78 ? -31.906 -16.109 -2.807 1 84.88 78 PRO B C 1
ATOM 5641 O O . PRO B 1 78 ? -30.906 -15.938 -3.5 1 84.88 78 PRO B O 1
ATOM 5644 N N . VAL B 1 79 ? -31.922 -16.75 -1.636 1 86.94 79 VAL B N 1
ATOM 5645 C CA . VAL B 1 79 ? -30.797 -17.578 -1.208 1 86.94 79 VAL B CA 1
ATOM 5646 C C . VAL B 1 79 ? -31.297 -18.984 -0.874 1 86.94 79 VAL B C 1
ATOM 5648 O O . VAL B 1 79 ? -32.312 -19.141 -0.198 1 86.94 79 VAL B O 1
ATOM 5651 N N . HIS B 1 80 ? -30.594 -19.953 -1.434 1 85.75 80 HIS B N 1
ATOM 5652 C CA . HIS B 1 80 ? -30.938 -21.344 -1.128 1 85.75 80 HIS B CA 1
ATOM 5653 C C . HIS B 1 80 ? -30.719 -21.656 0.348 1 85.75 80 HIS B C 1
ATOM 5655 O O . HIS B 1 80 ? -29.688 -21.266 0.917 1 85.75 80 HIS B O 1
ATOM 5661 N N . PRO B 1 81 ? -31.578 -22.312 1.005 1 84.44 81 PRO B N 1
ATOM 5662 C CA . PRO B 1 81 ? -31.438 -22.609 2.432 1 84.44 81 PRO B CA 1
ATOM 5663 C C . PRO B 1 81 ? -30.188 -23.438 2.744 1 84.44 81 PRO B C 1
ATOM 5665 O O . PRO B 1 81 ? -29.609 -23.281 3.822 1 84.44 81 PRO B O 1
ATOM 5668 N N . LEU B 1 82 ? -29.766 -24.219 1.817 1 84.94 82 LEU B N 1
ATOM 5669 C CA . LEU B 1 82 ? -28.594 -25.047 2.039 1 84.94 82 LEU B CA 1
ATOM 5670 C C . LEU B 1 82 ? -27.312 -24.219 2.029 1 84.94 82 LEU B C 1
ATOM 5672 O O . LEU B 1 82 ? -26.266 -24.656 2.506 1 84.94 82 LEU B O 1
ATOM 5676 N N . ALA B 1 83 ? -27.422 -23.094 1.449 1 86.88 83 ALA B N 1
ATOM 5677 C CA . ALA B 1 83 ? -26.297 -22.172 1.506 1 86.88 83 ALA B CA 1
ATOM 5678 C C . ALA B 1 83 ? -26.141 -21.578 2.902 1 86.88 83 ALA B C 1
ATOM 5680 O O . ALA B 1 83 ? -25.016 -21.328 3.354 1 86.88 83 ALA B O 1
ATOM 5681 N N . LEU B 1 84 ? -27.188 -21.469 3.566 1 85 84 LEU B N 1
ATOM 5682 C CA . LEU B 1 84 ? -27.188 -20.859 4.898 1 85 84 LEU B CA 1
ATOM 5683 C C . LEU B 1 84 ? -26.906 -21.922 5.965 1 85 84 LEU B C 1
ATOM 5685 O O . LEU B 1 84 ? -26.281 -21.625 6.984 1 85 84 LEU B O 1
ATOM 5689 N N . ASN B 1 85 ? -27.375 -23.047 5.676 1 88.5 85 ASN B N 1
ATOM 5690 C CA . ASN B 1 85 ? -27.172 -24.172 6.586 1 88.5 85 ASN B CA 1
ATOM 5691 C C . ASN B 1 85 ? -26.766 -25.438 5.832 1 88.5 85 ASN B C 1
ATOM 5693 O O . ASN B 1 85 ? -27.562 -26.344 5.668 1 88.5 85 ASN B O 1
ATOM 5697 N N . PRO B 1 86 ? -25.469 -25.5 5.59 1 91.5 86 PRO B N 1
ATOM 5698 C CA . PRO B 1 86 ? -25.016 -26.672 4.836 1 91.5 86 PRO B CA 1
ATOM 5699 C C . PRO B 1 86 ? -25.125 -27.969 5.629 1 91.5 86 PRO B C 1
ATOM 5701 O O . PRO B 1 86 ? -24.969 -27.969 6.852 1 91.5 86 PRO B O 1
ATOM 5704 N N . GLU B 1 87 ? -25.375 -29.031 4.906 1 92.94 87 GLU B N 1
ATOM 5705 C CA . GLU B 1 87 ? -25.375 -30.359 5.52 1 92.94 87 GLU B CA 1
ATOM 5706 C C . GLU B 1 87 ? -23.969 -30.781 5.914 1 92.94 87 GLU B C 1
ATOM 5708 O O . GLU B 1 87 ? -22.984 -30.344 5.312 1 92.94 87 GLU B O 1
ATOM 5713 N N . ARG B 1 88 ? -23.922 -31.547 6.93 1 95.19 88 ARG B N 1
ATOM 5714 C CA . ARG B 1 88 ? -22.625 -32.062 7.371 1 95.19 88 ARG B CA 1
ATOM 5715 C C . ARG B 1 88 ? -22.328 -33.406 6.754 1 95.19 88 ARG B C 1
ATOM 5717 O O . ARG B 1 88 ? -23.25 -34.156 6.383 1 95.19 88 ARG B O 1
ATOM 5724 N N . GLY B 1 89 ? -21.031 -33.656 6.516 1 95.38 89 GLY B N 1
ATOM 5725 C CA . GLY B 1 89 ? -20.609 -34.906 5.918 1 95.38 89 GLY B CA 1
ATOM 5726 C C . GLY B 1 89 ? -19.109 -35.094 5.91 1 95.38 89 GLY B C 1
ATOM 5727 O O . GLY B 1 89 ? -18.375 -34.375 6.582 1 95.38 89 GLY B O 1
ATOM 5728 N N . GLY B 1 90 ? -18.703 -36.188 5.168 1 94.38 90 GLY B N 1
ATOM 5729 C CA . GLY B 1 90 ? -17.297 -36.531 5.086 1 94.38 90 GLY B CA 1
ATOM 5730 C C . GLY B 1 90 ? -16.766 -37.25 6.316 1 94.38 90 GLY B C 1
ATOM 5731 O O . GLY B 1 90 ? -17.516 -37.469 7.277 1 94.38 90 GLY B O 1
ATOM 5732 N N . PRO B 1 91 ? -15.555 -37.562 6.305 1 96.44 91 PRO B N 1
ATOM 5733 C CA . PRO B 1 91 ? -14.969 -38.312 7.406 1 96.44 91 PRO B CA 1
ATOM 5734 C C . PRO B 1 91 ? -14.93 -37.531 8.719 1 96.44 91 PRO B C 1
ATOM 5736 O O . PRO B 1 91 ? -14.984 -38.125 9.797 1 96.44 91 PRO B O 1
ATOM 5739 N N . LYS B 1 92 ? -14.867 -36.25 8.656 1 96.94 92 LYS B N 1
ATOM 5740 C CA . LYS B 1 92 ? -14.742 -35.438 9.859 1 96.94 92 LYS B CA 1
ATOM 5741 C C . LYS B 1 92 ? -16.078 -34.781 10.211 1 96.94 92 LYS B C 1
ATOM 5743 O O . LYS B 1 92 ? -16.125 -33.906 11.07 1 96.94 92 LYS B O 1
ATOM 5748 N N . ASN B 1 93 ? -17.141 -35.031 9.555 1 96.88 93 ASN B N 1
ATOM 5749 C CA . ASN B 1 93 ? -18.484 -34.5 9.781 1 96.88 93 ASN B CA 1
ATOM 5750 C C . ASN B 1 93 ? -18.5 -32.969 9.797 1 96.88 93 ASN B C 1
ATOM 5752 O O . ASN B 1 93 ? -18.984 -32.344 10.75 1 96.88 93 ASN B O 1
ATOM 5756 N N . LEU B 1 94 ? -17.922 -32.438 8.766 1 96.81 94 LEU B N 1
ATOM 5757 C CA . LEU B 1 94 ? -17.828 -31 8.602 1 96.81 94 LEU B CA 1
ATOM 5758 C C . LEU B 1 94 ? -18.953 -30.484 7.688 1 96.81 94 LEU B C 1
ATOM 5760 O O . LEU B 1 94 ? -19.562 -31.266 6.957 1 96.81 94 LEU B O 1
ATOM 5764 N N . PRO B 1 95 ? -19.281 -29.156 7.801 1 95.62 95 PRO B N 1
ATOM 5765 C CA . PRO B 1 95 ? -20.234 -28.609 6.824 1 95.62 95 PRO B CA 1
ATOM 5766 C C . PRO B 1 95 ? -19.75 -28.766 5.383 1 95.62 95 PRO B C 1
ATOM 5768 O O . PRO B 1 95 ? -18.594 -28.438 5.074 1 95.62 95 PRO B O 1
ATOM 5771 N N . VAL B 1 96 ? -20.625 -29.328 4.5 1 96.44 96 VAL B N 1
ATOM 5772 C CA . VAL B 1 96 ? -20.297 -29.531 3.092 1 96.44 96 VAL B CA 1
ATOM 5773 C C . VAL B 1 96 ? -20.953 -28.438 2.254 1 96.44 96 VAL B C 1
ATOM 5775 O O . VAL B 1 96 ? -22.172 -28.359 2.148 1 96.44 96 VAL B O 1
ATOM 5778 N N . VAL B 1 97 ? -20.156 -27.578 1.585 1 95.31 97 VAL B N 1
ATOM 5779 C CA . VAL B 1 97 ? -20.641 -26.422 0.846 1 95.31 97 VAL B CA 1
ATOM 5780 C C . VAL B 1 97 ? -20.984 -26.828 -0.584 1 95.31 97 VAL B C 1
ATOM 5782 O O . VAL B 1 97 ? -20.25 -26.516 -1.521 1 95.31 97 VAL B O 1
ATOM 5785 N N . ARG B 1 98 ? -22.188 -27.359 -0.779 1 92.88 98 ARG B N 1
ATOM 5786 C CA . ARG B 1 98 ? -22.641 -27.797 -2.094 1 92.88 98 ARG B CA 1
ATOM 5787 C C . ARG B 1 98 ? -23.234 -26.641 -2.885 1 92.88 98 ARG B C 1
ATOM 5789 O O . ARG B 1 98 ? -23.219 -26.656 -4.117 1 92.88 98 ARG B O 1
ATOM 5796 N N . ILE B 1 99 ? -23.781 -25.766 -2.096 1 93.19 99 ILE B N 1
ATOM 5797 C CA . ILE B 1 99 ? -24.422 -24.594 -2.693 1 93.19 99 ILE B CA 1
ATOM 5798 C C . ILE B 1 99 ? -23.812 -23.312 -2.141 1 93.19 99 ILE B C 1
ATOM 5800 O O . ILE B 1 99 ? -23.594 -23.188 -0.931 1 93.19 99 ILE B O 1
ATOM 5804 N N . GLN B 1 100 ? -23.469 -22.438 -3.109 1 93.12 100 GLN B N 1
ATOM 5805 C CA . GLN B 1 100 ? -22.891 -21.156 -2.736 1 93.12 100 GLN B CA 1
ATOM 5806 C C . GLN B 1 100 ? -23.984 -20.109 -2.531 1 93.12 100 GLN B C 1
ATOM 5808 O O . GLN B 1 100 ? -25.141 -20.312 -2.928 1 93.12 100 GLN B O 1
ATOM 5813 N N . MET B 1 101 ? -23.609 -18.938 -1.986 1 90.94 101 MET B N 1
ATOM 5814 C CA . MET B 1 101 ? -24.562 -17.906 -1.606 1 90.94 101 MET B CA 1
ATOM 5815 C C . MET B 1 101 ? -25.234 -17.297 -2.838 1 90.94 101 MET B C 1
ATOM 5817 O O . MET B 1 101 ? -26.391 -16.875 -2.777 1 90.94 101 MET B O 1
ATOM 5821 N N . ASP B 1 102 ? -24.5 -17.281 -3.934 1 91.56 102 ASP B N 1
ATOM 5822 C CA . ASP B 1 102 ? -25.016 -16.578 -5.105 1 91.56 102 ASP B CA 1
ATOM 5823 C C . ASP B 1 102 ? -25.484 -17.562 -6.172 1 91.56 102 ASP B C 1
ATOM 5825 O O . ASP B 1 102 ? -25.75 -17.172 -7.316 1 91.56 102 ASP B O 1
ATOM 5829 N N . ASP B 1 103 ? -25.719 -18.766 -5.855 1 93.38 103 ASP B N 1
ATOM 5830 C CA . ASP B 1 103 ? -26.047 -19.797 -6.84 1 93.38 103 ASP B CA 1
ATOM 5831 C C . ASP B 1 103 ? -27.484 -19.641 -7.332 1 93.38 103 ASP B C 1
ATOM 5833 O O . ASP B 1 103 ? -27.859 -20.188 -8.375 1 93.38 103 ASP B O 1
ATOM 5837 N N . GLU B 1 104 ? -28.359 -18.938 -6.574 1 90.19 104 GLU B N 1
ATOM 5838 C CA . GLU B 1 104 ? -29.75 -18.797 -6.984 1 90.19 104 GLU B CA 1
ATOM 5839 C C . GLU B 1 104 ? -30.125 -17.328 -7.18 1 90.19 104 GLU B C 1
ATOM 5841 O O . GLU B 1 104 ? -31.297 -16.984 -7.191 1 90.19 104 GLU B O 1
ATOM 5846 N N . GLU B 1 105 ? -29.125 -16.531 -7.285 1 89.5 105 GLU B N 1
ATOM 5847 C CA . GLU B 1 105 ? -29.422 -15.102 -7.289 1 89.5 105 GLU B CA 1
ATOM 5848 C C . GLU B 1 105 ? -30.062 -14.664 -8.602 1 89.5 105 GLU B C 1
ATOM 5850 O O . GLU B 1 105 ? -30.781 -13.664 -8.648 1 89.5 105 GLU B O 1
ATOM 5855 N N . ASP B 1 106 ? -29.781 -15.367 -9.75 1 89.25 106 ASP B N 1
ATOM 5856 C CA . ASP B 1 106 ? -30.422 -15.133 -11.039 1 89.25 106 ASP B CA 1
ATOM 5857 C C . ASP B 1 106 ? -30.5 -16.422 -11.867 1 89.25 106 ASP B C 1
ATOM 5859 O O . ASP B 1 106 ? -30.094 -17.484 -11.391 1 89.25 106 ASP B O 1
ATOM 5863 N N . ASP B 1 107 ? -31.047 -16.344 -13.023 1 90.06 107 ASP B N 1
ATOM 5864 C CA . ASP B 1 107 ? -31.297 -17.531 -13.844 1 90.06 107 ASP B CA 1
ATOM 5865 C C . ASP B 1 107 ? -29.984 -18.141 -14.352 1 90.06 107 ASP B C 1
ATOM 5867 O O . ASP B 1 107 ? -29.859 -19.359 -14.438 1 90.06 107 ASP B O 1
ATOM 5871 N N . GLU B 1 108 ? -29.125 -17.312 -14.594 1 91 108 GLU B N 1
ATOM 5872 C CA . GLU B 1 108 ? -27.828 -17.812 -15.078 1 91 108 GLU B CA 1
ATOM 5873 C C . GLU B 1 108 ? -27.094 -18.578 -13.977 1 91 108 GLU B C 1
ATOM 5875 O O . GLU B 1 108 ? -26.484 -19.609 -14.242 1 91 108 GLU B O 1
ATOM 5880 N N . ALA B 1 109 ? -27.188 -18.094 -12.82 1 91.81 109 ALA B N 1
ATOM 5881 C CA . ALA B 1 109 ? -26.562 -18.766 -11.688 1 91.81 109 ALA B CA 1
ATOM 5882 C C . ALA B 1 109 ? -27.188 -20.125 -11.422 1 91.81 109 ALA B C 1
ATOM 5884 O O . ALA B 1 109 ? -26.5 -21.094 -11.125 1 91.81 109 ALA B O 1
ATOM 5885 N N . LYS B 1 110 ? -28.469 -20.203 -11.578 1 91.25 110 LYS B N 1
ATOM 5886 C CA . LYS B 1 110 ? -29.172 -21.469 -11.391 1 91.25 110 LYS B CA 1
ATOM 5887 C C . LYS B 1 110 ? -28.766 -22.5 -12.438 1 91.25 110 LYS B C 1
ATOM 5889 O O . LYS B 1 110 ? -28.625 -23.688 -12.133 1 91.25 110 LYS B O 1
ATOM 5894 N N . ARG B 1 111 ? -28.578 -22.016 -13.578 1 91.69 111 ARG B N 1
ATOM 5895 C CA . ARG B 1 111 ? -28.141 -22.891 -14.656 1 91.69 111 ARG B CA 1
ATOM 5896 C C . ARG B 1 111 ? -26.75 -23.453 -14.383 1 91.69 111 ARG B C 1
ATOM 5898 O O . ARG B 1 111 ? -26.469 -24.625 -14.641 1 91.69 111 ARG B O 1
ATOM 5905 N N . LEU B 1 112 ? -25.906 -22.656 -13.875 1 92.94 112 LEU B N 1
ATOM 5906 C CA . LEU B 1 112 ? -24.516 -23.047 -13.617 1 92.94 112 LEU B CA 1
ATOM 5907 C C . LEU B 1 112 ? -24.453 -24.094 -12.5 1 92.94 112 LEU B C 1
ATOM 5909 O O . LEU B 1 112 ? -23.484 -24.859 -12.43 1 92.94 112 LEU B O 1
ATOM 5913 N N . LEU B 1 113 ? -25.438 -24.078 -11.688 1 91.06 113 LEU B N 1
ATOM 5914 C CA . LEU B 1 113 ? -25.469 -25.031 -10.578 1 91.06 113 LEU B CA 1
ATOM 5915 C C . LEU B 1 113 ? -25.594 -26.469 -11.078 1 91.06 113 LEU B C 1
ATOM 5917 O O . LEU B 1 113 ? -25.203 -27.406 -10.383 1 91.06 113 LEU B O 1
ATOM 5921 N N . THR B 1 114 ? -26.078 -26.609 -12.289 1 89.56 114 THR B N 1
ATOM 5922 C CA . THR B 1 114 ? -26.266 -27.938 -12.859 1 89.56 114 THR B CA 1
ATOM 5923 C C . THR B 1 114 ? -25 -28.391 -13.594 1 89.56 114 THR B C 1
ATOM 5925 O O . THR B 1 114 ? -24.906 -29.547 -14.008 1 89.56 114 THR B O 1
ATOM 5928 N N . ARG B 1 115 ? -24.062 -27.5 -13.703 1 93.69 115 ARG B N 1
ATOM 5929 C CA . ARG B 1 115 ? -22.828 -27.828 -14.391 1 93.69 115 ARG B CA 1
ATOM 5930 C C . ARG B 1 115 ? -21.859 -28.547 -13.453 1 93.69 115 ARG B C 1
ATOM 5932 O O . ARG B 1 115 ? -22 -28.484 -12.234 1 93.69 115 ARG B O 1
ATOM 5939 N N . PRO B 1 116 ? -20.891 -29.297 -14.047 1 95.62 116 PRO B N 1
ATOM 5940 C CA . PRO B 1 116 ? -19.891 -29.953 -13.188 1 95.62 116 PRO B CA 1
ATOM 5941 C C . PRO B 1 116 ? -19.125 -28.953 -12.336 1 95.62 116 PRO B C 1
ATOM 5943 O O . PRO B 1 116 ? -18.812 -27.844 -12.789 1 95.62 116 PRO B O 1
ATOM 5946 N N . LYS B 1 117 ? -18.766 -29.375 -11.133 1 97 117 LYS B N 1
ATOM 5947 C CA . LYS B 1 117 ? -18.047 -28.516 -10.188 1 97 117 LYS B CA 1
ATOM 5948 C C . LYS B 1 117 ? -16.547 -28.578 -10.422 1 97 117 LYS B C 1
ATOM 5950 O O . LYS B 1 117 ? -15.93 -29.625 -10.273 1 97 117 LYS B O 1
ATOM 5955 N N . LEU B 1 118 ? -15.977 -27.438 -10.82 1 98.31 118 LEU B N 1
ATOM 5956 C CA . LEU B 1 118 ? -14.531 -27.281 -10.938 1 98.31 118 LEU B CA 1
ATOM 5957 C C . LEU B 1 118 ? -13.984 -26.469 -9.773 1 98.31 118 LEU B C 1
ATOM 5959 O O . LEU B 1 118 ? -14.344 -25.297 -9.602 1 98.31 118 LEU B O 1
ATOM 5963 N N . VAL B 1 119 ? -13.172 -27.062 -8.945 1 98.75 119 VAL B N 1
ATOM 5964 C CA . VAL B 1 119 ? -12.547 -26.359 -7.82 1 98.75 119 VAL B CA 1
ATOM 5965 C C . VAL B 1 119 ? -11.062 -26.156 -8.109 1 98.75 119 VAL B C 1
ATOM 5967 O O . VAL B 1 119 ? -10.359 -27.094 -8.5 1 98.75 119 VAL B O 1
ATOM 5970 N N . ILE B 1 120 ? -10.594 -24.938 -8.023 1 98.81 120 ILE B N 1
ATOM 5971 C CA . ILE B 1 120 ? -9.195 -24.578 -8.219 1 98.81 120 ILE B CA 1
ATOM 5972 C C . ILE B 1 120 ? -8.594 -24.109 -6.898 1 98.81 120 ILE B C 1
ATOM 5974 O O . ILE B 1 120 ? -9.102 -23.172 -6.281 1 98.81 120 ILE B O 1
ATOM 5978 N N . VAL B 1 121 ? -7.508 -24.75 -6.434 1 98.75 121 VAL B N 1
ATOM 5979 C CA . VAL B 1 121 ? -6.824 -24.359 -5.203 1 98.75 121 VAL B CA 1
ATOM 5980 C C . VAL B 1 121 ? -5.562 -23.562 -5.543 1 98.75 121 VAL B C 1
ATOM 5982 O O . VAL B 1 121 ? -4.648 -24.094 -6.188 1 98.75 121 VAL B O 1
ATOM 5985 N N . GLY B 1 122 ? -5.531 -22.344 -5.078 1 97.88 122 GLY B N 1
ATOM 5986 C CA . GLY B 1 122 ? -4.43 -21.453 -5.391 1 97.88 122 GLY B CA 1
ATOM 5987 C C . GLY B 1 122 ? -4.793 -20.391 -6.406 1 97.88 122 GLY B C 1
ATOM 5988 O O . GLY B 1 122 ? -5.711 -20.578 -7.211 1 97.88 122 GLY B O 1
ATOM 5989 N N . ALA B 1 123 ? -4.094 -19.297 -6.363 1 96.06 123 ALA B N 1
ATOM 5990 C CA . ALA B 1 123 ? -4.355 -18.188 -7.277 1 96.06 123 ALA B CA 1
ATOM 5991 C C . ALA B 1 123 ? -3.064 -17.688 -7.926 1 96.06 123 ALA B C 1
ATOM 5993 O O . ALA B 1 123 ? -2.871 -16.484 -8.102 1 96.06 123 ALA B O 1
ATOM 5994 N N . GLY B 1 124 ? -2.191 -18.578 -8.25 1 95.5 124 GLY B N 1
ATOM 5995 C CA . GLY B 1 124 ? -0.955 -18.234 -8.922 1 95.5 124 GLY B CA 1
ATOM 5996 C C . GLY B 1 124 ? -1.061 -18.297 -10.438 1 95.5 124 GLY B C 1
ATOM 5997 O O . GLY B 1 124 ? -2.154 -18.172 -10.992 1 95.5 124 GLY B O 1
ATOM 5998 N N . TRP B 1 125 ? 0.037 -18.438 -11.094 1 95.19 125 TRP B N 1
ATOM 5999 C CA . TRP B 1 125 ? 0.128 -18.406 -12.547 1 95.19 125 TRP B CA 1
ATOM 6000 C C . TRP B 1 125 ? -0.656 -19.562 -13.172 1 95.19 125 TRP B C 1
ATOM 6002 O O . TRP B 1 125 ? -1.332 -19.375 -14.188 1 95.19 125 TRP B O 1
ATOM 6012 N N . GLY B 1 126 ? -0.508 -20.688 -12.586 1 97.5 126 GLY B N 1
ATOM 6013 C CA . GLY B 1 126 ? -1.26 -21.828 -13.094 1 97.5 126 GLY B CA 1
ATOM 6014 C C . GLY B 1 126 ? -2.762 -21.625 -13.031 1 97.5 126 GLY B C 1
ATOM 6015 O O . GLY B 1 126 ? -3.467 -21.844 -14.016 1 97.5 126 GLY B O 1
ATOM 6016 N N . ALA B 1 127 ? -3.232 -21.203 -11.883 1 97.88 127 ALA B N 1
ATOM 6017 C CA . ALA B 1 127 ? -4.66 -20.953 -11.688 1 97.88 127 ALA B CA 1
ATOM 6018 C C . ALA B 1 127 ? -5.172 -19.906 -12.672 1 97.88 127 ALA B C 1
ATOM 6020 O O . ALA B 1 127 ? -6.25 -20.062 -13.25 1 97.88 127 ALA B O 1
ATOM 6021 N N . MET B 1 128 ? -4.406 -18.891 -12.867 1 95.5 128 MET B N 1
ATOM 6022 C CA . MET B 1 128 ? -4.812 -17.828 -13.773 1 95.5 128 MET B CA 1
ATOM 6023 C C . MET B 1 128 ? -4.895 -18.328 -15.211 1 95.5 128 MET B C 1
ATOM 6025 O O . MET B 1 128 ? -5.766 -17.906 -15.977 1 95.5 128 MET B O 1
ATOM 6029 N N . GLY B 1 129 ? -3.957 -19.172 -15.555 1 96.19 129 GLY B N 1
ATOM 6030 C CA . GLY B 1 129 ? -4.02 -19.781 -16.875 1 96.19 129 GLY B CA 1
ATOM 6031 C C . GLY B 1 129 ? -5.301 -20.562 -17.109 1 96.19 129 GLY B C 1
ATOM 6032 O O . GLY B 1 129 ? -5.922 -20.438 -18.156 1 96.19 129 GLY B O 1
ATOM 6033 N N . VAL B 1 130 ? -5.703 -21.312 -16.094 1 98 130 VAL B N 1
ATOM 6034 C CA . VAL B 1 130 ? -6.934 -22.094 -16.203 1 98 130 VAL B CA 1
ATOM 6035 C C . VAL B 1 130 ? -8.133 -21.156 -16.312 1 98 130 VAL B C 1
ATOM 6037 O O . VAL B 1 130 ? -8.961 -21.281 -17.219 1 98 130 VAL B O 1
ATOM 6040 N N . LEU B 1 131 ? -8.203 -20.156 -15.438 1 96.94 131 LEU B N 1
ATOM 6041 C CA . LEU B 1 131 ? -9.352 -19.266 -15.328 1 96.94 131 LEU B CA 1
ATOM 6042 C C . LEU B 1 131 ? -9.508 -18.422 -16.594 1 96.94 131 LEU B C 1
ATOM 6044 O O . LEU B 1 131 ? -10.633 -18.062 -16.969 1 96.94 131 LEU B O 1
ATOM 6048 N N . SER B 1 132 ? -8.445 -18.188 -17.25 1 94.25 132 SER B N 1
ATOM 6049 C CA . SER B 1 132 ? -8.508 -17.344 -18.453 1 94.25 132 SER B CA 1
ATOM 6050 C C . SER B 1 132 ? -8.922 -18.141 -19.672 1 94.25 132 SER B C 1
ATOM 6052 O O . SER B 1 132 ? -9.344 -17.562 -20.688 1 94.25 132 SER B O 1
ATOM 6054 N N . THR B 1 133 ? -8.836 -19.438 -19.609 1 95.5 133 THR B N 1
ATOM 6055 C CA . THR B 1 133 ? -9.031 -20.203 -20.828 1 95.5 133 THR B CA 1
ATOM 6056 C C . THR B 1 133 ? -10.281 -21.078 -20.734 1 95.5 133 THR B C 1
ATOM 6058 O O . THR B 1 133 ? -10.828 -21.5 -21.766 1 95.5 133 THR B O 1
ATOM 6061 N N . VAL B 1 134 ? -10.727 -21.344 -19.547 1 96.5 134 VAL B N 1
ATOM 6062 C CA . VAL B 1 134 ? -12.008 -22.031 -19.422 1 96.5 134 VAL B CA 1
ATOM 6063 C C . VAL B 1 134 ? -13.133 -21.141 -19.922 1 96.5 134 VAL B C 1
ATOM 6065 O O . VAL B 1 134 ? -13.117 -19.922 -19.688 1 96.5 134 VAL B O 1
ATOM 6068 N N . SER B 1 135 ? -14.141 -21.75 -20.578 1 95.5 135 SER B N 1
ATOM 6069 C CA . SER B 1 135 ? -15.211 -20.938 -21.156 1 95.5 135 SER B CA 1
ATOM 6070 C C . SER B 1 135 ? -16.359 -20.75 -20.172 1 95.5 135 SER B C 1
ATOM 6072 O O . SER B 1 135 ? -16.703 -21.672 -19.438 1 95.5 135 SER B O 1
ATOM 6074 N N . PRO B 1 136 ? -16.984 -19.562 -20.266 1 95.25 136 PRO B N 1
ATOM 6075 C CA . PRO B 1 136 ? -18.156 -19.344 -19.422 1 95.25 136 PRO B CA 1
ATOM 6076 C C . PRO B 1 136 ? -19.266 -20.375 -19.703 1 95.25 136 PRO B C 1
ATOM 6078 O O . PRO B 1 136 ? -19.547 -20.703 -20.859 1 95.25 136 PRO B O 1
ATOM 6081 N N . GLY B 1 137 ? -19.797 -20.906 -18.656 1 94.19 137 GLY B N 1
ATOM 6082 C CA . GLY B 1 137 ? -20.906 -21.844 -18.797 1 94.19 137 GLY B CA 1
ATOM 6083 C C . GLY B 1 137 ? -20.453 -23.297 -18.75 1 94.19 137 GLY B C 1
ATOM 6084 O O . GLY B 1 137 ? -21.281 -24.188 -18.625 1 94.19 137 GLY B O 1
ATOM 6085 N N . ASP B 1 138 ? -19.156 -23.516 -18.766 1 94.81 138 ASP B N 1
ATOM 6086 C CA . ASP B 1 138 ? -18.609 -24.875 -18.781 1 94.81 138 ASP B CA 1
ATOM 6087 C C . ASP B 1 138 ? -18.75 -25.547 -17.422 1 94.81 138 ASP B C 1
ATOM 6089 O O . ASP B 1 138 ? -19.156 -26.703 -17.312 1 94.81 138 ASP B O 1
ATOM 6093 N N . TYR B 1 139 ? -18.438 -24.828 -16.438 1 97.12 139 TYR B N 1
ATOM 6094 C CA . TYR B 1 139 ? -18.328 -25.391 -15.094 1 97.12 139 TYR B CA 1
ATOM 6095 C C . TYR B 1 139 ? -18.922 -24.438 -14.062 1 97.12 139 TYR B C 1
ATOM 6097 O O . TYR B 1 139 ? -19.062 -23.25 -14.32 1 97.12 139 TYR B O 1
ATOM 6105 N N . HIS B 1 140 ? -19.375 -25.031 -12.953 1 97.06 140 HIS B N 1
ATOM 6106 C CA . HIS B 1 140 ? -19.5 -24.312 -11.695 1 97.06 140 HIS B CA 1
ATOM 6107 C C . HIS B 1 140 ? -18.156 -24.141 -11.016 1 97.06 140 HIS B C 1
ATOM 6109 O O . HIS B 1 140 ? -17.672 -25.062 -10.352 1 97.06 140 HIS B O 1
ATOM 6115 N N . VAL B 1 141 ? -17.547 -22.922 -11.117 1 98.06 141 VAL B N 1
ATOM 6116 C CA . VAL B 1 141 ? -16.156 -22.719 -10.758 1 98.06 141 VAL B CA 1
ATOM 6117 C C . VAL B 1 141 ? -16.062 -22.141 -9.352 1 98.06 141 VAL B C 1
ATOM 6119 O O . VAL B 1 141 ? -16.75 -21.172 -9.023 1 98.06 141 VAL B O 1
ATOM 6122 N N . THR B 1 142 ? -15.266 -22.719 -8.492 1 98.12 142 THR B N 1
ATOM 6123 C CA . THR B 1 142 ? -14.914 -22.203 -7.176 1 98.12 142 THR B CA 1
ATOM 6124 C C . THR B 1 142 ? -13.398 -22.125 -7.008 1 98.12 142 THR B C 1
ATOM 6126 O O . THR B 1 142 ? -12.688 -23.094 -7.234 1 98.12 142 THR B O 1
ATOM 6129 N N . VAL B 1 143 ? -12.898 -20.938 -6.648 1 98.25 143 VAL B N 1
ATOM 6130 C CA . VAL B 1 143 ? -11.477 -20.734 -6.395 1 98.25 143 VAL B CA 1
ATOM 6131 C C . VAL B 1 143 ? -11.227 -20.625 -4.895 1 98.25 143 VAL B C 1
ATOM 6133 O O . VAL B 1 143 ? -11.883 -19.844 -4.203 1 98.25 143 VAL B O 1
ATOM 6136 N N . VAL B 1 144 ? -10.328 -21.453 -4.387 1 98.19 144 VAL B N 1
ATOM 6137 C CA . VAL B 1 144 ? -9.914 -21.422 -2.986 1 98.19 144 VAL B CA 1
ATOM 6138 C C . VAL B 1 144 ? -8.5 -20.844 -2.881 1 98.19 144 VAL B C 1
ATOM 6140 O O . VAL B 1 144 ? -7.566 -21.375 -3.484 1 98.19 144 VAL B O 1
ATOM 6143 N N . SER B 1 145 ? -8.375 -19.781 -2.184 1 96.88 145 SER B N 1
ATOM 6144 C CA . SER B 1 145 ? -7.074 -19.141 -2.049 1 96.88 145 SER B CA 1
ATOM 6145 C C . SER B 1 145 ? -6.926 -18.484 -0.683 1 96.88 145 SER B C 1
ATOM 6147 O O . SER B 1 145 ? -7.914 -18.078 -0.071 1 96.88 145 SER B O 1
ATOM 6149 N N . THR B 1 146 ? -5.684 -18.391 -0.197 1 94.25 146 THR B N 1
ATOM 6150 C CA . THR B 1 146 ? -5.414 -17.734 1.083 1 94.25 146 THR B CA 1
ATOM 6151 C C . THR B 1 146 ? -5.477 -16.219 0.945 1 94.25 146 THR B C 1
ATOM 6153 O O . THR B 1 146 ? -5.812 -15.516 1.902 1 94.25 146 THR B O 1
ATOM 6156 N N . ASP B 1 147 ? -5.148 -15.766 -0.246 1 93.81 147 ASP B N 1
ATOM 6157 C CA . ASP B 1 147 ? -5.207 -14.336 -0.542 1 93.81 147 ASP B CA 1
ATOM 6158 C C . ASP B 1 147 ? -6.391 -14.008 -1.447 1 93.81 147 ASP B C 1
ATOM 6160 O O . ASP B 1 147 ? -6.945 -14.898 -2.1 1 93.81 147 ASP B O 1
ATOM 6164 N N . THR B 1 148 ? -6.758 -12.742 -1.518 1 95.19 148 THR B N 1
ATOM 6165 C CA . THR B 1 148 ? -7.875 -12.32 -2.354 1 95.19 148 THR B CA 1
ATOM 6166 C C . THR B 1 148 ? -7.383 -11.859 -3.721 1 95.19 148 THR B C 1
ATOM 6168 O O . THR B 1 148 ? -8.156 -11.32 -4.516 1 95.19 148 THR B O 1
ATOM 6171 N N . PHE B 1 149 ? -6.121 -12.008 -3.994 1 95.38 149 PHE B N 1
ATOM 6172 C CA . PHE B 1 149 ? -5.531 -11.492 -5.227 1 95.38 149 PHE B CA 1
ATOM 6173 C C . PHE B 1 149 ? -4.473 -12.453 -5.758 1 95.38 149 PHE B C 1
ATOM 6175 O O . PHE B 1 149 ? -3.965 -13.297 -5.02 1 95.38 149 PHE B O 1
ATOM 6182 N N . THR B 1 150 ? -4.266 -12.383 -7.07 1 95 150 THR B N 1
ATOM 6183 C CA . THR B 1 150 ? -3.102 -13.023 -7.68 1 95 150 THR B CA 1
ATOM 6184 C C . THR B 1 150 ? -1.911 -12.07 -7.703 1 95 150 THR B C 1
ATOM 6186 O O . THR B 1 150 ? -2.088 -10.844 -7.719 1 95 150 THR B O 1
ATOM 6189 N N . THR B 1 151 ? -0.736 -12.609 -7.648 1 94.56 151 THR B N 1
ATOM 6190 C CA . THR B 1 151 ? 0.479 -11.805 -7.57 1 94.56 151 THR B CA 1
ATOM 6191 C C . THR B 1 151 ? 1.36 -12.039 -8.797 1 94.56 151 THR B C 1
ATOM 6193 O O . THR B 1 151 ? 1.583 -13.18 -9.195 1 94.56 151 THR B O 1
ATOM 6196 N N . PHE B 1 152 ? 1.758 -10.953 -9.398 1 94.06 152 PHE B N 1
ATOM 6197 C CA . PHE B 1 152 ? 2.783 -11.023 -10.438 1 94.06 152 PHE B CA 1
ATOM 6198 C C . PHE B 1 152 ? 4.172 -11.117 -9.812 1 94.06 152 PHE B C 1
ATOM 6200 O O . PHE B 1 152 ? 4.828 -10.102 -9.586 1 94.06 152 PHE B O 1
ATOM 6207 N N . THR B 1 153 ? 4.691 -12.242 -9.648 1 92.25 153 THR B N 1
ATOM 6208 C CA . THR B 1 153 ? 5.824 -12.547 -8.781 1 92.25 153 THR B CA 1
ATOM 6209 C C . THR B 1 153 ? 7.129 -12.062 -9.406 1 92.25 153 THR B C 1
ATOM 6211 O O . THR B 1 153 ? 8.07 -11.719 -8.688 1 92.25 153 THR B O 1
ATOM 6214 N N . PRO B 1 154 ? 7.305 -11.984 -10.727 1 90.06 154 PRO B N 1
ATOM 6215 C CA . PRO B 1 154 ? 8.602 -11.633 -11.305 1 90.06 154 PRO B CA 1
ATOM 6216 C C . PRO B 1 154 ? 9.055 -10.227 -10.922 1 90.06 154 PRO B C 1
ATOM 6218 O O . PRO B 1 154 ? 10.258 -9.945 -10.875 1 90.06 154 PRO B O 1
ATOM 6221 N N . LEU B 1 155 ? 8.164 -9.359 -10.633 1 92.81 155 LEU B N 1
ATOM 6222 C CA . LEU B 1 155 ? 8.531 -7.973 -10.367 1 92.81 155 LEU B CA 1
ATOM 6223 C C . LEU B 1 155 ? 8.523 -7.691 -8.867 1 92.81 155 LEU B C 1
ATOM 6225 O O . LEU B 1 155 ? 8.586 -6.531 -8.445 1 92.81 155 LEU B O 1
ATOM 6229 N N . LEU B 1 156 ? 8.453 -8.734 -8.047 1 94.56 156 LEU B N 1
ATOM 6230 C CA . LEU B 1 156 ? 8.484 -8.562 -6.602 1 94.56 156 LEU B CA 1
ATOM 6231 C C . LEU B 1 156 ? 9.766 -7.859 -6.164 1 94.56 156 LEU B C 1
ATOM 6233 O O . LEU B 1 156 ? 9.734 -6.984 -5.297 1 94.56 156 LEU B O 1
ATOM 6237 N N . PRO B 1 157 ? 10.984 -8.164 -6.781 1 94.75 157 PRO B N 1
ATOM 6238 C CA . PRO B 1 157 ? 12.203 -7.438 -6.398 1 94.75 157 PRO B CA 1
ATOM 6239 C C . PRO B 1 157 ? 12.102 -5.934 -6.645 1 94.75 157 PRO B C 1
ATOM 6241 O O . PRO B 1 157 ? 12.586 -5.141 -5.836 1 94.75 157 PRO B O 1
ATOM 6244 N N . SER B 1 158 ? 11.43 -5.582 -7.719 1 93.06 158 SER B N 1
ATOM 6245 C CA . SER B 1 158 ? 11.234 -4.172 -8.031 1 93.06 158 SER B CA 1
ATOM 6246 C C . SER B 1 158 ? 10.336 -3.494 -7.004 1 93.06 158 SER B C 1
ATOM 6248 O O . SER B 1 158 ? 10.547 -2.328 -6.66 1 93.06 158 SER B O 1
ATOM 6250 N N . ALA B 1 159 ? 9.352 -4.23 -6.559 1 93.5 159 ALA B N 1
ATOM 6251 C CA . ALA B 1 159 ? 8.43 -3.686 -5.562 1 93.5 159 ALA B CA 1
ATOM 6252 C C . ALA B 1 159 ? 9.117 -3.549 -4.207 1 93.5 159 ALA B C 1
ATOM 6254 O O . ALA B 1 159 ? 8.812 -2.635 -3.438 1 93.5 159 ALA B O 1
ATOM 6255 N N . ALA B 1 160 ? 10.047 -4.379 -3.918 1 94.44 160 ALA B N 1
ATOM 6256 C CA . ALA B 1 160 ? 10.734 -4.422 -2.627 1 94.44 160 ALA B CA 1
ATOM 6257 C C . ALA B 1 160 ? 11.562 -3.158 -2.404 1 94.44 160 ALA B C 1
ATOM 6259 O O . ALA B 1 160 ? 11.922 -2.834 -1.27 1 94.44 160 ALA B O 1
ATOM 6260 N N . VAL B 1 161 ? 11.898 -2.453 -3.5 1 92.56 161 VAL B N 1
ATOM 6261 C CA . VAL B 1 161 ? 12.695 -1.243 -3.346 1 92.56 161 VAL B CA 1
ATOM 6262 C C . VAL B 1 161 ? 11.891 -0.027 -3.787 1 92.56 161 VAL B C 1
ATOM 6264 O O . VAL B 1 161 ? 12.422 1.079 -3.891 1 92.56 161 VAL B O 1
ATOM 6267 N N . GLY B 1 162 ? 10.656 -0.219 -4.164 1 88.19 162 GLY B N 1
ATOM 6268 C CA . GLY B 1 162 ? 9.758 0.893 -4.441 1 88.19 162 GLY B CA 1
ATOM 6269 C C . GLY B 1 162 ? 9.773 1.322 -5.898 1 88.19 162 GLY B C 1
ATOM 6270 O O . GLY B 1 162 ? 9.227 2.367 -6.25 1 88.19 162 GLY B O 1
ATOM 6271 N N . THR B 1 163 ? 10.422 0.593 -6.824 1 87.56 163 THR B N 1
ATOM 6272 C CA . THR B 1 163 ? 10.422 0.906 -8.25 1 87.56 163 THR B CA 1
ATOM 6273 C C . THR B 1 163 ? 9 0.83 -8.812 1 87.56 163 THR B C 1
ATOM 6275 O O . THR B 1 163 ? 8.609 1.667 -9.625 1 87.56 163 THR B O 1
ATOM 6278 N N . VAL B 1 164 ? 8.281 -0.193 -8.43 1 89.81 164 VAL B N 1
ATOM 6279 C CA . VAL B 1 164 ? 6.871 -0.33 -8.781 1 89.81 164 VAL B CA 1
ATOM 6280 C C . VAL B 1 164 ? 6.039 -0.506 -7.508 1 89.81 164 VAL B C 1
ATOM 6282 O O . VAL B 1 164 ? 6.555 -0.938 -6.477 1 89.81 164 VAL B O 1
ATOM 6285 N N . SER B 1 165 ? 4.809 -0.055 -7.609 1 90.5 165 SER B N 1
ATOM 6286 C CA . SER B 1 165 ? 3.904 -0.212 -6.477 1 90.5 165 SER B CA 1
ATOM 6287 C C . SER B 1 165 ? 3.393 -1.646 -6.371 1 90.5 165 SER B C 1
ATOM 6289 O O . SER B 1 165 ? 3.262 -2.34 -7.379 1 90.5 165 SER B O 1
ATOM 6291 N N . VAL B 1 166 ? 3.105 -2.082 -5.156 1 91.25 166 VAL B N 1
ATOM 6292 C CA . VAL B 1 166 ? 2.566 -3.42 -4.941 1 91.25 166 VAL B CA 1
ATOM 6293 C C . VAL B 1 166 ? 1.209 -3.549 -5.629 1 91.25 166 VAL B C 1
ATOM 6295 O O . VAL B 1 166 ? 0.849 -4.625 -6.109 1 91.25 166 VAL B O 1
ATOM 6298 N N . ARG B 1 167 ? 0.477 -2.502 -5.715 1 89.12 167 ARG B N 1
ATOM 6299 C CA . ARG B 1 167 ? -0.843 -2.533 -6.34 1 89.12 167 ARG B CA 1
ATOM 6300 C C . ARG B 1 167 ? -0.742 -2.881 -7.82 1 89.12 167 ARG B C 1
ATOM 6302 O O . ARG B 1 167 ? -1.691 -3.402 -8.406 1 89.12 167 ARG B O 1
ATOM 6309 N N . SER B 1 168 ? 0.373 -2.562 -8.383 1 91.12 168 SER B N 1
ATOM 6310 C CA . SER B 1 168 ? 0.58 -2.838 -9.797 1 91.12 168 SER B CA 1
ATOM 6311 C C . SER B 1 168 ? 0.873 -4.316 -10.039 1 91.12 168 SER B C 1
ATOM 6313 O O . SER B 1 168 ? 0.817 -4.789 -11.18 1 91.12 168 SER B O 1
ATOM 6315 N N . LEU B 1 169 ? 1.118 -5.047 -8.953 1 93.06 169 LEU B N 1
ATOM 6316 C CA . LEU B 1 169 ? 1.518 -6.445 -9.086 1 93.06 169 LEU B CA 1
ATOM 6317 C C . LEU B 1 169 ? 0.374 -7.375 -8.695 1 93.06 169 LEU B C 1
ATOM 6319 O O . LEU B 1 169 ? 0.525 -8.594 -8.727 1 93.06 169 LEU B O 1
ATOM 6323 N N . ILE B 1 170 ? -0.766 -6.805 -8.297 1 93.12 170 ILE B N 1
ATOM 6324 C CA . ILE B 1 170 ? -1.824 -7.68 -7.805 1 93.12 170 ILE B CA 1
ATOM 6325 C C . ILE B 1 170 ? -3.104 -7.445 -8.602 1 93.12 170 ILE B C 1
ATOM 6327 O O . ILE B 1 170 ? -3.348 -6.336 -9.078 1 93.12 170 ILE B O 1
ATOM 6331 N N . GLU B 1 171 ? -3.879 -8.445 -8.805 1 91.75 171 GLU B N 1
ATOM 6332 C CA . GLU B 1 171 ? -5.215 -8.422 -9.391 1 91.75 171 GLU B CA 1
ATOM 6333 C C . GLU B 1 171 ? -6.203 -9.227 -8.547 1 91.75 171 GLU B C 1
ATOM 6335 O O . GLU B 1 171 ? -5.938 -10.383 -8.211 1 91.75 171 GLU B O 1
ATOM 6340 N N . PRO B 1 172 ? -7.297 -8.562 -8.125 1 92.75 172 PRO B N 1
ATOM 6341 C CA . PRO B 1 172 ? -8.273 -9.289 -7.324 1 92.75 172 PRO B CA 1
ATOM 6342 C C . PRO B 1 172 ? -8.828 -10.523 -8.039 1 92.75 172 PRO B C 1
ATOM 6344 O O . PRO B 1 172 ? -9.227 -10.438 -9.211 1 92.75 172 PRO B O 1
ATOM 6347 N N . ILE B 1 173 ? -8.867 -11.641 -7.32 1 94.94 173 ILE B N 1
ATOM 6348 C CA . ILE B 1 173 ? -9.328 -12.906 -7.887 1 94.94 173 ILE B CA 1
ATOM 6349 C C . ILE B 1 173 ? -10.797 -12.773 -8.305 1 94.94 173 ILE B C 1
ATOM 6351 O O . ILE B 1 173 ? -11.195 -13.281 -9.352 1 94.94 173 ILE B O 1
ATOM 6355 N N . ARG B 1 174 ? -11.617 -12.07 -7.551 1 93.81 174 ARG B N 1
ATOM 6356 C CA . ARG B 1 174 ? -13.047 -11.93 -7.82 1 93.81 174 ARG B CA 1
ATOM 6357 C C . ARG B 1 174 ? -13.289 -11.258 -9.164 1 93.81 174 ARG B C 1
ATOM 6359 O O . ARG B 1 174 ? -14.258 -11.578 -9.859 1 93.81 174 ARG B O 1
ATOM 6366 N N . LYS B 1 175 ? -12.445 -10.359 -9.547 1 91.88 175 LYS B N 1
ATOM 6367 C CA . LYS B 1 175 ? -12.594 -9.703 -10.844 1 91.88 175 LYS B CA 1
ATOM 6368 C C . LYS B 1 175 ? -12.273 -10.656 -11.984 1 91.88 175 LYS B C 1
ATOM 6370 O O . LYS B 1 175 ? -12.906 -10.609 -13.039 1 91.88 175 LYS B O 1
ATOM 6375 N N . ILE B 1 176 ? -11.297 -11.5 -11.727 1 91.5 176 ILE B N 1
ATOM 6376 C CA . ILE B 1 176 ? -10.875 -12.461 -12.742 1 91.5 176 ILE B CA 1
ATOM 6377 C C . ILE B 1 176 ? -11.945 -13.531 -12.914 1 91.5 176 ILE B C 1
ATOM 6379 O O . ILE B 1 176 ? -12.305 -13.891 -14.039 1 91.5 176 ILE B O 1
ATOM 6383 N N . VAL B 1 177 ? -12.531 -13.992 -11.844 1 94.88 177 VAL B N 1
ATOM 6384 C CA . VAL B 1 177 ? -13.461 -15.117 -11.875 1 94.88 177 VAL B CA 1
ATOM 6385 C C . VAL B 1 177 ? -14.844 -14.633 -12.312 1 94.88 177 VAL B C 1
ATOM 6387 O O . VAL B 1 177 ? -15.695 -15.43 -12.695 1 94.88 177 VAL B O 1
ATOM 6390 N N . ALA B 1 178 ? -15.07 -13.297 -12.281 1 92.5 178 ALA B N 1
ATOM 6391 C CA . ALA B 1 178 ? -16.375 -12.719 -12.602 1 92.5 178 ALA B CA 1
ATOM 6392 C C . ALA B 1 178 ? -16.812 -13.102 -14.008 1 92.5 178 ALA B C 1
ATOM 6394 O O . ALA B 1 178 ? -18 -13.312 -14.258 1 92.5 178 ALA B O 1
ATOM 6395 N N . ARG B 1 179 ? -15.891 -13.188 -14.938 1 91.69 179 ARG B N 1
ATOM 6396 C CA . ARG B 1 179 ? -16.219 -13.57 -16.312 1 91.69 179 ARG B CA 1
ATOM 6397 C C . ARG B 1 179 ? -16.875 -14.945 -16.359 1 91.69 179 ARG B C 1
ATOM 6399 O O . ARG B 1 179 ? -17.719 -15.203 -17.219 1 91.69 179 ARG B O 1
ATOM 6406 N N . LEU B 1 180 ? -16.531 -15.797 -15.406 1 95.38 180 LEU B N 1
ATOM 6407 C CA . LEU B 1 180 ? -17.047 -17.156 -15.336 1 95.38 180 LEU B CA 1
ATOM 6408 C C . LEU B 1 180 ? -18.219 -17.25 -14.352 1 95.38 180 LEU B C 1
ATOM 6410 O O . LEU B 1 180 ? -18.766 -18.328 -14.125 1 95.38 180 LEU B O 1
ATOM 6414 N N . ARG B 1 181 ? -18.578 -16.109 -13.742 1 94.56 181 ARG B N 1
ATOM 6415 C CA . ARG B 1 181 ? -19.562 -16.094 -12.656 1 94.56 181 ARG B CA 1
ATOM 6416 C C . ARG B 1 181 ? -19.188 -17.109 -11.57 1 94.56 181 ARG B C 1
ATOM 6418 O O . ARG B 1 181 ? -20.031 -17.875 -11.117 1 94.56 181 ARG B O 1
ATOM 6425 N N . GLY B 1 182 ? -17.906 -17.141 -11.328 1 95.5 182 GLY B N 1
ATOM 6426 C CA . GLY B 1 182 ? -17.375 -18.109 -10.375 1 95.5 182 GLY B CA 1
ATOM 6427 C C . GLY B 1 182 ? -17.422 -17.625 -8.945 1 95.5 182 GLY B C 1
ATOM 6428 O O . GLY B 1 182 ? -17.859 -16.5 -8.672 1 95.5 182 GLY B O 1
ATOM 6429 N N . HIS B 1 183 ? -17 -18.5 -8.047 1 96 183 HIS B N 1
ATOM 6430 C CA . HIS B 1 183 ? -17 -18.25 -6.605 1 96 183 HIS B CA 1
ATOM 6431 C C . HIS B 1 183 ? -15.578 -18.234 -6.047 1 96 183 HIS B C 1
ATOM 6433 O O . HIS B 1 183 ? -14.672 -18.859 -6.617 1 96 183 HIS B O 1
ATOM 6439 N N . VAL B 1 184 ? -15.422 -17.391 -4.957 1 96 184 VAL B N 1
ATOM 6440 C CA . VAL B 1 184 ? -14.133 -17.328 -4.281 1 96 184 VAL B CA 1
ATOM 6441 C C . VAL B 1 184 ? -14.312 -17.656 -2.797 1 96 184 VAL B C 1
ATOM 6443 O O . VAL B 1 184 ? -15.203 -17.109 -2.143 1 96 184 VAL B O 1
ATOM 6446 N N . ILE B 1 185 ? -13.562 -18.562 -2.326 1 95.75 185 ILE B N 1
ATOM 6447 C CA . ILE B 1 185 ? -13.484 -18.859 -0.899 1 95.75 185 ILE B CA 1
ATOM 6448 C C . ILE B 1 185 ? -12.086 -18.531 -0.379 1 95.75 185 ILE B C 1
ATOM 6450 O O . ILE B 1 185 ? -11.102 -19.156 -0.781 1 95.75 185 ILE B O 1
ATOM 6454 N N . VAL B 1 186 ? -12.047 -17.562 0.495 1 95.12 186 VAL B N 1
ATOM 6455 C CA . VAL B 1 186 ? -10.773 -17.203 1.094 1 95.12 186 VAL B CA 1
ATOM 6456 C C . VAL B 1 186 ? -10.453 -18.125 2.262 1 95.12 186 VAL B C 1
ATOM 6458 O O . VAL B 1 186 ? -11.062 -18.016 3.332 1 95.12 186 VAL B O 1
ATOM 6461 N N . GLY B 1 187 ? -9.539 -19.062 2.037 1 95.5 187 GLY B N 1
ATOM 6462 C CA . GLY B 1 187 ? -9.164 -20.062 3.025 1 95.5 187 GLY B CA 1
ATOM 6463 C C . GLY B 1 187 ? -7.988 -20.906 2.6 1 95.5 187 GLY B C 1
ATOM 6464 O O . GLY B 1 187 ? -7.484 -20.766 1.482 1 95.5 187 GLY B O 1
ATOM 6465 N N . LYS B 1 188 ? -7.562 -21.734 3.543 1 96.81 188 LYS B N 1
ATOM 6466 C CA . LYS B 1 188 ? -6.418 -22.609 3.332 1 96.81 188 LYS B CA 1
ATOM 6467 C C . LYS B 1 188 ? -6.863 -24.062 3.143 1 96.81 188 LYS B C 1
ATOM 6469 O O . LYS B 1 188 ? -7.566 -24.609 3.992 1 96.81 188 LYS B O 1
ATOM 6474 N N . ALA B 1 189 ? -6.504 -24.609 1.928 1 98.38 189 ALA B N 1
ATOM 6475 C CA . ALA B 1 189 ? -6.734 -26.047 1.751 1 98.38 189 ALA B CA 1
ATOM 6476 C C . ALA B 1 189 ? -5.816 -26.859 2.656 1 98.38 189 ALA B C 1
ATOM 6478 O O . ALA B 1 189 ? -4.602 -26.641 2.686 1 98.38 189 ALA B O 1
ATOM 6479 N N . THR B 1 190 ? -6.43 -27.859 3.367 1 97.75 190 THR B N 1
ATOM 6480 C CA . THR B 1 190 ? -5.621 -28.547 4.367 1 97.75 190 THR B CA 1
ATOM 6481 C C . THR B 1 190 ? -5.621 -30.047 4.121 1 97.75 190 THR B C 1
ATOM 6483 O O . THR B 1 190 ? -4.707 -30.75 4.555 1 97.75 190 THR B O 1
ATOM 6486 N N . ASP B 1 191 ? -6.641 -30.531 3.506 1 98 191 ASP B N 1
ATOM 6487 C CA . ASP B 1 191 ? -6.77 -31.969 3.289 1 98 191 ASP B CA 1
ATOM 6488 C C . ASP B 1 191 ? -7.672 -32.281 2.092 1 98 191 ASP B C 1
ATOM 6490 O O . ASP B 1 191 ? -8.305 -31.359 1.55 1 98 191 ASP B O 1
ATOM 6494 N N . LEU B 1 192 ? -7.629 -33.531 1.628 1 97.94 192 LEU B N 1
ATOM 6495 C CA . LEU B 1 192 ? -8.383 -33.969 0.455 1 97.94 192 LEU B CA 1
ATOM 6496 C C . LEU B 1 192 ? -8.977 -35.344 0.668 1 97.94 192 LEU B C 1
ATOM 6498 O O . LEU B 1 192 ? -8.258 -36.281 1 1 97.94 192 LEU B O 1
ATOM 6502 N N . VAL B 1 193 ? -10.32 -35.438 0.547 1 97.31 193 VAL B N 1
ATOM 6503 C CA . VAL B 1 193 ? -11.023 -36.688 0.61 1 97.31 193 VAL B CA 1
ATOM 6504 C C . VAL B 1 193 ? -11.414 -37.156 -0.797 1 97.31 193 VAL B C 1
ATOM 6506 O O . VAL B 1 193 ? -12.539 -36.906 -1.242 1 97.31 193 VAL B O 1
ATOM 6509 N N . MET B 1 194 ? -10.586 -37.969 -1.43 1 95.62 194 MET B N 1
ATOM 6510 C CA . MET B 1 194 ? -10.742 -38.281 -2.846 1 95.62 194 MET B CA 1
ATOM 6511 C C . MET B 1 194 ? -11.906 -39.25 -3.057 1 95.62 194 MET B C 1
ATOM 6513 O O . MET B 1 194 ? -12.594 -39.188 -4.078 1 95.62 194 MET B O 1
ATOM 6517 N N . GLY B 1 195 ? -12.156 -40.125 -2.146 1 93 195 GLY B N 1
ATOM 6518 C CA . GLY B 1 195 ? -13.258 -41.062 -2.273 1 93 195 GLY B CA 1
ATOM 6519 C C . GLY B 1 195 ? -14.609 -40.375 -2.381 1 93 195 GLY B C 1
ATOM 6520 O O . GLY B 1 195 ? -15.484 -40.844 -3.109 1 93 195 GLY B O 1
ATOM 6521 N N . GLU B 1 196 ? -14.797 -39.281 -1.665 1 95.5 196 GLU B N 1
ATOM 6522 C CA . GLU B 1 196 ? -16.062 -38.562 -1.669 1 95.5 196 GLU B CA 1
ATOM 6523 C C . GLU B 1 196 ? -15.93 -37.25 -2.451 1 95.5 196 GLU B C 1
ATOM 6525 O O . GLU B 1 196 ? -16.906 -36.5 -2.576 1 95.5 196 GLU B O 1
ATOM 6530 N N . ARG B 1 197 ? -14.766 -37 -2.988 1 97.19 197 ARG B N 1
ATOM 6531 C CA . ARG B 1 197 ? -14.469 -35.812 -3.775 1 97.19 197 ARG B CA 1
ATOM 6532 C C . ARG B 1 197 ? -14.742 -34.562 -2.969 1 97.19 197 ARG B C 1
ATOM 6534 O O . ARG B 1 197 ? -15.445 -33.656 -3.434 1 97.19 197 ARG B O 1
ATOM 6541 N N . LEU B 1 198 ? -14.164 -34.5 -1.794 1 98.19 198 LEU B N 1
ATOM 6542 C CA . LEU B 1 198 ? -14.305 -33.344 -0.897 1 98.19 198 LEU B CA 1
ATOM 6543 C C . LEU B 1 198 ? -12.953 -32.719 -0.615 1 98.19 198 LEU B C 1
ATOM 6545 O O . LEU B 1 198 ? -12 -33.406 -0.238 1 98.19 198 LEU B O 1
ATOM 6549 N N . LEU B 1 199 ? -12.852 -31.406 -0.806 1 98.69 199 LEU B N 1
ATOM 6550 C CA . LEU B 1 199 ? -11.688 -30.625 -0.4 1 98.69 199 LEU B CA 1
ATOM 6551 C C . LEU B 1 199 ? -11.914 -30 0.973 1 98.69 199 LEU B C 1
ATOM 6553 O O . LEU B 1 199 ? -12.938 -29.344 1.208 1 98.69 199 LEU B O 1
ATOM 6557 N N . GLU B 1 200 ? -11.023 -30.219 1.873 1 98.62 200 GLU B N 1
ATOM 6558 C CA . GLU B 1 200 ? -11.102 -29.609 3.195 1 98.62 200 GLU B CA 1
ATOM 6559 C C . GLU B 1 200 ? -10.445 -28.219 3.201 1 98.62 200 GLU B C 1
ATOM 6561 O O . GLU B 1 200 ? -9.281 -28.078 2.824 1 98.62 200 GLU B O 1
ATOM 6566 N N . VAL B 1 201 ? -11.18 -27.219 3.631 1 98.12 201 VAL B N 1
ATOM 6567 C CA . VAL B 1 201 ? -10.703 -25.844 3.613 1 98.12 201 VAL B CA 1
ATOM 6568 C C . VAL B 1 201 ? -10.875 -25.219 4.996 1 98.12 201 VAL B C 1
ATOM 6570 O O . VAL B 1 201 ? -11.953 -25.312 5.59 1 98.12 201 VAL B O 1
ATOM 6573 N N . GLN B 1 202 ? -9.828 -24.641 5.461 1 97.31 202 GLN B N 1
ATOM 6574 C CA . GLN B 1 202 ? -9.859 -23.922 6.727 1 97.31 202 GLN B CA 1
ATOM 6575 C C . GLN B 1 202 ? -10 -22.406 6.496 1 97.31 202 GLN B C 1
ATOM 6577 O O . GLN B 1 202 ? -9.234 -21.828 5.734 1 97.31 202 GLN B O 1
ATOM 6582 N N . THR B 1 203 ? -10.977 -21.797 7.066 1 94 203 THR B N 1
ATOM 6583 C CA . THR B 1 203 ? -11.18 -20.359 6.992 1 94 203 THR B CA 1
ATOM 6584 C C . THR B 1 203 ? -10.945 -19.703 8.352 1 94 203 THR B C 1
ATOM 6586 O O . THR B 1 203 ? -11.164 -20.328 9.391 1 94 203 THR B O 1
ATOM 6589 N N . SER B 1 204 ? -10.359 -18.516 8.32 1 90.19 204 SER B N 1
ATOM 6590 C CA . SER B 1 204 ? -10.078 -17.797 9.562 1 90.19 204 SER B CA 1
ATOM 6591 C C . SER B 1 204 ? -10.641 -16.375 9.508 1 90.19 204 SER B C 1
ATOM 6593 O O . SER B 1 204 ? -10.523 -15.688 8.5 1 90.19 204 SER B O 1
ATOM 6595 N N . PHE B 1 205 ? -11.359 -16.016 10.562 1 87.25 205 PHE B N 1
ATOM 6596 C CA . PHE B 1 205 ? -11.914 -14.664 10.688 1 87.25 205 PHE B CA 1
ATOM 6597 C C . PHE B 1 205 ? -11.914 -14.211 12.141 1 87.25 205 PHE B C 1
ATOM 6599 O O . PHE B 1 205 ? -12.469 -14.883 13.008 1 87.25 205 PHE B O 1
ATOM 6606 N N . ASN B 1 206 ? -11.344 -13.016 12.422 1 81.75 206 ASN B N 1
ATOM 6607 C CA . ASN B 1 206 ? -11.281 -12.406 13.75 1 81.75 206 ASN B CA 1
ATOM 6608 C C . ASN B 1 206 ? -10.797 -13.398 14.797 1 81.75 206 ASN B C 1
ATOM 6610 O O . ASN B 1 206 ? -11.438 -13.562 15.844 1 81.75 206 ASN B O 1
ATOM 6614 N N . GLY B 1 207 ? -9.82 -14.234 14.477 1 81.5 207 GLY B N 1
ATOM 6615 C CA . GLY B 1 207 ? -9.195 -15.156 15.414 1 81.5 207 GLY B CA 1
ATOM 6616 C C . GLY B 1 207 ? -9.898 -16.5 15.492 1 81.5 207 GLY B C 1
ATOM 6617 O O . GLY B 1 207 ? -9.406 -17.422 16.141 1 81.5 207 GLY B O 1
ATOM 6618 N N . LYS B 1 208 ? -11.016 -16.625 14.859 1 87.75 208 LYS B N 1
ATOM 6619 C CA . LYS B 1 208 ? -11.742 -17.891 14.852 1 87.75 208 LYS B CA 1
ATOM 6620 C C . LYS B 1 208 ? -11.492 -18.656 13.555 1 87.75 208 LYS B C 1
ATOM 6622 O O . LYS B 1 208 ? -11.469 -18.062 12.469 1 87.75 208 LYS B O 1
ATOM 6627 N N . THR B 1 209 ? -11.242 -19.984 13.766 1 91.94 209 THR B N 1
ATOM 6628 C CA . THR B 1 209 ? -10.977 -20.828 12.617 1 91.94 209 THR B CA 1
ATOM 6629 C C . THR B 1 209 ? -12.117 -21.828 12.406 1 91.94 209 THR B C 1
ATOM 6631 O O . THR B 1 209 ? -12.633 -22.406 13.367 1 91.94 209 THR B O 1
ATOM 6634 N N . ASP B 1 210 ? -12.602 -21.906 11.203 1 92.25 210 ASP B N 1
ATOM 6635 C CA . ASP B 1 210 ? -13.602 -22.891 10.797 1 92.25 210 ASP B CA 1
ATOM 6636 C C . ASP B 1 210 ? -13.078 -23.781 9.664 1 92.25 210 ASP B C 1
ATOM 6638 O O . ASP B 1 210 ? -12.148 -23.391 8.953 1 92.25 210 ASP B O 1
ATOM 6642 N N . THR B 1 211 ? -13.609 -24.969 9.648 1 96.38 211 THR B N 1
ATOM 6643 C CA . THR B 1 211 ? -13.227 -25.906 8.594 1 96.38 211 THR B CA 1
ATOM 6644 C C . THR B 1 211 ? -14.453 -26.391 7.828 1 96.38 211 THR B C 1
ATOM 6646 O O . THR B 1 211 ? -15.484 -26.703 8.43 1 96.38 211 THR B O 1
ATOM 6649 N N . ILE B 1 212 ? -14.383 -26.391 6.488 1 96.69 212 ILE B N 1
ATOM 6650 C CA . ILE B 1 212 ? -15.508 -26.812 5.652 1 96.69 212 ILE B CA 1
ATOM 6651 C C . ILE B 1 212 ? -15.016 -27.766 4.57 1 96.69 212 ILE B C 1
ATOM 6653 O O . ILE B 1 212 ? -13.812 -27.875 4.32 1 96.69 212 ILE B O 1
ATOM 6657 N N . TYR B 1 213 ? -16 -28.531 3.986 1 97.94 213 TYR B N 1
ATOM 6658 C CA . TYR B 1 213 ? -15.742 -29.328 2.789 1 97.94 213 TYR B CA 1
ATOM 6659 C C . TYR B 1 213 ? -16.297 -28.641 1.549 1 97.94 213 TYR B C 1
ATOM 6661 O O . TYR B 1 213 ? -17.406 -28.109 1.575 1 97.94 213 TYR B O 1
ATOM 6669 N N . VAL B 1 214 ? -15.516 -28.578 0.528 1 97.88 214 VAL B N 1
ATOM 6670 C CA . VAL B 1 214 ? -15.953 -28.109 -0.78 1 97.88 214 VAL B CA 1
ATOM 6671 C C . VAL B 1 214 ? -15.992 -29.266 -1.768 1 97.88 214 VAL B C 1
ATOM 6673 O O . VAL B 1 214 ? -14.945 -29.812 -2.133 1 97.88 214 VAL B O 1
ATOM 6676 N N . PRO B 1 215 ? -17.172 -29.656 -2.215 1 97.25 215 PRO B N 1
ATOM 6677 C CA . PRO B 1 215 ? -17.266 -30.766 -3.17 1 97.25 215 PRO B CA 1
ATOM 6678 C C . PRO B 1 215 ? -16.75 -30.391 -4.559 1 97.25 215 PRO B C 1
ATOM 6680 O O . PRO B 1 215 ? -16.906 -29.234 -4.98 1 97.25 215 PRO B O 1
ATOM 6683 N N . TYR B 1 216 ? -16.172 -31.391 -5.27 1 97.94 216 TYR B N 1
ATOM 6684 C CA . TYR B 1 216 ? -15.672 -31.156 -6.617 1 97.94 216 TYR B CA 1
ATOM 6685 C C . TYR B 1 216 ? -15.945 -32.344 -7.531 1 97.94 216 TYR B C 1
ATOM 6687 O O . TYR B 1 216 ? -16.109 -33.469 -7.059 1 97.94 216 TYR B O 1
ATOM 6695 N N . ASP B 1 217 ? -16.141 -32.031 -8.805 1 96.75 217 ASP B N 1
ATOM 6696 C CA . ASP B 1 217 ? -16.062 -33.062 -9.852 1 96.75 217 ASP B CA 1
ATOM 6697 C C . ASP B 1 217 ? -14.664 -33.094 -10.469 1 96.75 217 ASP B C 1
ATOM 6699 O O . ASP B 1 217 ? -14.164 -34.156 -10.805 1 96.75 217 ASP B O 1
ATOM 6703 N N . LYS B 1 218 ? -14.086 -31.969 -10.594 1 97.62 218 LYS B N 1
ATOM 6704 C CA . LYS B 1 218 ? -12.695 -31.797 -10.992 1 97.62 218 LYS B CA 1
ATOM 6705 C C . LYS B 1 218 ? -11.961 -30.844 -10.039 1 97.62 218 LYS B C 1
ATOM 6707 O O . LYS B 1 218 ? -12.516 -29.828 -9.625 1 97.62 218 LYS B O 1
ATOM 6712 N N . LEU B 1 219 ? -10.773 -31.219 -9.672 1 98.56 219 LEU B N 1
ATOM 6713 C CA . LEU B 1 219 ? -9.945 -30.438 -8.766 1 98.56 219 LEU B CA 1
ATOM 6714 C C . LEU B 1 219 ? -8.609 -30.078 -9.414 1 98.56 219 LEU B C 1
ATOM 6716 O O . LEU B 1 219 ? -7.934 -30.953 -9.961 1 98.56 219 LEU B O 1
ATOM 6720 N N . VAL B 1 220 ? -8.25 -28.812 -9.422 1 98.81 220 VAL B N 1
ATOM 6721 C CA . VAL B 1 220 ? -6.945 -28.359 -9.898 1 98.81 220 VAL B CA 1
ATOM 6722 C C . VAL B 1 220 ? -6.133 -27.812 -8.727 1 98.81 220 VAL B C 1
ATOM 6724 O O . VAL B 1 220 ? -6.535 -26.828 -8.086 1 98.81 220 VAL B O 1
ATOM 6727 N N . ILE B 1 221 ? -5.023 -28.422 -8.438 1 98.69 221 ILE B N 1
ATOM 6728 C CA . ILE B 1 221 ? -4.113 -27.969 -7.391 1 98.69 221 ILE B CA 1
ATOM 6729 C C . ILE B 1 221 ? -3.043 -27.062 -7.996 1 98.69 221 ILE B C 1
ATOM 6731 O O . ILE B 1 221 ? -2.195 -27.516 -8.766 1 98.69 221 ILE B O 1
ATOM 6735 N N . ALA B 1 222 ? -3.072 -25.812 -7.703 1 98.44 222 ALA B N 1
ATOM 6736 C CA . ALA B 1 222 ? -2.15 -24.797 -8.211 1 98.44 222 ALA B CA 1
ATOM 6737 C C . ALA B 1 222 ? -1.643 -23.906 -7.086 1 98.44 222 ALA B C 1
ATOM 6739 O O . ALA B 1 222 ? -1.693 -22.672 -7.188 1 98.44 222 ALA B O 1
ATOM 6740 N N . VAL B 1 223 ? -1.037 -24.453 -6.043 1 97.62 223 VAL B N 1
ATOM 6741 C CA . VAL B 1 223 ? -0.75 -23.734 -4.805 1 97.62 223 VAL B CA 1
ATOM 6742 C C . VAL B 1 223 ? 0.708 -23.281 -4.801 1 97.62 223 VAL B C 1
ATOM 6744 O O . VAL B 1 223 ? 1.145 -22.578 -3.881 1 97.62 223 VAL B O 1
ATOM 6747 N N . GLY B 1 224 ? 1.42 -23.656 -5.762 1 95.5 224 GLY B N 1
ATOM 6748 C CA . GLY B 1 224 ? 2.814 -23.234 -5.828 1 95.5 224 GLY B CA 1
ATOM 6749 C C . GLY B 1 224 ? 3.688 -23.938 -4.797 1 95.5 224 GLY B C 1
ATOM 6750 O O . GLY B 1 224 ? 3.445 -25.094 -4.445 1 95.5 224 GLY B O 1
ATOM 6751 N N . SER B 1 225 ? 4.852 -23.297 -4.48 1 94.5 225 SER B N 1
ATOM 6752 C CA . SER B 1 225 ? 5.852 -23.875 -3.578 1 94.5 225 SER B CA 1
ATOM 6753 C C . SER B 1 225 ? 6.16 -22.906 -2.432 1 94.5 225 SER B C 1
ATOM 6755 O O . SER B 1 225 ? 5.594 -21.828 -2.355 1 94.5 225 SER B O 1
ATOM 6757 N N . THR B 1 226 ? 6.875 -23.406 -1.473 1 92.5 226 THR B N 1
ATOM 6758 C CA . THR B 1 226 ? 7.398 -22.594 -0.385 1 92.5 226 THR B CA 1
ATOM 6759 C C . THR B 1 226 ? 8.922 -22.5 -0.46 1 92.5 226 THR B C 1
ATOM 6761 O O . THR B 1 226 ? 9.547 -23.141 -1.316 1 92.5 226 THR B O 1
ATOM 6764 N N . SER B 1 227 ? 9.5 -21.625 0.386 1 91.25 227 SER B N 1
ATOM 6765 C CA . SER B 1 227 ? 10.953 -21.484 0.397 1 91.25 227 SER B CA 1
ATOM 6766 C C . SER B 1 227 ? 11.625 -22.672 1.071 1 91.25 227 SER B C 1
ATOM 6768 O O . SER B 1 227 ? 11.141 -23.172 2.09 1 91.25 227 SER B O 1
ATOM 6770 N N . SER B 1 228 ? 12.719 -23.062 0.469 1 91.94 228 SER B N 1
ATOM 6771 C CA . SER B 1 228 ? 13.508 -24.125 1.065 1 91.94 228 SER B CA 1
ATOM 6772 C C . SER B 1 228 ? 14.305 -23.625 2.271 1 91.94 228 SER B C 1
ATOM 6774 O O . SER B 1 228 ? 14.727 -22.469 2.307 1 91.94 228 SER B O 1
ATOM 6776 N N . THR B 1 229 ? 14.469 -24.469 3.223 1 90.06 229 THR B N 1
ATOM 6777 C CA . THR B 1 229 ? 15.227 -24.094 4.41 1 90.06 229 THR B CA 1
ATOM 6778 C C . THR B 1 229 ? 16.625 -24.703 4.391 1 90.06 229 THR B C 1
ATOM 6780 O O . THR B 1 229 ? 17.547 -24.156 4.988 1 90.06 229 THR B O 1
ATOM 6783 N N . HIS B 1 230 ? 16.812 -25.828 3.719 1 90.94 230 HIS B N 1
ATOM 6784 C CA . HIS B 1 230 ? 18.062 -26.594 3.646 1 90.94 230 HIS B CA 1
ATOM 6785 C C . HIS B 1 230 ? 18.562 -26.953 5.039 1 90.94 230 HIS B C 1
ATOM 6787 O O . HIS B 1 230 ? 19.75 -27.203 5.23 1 90.94 230 HIS B O 1
ATOM 6793 N N . GLY B 1 231 ? 17.703 -26.797 6.031 1 91.19 231 GLY B N 1
ATOM 6794 C CA . GLY B 1 231 ? 18.062 -27.125 7.402 1 91.19 231 GLY B CA 1
ATOM 6795 C C . GLY B 1 231 ? 18.969 -26.094 8.047 1 91.19 231 GLY B C 1
ATOM 6796 O O . GLY B 1 231 ? 19.578 -26.359 9.086 1 91.19 231 GLY B O 1
ATOM 6797 N N . VAL B 1 232 ? 19.188 -25 7.43 1 94.81 232 VAL B N 1
ATOM 6798 C CA . VAL B 1 232 ? 20.031 -23.938 7.957 1 94.81 232 VAL B CA 1
ATOM 6799 C C . VAL B 1 232 ? 19.359 -23.266 9.141 1 94.81 232 VAL B C 1
ATOM 6801 O O . VAL B 1 232 ? 18.188 -22.891 9.055 1 94.81 232 VAL B O 1
ATOM 6804 N N . PRO B 1 233 ? 20.047 -23.141 10.312 1 96.31 233 PRO B N 1
ATOM 6805 C CA . PRO B 1 233 ? 19.422 -22.5 11.477 1 96.31 233 PRO B CA 1
ATOM 6806 C C . PRO B 1 233 ? 19.344 -20.984 11.352 1 96.31 233 PRO B C 1
ATOM 6808 O O . PRO B 1 233 ? 20.156 -20.375 10.656 1 96.31 233 PRO B O 1
ATOM 6811 N N . GLY B 1 234 ? 18.375 -20.391 11.984 1 97.19 234 GLY B N 1
ATOM 6812 C CA . GLY B 1 234 ? 18.281 -18.938 12.109 1 97.19 234 GLY B CA 1
ATOM 6813 C C . GLY B 1 234 ? 17.5 -18.281 10.984 1 97.19 234 GLY B C 1
ATOM 6814 O O . GLY B 1 234 ? 17.562 -17.062 10.812 1 97.19 234 GLY B O 1
ATOM 6815 N N . LEU B 1 235 ? 16.734 -19.062 10.289 1 95.56 235 LEU B N 1
ATOM 6816 C CA . LEU B 1 235 ? 16.031 -18.531 9.117 1 95.56 235 LEU B CA 1
ATOM 6817 C C . LEU B 1 235 ? 14.906 -17.609 9.539 1 95.56 235 LEU B C 1
ATOM 6819 O O . LEU B 1 235 ? 14.375 -16.859 8.719 1 95.56 235 LEU B O 1
ATOM 6823 N N . ASP B 1 236 ? 14.523 -17.609 10.828 1 94.75 236 ASP B N 1
ATOM 6824 C CA . ASP B 1 236 ? 13.539 -16.656 11.352 1 94.75 236 ASP B CA 1
ATOM 6825 C C . ASP B 1 236 ? 14.078 -15.227 11.305 1 94.75 236 ASP B C 1
ATOM 6827 O O . ASP B 1 236 ? 13.305 -14.273 11.375 1 94.75 236 ASP B O 1
ATOM 6831 N N . ASN B 1 237 ? 15.383 -15.102 11.109 1 96.25 237 ASN B N 1
ATOM 6832 C CA . ASN B 1 237 ? 16.016 -13.789 11.023 1 96.25 237 ASN B CA 1
ATOM 6833 C C . ASN B 1 237 ? 16.141 -13.336 9.57 1 96.25 237 ASN B C 1
ATOM 6835 O O . ASN B 1 237 ? 16.781 -12.312 9.297 1 96.25 237 ASN B O 1
ATOM 6839 N N . CYS B 1 238 ? 15.508 -14.117 8.664 1 97.44 238 CYS B N 1
ATOM 6840 C CA . CYS B 1 238 ? 15.664 -13.82 7.246 1 97.44 238 CYS B CA 1
ATOM 6841 C C . CYS B 1 238 ? 14.344 -13.375 6.633 1 97.44 238 CYS B C 1
ATOM 6843 O O . CYS B 1 238 ? 13.273 -13.703 7.152 1 97.44 238 CYS B O 1
ATOM 6845 N N . PHE B 1 239 ? 14.484 -12.609 5.645 1 97.5 239 PHE B N 1
ATOM 6846 C CA . PHE B 1 239 ? 13.352 -12.32 4.773 1 97.5 239 PHE B CA 1
ATOM 6847 C C . PHE B 1 239 ? 13.281 -13.32 3.629 1 97.5 239 PHE B C 1
ATOM 6849 O O . PHE B 1 239 ? 14.289 -13.906 3.24 1 97.5 239 PHE B O 1
ATOM 6856 N N . GLN B 1 240 ? 12.125 -13.555 3.207 1 96.44 240 GLN B N 1
ATOM 6857 C CA . GLN B 1 240 ? 11.844 -14.258 1.957 1 96.44 240 GLN B CA 1
ATOM 6858 C C . GLN B 1 240 ? 11.172 -13.328 0.946 1 96.44 240 GLN B C 1
ATOM 6860 O O . GLN B 1 240 ? 10.773 -12.211 1.287 1 96.44 240 GLN B O 1
ATOM 6865 N N . LEU B 1 241 ? 11.156 -13.688 -0.278 1 95.69 241 LEU B N 1
ATOM 6866 C CA . LEU B 1 241 ? 10.516 -12.844 -1.28 1 95.69 241 LEU B CA 1
ATOM 6867 C C . LEU B 1 241 ? 9.625 -13.672 -2.199 1 95.69 241 LEU B C 1
ATOM 6869 O O . LEU B 1 241 ? 10.008 -13.984 -3.328 1 95.69 241 LEU B O 1
ATOM 6873 N N . LYS B 1 242 ? 8.453 -13.953 -1.725 1 93.94 242 LYS B N 1
ATOM 6874 C CA . LYS B 1 242 ? 7.512 -14.773 -2.48 1 93.94 242 LYS B CA 1
ATOM 6875 C C . LYS B 1 242 ? 6.129 -14.117 -2.525 1 93.94 242 LYS B C 1
ATOM 6877 O O . LYS B 1 242 ? 5.336 -14.398 -3.424 1 93.94 242 LYS B O 1
ATOM 6882 N N . THR B 1 243 ? 5.879 -13.312 -1.571 1 94.56 243 THR B N 1
ATOM 6883 C CA . THR B 1 243 ? 4.555 -12.719 -1.445 1 94.56 243 THR B CA 1
ATOM 6884 C C . THR B 1 243 ? 4.645 -11.195 -1.429 1 94.56 243 THR B C 1
ATOM 6886 O O . THR B 1 243 ? 5.738 -10.633 -1.312 1 94.56 243 THR B O 1
ATOM 6889 N N . ILE B 1 244 ? 3.48 -10.57 -1.598 1 94.81 244 ILE B N 1
ATOM 6890 C CA . ILE B 1 244 ? 3.381 -9.117 -1.492 1 94.81 244 ILE B CA 1
ATOM 6891 C C . ILE B 1 244 ? 3.797 -8.672 -0.091 1 94.81 244 ILE B C 1
ATOM 6893 O O . ILE B 1 244 ? 4.488 -7.664 0.066 1 94.81 244 ILE B O 1
ATOM 6897 N N . GLY B 1 245 ? 3.328 -9.422 0.91 1 94.75 245 GLY B N 1
ATOM 6898 C CA . GLY B 1 245 ? 3.74 -9.133 2.275 1 94.75 245 GLY B CA 1
ATOM 6899 C C . GLY B 1 245 ? 5.246 -9.148 2.459 1 94.75 245 GLY B C 1
ATOM 6900 O O . GLY B 1 245 ? 5.793 -8.312 3.18 1 94.75 245 GLY B O 1
ATOM 6901 N N . ASP B 1 246 ? 5.926 -10.07 1.802 1 96.44 246 ASP B N 1
ATOM 6902 C CA . ASP B 1 246 ? 7.383 -10.133 1.842 1 96.44 246 ASP B CA 1
ATOM 6903 C C . ASP B 1 246 ? 8 -8.859 1.281 1 96.44 246 ASP B C 1
ATOM 6905 O O . ASP B 1 246 ? 8.906 -8.281 1.889 1 96.44 246 ASP B O 1
ATOM 6909 N N . ALA B 1 247 ? 7.547 -8.477 0.105 1 96.12 247 ALA B N 1
ATOM 6910 C CA . ALA B 1 247 ? 8.078 -7.281 -0.551 1 96.12 247 ALA B CA 1
ATOM 6911 C C . ALA B 1 247 ? 7.91 -6.051 0.334 1 96.12 247 ALA B C 1
ATOM 6913 O O . ALA B 1 247 ? 8.828 -5.238 0.459 1 96.12 247 ALA B O 1
ATOM 6914 N N . GLN B 1 248 ? 6.766 -5.898 0.939 1 95.06 248 GLN B N 1
ATOM 6915 C CA . GLN B 1 248 ? 6.492 -4.758 1.806 1 95.06 248 GLN B CA 1
ATOM 6916 C C . GLN B 1 248 ? 7.387 -4.777 3.041 1 95.06 248 GLN B C 1
ATOM 6918 O O . GLN B 1 248 ? 7.883 -3.732 3.469 1 95.06 248 GLN B O 1
ATOM 6923 N N . SER B 1 249 ? 7.59 -5.945 3.631 1 96.19 249 SER B N 1
ATOM 6924 C CA . SER B 1 249 ? 8.445 -6.074 4.809 1 96.19 249 SER B CA 1
ATOM 6925 C C . SER B 1 249 ? 9.891 -5.727 4.484 1 96.19 249 SER B C 1
ATOM 6927 O O . SER B 1 249 ? 10.578 -5.086 5.285 1 96.19 249 SER B O 1
ATOM 6929 N N . ILE B 1 250 ? 10.297 -6.207 3.371 1 96.75 250 ILE B N 1
ATOM 6930 C CA . ILE B 1 250 ? 11.656 -5.91 2.926 1 96.75 250 ILE B CA 1
ATOM 6931 C C . ILE B 1 250 ? 11.82 -4.406 2.736 1 96.75 250 ILE B C 1
ATOM 6933 O O . ILE B 1 250 ? 12.797 -3.816 3.209 1 96.75 250 ILE B O 1
ATOM 6937 N N . ARG B 1 251 ? 10.891 -3.809 2.082 1 94.69 251 ARG B N 1
ATOM 6938 C CA . ARG B 1 251 ? 10.93 -2.367 1.855 1 94.69 251 ARG B CA 1
ATOM 6939 C C . ARG B 1 251 ? 11 -1.608 3.176 1 94.69 251 ARG B C 1
ATOM 6941 O O . ARG B 1 251 ? 11.797 -0.678 3.32 1 94.69 251 ARG B O 1
ATOM 6948 N N . ARG B 1 252 ? 10.195 -1.979 4.113 1 93.94 252 ARG B N 1
ATOM 6949 C CA . ARG B 1 252 ? 10.18 -1.335 5.422 1 93.94 252 ARG B CA 1
ATOM 6950 C C . ARG B 1 252 ? 11.539 -1.46 6.109 1 93.94 252 ARG B C 1
ATOM 6952 O O . ARG B 1 252 ? 12.047 -0.489 6.672 1 93.94 252 ARG B O 1
ATOM 6959 N N . ARG B 1 253 ? 12.078 -2.625 6.059 1 95 253 ARG B N 1
ATOM 6960 C CA . ARG B 1 253 ? 13.375 -2.857 6.691 1 95 253 ARG B CA 1
ATOM 6961 C C . ARG B 1 253 ? 14.453 -1.995 6.055 1 95 253 ARG B C 1
ATOM 6963 O O . ARG B 1 253 ? 15.258 -1.376 6.758 1 95 253 ARG B O 1
ATOM 6970 N N . ILE B 1 254 ? 14.469 -1.951 4.758 1 95.69 254 ILE B N 1
ATOM 6971 C CA . ILE B 1 254 ? 15.469 -1.172 4.043 1 95.69 254 ILE B CA 1
ATOM 6972 C C . ILE B 1 254 ? 15.352 0.301 4.43 1 95.69 254 ILE B C 1
ATOM 6974 O O . ILE B 1 254 ? 16.359 0.942 4.762 1 95.69 254 ILE B O 1
ATOM 6978 N N . MET B 1 255 ? 14.188 0.814 4.457 1 94 255 MET B N 1
ATOM 6979 C CA . MET B 1 255 ? 13.969 2.217 4.797 1 94 255 MET B CA 1
ATOM 6980 C C . MET B 1 255 ? 14.336 2.488 6.25 1 94 255 MET B C 1
ATOM 6982 O O . MET B 1 255 ? 14.953 3.506 6.559 1 94 255 MET B O 1
ATOM 6986 N N . ASP B 1 256 ? 13.938 1.578 7.105 1 94.06 256 ASP B N 1
ATOM 6987 C CA . ASP B 1 256 ? 14.266 1.724 8.523 1 94.06 256 ASP B CA 1
ATOM 6988 C C . ASP B 1 256 ? 15.781 1.77 8.734 1 94.06 256 ASP B C 1
ATOM 6990 O O . ASP B 1 256 ? 16.281 2.547 9.555 1 94.06 256 ASP B O 1
ATOM 6994 N N . ASN B 1 257 ? 16.469 0.906 8.023 1 95.94 257 ASN B N 1
ATOM 6995 C CA . ASN B 1 257 ? 17.922 0.874 8.133 1 95.94 257 ASN B CA 1
ATOM 6996 C C . ASN B 1 257 ? 18.531 2.211 7.734 1 95.94 257 ASN B C 1
ATOM 6998 O O . ASN B 1 257 ? 19.422 2.717 8.43 1 95.94 257 ASN B O 1
ATOM 7002 N N . PHE B 1 258 ? 18.062 2.785 6.676 1 94.75 258 PHE B N 1
ATOM 7003 C CA . PHE B 1 258 ? 18.625 4.051 6.215 1 94.75 258 PHE B CA 1
ATOM 7004 C C . PHE B 1 258 ? 18.266 5.184 7.168 1 94.75 258 PHE B C 1
ATOM 7006 O O . PHE B 1 258 ? 19.078 6.078 7.414 1 94.75 258 PHE B O 1
ATOM 7013 N N . GLU B 1 259 ? 17.031 5.16 7.684 1 93.19 259 GLU B N 1
ATOM 7014 C CA . GLU B 1 259 ? 16.625 6.176 8.656 1 93.19 259 GLU B CA 1
ATOM 7015 C C . GLU B 1 259 ? 17.516 6.137 9.898 1 93.19 259 GLU B C 1
ATOM 7017 O O . GLU B 1 259 ? 18 7.172 10.352 1 93.19 259 GLU B O 1
ATOM 7022 N N . GLN B 1 260 ? 17.734 4.961 10.367 1 93.5 260 GLN B N 1
ATOM 7023 C CA . GLN B 1 260 ? 18.578 4.809 11.555 1 93.5 260 GLN B CA 1
ATOM 7024 C C . GLN B 1 260 ? 20.016 5.164 11.25 1 93.5 260 GLN B C 1
ATOM 7026 O O . GLN B 1 260 ? 20.688 5.801 12.07 1 93.5 260 GLN B O 1
ATOM 7031 N N . ALA B 1 261 ? 20.469 4.746 10.125 1 94.69 261 ALA B N 1
ATOM 7032 C CA . ALA B 1 261 ? 21.859 4.996 9.727 1 94.69 261 ALA B CA 1
ATOM 7033 C C . ALA B 1 261 ? 22.125 6.488 9.578 1 94.69 261 ALA B C 1
ATOM 7035 O O . ALA B 1 261 ? 23.266 6.941 9.734 1 94.69 261 ALA B O 1
ATOM 7036 N N . SER B 1 262 ? 21.094 7.266 9.305 1 92.75 262 SER B N 1
ATOM 7037 C CA . SER B 1 262 ? 21.25 8.688 9.039 1 92.75 262 SER B CA 1
ATOM 7038 C C . SER B 1 262 ? 21.234 9.5 10.328 1 92.75 262 SER B C 1
ATOM 7040 O O . SER B 1 262 ? 21.453 10.711 10.312 1 92.75 262 SER B O 1
ATOM 7042 N N . LEU B 1 263 ? 20.906 8.906 11.453 1 90.75 263 LEU B N 1
ATOM 7043 C CA . LEU B 1 263 ? 20.812 9.609 12.734 1 90.75 263 LEU B CA 1
ATOM 7044 C C . LEU B 1 263 ? 22.203 9.859 13.312 1 90.75 263 LEU B C 1
ATOM 7046 O O . LEU B 1 263 ? 23.062 8.969 13.289 1 90.75 263 LEU B O 1
ATOM 7050 N N . PRO B 1 264 ? 22.172 11.102 13.836 1 86.06 264 PRO B N 1
ATOM 7051 C CA . PRO B 1 264 ? 23.391 11.312 14.625 1 86.06 264 PRO B CA 1
ATOM 7052 C C . PRO B 1 264 ? 23.438 10.438 15.875 1 86.06 264 PRO B C 1
ATOM 7054 O O . PRO B 1 264 ? 22.406 9.992 16.375 1 86.06 264 PRO B O 1
ATOM 7057 N N . THR B 1 265 ? 24.375 9.844 16.266 1 86.25 265 THR B N 1
ATOM 7058 C CA . THR B 1 265 ? 24.547 9 17.438 1 86.25 265 THR B CA 1
ATOM 7059 C C . THR B 1 265 ? 24.812 7.555 17.031 1 86.25 265 THR B C 1
ATOM 7061 O O . THR B 1 265 ? 25.219 6.738 17.859 1 86.25 265 THR B O 1
ATOM 7064 N N . THR B 1 266 ? 24.281 7.262 15.758 1 91.31 266 THR B N 1
ATOM 7065 C CA . THR B 1 266 ? 24.594 5.918 15.281 1 91.31 266 THR B CA 1
ATOM 7066 C C . THR B 1 266 ? 26.094 5.75 15.094 1 91.31 266 THR B C 1
ATOM 7068 O O . THR B 1 266 ? 26.719 6.512 14.352 1 91.31 266 THR B O 1
ATOM 7071 N N . SER B 1 267 ? 26.688 4.75 15.766 1 91.56 267 SER B N 1
ATOM 7072 C CA . SER B 1 267 ? 28.125 4.52 15.641 1 91.56 267 SER B CA 1
ATOM 7073 C C . SER B 1 267 ? 28.484 4.059 14.234 1 91.56 267 SER B C 1
ATOM 7075 O O . SER B 1 267 ? 27.641 3.527 13.516 1 91.56 267 SER B O 1
ATOM 7077 N N . PRO B 1 268 ? 29.75 4.316 13.844 1 93.19 268 PRO B N 1
ATOM 7078 C CA . PRO B 1 268 ? 30.172 3.863 12.516 1 93.19 268 PRO B CA 1
ATOM 7079 C C . PRO B 1 268 ? 30 2.355 12.328 1 93.19 268 PRO B C 1
ATOM 7081 O O . PRO B 1 268 ? 29.594 1.906 11.25 1 93.19 268 PRO B O 1
ATOM 7084 N N . GLU B 1 269 ? 30.266 1.62 13.383 1 94.5 269 GLU B N 1
ATOM 7085 C CA . GLU B 1 269 ? 30.141 0.169 13.297 1 94.5 269 GLU B CA 1
ATOM 7086 C C . GLU B 1 269 ? 28.688 -0.24 13.086 1 94.5 269 GLU B C 1
ATOM 7088 O O . GLU B 1 269 ? 28.391 -1.08 12.234 1 94.5 269 GLU B O 1
ATOM 7093 N N . GLU B 1 270 ? 27.812 0.381 13.844 1 94 270 GLU B N 1
ATOM 7094 C CA . GLU B 1 270 ? 26.391 0.09 13.711 1 94 270 GLU B CA 1
ATOM 7095 C C . GLU B 1 270 ? 25.859 0.541 12.352 1 94 270 GLU B C 1
ATOM 7097 O O . GLU B 1 270 ? 25.031 -0.146 11.742 1 94 270 GLU B O 1
ATOM 7102 N N . ARG B 1 271 ? 26.281 1.689 11.906 1 95.19 271 ARG B N 1
ATOM 7103 C CA . ARG B 1 271 ? 25.859 2.207 10.609 1 95.19 271 ARG B CA 1
ATOM 7104 C C . ARG B 1 271 ? 26.25 1.25 9.484 1 95.19 271 ARG B C 1
ATOM 7106 O O . ARG B 1 271 ? 25.422 0.945 8.617 1 95.19 271 ARG B O 1
ATOM 7113 N N . ARG B 1 272 ? 27.5 0.749 9.539 1 96.38 272 ARG B N 1
ATOM 7114 C CA . ARG B 1 272 ? 27.953 -0.196 8.523 1 96.38 272 ARG B CA 1
ATOM 7115 C C . ARG B 1 272 ? 27.141 -1.485 8.57 1 96.38 272 ARG B C 1
ATOM 7117 O O . ARG B 1 272 ? 26.828 -2.066 7.531 1 96.38 272 ARG B O 1
ATOM 7124 N N . ARG B 1 273 ? 26.797 -1.929 9.719 1 97.19 273 ARG B N 1
ATOM 7125 C CA . ARG B 1 273 ? 25.984 -3.129 9.867 1 97.19 273 ARG B CA 1
ATOM 7126 C C . ARG B 1 273 ? 24.594 -2.924 9.281 1 97.19 273 ARG B C 1
ATOM 7128 O O . ARG B 1 273 ? 24.078 -3.789 8.57 1 97.19 273 ARG B O 1
ATOM 7135 N N . LEU B 1 274 ? 23.984 -1.73 9.625 1 96.88 274 LEU B N 1
ATOM 7136 C CA . LEU B 1 274 ? 22.656 -1.397 9.141 1 96.88 274 LEU B CA 1
ATOM 7137 C C . LEU B 1 274 ? 22.625 -1.314 7.617 1 96.88 274 LEU B C 1
ATOM 7139 O O . LEU B 1 274 ? 21.609 -1.638 6.988 1 96.88 274 LEU B O 1
ATOM 7143 N N . LEU B 1 275 ? 23.781 -0.867 7.051 1 97.56 275 LEU B N 1
ATOM 7144 C CA . LEU B 1 275 ? 23.844 -0.603 5.617 1 97.56 275 LEU B CA 1
ATOM 7145 C C . LEU B 1 275 ? 24.469 -1.778 4.871 1 97.56 275 LEU B C 1
ATOM 7147 O O . LEU B 1 275 ? 24.859 -1.643 3.713 1 97.56 275 LEU B O 1
ATOM 7151 N N . SER B 1 276 ? 24.547 -2.941 5.555 1 98.19 276 SER B N 1
ATOM 7152 C CA . SER B 1 276 ? 25 -4.195 4.961 1 98.19 276 SER B CA 1
ATOM 7153 C C . SER B 1 276 ? 23.812 -5.07 4.555 1 98.19 276 SER B C 1
ATOM 7155 O O . SER B 1 276 ? 23 -5.469 5.398 1 98.19 276 SER B O 1
ATOM 7157 N N . PHE B 1 277 ? 23.719 -5.324 3.248 1 98.44 277 PHE B N 1
ATOM 7158 C CA . PHE B 1 277 ? 22.641 -6.145 2.717 1 98.44 277 PHE B CA 1
ATOM 7159 C C . PHE B 1 277 ? 23.172 -7.48 2.213 1 98.44 277 PHE B C 1
ATOM 7161 O O . PHE B 1 277 ? 23.969 -7.523 1.273 1 98.44 277 PHE B O 1
ATOM 7168 N N . VAL B 1 278 ? 22.672 -8.57 2.834 1 98.75 278 VAL B N 1
ATOM 7169 C CA . VAL B 1 278 ? 23.172 -9.898 2.473 1 98.75 278 VAL B CA 1
ATOM 7170 C C . VAL B 1 278 ? 22.047 -10.703 1.812 1 98.75 278 VAL B C 1
ATOM 7172 O O . VAL B 1 278 ? 20.984 -10.883 2.389 1 98.75 278 VAL B O 1
ATOM 7175 N N . ILE B 1 279 ? 22.312 -11.172 0.63 1 98.56 279 ILE B N 1
ATOM 7176 C CA . ILE B 1 279 ? 21.391 -12 -0.137 1 98.56 279 ILE B CA 1
ATOM 7177 C C . ILE B 1 279 ? 21.938 -13.414 -0.252 1 98.56 279 ILE B C 1
ATOM 7179 O O . ILE B 1 279 ? 23.016 -13.625 -0.809 1 98.56 279 ILE B O 1
ATOM 7183 N N . CYS B 1 280 ? 21.203 -14.359 0.304 1 98.19 280 CYS B N 1
ATOM 7184 C CA . CYS B 1 280 ? 21.578 -15.766 0.204 1 98.19 280 CYS B CA 1
ATOM 7185 C C . CYS B 1 280 ? 20.891 -16.438 -0.983 1 98.19 280 CYS B C 1
ATOM 7187 O O . CYS B 1 280 ? 19.672 -16.562 -1.002 1 98.19 280 CYS B O 1
ATOM 7189 N N . GLY B 1 281 ? 21.672 -16.922 -1.903 1 96.31 281 GLY B N 1
ATOM 7190 C CA . GLY B 1 281 ? 21.172 -17.5 -3.141 1 96.31 281 GLY B CA 1
ATOM 7191 C C . GLY B 1 281 ? 21.438 -16.625 -4.355 1 96.31 281 GLY B C 1
ATOM 7192 O O . GLY B 1 281 ? 21 -15.477 -4.402 1 96.31 281 GLY B O 1
ATOM 7193 N N . GLY B 1 282 ? 22.094 -17.172 -5.301 1 95 282 GLY B N 1
ATOM 7194 C CA . GLY B 1 282 ? 22.438 -16.453 -6.508 1 95 282 GLY B CA 1
ATOM 7195 C C . GLY B 1 282 ? 21.547 -16.766 -7.684 1 95 282 GLY B C 1
ATOM 7196 O O . GLY B 1 282 ? 21.953 -16.672 -8.844 1 95 282 GLY B O 1
ATOM 7197 N N . GLY B 1 283 ? 20.344 -17.188 -7.441 1 93.44 283 GLY B N 1
ATOM 7198 C CA . GLY B 1 283 ? 19.359 -17.375 -8.492 1 93.44 283 GLY B CA 1
ATOM 7199 C C . GLY B 1 283 ? 18.766 -16.062 -8.984 1 93.44 283 GLY B C 1
ATOM 7200 O O . GLY B 1 283 ? 19.172 -14.984 -8.539 1 93.44 283 GLY B O 1
ATOM 7201 N N . PRO B 1 284 ? 17.812 -16.125 -9.883 1 92.12 284 PRO B N 1
ATOM 7202 C CA . PRO B 1 284 ? 17.234 -14.906 -10.445 1 92.12 284 PRO B CA 1
ATOM 7203 C C . PRO B 1 284 ? 16.672 -13.969 -9.383 1 92.12 284 PRO B C 1
ATOM 7205 O O . PRO B 1 284 ? 16.922 -12.758 -9.43 1 92.12 284 PRO B O 1
ATOM 7208 N N . THR B 1 285 ? 15.945 -14.516 -8.414 1 94 285 THR B N 1
ATOM 7209 C CA . THR B 1 285 ? 15.352 -13.695 -7.363 1 94 285 THR B CA 1
ATOM 7210 C C . THR B 1 285 ? 16.438 -12.945 -6.59 1 94 285 THR B C 1
ATOM 7212 O O . THR B 1 285 ? 16.312 -11.734 -6.375 1 94 285 THR B O 1
ATOM 7215 N N . GLY B 1 286 ? 17.453 -13.664 -6.184 1 96.25 286 GLY B N 1
ATOM 7216 C CA . GLY B 1 286 ? 18.531 -13.047 -5.434 1 96.25 286 GLY B CA 1
ATOM 7217 C C . GLY B 1 286 ? 19.297 -12.008 -6.227 1 96.25 286 GLY B C 1
ATOM 7218 O O . GLY B 1 286 ? 19.531 -10.898 -5.738 1 96.25 286 GLY B O 1
ATOM 7219 N N . VAL B 1 287 ? 19.656 -12.352 -7.43 1 95.62 287 VAL B N 1
ATOM 7220 C CA . VAL B 1 287 ? 20.422 -11.469 -8.305 1 95.62 287 VAL B CA 1
ATOM 7221 C C . VAL B 1 287 ? 19.609 -10.203 -8.602 1 95.62 287 VAL B C 1
ATOM 7223 O O . VAL B 1 287 ? 20.141 -9.094 -8.539 1 95.62 287 VAL B O 1
ATOM 7226 N N . GLU B 1 288 ? 18.359 -10.391 -8.922 1 95.25 288 GLU B N 1
ATOM 7227 C CA . GLU B 1 288 ? 17.5 -9.25 -9.234 1 95.25 288 GLU B CA 1
ATOM 7228 C C . GLU B 1 288 ? 17.328 -8.336 -8.016 1 95.25 288 GLU B C 1
ATOM 7230 O O . GLU B 1 288 ? 17.328 -7.113 -8.148 1 95.25 288 GLU B O 1
ATOM 7235 N N . THR B 1 289 ? 17.156 -8.922 -6.875 1 97 289 THR B N 1
ATOM 7236 C CA . THR B 1 289 ? 17 -8.125 -5.664 1 97 289 THR B CA 1
ATOM 7237 C C . THR B 1 289 ? 18.266 -7.32 -5.371 1 97 289 THR B C 1
ATOM 7239 O O . THR B 1 289 ? 18.188 -6.129 -5.062 1 97 289 THR B O 1
ATOM 7242 N N . ALA B 1 290 ? 19.406 -7.973 -5.488 1 96.81 290 ALA B N 1
ATOM 7243 C CA . ALA B 1 290 ? 20.672 -7.281 -5.285 1 96.81 290 ALA B CA 1
ATOM 7244 C C . ALA B 1 290 ? 20.812 -6.098 -6.238 1 96.81 290 ALA B C 1
ATOM 7246 O O . ALA B 1 290 ? 21.188 -5 -5.828 1 96.81 290 ALA B O 1
ATOM 7247 N N . ALA B 1 291 ? 20.484 -6.363 -7.496 1 94.5 291 ALA B N 1
ATOM 7248 C CA . ALA B 1 291 ? 20.578 -5.328 -8.523 1 94.5 291 ALA B CA 1
ATOM 7249 C C . ALA B 1 291 ? 19.625 -4.168 -8.211 1 94.5 291 ALA B C 1
ATOM 7251 O O . ALA B 1 291 ? 20 -3.002 -8.344 1 94.5 291 ALA B O 1
ATOM 7252 N N . GLU B 1 292 ? 18.438 -4.473 -7.797 1 94.12 292 GLU B N 1
ATOM 7253 C CA . GLU B 1 292 ? 17.438 -3.455 -7.469 1 94.12 292 GLU B CA 1
ATOM 7254 C C . GLU B 1 292 ? 17.891 -2.615 -6.277 1 94.12 292 GLU B C 1
ATOM 7256 O O . GLU B 1 292 ? 17.703 -1.396 -6.27 1 94.12 292 GLU B O 1
ATOM 7261 N N . ILE B 1 293 ? 18.406 -3.258 -5.266 1 95 293 ILE B N 1
ATOM 7262 C CA . ILE B 1 293 ? 18.891 -2.533 -4.094 1 95 293 ILE B CA 1
ATOM 7263 C C . ILE B 1 293 ? 20.016 -1.589 -4.504 1 95 293 ILE B C 1
ATOM 7265 O O . ILE B 1 293 ? 20.062 -0.433 -4.074 1 95 293 ILE B O 1
ATOM 7269 N N . TYR B 1 294 ? 20.938 -2.102 -5.312 1 93.94 294 TYR B N 1
ATOM 7270 C CA . TYR B 1 294 ? 22.031 -1.271 -5.805 1 93.94 294 TYR B CA 1
ATOM 7271 C C . TYR B 1 294 ? 21.5 -0.03 -6.512 1 93.94 294 TYR B C 1
ATOM 7273 O O . TYR B 1 294 ? 21.938 1.088 -6.234 1 93.94 294 TYR B O 1
ATOM 7281 N N . ASP B 1 295 ? 20.578 -0.208 -7.422 1 90.12 295 ASP B N 1
ATOM 7282 C CA . ASP B 1 295 ? 20 0.898 -8.188 1 90.12 295 ASP B CA 1
ATOM 7283 C C . ASP B 1 295 ? 19.297 1.895 -7.27 1 90.12 295 ASP B C 1
ATOM 7285 O O . ASP B 1 295 ? 19.406 3.107 -7.465 1 90.12 295 ASP B O 1
ATOM 7289 N N . PHE B 1 296 ? 18.625 1.395 -6.32 1 92 296 PHE B N 1
ATOM 7290 C CA . PHE B 1 296 ? 17.953 2.227 -5.336 1 92 296 PHE B CA 1
ATOM 7291 C C . PHE B 1 296 ? 18.938 3.127 -4.609 1 92 296 PHE B C 1
ATOM 7293 O O . PHE B 1 296 ? 18.688 4.316 -4.418 1 92 296 PHE B O 1
ATOM 7300 N N . CYS B 1 297 ? 20 2.594 -4.207 1 91.44 297 CYS B N 1
ATOM 7301 C CA . CYS B 1 297 ? 21.031 3.354 -3.508 1 91.44 297 CYS B CA 1
ATOM 7302 C C . CYS B 1 297 ? 21.641 4.406 -4.422 1 91.44 297 CYS B C 1
ATOM 7304 O O . CYS B 1 297 ? 21.875 5.543 -4 1 91.44 297 CYS B O 1
ATOM 7306 N N . GLN B 1 298 ? 21.797 4.039 -5.68 1 87.19 298 GLN B N 1
ATOM 7307 C CA . GLN B 1 298 ? 22.469 4.918 -6.637 1 87.19 298 GLN B CA 1
ATOM 7308 C C . GLN B 1 298 ? 21.547 6.074 -7.043 1 87.19 298 GLN B C 1
ATOM 7310 O O . GLN B 1 298 ? 22.016 7.203 -7.219 1 87.19 298 GLN B O 1
ATOM 7315 N N . GLU B 1 299 ? 20.344 5.77 -7.145 1 86.5 299 GLU B N 1
ATOM 7316 C CA . GLU B 1 299 ? 19.453 6.727 -7.781 1 86.5 299 GLU B CA 1
ATOM 7317 C C . GLU B 1 299 ? 18.688 7.547 -6.742 1 86.5 299 GLU B C 1
ATOM 7319 O O . GLU B 1 299 ? 18.359 8.711 -6.98 1 86.5 299 GLU B O 1
ATOM 7324 N N . ASP B 1 300 ? 18.375 6.977 -5.609 1 88.38 300 ASP B N 1
ATOM 7325 C CA . ASP B 1 300 ? 17.484 7.66 -4.664 1 88.38 300 ASP B CA 1
ATOM 7326 C C . ASP B 1 300 ? 18.219 7.996 -3.369 1 88.38 300 ASP B C 1
ATOM 7328 O O . ASP B 1 300 ? 18.281 9.156 -2.967 1 88.38 300 ASP B O 1
ATOM 7332 N N . ILE B 1 301 ? 18.828 7.035 -2.787 1 87.75 301 ILE B N 1
ATOM 7333 C CA . ILE B 1 301 ? 19.453 7.246 -1.492 1 87.75 301 ILE B CA 1
ATOM 7334 C C . ILE B 1 301 ? 20.531 8.32 -1.617 1 87.75 301 ILE B C 1
ATOM 7336 O O . ILE B 1 301 ? 20.656 9.203 -0.758 1 87.75 301 ILE B O 1
ATOM 7340 N N . MET B 1 302 ? 21.219 8.375 -2.664 1 85.06 302 MET B N 1
ATOM 7341 C CA . MET B 1 302 ? 22.297 9.328 -2.92 1 85.06 302 MET B CA 1
ATOM 7342 C C . MET B 1 302 ? 21.766 10.758 -2.9 1 85.06 302 MET B C 1
ATOM 7344 O O . MET B 1 302 ? 22.469 11.68 -2.482 1 85.06 302 MET B O 1
ATOM 7348 N N . ASN B 1 303 ? 20.547 10.938 -3.23 1 87.06 303 ASN B N 1
ATOM 7349 C CA . ASN B 1 303 ? 20 12.273 -3.426 1 87.06 303 ASN B CA 1
ATOM 7350 C C . ASN B 1 303 ? 19.281 12.773 -2.174 1 87.06 303 ASN B C 1
ATOM 7352 O O . ASN B 1 303 ? 19.172 13.984 -1.968 1 87.06 303 ASN B O 1
ATOM 7356 N N . TYR B 1 304 ? 18.891 11.867 -1.324 1 91.31 304 TYR B N 1
ATOM 7357 C CA . TYR B 1 304 ? 17.953 12.336 -0.306 1 91.31 304 TYR B CA 1
ATOM 7358 C C . TYR B 1 304 ? 18.438 11.953 1.09 1 91.31 304 TYR B C 1
ATOM 7360 O O . TYR B 1 304 ? 17.859 12.375 2.09 1 91.31 304 TYR B O 1
ATOM 7368 N N . PHE B 1 305 ? 19.469 11.156 1.184 1 93.06 305 PHE B N 1
ATOM 7369 C CA . PHE B 1 305 ? 20.109 10.805 2.447 1 93.06 305 PHE B CA 1
ATOM 7370 C C . PHE B 1 305 ? 21.547 11.32 2.496 1 93.06 305 PHE B C 1
ATOM 7372 O O . PHE B 1 305 ? 22.109 11.703 1.469 1 93.06 305 PHE B O 1
ATOM 7379 N N . PRO B 1 306 ? 22.109 11.414 3.74 1 92.19 306 PRO B N 1
ATOM 7380 C CA . PRO B 1 306 ? 23.531 11.781 3.805 1 92.19 306 PRO B CA 1
ATOM 7381 C C . PRO B 1 306 ? 24.406 10.898 2.922 1 92.19 306 PRO B C 1
ATOM 7383 O O . PRO B 1 306 ? 24.219 9.68 2.891 1 92.19 306 PRO B O 1
ATOM 7386 N N . LYS B 1 307 ? 25.312 11.469 2.252 1 90.88 307 LYS B N 1
ATOM 7387 C CA . LYS B 1 307 ? 26.141 10.773 1.271 1 90.88 307 LYS B CA 1
ATOM 7388 C C . LYS B 1 307 ? 26.938 9.648 1.922 1 90.88 307 LYS B C 1
ATOM 7390 O O . LYS B 1 307 ? 27.25 8.648 1.275 1 90.88 307 LYS B O 1
ATOM 7395 N N . ILE B 1 308 ? 27.188 9.789 3.162 1 90.69 308 ILE B N 1
ATOM 7396 C CA . ILE B 1 308 ? 27.938 8.75 3.869 1 90.69 308 ILE B CA 1
ATOM 7397 C C . ILE B 1 308 ? 27.125 7.453 3.889 1 90.69 308 ILE B C 1
ATOM 7399 O O . ILE B 1 308 ? 27.703 6.363 3.893 1 90.69 308 ILE B O 1
ATOM 7403 N N . CYS B 1 309 ? 25.828 7.617 3.961 1 91.31 309 CYS B N 1
ATOM 7404 C CA . CYS B 1 309 ? 24.969 6.434 3.959 1 91.31 309 CYS B CA 1
ATOM 7405 C C . CYS B 1 309 ? 25.141 5.641 2.668 1 91.31 309 CYS B C 1
ATOM 7407 O O . CYS B 1 309 ? 25.078 4.41 2.68 1 91.31 309 CYS B O 1
ATOM 7409 N N . ARG B 1 310 ? 25.297 6.293 1.591 1 88.94 310 ARG B N 1
ATOM 7410 C CA . ARG B 1 310 ? 25.531 5.602 0.33 1 88.94 310 ARG B CA 1
ATOM 7411 C C . ARG B 1 310 ? 26.938 5.012 0.283 1 88.94 310 ARG B C 1
ATOM 7413 O O . ARG B 1 310 ? 27.125 3.9 -0.21 1 88.94 310 ARG B O 1
ATOM 7420 N N . ASN B 1 311 ? 27.859 5.758 0.771 1 90.88 311 ASN B N 1
ATOM 7421 C CA . ASN B 1 311 ? 29.266 5.359 0.721 1 90.88 311 ASN B CA 1
ATOM 7422 C C . ASN B 1 311 ? 29.516 4.078 1.512 1 90.88 311 ASN B C 1
ATOM 7424 O O . ASN B 1 311 ? 30.375 3.277 1.151 1 90.88 311 ASN B O 1
ATOM 7428 N N . GLU B 1 312 ? 28.766 3.883 2.484 1 93.5 312 GLU B N 1
ATOM 7429 C CA . GLU B 1 312 ? 29.047 2.77 3.389 1 93.5 312 GLU B CA 1
ATOM 7430 C C . GLU B 1 312 ? 28.141 1.573 3.08 1 93.5 312 GLU B C 1
ATOM 7432 O O . GLU B 1 312 ? 28.172 0.57 3.795 1 93.5 312 GLU B O 1
ATOM 7437 N N . VAL B 1 313 ? 27.375 1.647 2.064 1 95.31 313 VAL B N 1
ATOM 7438 C CA . VAL B 1 313 ? 26.5 0.538 1.675 1 95.31 313 VAL B CA 1
ATOM 7439 C C . VAL B 1 313 ? 27.359 -0.627 1.174 1 95.31 313 VAL B C 1
ATOM 7441 O O . VAL B 1 313 ? 28.312 -0.427 0.422 1 95.31 313 VAL B O 1
ATOM 7444 N N . SER B 1 314 ? 27.078 -1.79 1.644 1 97.06 314 SER B N 1
ATOM 7445 C CA . SER B 1 314 ? 27.672 -3.018 1.11 1 97.06 314 SER B CA 1
ATOM 7446 C C . SER B 1 314 ? 26.578 -4.043 0.777 1 97.06 314 SER B C 1
ATOM 7448 O O . SER B 1 314 ? 25.641 -4.234 1.55 1 97.06 314 SER B O 1
ATOM 7450 N N . ILE B 1 315 ? 26.656 -4.59 -0.385 1 97.88 315 ILE B N 1
ATOM 7451 C CA . ILE B 1 315 ? 25.734 -5.625 -0.844 1 97.88 315 ILE B CA 1
ATOM 7452 C C . ILE B 1 315 ? 26.5 -6.922 -1.097 1 97.88 315 ILE B C 1
ATOM 7454 O O . ILE B 1 315 ? 27.5 -6.93 -1.819 1 97.88 315 ILE B O 1
ATOM 7458 N N . HIS B 1 316 ? 26.031 -8.039 -0.469 1 98.38 316 HIS B N 1
ATOM 7459 C CA . HIS B 1 316 ? 26.672 -9.344 -0.6 1 98.38 316 HIS B CA 1
ATOM 7460 C C . HIS B 1 316 ? 25.703 -10.383 -1.146 1 98.38 316 HIS B C 1
ATOM 7462 O O . HIS B 1 316 ? 24.562 -10.461 -0.689 1 98.38 316 HIS B O 1
ATOM 7468 N N . VAL B 1 317 ? 26.141 -11.117 -2.127 1 98.12 317 VAL B N 1
ATOM 7469 C CA . VAL B 1 317 ? 25.391 -12.266 -2.629 1 98.12 317 VAL B CA 1
ATOM 7470 C C . VAL B 1 317 ? 26.188 -13.547 -2.381 1 98.12 317 VAL B C 1
ATOM 7472 O O . VAL B 1 317 ? 27.312 -13.68 -2.863 1 98.12 317 VAL B O 1
ATOM 7475 N N . ILE B 1 318 ? 25.641 -14.438 -1.604 1 97.88 318 ILE B N 1
ATOM 7476 C CA . ILE B 1 318 ? 26.312 -15.695 -1.291 1 97.88 318 ILE B CA 1
ATOM 7477 C C . ILE B 1 318 ? 25.688 -16.828 -2.107 1 97.88 318 ILE B C 1
ATOM 7479 O O . ILE B 1 318 ? 24.469 -17.016 -2.078 1 97.88 318 ILE B O 1
ATOM 7483 N N . GLN B 1 319 ? 26.5 -17.484 -2.773 1 96.06 319 GLN B N 1
ATOM 7484 C CA . GLN B 1 319 ? 26.062 -18.562 -3.658 1 96.06 319 GLN B CA 1
ATOM 7485 C C . GLN B 1 319 ? 26.906 -19.812 -3.467 1 96.06 319 GLN B C 1
ATOM 7487 O O . GLN B 1 319 ? 28.141 -19.734 -3.404 1 96.06 319 GLN B O 1
ATOM 7492 N N . SER B 1 320 ? 26.266 -20.938 -3.336 1 93.38 320 SER B N 1
ATOM 7493 C CA . SER B 1 320 ? 26.969 -22.188 -3.088 1 93.38 320 SER B CA 1
ATOM 7494 C C . SER B 1 320 ? 27.75 -22.641 -4.32 1 93.38 320 SER B C 1
ATOM 7496 O O . SER B 1 320 ? 28.844 -23.203 -4.199 1 93.38 320 SER B O 1
ATOM 7498 N N . ARG B 1 321 ? 27.234 -22.406 -5.484 1 91.75 321 ARG B N 1
ATOM 7499 C CA . ARG B 1 321 ? 27.859 -22.844 -6.727 1 91.75 321 ARG B CA 1
ATOM 7500 C C . ARG B 1 321 ? 28.906 -21.828 -7.191 1 91.75 321 ARG B C 1
ATOM 7502 O O . ARG B 1 321 ? 29.062 -20.766 -6.586 1 91.75 321 ARG B O 1
ATOM 7509 N N . GLU B 1 322 ? 29.578 -22.156 -8.234 1 91.94 322 GLU B N 1
ATOM 7510 C CA . GLU B 1 322 ? 30.703 -21.359 -8.703 1 91.94 322 GLU B CA 1
ATOM 7511 C C . GLU B 1 322 ? 30.234 -20.094 -9.43 1 91.94 322 GLU B C 1
ATOM 7513 O O . GLU B 1 322 ? 30.969 -19.125 -9.523 1 91.94 322 GLU B O 1
ATOM 7518 N N . HIS B 1 323 ? 29.016 -20.172 -9.953 1 93.25 323 HIS B N 1
ATOM 7519 C CA . HIS B 1 323 ? 28.5 -19.047 -10.719 1 93.25 323 HIS B CA 1
ATOM 7520 C C . HIS B 1 323 ? 27.078 -18.688 -10.273 1 93.25 323 HIS B C 1
ATOM 7522 O O . HIS B 1 323 ? 26.359 -19.531 -9.727 1 93.25 323 HIS B O 1
ATOM 7528 N N . ILE B 1 324 ? 26.734 -17.422 -10.391 1 93.25 324 ILE B N 1
ATOM 7529 C CA . ILE B 1 324 ? 25.359 -17 -10.18 1 93.25 324 ILE B CA 1
ATOM 7530 C C . ILE B 1 324 ? 24.531 -17.266 -11.445 1 93.25 324 ILE B C 1
ATOM 7532 O O . ILE B 1 324 ? 25.094 -17.453 -12.531 1 93.25 324 ILE B O 1
ATOM 7536 N N . LEU B 1 325 ? 23.25 -17.312 -11.336 1 91.25 325 LEU B N 1
ATOM 7537 C CA . LEU B 1 325 ? 22.359 -17.625 -12.453 1 91.25 325 LEU B CA 1
ATOM 7538 C C . LEU B 1 325 ? 22.812 -18.891 -13.156 1 91.25 325 LEU B C 1
ATOM 7540 O O . LEU B 1 325 ? 22.969 -18.906 -14.383 1 91.25 325 LEU B O 1
ATOM 7544 N N . ASN B 1 326 ? 22.969 -19.906 -12.43 1 86 326 ASN B N 1
ATOM 7545 C CA . ASN B 1 326 ? 23.531 -21.156 -12.914 1 86 326 ASN B CA 1
ATOM 7546 C C . ASN B 1 326 ? 22.594 -21.859 -13.898 1 86 326 ASN B C 1
ATOM 7548 O O . ASN B 1 326 ? 23.016 -22.719 -14.664 1 86 326 ASN B O 1
ATOM 7552 N N . THR B 1 327 ? 21.328 -21.531 -13.891 1 80.25 327 THR B N 1
ATOM 7553 C CA . THR B 1 327 ? 20.359 -22.141 -14.797 1 80.25 327 THR B CA 1
ATOM 7554 C C . THR B 1 327 ? 20.391 -21.453 -16.156 1 80.25 327 THR B C 1
ATOM 7556 O O . THR B 1 327 ? 19.703 -21.891 -17.078 1 80.25 327 THR B O 1
ATOM 7559 N N . TYR B 1 328 ? 21.203 -20.406 -16.203 1 83.81 328 TYR B N 1
ATOM 7560 C CA . TYR B 1 328 ? 21.359 -19.672 -17.453 1 83.81 328 TYR B CA 1
ATOM 7561 C C . TYR B 1 328 ? 22.625 -20.094 -18.188 1 83.81 328 TYR B C 1
ATOM 7563 O O . TYR B 1 328 ? 23.422 -20.859 -17.656 1 83.81 328 TYR B O 1
ATOM 7571 N N . ALA B 1 329 ? 22.719 -19.594 -19.438 1 84.81 329 ALA B N 1
ATOM 7572 C CA . ALA B 1 329 ? 23.938 -19.844 -20.203 1 84.81 329 ALA B CA 1
ATOM 7573 C C . ALA B 1 329 ? 25.156 -19.219 -19.516 1 84.81 329 ALA B C 1
ATOM 7575 O O . ALA B 1 329 ? 25.031 -18.203 -18.828 1 84.81 329 ALA B O 1
ATOM 7576 N N . GLU B 1 330 ? 26.25 -19.844 -19.734 1 87.31 330 GLU B N 1
ATOM 7577 C CA . GLU B 1 330 ? 27.5 -19.406 -19.094 1 87.31 330 GLU B CA 1
ATOM 7578 C C . GLU B 1 330 ? 27.812 -17.953 -19.438 1 87.31 330 GLU B C 1
ATOM 7580 O O . GLU B 1 330 ? 28.297 -17.203 -18.578 1 87.31 330 GLU B O 1
ATOM 7585 N N . GLY B 1 331 ? 27.594 -17.641 -20.672 1 87.19 331 GLY B N 1
ATOM 7586 C CA . GLY B 1 331 ? 27.844 -16.266 -21.078 1 87.19 331 GLY B CA 1
ATOM 7587 C C . GLY B 1 331 ? 27.047 -15.25 -20.281 1 87.19 331 GLY B C 1
ATOM 7588 O O . GLY B 1 331 ? 27.547 -14.164 -19.969 1 87.19 331 GLY B O 1
ATOM 7589 N N . ILE B 1 332 ? 25.922 -15.617 -19.938 1 89.56 332 ILE B N 1
ATOM 7590 C CA . ILE B 1 332 ? 25.047 -14.742 -19.172 1 89.56 332 ILE B CA 1
ATOM 7591 C C . ILE B 1 332 ? 25.547 -14.625 -17.734 1 89.56 332 ILE B C 1
ATOM 7593 O O . ILE B 1 332 ? 25.578 -13.523 -17.172 1 89.56 332 ILE B O 1
ATOM 7597 N N . SER B 1 333 ? 25.938 -15.727 -17.172 1 91.81 333 SER B N 1
ATOM 7598 C CA . SER B 1 333 ? 26.469 -15.727 -15.82 1 91.81 333 SER B CA 1
ATOM 7599 C C . SER B 1 333 ? 27.719 -14.852 -15.719 1 91.81 333 SER B C 1
ATOM 7601 O O . SER B 1 333 ? 27.844 -14.047 -14.789 1 91.81 333 SER B O 1
ATOM 7603 N N . LYS B 1 334 ? 28.547 -14.945 -16.672 1 91.94 334 LYS B N 1
ATOM 7604 C CA . LYS B 1 334 ? 29.781 -14.156 -16.688 1 91.94 334 LYS B CA 1
ATOM 7605 C C . LYS B 1 334 ? 29.469 -12.672 -16.812 1 91.94 334 LYS B C 1
ATOM 7607 O O . LYS B 1 334 ? 30.094 -11.844 -16.141 1 91.94 334 LYS B O 1
ATOM 7612 N N . PHE B 1 335 ? 28.562 -12.414 -17.688 1 91.38 335 PHE B N 1
ATOM 7613 C CA . PHE B 1 335 ? 28.172 -11.016 -17.891 1 91.38 335 PHE B CA 1
ATOM 7614 C C . PHE B 1 335 ? 27.625 -10.422 -16.609 1 91.38 335 PHE B C 1
ATOM 7616 O O . PHE B 1 335 ? 27.969 -9.297 -16.234 1 91.38 335 PHE B O 1
ATOM 7623 N N . ALA B 1 336 ? 26.781 -11.156 -15.992 1 92.62 336 ALA B N 1
ATOM 7624 C CA . ALA B 1 336 ? 26.172 -10.688 -14.742 1 92.62 336 ALA B CA 1
ATOM 7625 C C . ALA B 1 336 ? 27.234 -10.492 -13.656 1 92.62 336 ALA B C 1
ATOM 7627 O O . ALA B 1 336 ? 27.188 -9.523 -12.906 1 92.62 336 ALA B O 1
ATOM 7628 N N . GLU B 1 337 ? 28.141 -11.383 -13.594 1 95.19 337 GLU B N 1
ATOM 7629 C CA . GLU B 1 337 ? 29.219 -11.305 -12.609 1 95.19 337 GLU B CA 1
ATOM 7630 C C . GLU B 1 337 ? 30.109 -10.094 -12.859 1 95.19 337 GLU B C 1
ATOM 7632 O O . GLU B 1 337 ? 30.531 -9.414 -11.922 1 95.19 337 GLU B O 1
ATOM 7637 N N . GLU B 1 338 ? 30.422 -9.82 -14.062 1 93.88 338 GLU B N 1
ATOM 7638 C CA . GLU B 1 338 ? 31.219 -8.641 -14.414 1 93.88 338 GLU B CA 1
ATOM 7639 C C . GLU B 1 338 ? 30.5 -7.355 -14.047 1 93.88 338 GLU B C 1
ATOM 7641 O O . GLU B 1 338 ? 31.109 -6.41 -13.547 1 93.88 338 GLU B O 1
ATOM 7646 N N . LYS B 1 339 ? 29.25 -7.367 -14.344 1 92.69 339 LYS B N 1
ATOM 7647 C CA . LYS B 1 339 ? 28.438 -6.199 -14.008 1 92.69 339 LYS B CA 1
ATOM 7648 C C . LYS B 1 339 ? 28.422 -5.961 -12.5 1 92.69 339 LYS B C 1
ATOM 7650 O O . LYS B 1 339 ? 28.578 -4.828 -12.039 1 92.69 339 LYS B O 1
ATOM 7655 N N . PHE B 1 340 ? 28.234 -6.996 -11.703 1 94.5 340 PHE B N 1
ATOM 7656 C CA . PHE B 1 340 ? 28.219 -6.887 -10.25 1 94.5 340 PHE B CA 1
ATOM 7657 C C . PHE B 1 340 ? 29.562 -6.434 -9.711 1 94.5 340 PHE B C 1
ATOM 7659 O O . PHE B 1 340 ? 29.641 -5.656 -8.758 1 94.5 340 PHE B O 1
ATOM 7666 N N . ALA B 1 341 ? 30.594 -6.887 -10.352 1 93.62 341 ALA B N 1
ATOM 7667 C CA . ALA B 1 341 ? 31.922 -6.441 -9.961 1 93.62 341 ALA B CA 1
ATOM 7668 C C . ALA B 1 341 ? 32.094 -4.941 -10.195 1 93.62 341 ALA B C 1
ATOM 7670 O O . ALA B 1 341 ? 32.625 -4.234 -9.336 1 93.62 341 ALA B O 1
ATOM 7671 N N . ARG B 1 342 ? 31.609 -4.488 -11.281 1 91.06 342 ARG B N 1
ATOM 7672 C CA . ARG B 1 342 ? 31.688 -3.066 -11.594 1 91.06 342 ARG B CA 1
ATOM 7673 C C . ARG B 1 342 ? 30.844 -2.242 -10.617 1 91.06 342 ARG B C 1
ATOM 7675 O O . ARG B 1 342 ? 31.219 -1.122 -10.266 1 91.06 342 ARG B O 1
ATOM 7682 N N . ASP B 1 343 ? 29.734 -2.844 -10.25 1 90.38 343 ASP B N 1
ATOM 7683 C CA . ASP B 1 343 ? 28.812 -2.154 -9.352 1 90.38 343 ASP B CA 1
ATOM 7684 C C . ASP B 1 343 ? 29.234 -2.322 -7.895 1 90.38 343 ASP B C 1
ATOM 7686 O O . ASP B 1 343 ? 28.547 -1.848 -6.984 1 90.38 343 ASP B O 1
ATOM 7690 N N . GLN B 1 344 ? 30.266 -3.021 -7.664 1 90.12 344 GLN B N 1
ATOM 7691 C CA . GLN B 1 344 ? 30.812 -3.256 -6.34 1 90.12 344 GLN B CA 1
ATOM 7692 C C . GLN B 1 344 ? 29.859 -4.062 -5.469 1 90.12 344 GLN B C 1
ATOM 7694 O O . GLN B 1 344 ? 29.672 -3.762 -4.289 1 90.12 344 GLN B O 1
ATOM 7699 N N . VAL B 1 345 ? 29.094 -4.91 -6.062 1 94.94 345 VAL B N 1
ATOM 7700 C CA . VAL B 1 345 ? 28.344 -5.934 -5.34 1 94.94 345 VAL B CA 1
ATOM 7701 C C . VAL B 1 345 ? 29.266 -7.113 -5.02 1 94.94 345 VAL B C 1
ATOM 7703 O O . VAL B 1 345 ? 29.891 -7.688 -5.918 1 94.94 345 VAL B O 1
ATOM 7706 N N . ASN B 1 346 ? 29.406 -7.445 -3.785 1 96.62 346 ASN B N 1
ATOM 7707 C CA . ASN B 1 346 ? 30.312 -8.5 -3.357 1 96.62 346 ASN B CA 1
ATOM 7708 C C . ASN B 1 346 ? 29.719 -9.891 -3.596 1 96.62 346 ASN B C 1
ATOM 7710 O O . ASN B 1 346 ? 28.812 -10.312 -2.863 1 96.62 346 ASN B O 1
ATOM 7714 N N . LEU B 1 347 ? 30.281 -10.57 -4.555 1 96.75 347 LEU B N 1
ATOM 7715 C CA . LEU B 1 347 ? 29.844 -11.922 -4.859 1 96.75 347 LEU B CA 1
ATOM 7716 C C . LEU B 1 347 ? 30.719 -12.953 -4.148 1 96.75 347 LEU B C 1
ATOM 7718 O O . LEU B 1 347 ? 31.938 -12.984 -4.34 1 96.75 347 LEU B O 1
ATOM 7722 N N . VAL B 1 348 ? 30.125 -13.719 -3.314 1 96.38 348 VAL B N 1
ATOM 7723 C CA . VAL B 1 348 ? 30.812 -14.812 -2.627 1 96.38 348 VAL B CA 1
ATOM 7724 C C . VAL B 1 348 ? 30.328 -16.156 -3.168 1 96.38 348 VAL B C 1
ATOM 7726 O O . VAL B 1 348 ? 29.359 -16.719 -2.666 1 96.38 348 VAL B O 1
ATOM 7729 N N . THR B 1 349 ? 31.031 -16.688 -4.094 1 94.75 349 THR B N 1
ATOM 7730 C CA . THR B 1 349 ? 30.641 -17.938 -4.727 1 94.75 349 THR B CA 1
ATOM 7731 C C . THR B 1 349 ? 31.344 -19.125 -4.086 1 94.75 349 THR B C 1
ATOM 7733 O O . THR B 1 349 ? 32.25 -18.938 -3.271 1 94.75 349 THR B O 1
ATOM 7736 N N . SER B 1 350 ? 30.906 -20.328 -4.387 1 94.5 350 SER B N 1
ATOM 7737 C CA . SER B 1 350 ? 31.438 -21.562 -3.814 1 94.5 350 SER B CA 1
ATOM 7738 C C . SER B 1 350 ? 31.469 -21.5 -2.291 1 94.5 350 SER B C 1
ATOM 7740 O O . SER B 1 350 ? 32.469 -21.859 -1.668 1 94.5 350 SER B O 1
ATOM 7742 N N . ALA B 1 351 ? 30.453 -20.938 -1.77 1 96 351 ALA B N 1
ATOM 7743 C CA . ALA B 1 351 ? 30.297 -20.75 -0.329 1 96 351 ALA B CA 1
ATOM 7744 C C . ALA B 1 351 ? 28.938 -21.234 0.14 1 96 351 ALA B C 1
ATOM 7746 O O . ALA B 1 351 ? 27.938 -21.078 -0.575 1 96 351 ALA B O 1
ATOM 7747 N N . ARG B 1 352 ? 28.969 -21.797 1.341 1 95.25 352 ARG B N 1
ATOM 7748 C CA . ARG B 1 352 ? 27.703 -22.312 1.888 1 95.25 352 ARG B CA 1
ATOM 7749 C C . ARG B 1 352 ? 27.344 -21.578 3.174 1 95.25 352 ARG B C 1
ATOM 7751 O O . ARG B 1 352 ? 28.172 -21.406 4.066 1 95.25 352 ARG B O 1
ATOM 7758 N N . VAL B 1 353 ? 26.062 -21.109 3.232 1 96.94 353 VAL B N 1
ATOM 7759 C CA . VAL B 1 353 ? 25.594 -20.453 4.445 1 96.94 353 VAL B CA 1
ATOM 7760 C C . VAL B 1 353 ? 25.438 -21.484 5.562 1 96.94 353 VAL B C 1
ATOM 7762 O O . VAL B 1 353 ? 24.766 -22.5 5.395 1 96.94 353 VAL B O 1
ATOM 7765 N N . ALA B 1 354 ? 26.078 -21.203 6.688 1 96.44 354 ALA B N 1
ATOM 7766 C CA . ALA B 1 354 ? 26.078 -22.125 7.816 1 96.44 354 ALA B CA 1
ATOM 7767 C C . ALA B 1 354 ? 24.969 -21.766 8.812 1 96.44 354 ALA B C 1
ATOM 7769 O O . ALA B 1 354 ? 24.469 -22.641 9.523 1 96.44 354 ALA B O 1
ATOM 7770 N N . GLY B 1 355 ? 24.688 -20.594 8.898 1 97.38 355 GLY B N 1
ATOM 7771 C CA . GLY B 1 355 ? 23.656 -20.109 9.812 1 97.38 355 GLY B CA 1
ATOM 7772 C C . GLY B 1 355 ? 23.484 -18.609 9.789 1 97.38 355 GLY B C 1
ATOM 7773 O O . GLY B 1 355 ? 24.328 -17.891 9.242 1 97.38 355 GLY B O 1
ATOM 7774 N N . VAL B 1 356 ? 22.312 -18.141 10.266 1 97.75 356 VAL B N 1
ATOM 7775 C CA . VAL B 1 356 ? 22.016 -16.703 10.344 1 97.75 356 VAL B CA 1
ATOM 7776 C C . VAL B 1 356 ? 21.688 -16.328 11.781 1 97.75 356 VAL B C 1
ATOM 7778 O O . VAL B 1 356 ? 20.844 -16.953 12.422 1 97.75 356 VAL B O 1
ATOM 7781 N N . THR B 1 357 ? 22.422 -15.359 12.32 1 97 357 THR B N 1
ATOM 7782 C CA . THR B 1 357 ? 22.141 -14.828 13.648 1 97 357 THR B CA 1
ATOM 7783 C C . THR B 1 357 ? 21.359 -13.516 13.555 1 97 357 THR B C 1
ATOM 7785 O O . THR B 1 357 ? 21.031 -13.062 12.453 1 97 357 THR B O 1
ATOM 7788 N N . HIS B 1 358 ? 21.062 -12.953 14.734 1 94.12 358 HIS B N 1
ATOM 7789 C CA . HIS B 1 358 ? 20.312 -11.703 14.766 1 94.12 358 HIS B CA 1
ATOM 7790 C C . HIS B 1 358 ? 21.109 -10.562 14.148 1 94.12 358 HIS B C 1
ATOM 7792 O O . HIS B 1 358 ? 20.547 -9.609 13.617 1 94.12 358 HIS B O 1
ATOM 7798 N N . ASP B 1 359 ? 22.469 -10.742 14.141 1 95.25 359 ASP B N 1
ATOM 7799 C CA . ASP B 1 359 ? 23.25 -9.586 13.727 1 95.25 359 ASP B CA 1
ATOM 7800 C C . ASP B 1 359 ? 24.266 -9.961 12.648 1 95.25 359 ASP B C 1
ATOM 7802 O O . ASP B 1 359 ? 25.078 -9.133 12.234 1 95.25 359 ASP B O 1
ATOM 7806 N N . SER B 1 360 ? 24.25 -11.266 12.195 1 97.69 360 SER B N 1
ATOM 7807 C CA . SER B 1 360 ? 25.266 -11.633 11.219 1 97.69 360 SER B CA 1
ATOM 7808 C C . SER B 1 360 ? 24.844 -12.875 10.43 1 97.69 360 SER B C 1
ATOM 7810 O O . SER B 1 360 ? 23.938 -13.602 10.844 1 97.69 360 SER B O 1
ATOM 7812 N N . VAL B 1 361 ? 25.438 -13.039 9.273 1 98.31 361 VAL B N 1
ATOM 7813 C CA . VAL B 1 361 ? 25.328 -14.258 8.469 1 98.31 361 VAL B CA 1
ATOM 7814 C C . VAL B 1 361 ? 26.641 -15.023 8.523 1 98.31 361 VAL B C 1
ATOM 7816 O O . VAL B 1 361 ? 27.719 -14.453 8.312 1 98.31 361 VAL B O 1
ATOM 7819 N N . LEU B 1 362 ? 26.531 -16.281 8.891 1 98.31 362 LEU B N 1
ATOM 7820 C CA . LEU B 1 362 ? 27.703 -17.172 8.922 1 98.31 362 LEU B CA 1
ATOM 7821 C C . LEU B 1 362 ? 27.766 -18.031 7.664 1 98.31 362 LEU B C 1
ATOM 7823 O O . LEU B 1 362 ? 26.75 -18.625 7.262 1 98.31 362 LEU B O 1
ATOM 7827 N N . TYR B 1 363 ? 28.922 -18.047 6.969 1 97.44 363 TYR B N 1
ATOM 7828 C CA . TYR B 1 363 ? 29.078 -18.906 5.801 1 97.44 363 TYR B CA 1
ATOM 7829 C C . TYR B 1 363 ? 30.453 -19.562 5.789 1 97.44 363 TYR B C 1
ATOM 7831 O O . TYR B 1 363 ? 31.359 -19.141 6.5 1 97.44 363 TYR B O 1
ATOM 7839 N N . THR B 1 364 ? 30.562 -20.656 5.09 1 96.38 364 THR B N 1
ATOM 7840 C CA . THR B 1 364 ? 31.812 -21.422 5.008 1 96.38 364 THR B CA 1
ATOM 7841 C C . THR B 1 364 ? 32.312 -21.453 3.574 1 96.38 364 THR B C 1
ATOM 7843 O O . THR B 1 364 ? 31.531 -21.438 2.625 1 96.38 364 THR B O 1
ATOM 7846 N N . VAL B 1 365 ? 33.594 -21.391 3.441 1 94.62 365 VAL B N 1
ATOM 7847 C CA . VAL B 1 365 ? 34.281 -21.531 2.162 1 94.62 365 VAL B CA 1
ATOM 7848 C C . VAL B 1 365 ? 35.344 -22.609 2.264 1 94.62 365 VAL B C 1
ATOM 7850 O O . VAL B 1 365 ? 36 -22.75 3.297 1 94.62 365 VAL B O 1
ATOM 7853 N N . LYS B 1 366 ? 35.438 -23.344 1.151 1 90.38 366 LYS B N 1
ATOM 7854 C CA . LYS B 1 366 ? 36.5 -24.344 1.089 1 90.38 366 LYS B CA 1
ATOM 7855 C C . LYS B 1 366 ? 37.781 -23.734 0.54 1 90.38 366 LYS B C 1
ATOM 7857 O O . LYS B 1 366 ? 37.781 -23.125 -0.525 1 90.38 366 LYS B O 1
ATOM 7862 N N . GLU B 1 367 ? 38.781 -23.703 1.314 1 87.06 367 GLU B N 1
ATOM 7863 C CA . GLU B 1 367 ? 40.094 -23.188 0.912 1 87.06 367 GLU B CA 1
ATOM 7864 C C . GLU B 1 367 ? 41.188 -24.234 1.096 1 87.06 367 GLU B C 1
ATOM 7866 O O . GLU B 1 367 ? 41 -25.203 1.839 1 87.06 367 GLU B O 1
ATOM 7871 N N . LYS B 1 368 ? 42.219 -24.125 0.272 1 86.94 368 LYS B N 1
ATOM 7872 C CA . LYS B 1 368 ? 43.375 -24.984 0.409 1 86.94 368 LYS B CA 1
ATOM 7873 C C . LYS B 1 368 ? 44.344 -24.453 1.454 1 86.94 368 LYS B C 1
ATOM 7875 O O . LYS B 1 368 ? 44.656 -23.25 1.466 1 86.94 368 LYS B O 1
ATOM 7880 N N . ASP B 1 369 ? 44.656 -25.188 2.42 1 80.62 369 ASP B N 1
ATOM 7881 C CA . ASP B 1 369 ? 45.594 -24.734 3.434 1 80.62 369 ASP B CA 1
ATOM 7882 C C . ASP B 1 369 ? 47.031 -24.781 2.904 1 80.62 369 ASP B C 1
ATOM 7884 O O . ASP B 1 369 ? 47.25 -25.078 1.728 1 80.62 369 ASP B O 1
ATOM 7888 N N . GLU B 1 370 ? 48 -24.297 3.697 1 82.81 370 GLU B N 1
ATOM 7889 C CA . GLU B 1 370 ? 49.406 -24.219 3.338 1 82.81 370 GLU B CA 1
ATOM 7890 C C . GLU B 1 370 ? 49.906 -25.547 2.809 1 82.81 370 GLU B C 1
ATOM 7892 O O . GLU B 1 370 ? 50.844 -25.594 1.978 1 82.81 370 GLU B O 1
ATOM 7897 N N . ASN B 1 371 ? 49.312 -26.703 3.223 1 86.06 371 ASN B N 1
ATOM 7898 C CA . ASN B 1 371 ? 49.75 -28.031 2.824 1 86.06 371 ASN B CA 1
ATOM 7899 C C . ASN B 1 371 ? 48.938 -28.562 1.641 1 86.06 371 ASN B C 1
ATOM 7901 O O . ASN B 1 371 ? 49.094 -29.719 1.247 1 86.06 371 ASN B O 1
ATOM 7905 N N . GLY B 1 372 ? 48.094 -27.812 1.119 1 80.94 372 GLY B N 1
ATOM 7906 C CA . GLY B 1 372 ? 47.312 -28.188 -0.048 1 80.94 372 GLY B CA 1
ATOM 7907 C C . GLY B 1 372 ? 46.031 -28.922 0.302 1 80.94 372 GLY B C 1
ATOM 7908 O O . GLY B 1 372 ? 45.312 -29.422 -0.583 1 80.94 372 GLY B O 1
ATOM 7909 N N . LYS B 1 373 ? 45.812 -29.141 1.616 1 85.25 373 LYS B N 1
ATOM 7910 C CA . LYS B 1 373 ? 44.594 -29.828 2.049 1 85.25 373 LYS B CA 1
ATOM 7911 C C . LYS B 1 373 ? 43.406 -28.875 2.074 1 85.25 373 LYS B C 1
ATOM 7913 O O . LYS B 1 373 ? 43.531 -27.719 2.477 1 85.25 373 LYS B O 1
ATOM 7918 N N . THR B 1 374 ? 42.188 -29.344 1.563 1 87.06 374 THR B N 1
ATOM 7919 C CA . THR B 1 374 ? 40.969 -28.547 1.549 1 87.06 374 THR B CA 1
ATOM 7920 C C . THR B 1 374 ? 40.406 -28.375 2.961 1 87.06 374 THR B C 1
ATOM 7922 O O . THR B 1 374 ? 40.156 -29.375 3.65 1 87.06 374 THR B O 1
ATOM 7925 N N . VAL B 1 375 ? 40.5 -27.156 3.504 1 88.5 375 VAL B N 1
ATOM 7926 C CA . VAL B 1 375 ? 39.938 -26.875 4.816 1 88.5 375 VAL B CA 1
ATOM 7927 C C . VAL B 1 375 ? 38.719 -25.938 4.664 1 88.5 375 VAL B C 1
ATOM 7929 O O . VAL B 1 375 ? 38.688 -25.109 3.758 1 88.5 375 VAL B O 1
ATOM 7932 N N . THR B 1 376 ? 37.75 -26.25 5.469 1 91.31 376 THR B N 1
ATOM 7933 C CA . THR B 1 376 ? 36.562 -25.391 5.5 1 91.31 376 THR B CA 1
ATOM 7934 C C . THR B 1 376 ? 36.75 -24.234 6.477 1 91.31 376 THR B C 1
ATOM 7936 O O . THR B 1 376 ? 37 -24.453 7.66 1 91.31 376 THR B O 1
ATOM 7939 N N . VAL B 1 377 ? 36.781 -22.953 6.035 1 93.44 377 VAL B N 1
ATOM 7940 C CA . VAL B 1 377 ? 36.906 -21.75 6.863 1 93.44 377 VAL B CA 1
ATOM 7941 C C . VAL B 1 377 ? 35.562 -21.047 7.012 1 93.44 377 VAL B C 1
ATOM 7943 O O . VAL B 1 377 ? 34.844 -20.906 6.035 1 93.44 377 VAL B O 1
ATOM 7946 N N . GLN B 1 378 ? 35.281 -20.609 8.258 1 94.81 378 GLN B N 1
ATOM 7947 C CA . GLN B 1 378 ? 34.031 -19.922 8.539 1 94.81 378 GLN B CA 1
ATOM 7948 C C . GLN B 1 378 ? 34.219 -18.406 8.539 1 94.81 378 GLN B C 1
ATOM 7950 O O . GLN B 1 378 ? 35.219 -17.891 9.062 1 94.81 378 GLN B O 1
ATOM 7955 N N . HIS B 1 379 ? 33.406 -17.734 7.859 1 96.56 379 HIS B N 1
ATOM 7956 C CA . HIS B 1 379 ? 33.375 -16.281 7.797 1 96.56 379 HIS B CA 1
ATOM 7957 C C . HIS B 1 379 ? 32.031 -15.734 8.336 1 96.56 379 HIS B C 1
ATOM 7959 O O . HIS B 1 379 ? 31.078 -16.484 8.484 1 96.56 379 HIS B O 1
ATOM 7965 N N . SER B 1 380 ? 32.062 -14.453 8.781 1 97.5 380 SER B N 1
ATOM 7966 C CA . SER B 1 380 ? 30.859 -13.781 9.289 1 97.5 380 SER B CA 1
ATOM 7967 C C . SER B 1 380 ? 30.703 -12.398 8.664 1 97.5 380 SER B C 1
ATOM 7969 O O . SER B 1 380 ? 31.672 -11.664 8.5 1 97.5 380 SER B O 1
ATOM 7971 N N . ILE B 1 381 ? 29.547 -12.07 8.203 1 98 381 ILE B N 1
ATOM 7972 C CA . ILE B 1 381 ? 29.234 -10.742 7.688 1 98 381 ILE B CA 1
ATOM 7973 C C . ILE B 1 381 ? 28.219 -10.062 8.609 1 98 381 ILE B C 1
ATOM 7975 O O . ILE B 1 381 ? 27.062 -10.5 8.711 1 98 381 ILE B O 1
ATOM 7979 N N . PRO B 1 382 ? 28.609 -9 9.32 1 98 382 PRO B N 1
ATOM 7980 C CA . PRO B 1 382 ? 27.625 -8.242 10.086 1 98 382 PRO B CA 1
ATOM 7981 C C . PRO B 1 382 ? 26.547 -7.609 9.203 1 98 382 PRO B C 1
ATOM 7983 O O . PRO B 1 382 ? 26.859 -7.055 8.148 1 98 382 PRO B O 1
ATOM 7986 N N . THR B 1 383 ? 25.281 -7.805 9.57 1 97.75 383 THR B N 1
ATOM 7987 C CA . THR B 1 383 ? 24.203 -7.297 8.734 1 97.75 383 THR B CA 1
ATOM 7988 C C . THR B 1 383 ? 22.906 -7.148 9.539 1 97.75 383 THR B C 1
ATOM 7990 O O . THR B 1 383 ? 22.797 -7.707 10.633 1 97.75 383 THR B O 1
ATOM 7993 N N . ASN B 1 384 ? 22.031 -6.254 9.102 1 96.12 384 ASN B N 1
ATOM 7994 C CA . ASN B 1 384 ? 20.672 -6.152 9.633 1 96.12 384 ASN B CA 1
ATOM 7995 C C . ASN B 1 384 ? 19.641 -6.48 8.57 1 96.12 384 ASN B C 1
ATOM 7997 O O . ASN B 1 384 ? 18.453 -6.137 8.719 1 96.12 384 ASN B O 1
ATOM 8001 N N . PHE B 1 385 ? 20.078 -7.043 7.453 1 97.75 385 PHE B N 1
ATOM 8002 C CA . PHE B 1 385 ? 19.188 -7.465 6.379 1 97.75 385 PHE B CA 1
ATOM 8003 C C . PHE B 1 385 ? 19.703 -8.742 5.727 1 97.75 385 PHE B C 1
ATOM 8005 O O . PHE B 1 385 ? 20.781 -8.766 5.152 1 97.75 385 PHE B O 1
ATOM 8012 N N . VAL B 1 386 ? 18.875 -9.797 5.746 1 98.56 386 VAL B N 1
ATOM 8013 C CA . VAL B 1 386 ? 19.219 -11.055 5.098 1 98.56 386 VAL B CA 1
ATOM 8014 C C . VAL B 1 386 ? 18.047 -11.547 4.258 1 98.56 386 VAL B C 1
ATOM 8016 O O . VAL B 1 386 ? 16.938 -11.719 4.773 1 98.56 386 VAL B O 1
ATOM 8019 N N . LEU B 1 387 ? 18.219 -11.664 2.973 1 98.44 387 LEU B N 1
ATOM 8020 C CA . LEU B 1 387 ? 17.234 -12.289 2.098 1 98.44 387 LEU B CA 1
ATOM 8021 C C . LEU B 1 387 ? 17.594 -13.742 1.828 1 98.44 387 LEU B C 1
ATOM 8023 O O . LEU B 1 387 ? 18.703 -14.039 1.367 1 98.44 387 LEU B O 1
ATOM 8027 N N . TRP B 1 388 ? 16.719 -14.609 2.215 1 98.06 388 TRP B N 1
ATOM 8028 C CA . TRP B 1 388 ? 16.875 -16.031 1.94 1 98.06 388 TRP B CA 1
ATOM 8029 C C . TRP B 1 388 ? 16.141 -16.422 0.667 1 98.06 388 TRP B C 1
ATOM 8031 O O . TRP B 1 388 ? 14.906 -16.531 0.665 1 98.06 388 TRP B O 1
ATOM 8041 N N . SER B 1 389 ? 16.812 -16.594 -0.38 1 95.38 389 SER B N 1
ATOM 8042 C CA . SER B 1 389 ? 16.281 -16.969 -1.683 1 95.38 389 SER B CA 1
ATOM 8043 C C . SER B 1 389 ? 17.031 -18.156 -2.268 1 95.38 389 SER B C 1
ATOM 8045 O O . SER B 1 389 ? 17.547 -18.078 -3.379 1 95.38 389 SER B O 1
ATOM 8047 N N . THR B 1 390 ? 17.031 -19.344 -1.6 1 90.62 390 THR B N 1
ATOM 8048 C CA . THR B 1 390 ? 17.922 -20.453 -1.932 1 90.62 390 THR B CA 1
ATOM 8049 C C . THR B 1 390 ? 17.125 -21.609 -2.518 1 90.62 390 THR B C 1
ATOM 8051 O O . THR B 1 390 ? 17.562 -22.766 -2.453 1 90.62 390 THR B O 1
ATOM 8054 N N . GLY B 1 391 ? 16.016 -21.312 -3.02 1 89.25 391 GLY B N 1
ATOM 8055 C CA . GLY B 1 391 ? 15.289 -22.391 -3.678 1 89.25 391 GLY B CA 1
ATOM 8056 C C . GLY B 1 391 ? 13.898 -22.625 -3.107 1 89.25 391 GLY B C 1
ATOM 8057 O O . GLY B 1 391 ? 13.43 -21.828 -2.285 1 89.25 391 GLY B O 1
ATOM 8058 N N . ILE B 1 392 ? 13.273 -23.703 -3.621 1 90.25 392 ILE B N 1
ATOM 8059 C CA . ILE B 1 392 ? 11.867 -23.906 -3.295 1 90.25 392 ILE B CA 1
ATOM 8060 C C . ILE B 1 392 ? 11.688 -25.266 -2.607 1 90.25 392 ILE B C 1
ATOM 8062 O O . ILE B 1 392 ? 12.562 -26.125 -2.689 1 90.25 392 ILE B O 1
ATOM 8066 N N . ALA B 1 393 ? 10.68 -25.406 -1.822 1 91.69 393 ALA B N 1
ATOM 8067 C CA . ALA B 1 393 ? 10.266 -26.625 -1.142 1 91.69 393 ALA B CA 1
ATOM 8068 C C . ALA B 1 393 ? 8.781 -26.891 -1.349 1 91.69 393 ALA B C 1
ATOM 8070 O O . ALA B 1 393 ? 8.047 -26.016 -1.819 1 91.69 393 ALA B O 1
ATOM 8071 N N . MET B 1 394 ? 8.438 -28.109 -1.017 1 92.81 394 MET B N 1
ATOM 8072 C CA . MET B 1 394 ? 7.059 -28.547 -1.208 1 92.81 394 MET B CA 1
ATOM 8073 C C . MET B 1 394 ? 6.113 -27.75 -0.31 1 92.81 394 MET B C 1
ATOM 8075 O O . MET B 1 394 ? 6.418 -27.516 0.858 1 92.81 394 MET B O 1
ATOM 8079 N N . ASN B 1 395 ? 5.004 -27.297 -0.889 1 93.81 395 ASN B N 1
ATOM 8080 C CA . ASN B 1 395 ? 3.932 -26.672 -0.124 1 93.81 395 ASN B CA 1
ATOM 8081 C C . ASN B 1 395 ? 3.295 -27.656 0.854 1 93.81 395 ASN B C 1
ATOM 8083 O O . ASN B 1 395 ? 3.125 -28.828 0.535 1 93.81 395 ASN B O 1
ATOM 8087 N N . PRO B 1 396 ? 2.912 -27.219 2.037 1 93.81 396 PRO B N 1
ATOM 8088 C CA . PRO B 1 396 ? 2.334 -28.125 3.031 1 93.81 396 PRO B CA 1
ATOM 8089 C C . PRO B 1 396 ? 1.098 -28.859 2.516 1 93.81 396 PRO B C 1
ATOM 8091 O O . PRO B 1 396 ? 0.894 -30.031 2.832 1 93.81 396 PRO B O 1
ATOM 8094 N N . PHE B 1 397 ? 0.227 -28.219 1.795 1 96.94 397 PHE B N 1
ATOM 8095 C CA . PHE B 1 397 ? -0.957 -28.875 1.256 1 96.94 397 PHE B CA 1
ATOM 8096 C C . PHE B 1 397 ? -0.567 -29.953 0.25 1 96.94 397 PHE B C 1
ATOM 8098 O O . PHE B 1 397 ? -1.139 -31.047 0.248 1 96.94 397 PHE B O 1
ATOM 8105 N N . THR B 1 398 ? 0.356 -29.625 -0.607 1 95.81 398 THR B N 1
ATOM 8106 C CA . THR B 1 398 ? 0.84 -30.594 -1.583 1 95.81 398 THR B CA 1
ATOM 8107 C C . THR B 1 398 ? 1.465 -31.797 -0.885 1 95.81 398 THR B C 1
ATOM 8109 O O . THR B 1 398 ? 1.306 -32.938 -1.335 1 95.81 398 THR B O 1
ATOM 8112 N N . ALA B 1 399 ? 2.215 -31.516 0.177 1 94.75 399 ALA B N 1
ATOM 8113 C CA . ALA B 1 399 ? 2.803 -32.594 0.964 1 94.75 399 ALA B CA 1
ATOM 8114 C C . ALA B 1 399 ? 1.72 -33.5 1.546 1 94.75 399 ALA B C 1
ATOM 8116 O O . ALA B 1 399 ? 1.868 -34.719 1.561 1 94.75 399 ALA B O 1
ATOM 8117 N N . ARG B 1 400 ? 0.661 -32.906 2.002 1 95.88 400 ARG B N 1
ATOM 8118 C CA . ARG B 1 400 ? -0.464 -33.656 2.539 1 95.88 400 ARG B CA 1
ATOM 8119 C C . ARG B 1 400 ? -1.103 -34.531 1.46 1 95.88 400 ARG B C 1
ATOM 8121 O O . ARG B 1 400 ? -1.364 -35.719 1.683 1 95.88 400 ARG B O 1
ATOM 8128 N N . VAL B 1 401 ? -1.319 -34.031 0.3 1 95.88 401 VAL B N 1
ATOM 8129 C CA . VAL B 1 401 ? -1.936 -34.75 -0.803 1 95.88 401 VAL B CA 1
ATOM 8130 C C . VAL B 1 401 ? -1.033 -35.906 -1.224 1 95.88 401 VAL B C 1
ATOM 8132 O O . VAL B 1 401 ? -1.506 -37.031 -1.424 1 95.88 401 VAL B O 1
ATOM 8135 N N . ALA B 1 402 ? 0.257 -35.594 -1.312 1 94.12 402 ALA B N 1
ATOM 8136 C CA . ALA B 1 402 ? 1.216 -36.656 -1.692 1 94.12 402 ALA B CA 1
ATOM 8137 C C . ALA B 1 402 ? 1.211 -37.781 -0.686 1 94.12 402 ALA B C 1
ATOM 8139 O O . ALA B 1 402 ? 1.357 -38.969 -1.062 1 94.12 402 ALA B O 1
ATOM 8140 N N . SER B 1 403 ? 1.058 -37.531 0.555 1 93.81 403 SER B N 1
ATOM 8141 C CA . SER B 1 403 ? 1.088 -38.531 1.611 1 93.81 403 SER B CA 1
ATOM 8142 C C . SER B 1 403 ? -0.131 -39.438 1.539 1 93.81 403 SER B C 1
ATOM 8144 O O . SER B 1 403 ? -0.113 -40.562 2.072 1 93.81 403 SER B O 1
ATOM 8146 N N . LEU B 1 404 ? -1.198 -39 0.842 1 93.94 404 LEU B N 1
ATOM 8147 C CA . LEU B 1 404 ? -2.426 -39.781 0.716 1 93.94 404 LEU B CA 1
ATOM 8148 C C . LEU B 1 404 ? -2.316 -40.812 -0.42 1 93.94 404 LEU B C 1
ATOM 8150 O O . LEU B 1 404 ? -3.137 -41.719 -0.525 1 93.94 404 LEU B O 1
ATOM 8154 N N . LEU B 1 405 ? -1.221 -40.656 -1.213 1 91.69 405 LEU B N 1
ATOM 8155 C CA . LEU B 1 405 ? -1.179 -41.406 -2.461 1 91.69 405 LEU B CA 1
ATOM 8156 C C . LEU B 1 405 ? 0.007 -42.375 -2.477 1 91.69 405 LEU B C 1
ATOM 8158 O O . LEU B 1 405 ? 1.082 -42.031 -1.969 1 91.69 405 LEU B O 1
ATOM 8162 N N . PRO B 1 406 ? -0.032 -43.625 -2.98 1 81.5 406 PRO B N 1
ATOM 8163 C CA . PRO B 1 406 ? 1.034 -44.625 -3.002 1 81.5 406 PRO B CA 1
ATOM 8164 C C . PRO B 1 406 ? 2.129 -44.312 -4.016 1 81.5 406 PRO B C 1
ATOM 8166 O O . PRO B 1 406 ? 3.287 -44.688 -3.818 1 81.5 406 PRO B O 1
ATOM 8169 N N . ASN B 1 407 ? 1.957 -43.625 -5.043 1 73.56 407 ASN B N 1
ATOM 8170 C CA . ASN B 1 407 ? 2.902 -43.438 -6.141 1 73.56 407 ASN B CA 1
ATOM 8171 C C . ASN B 1 407 ? 3.449 -42.031 -6.176 1 73.56 407 ASN B C 1
ATOM 8173 O O . ASN B 1 407 ? 3.678 -41.469 -7.254 1 73.56 407 ASN B O 1
ATOM 8177 N N . GLN B 1 408 ? 3.57 -41.531 -5.023 1 83.19 408 GLN B N 1
ATOM 8178 C CA . GLN B 1 408 ? 4.121 -40.188 -4.957 1 83.19 408 GLN B CA 1
ATOM 8179 C C . GLN B 1 408 ? 5.484 -40.188 -4.27 1 83.19 408 GLN B C 1
ATOM 8181 O O . GLN B 1 408 ? 5.566 -40.188 -3.039 1 83.19 408 GLN B O 1
ATOM 8186 N N . ALA B 1 409 ? 6.508 -40.344 -5.039 1 70.5 409 ALA B N 1
ATOM 8187 C CA . ALA B 1 409 ? 7.848 -40.5 -4.477 1 70.5 409 ALA B CA 1
ATOM 8188 C C . ALA B 1 409 ? 8.625 -39.188 -4.547 1 70.5 409 ALA B C 1
ATOM 8190 O O . ALA B 1 409 ? 9.648 -39.031 -3.873 1 70.5 409 ALA B O 1
ATOM 8191 N N . HIS B 1 410 ? 8.125 -38.375 -5.305 1 73.88 410 HIS B N 1
ATOM 8192 C CA . HIS B 1 410 ? 8.875 -37.125 -5.461 1 73.88 410 HIS B CA 1
ATOM 8193 C C . HIS B 1 410 ? 8.883 -36.312 -4.172 1 73.88 410 HIS B C 1
ATOM 8195 O O . HIS B 1 410 ? 7.844 -36.188 -3.518 1 73.88 410 HIS B O 1
ATOM 8201 N N . LYS B 1 411 ? 9.961 -35.781 -3.826 1 74.31 411 LYS B N 1
ATOM 8202 C CA . LYS B 1 411 ? 10.133 -35.125 -2.529 1 74.31 411 LYS B CA 1
ATOM 8203 C C . LYS B 1 411 ? 9.766 -33.656 -2.602 1 74.31 411 LYS B C 1
ATOM 8205 O O . LYS B 1 411 ? 9.5 -33.031 -1.575 1 74.31 411 LYS B O 1
ATOM 8210 N N . LYS B 1 412 ? 9.656 -33.125 -3.764 1 84 412 LYS B N 1
ATOM 8211 C CA . LYS B 1 412 ? 9.539 -31.688 -3.816 1 84 412 LYS B CA 1
ATOM 8212 C C . LYS B 1 412 ? 8.219 -31.266 -4.465 1 84 412 LYS B C 1
ATOM 8214 O O . LYS B 1 412 ? 7.84 -30.094 -4.406 1 84 412 LYS B O 1
ATOM 8219 N N . ALA B 1 413 ? 7.566 -32.219 -5.094 1 91.25 413 ALA B N 1
ATOM 8220 C CA . ALA B 1 413 ? 6.34 -31.859 -5.809 1 91.25 413 ALA B CA 1
ATOM 8221 C C . ALA B 1 413 ? 5.461 -33.094 -6.02 1 91.25 413 ALA B C 1
ATOM 8223 O O . ALA B 1 413 ? 5.914 -34.219 -5.848 1 91.25 413 ALA B O 1
ATOM 8224 N N . ILE B 1 414 ? 4.242 -32.844 -6.332 1 94.31 414 ILE B N 1
ATOM 8225 C CA . ILE B 1 414 ? 3.318 -33.906 -6.695 1 94.31 414 ILE B CA 1
ATOM 8226 C C . ILE B 1 414 ? 3.648 -34.406 -8.094 1 94.31 414 ILE B C 1
ATOM 8228 O O . ILE B 1 414 ? 3.871 -33.625 -9.016 1 94.31 414 ILE B O 1
ATOM 8232 N N . GLU B 1 415 ? 3.668 -35.719 -8.227 1 93.06 415 GLU B N 1
ATOM 8233 C CA . GLU B 1 415 ? 3.939 -36.312 -9.539 1 93.06 415 GLU B CA 1
ATOM 8234 C C . GLU B 1 415 ? 2.662 -36.406 -10.367 1 93.06 415 GLU B C 1
ATOM 8236 O O . GLU B 1 415 ? 1.635 -36.875 -9.875 1 93.06 415 GLU B O 1
ATOM 8241 N N . THR B 1 416 ? 2.738 -35.938 -11.586 1 94.44 416 THR B N 1
ATOM 8242 C CA . THR B 1 416 ? 1.613 -36 -12.508 1 94.44 416 THR B CA 1
ATOM 8243 C C . THR B 1 416 ? 2.008 -36.719 -13.797 1 94.44 416 THR B C 1
ATOM 8245 O O . THR B 1 416 ? 3.193 -36.938 -14.047 1 94.44 416 THR B O 1
ATOM 8248 N N . ASP B 1 417 ? 1.049 -37.156 -14.516 1 91.75 417 ASP B N 1
ATOM 8249 C CA . ASP B 1 417 ? 1.32 -37.719 -15.836 1 91.75 417 ASP B CA 1
ATOM 8250 C C . ASP B 1 417 ? 1.372 -36.625 -16.906 1 91.75 417 ASP B C 1
ATOM 8252 O O . ASP B 1 417 ? 1.382 -35.438 -16.578 1 91.75 417 ASP B O 1
ATOM 8256 N N . ALA B 1 418 ? 1.413 -36.969 -18.156 1 91.69 418 ALA B N 1
ATOM 8257 C CA . ALA B 1 418 ? 1.599 -36.031 -19.25 1 91.69 418 ALA B CA 1
ATOM 8258 C C . ALA B 1 418 ? 0.342 -35.188 -19.469 1 91.69 418 ALA B C 1
ATOM 8260 O O . ALA B 1 418 ? 0.389 -34.156 -20.141 1 91.69 418 ALA B O 1
ATOM 8261 N N . HIS B 1 419 ? -0.764 -35.688 -18.953 1 94.94 419 HIS B N 1
ATOM 8262 C CA . HIS B 1 419 ? -2.01 -34.938 -19.031 1 94.94 419 HIS B CA 1
ATOM 8263 C C . HIS B 1 419 ? -2.246 -34.125 -17.766 1 94.94 419 HIS B C 1
ATOM 8265 O O . HIS B 1 419 ? -3.346 -33.594 -17.562 1 94.94 419 HIS B O 1
ATOM 8271 N N . LEU B 1 420 ? -1.225 -34.031 -16.875 1 96.88 420 LEU B N 1
ATOM 8272 C CA . LEU B 1 420 ? -1.167 -33.219 -15.664 1 96.88 420 LEU B CA 1
ATOM 8273 C C . LEU B 1 420 ? -2.104 -33.781 -14.602 1 96.88 420 LEU B C 1
ATOM 8275 O O . LEU B 1 420 ? -2.535 -33.062 -13.695 1 96.88 420 LEU B O 1
ATOM 8279 N N . ARG B 1 421 ? -2.521 -35.062 -14.734 1 96.38 421 ARG B N 1
ATOM 8280 C CA . ARG B 1 421 ? -3.305 -35.781 -13.719 1 96.38 421 ARG B CA 1
ATOM 8281 C C . ARG B 1 421 ? -2.412 -36.281 -12.594 1 96.38 421 ARG B C 1
ATOM 8283 O O . ARG B 1 421 ? -1.315 -36.781 -12.844 1 96.38 421 ARG B O 1
ATOM 8290 N N . VAL B 1 422 ? -2.889 -36.094 -11.422 1 96.31 422 VAL B N 1
ATOM 8291 C CA . VAL B 1 422 ? -2.121 -36.531 -10.266 1 96.31 422 VAL B CA 1
ATOM 8292 C C . VAL B 1 422 ? -2.051 -38.062 -10.258 1 96.31 422 VAL B C 1
ATOM 8294 O O . VAL B 1 422 ? -3.082 -38.75 -10.242 1 96.31 422 VAL B O 1
ATOM 8297 N N . LEU B 1 423 ? -0.831 -38.562 -10.195 1 92.75 423 LEU B N 1
ATOM 8298 C CA . LEU B 1 423 ? -0.647 -40.031 -10.203 1 92.75 423 LEU B CA 1
ATOM 8299 C C . LEU B 1 423 ? -1.177 -40.656 -8.922 1 92.75 423 LEU B C 1
ATOM 8301 O O . LEU B 1 423 ? -0.916 -40.125 -7.824 1 92.75 423 LEU B O 1
ATOM 8305 N N . GLY B 1 424 ? -1.93 -41.688 -9.102 1 91.25 424 GLY B N 1
ATOM 8306 C CA . GLY B 1 424 ? -2.473 -42.375 -7.945 1 91.25 424 GLY B CA 1
ATOM 8307 C C . GLY B 1 424 ? -3.875 -41.906 -7.582 1 91.25 424 GLY B C 1
ATOM 8308 O O . GLY B 1 424 ? -4.582 -42.594 -6.844 1 91.25 424 GLY B O 1
ATOM 8309 N N . SER B 1 425 ? -4.273 -40.75 -8.039 1 93.5 425 SER B N 1
ATOM 8310 C CA . SER B 1 425 ? -5.633 -40.281 -7.816 1 93.5 425 SER B CA 1
ATOM 8311 C C . SER B 1 425 ? -6.605 -40.875 -8.828 1 93.5 425 SER B C 1
ATOM 8313 O O . SER B 1 425 ? -6.191 -41.438 -9.828 1 93.5 425 SER B O 1
ATOM 8315 N N . PRO B 1 426 ? -7.941 -40.812 -8.461 1 91.38 426 PRO B N 1
ATOM 8316 C CA . PRO B 1 426 ? -8.891 -41.25 -9.492 1 91.38 426 PRO B CA 1
ATOM 8317 C C . PRO B 1 426 ? -8.711 -40.531 -10.812 1 91.38 426 PRO B C 1
ATOM 8319 O O . PRO B 1 426 ? -8.609 -39.281 -10.836 1 91.38 426 PRO B O 1
ATOM 8322 N N . LYS B 1 427 ? -8.625 -41.312 -11.875 1 88.06 427 LYS B N 1
ATOM 8323 C CA . LYS B 1 427 ? -8.258 -40.781 -13.18 1 88.06 427 LYS B CA 1
ATOM 8324 C C . LYS B 1 427 ? -9.211 -39.656 -13.602 1 88.06 427 LYS B C 1
ATOM 8326 O O . LYS B 1 427 ? -10.43 -39.844 -13.594 1 88.06 427 LYS B O 1
ATOM 8331 N N . GLY B 1 428 ? -8.641 -38.531 -13.859 1 91.56 428 GLY B N 1
ATOM 8332 C CA . GLY B 1 428 ? -9.375 -37.438 -14.453 1 91.56 428 GLY B CA 1
ATOM 8333 C C . GLY B 1 428 ? -10.07 -36.562 -13.43 1 91.56 428 GLY B C 1
ATOM 8334 O O . GLY B 1 428 ? -10.883 -35.688 -13.789 1 91.56 428 GLY B O 1
ATOM 8335 N N . GLU B 1 429 ? -9.758 -36.688 -12.203 1 95.25 429 GLU B N 1
ATOM 8336 C CA . GLU B 1 429 ? -10.484 -35.938 -11.18 1 95.25 429 GLU B CA 1
ATOM 8337 C C . GLU B 1 429 ? -9.586 -34.875 -10.539 1 95.25 429 GLU B C 1
ATOM 8339 O O . GLU B 1 429 ? -10.062 -33.812 -10.133 1 95.25 429 GLU B O 1
ATOM 8344 N N . VAL B 1 430 ? -8.336 -35.25 -10.422 1 97.94 430 VAL B N 1
ATOM 8345 C CA . VAL B 1 430 ? -7.434 -34.344 -9.703 1 97.94 430 VAL B CA 1
ATOM 8346 C C . VAL B 1 430 ? -6.234 -34.031 -10.586 1 97.94 430 VAL B C 1
ATOM 8348 O O . VAL B 1 430 ? -5.559 -34.906 -11.102 1 97.94 430 VAL B O 1
ATOM 8351 N N . TYR B 1 431 ? -6.012 -32.75 -10.812 1 98.44 431 TYR B N 1
ATOM 8352 C CA . TYR B 1 431 ? -4.879 -32.25 -11.57 1 98.44 431 TYR B CA 1
ATOM 8353 C C . TYR B 1 431 ? -3.969 -31.406 -10.688 1 98.44 431 TYR B C 1
ATOM 8355 O O . TYR B 1 431 ? -4.406 -30.875 -9.664 1 98.44 431 TYR B O 1
ATOM 8363 N N . ALA B 1 432 ? -2.697 -31.297 -11 1 98.19 432 ALA B N 1
ATOM 8364 C CA . ALA B 1 432 ? -1.744 -30.422 -10.336 1 98.19 432 ALA B CA 1
ATOM 8365 C C . ALA B 1 432 ? -0.846 -29.719 -11.352 1 98.19 432 ALA B C 1
ATOM 8367 O O . ALA B 1 432 ? -0.41 -30.328 -12.328 1 98.19 432 ALA B O 1
ATOM 8368 N N . ILE B 1 433 ? -0.651 -28.438 -11.156 1 98.12 433 ILE B N 1
ATOM 8369 C CA . ILE B 1 433 ? 0.118 -27.656 -12.117 1 98.12 433 ILE B CA 1
ATOM 8370 C C . ILE B 1 433 ? 0.976 -26.641 -11.383 1 98.12 433 ILE B C 1
ATOM 8372 O O . ILE B 1 433 ? 0.669 -26.25 -10.25 1 98.12 433 ILE B O 1
ATOM 8376 N N . GLY B 1 434 ? 2.029 -26.141 -12.07 1 96.88 434 GLY B N 1
ATOM 8377 C CA . GLY B 1 434 ? 2.93 -25.156 -11.5 1 96.88 434 GLY B CA 1
ATOM 8378 C C . GLY B 1 434 ? 4.031 -25.766 -10.656 1 96.88 434 GLY B C 1
ATOM 8379 O O . GLY B 1 434 ? 4.395 -26.922 -10.852 1 96.88 434 GLY B O 1
ATOM 8380 N N . ASP B 1 435 ? 4.547 -24.969 -9.703 1 95.44 435 ASP B N 1
ATOM 8381 C CA . ASP B 1 435 ? 5.703 -25.375 -8.906 1 95.44 435 ASP B CA 1
ATOM 8382 C C . ASP B 1 435 ? 5.355 -26.531 -7.977 1 95.44 435 ASP B C 1
ATOM 8384 O O . ASP B 1 435 ? 6.246 -27.219 -7.473 1 95.44 435 ASP B O 1
ATOM 8388 N N . CYS B 1 436 ? 4.102 -26.766 -7.773 1 96.69 436 CYS B N 1
ATOM 8389 C CA . CYS B 1 436 ? 3.713 -27.812 -6.84 1 96.69 436 CYS B CA 1
ATOM 8390 C C . CYS B 1 436 ? 3.662 -29.172 -7.539 1 96.69 436 CYS B C 1
ATOM 8392 O O . CYS B 1 436 ? 3.412 -30.203 -6.902 1 96.69 436 CYS B O 1
ATOM 8394 N N . ALA B 1 437 ? 3.947 -29.172 -8.828 1 95.62 437 ALA B N 1
ATOM 8395 C CA . ALA B 1 437 ? 3.781 -30.406 -9.586 1 95.62 437 ALA B CA 1
ATOM 8396 C C . ALA B 1 437 ? 5.004 -30.688 -10.453 1 95.62 437 ALA B C 1
ATOM 8398 O O . ALA B 1 437 ? 5.734 -29.766 -10.828 1 95.62 437 ALA B O 1
ATOM 8399 N N . ASN B 1 438 ? 5.277 -31.953 -10.656 1 92.31 438 ASN B N 1
ATOM 8400 C CA . ASN B 1 438 ? 6.305 -32.438 -11.57 1 92.31 438 ASN B CA 1
ATOM 8401 C C . ASN B 1 438 ? 5.758 -33.531 -12.492 1 92.31 438 ASN B C 1
ATOM 8403 O O . ASN B 1 438 ? 5.047 -34.438 -12.047 1 92.31 438 ASN B O 1
ATOM 8407 N N . ILE B 1 439 ? 6.035 -33.406 -13.766 1 91.62 439 ILE B N 1
ATOM 8408 C CA . ILE B 1 439 ? 5.613 -34.438 -14.703 1 91.62 439 ILE B CA 1
ATOM 8409 C C . ILE B 1 439 ? 6.559 -35.625 -14.617 1 91.62 439 ILE B C 1
ATOM 8411 O O . ILE B 1 439 ? 7.781 -35.469 -14.656 1 91.62 439 ILE B O 1
ATOM 8415 N N . GLU B 1 440 ? 6.027 -36.719 -14.508 1 86.06 440 GLU B N 1
ATOM 8416 C CA . GLU B 1 440 ? 6.82 -37.938 -14.352 1 86.06 440 GLU B CA 1
ATOM 8417 C C . GLU B 1 440 ? 7.773 -38.125 -15.531 1 86.06 440 GLU B C 1
ATOM 8419 O O . GLU B 1 440 ? 7.359 -38.062 -16.688 1 86.06 440 GLU B O 1
ATOM 8424 N N . THR B 1 441 ? 8.984 -38.375 -15.172 1 80.88 441 THR B N 1
ATOM 8425 C CA . THR B 1 441 ? 10.008 -38.594 -16.188 1 80.88 441 THR B CA 1
ATOM 8426 C C . THR B 1 441 ? 10.5 -40.031 -16.188 1 80.88 441 THR B C 1
ATOM 8428 O O . THR B 1 441 ? 11.219 -40.469 -17.094 1 80.88 441 THR B O 1
ATOM 8431 N N . SER B 1 442 ? 10.047 -40.781 -15.203 1 80.19 442 SER B N 1
ATOM 8432 C CA . SER B 1 442 ? 10.539 -42.156 -15.078 1 80.19 442 SER B CA 1
ATOM 8433 C C . SER B 1 442 ? 9.844 -43.094 -16.078 1 80.19 442 SER B C 1
ATOM 8435 O O . SER B 1 442 ? 8.625 -43.25 -16.016 1 80.19 442 SER B O 1
ATOM 8437 N N . LEU B 1 443 ? 10.602 -43.688 -16.891 1 83.94 443 LEU B N 1
ATOM 8438 C CA . LEU B 1 443 ? 10.078 -44.656 -17.844 1 83.94 443 LEU B CA 1
ATOM 8439 C C . LEU B 1 443 ? 9.992 -46.062 -17.234 1 83.94 443 LEU B C 1
ATOM 8441 O O . LEU B 1 443 ? 9.227 -46.906 -17.703 1 83.94 443 LEU B O 1
ATOM 8445 N N . ILE B 1 444 ? 10.758 -46.219 -16.203 1 83.75 444 ILE B N 1
ATOM 8446 C CA . ILE B 1 444 ? 10.852 -47.531 -15.57 1 83.75 444 ILE B CA 1
ATOM 8447 C C . ILE B 1 444 ? 9.516 -47.875 -14.914 1 83.75 444 ILE B C 1
ATOM 8449 O O . ILE B 1 444 ? 9.141 -49.062 -14.859 1 83.75 444 ILE B O 1
ATOM 8453 N N . ASN B 1 445 ? 8.875 -46.844 -14.523 1 81.69 445 ASN B N 1
ATOM 8454 C CA . ASN B 1 445 ? 7.578 -47.094 -13.891 1 81.69 445 ASN B CA 1
ATOM 8455 C C . ASN B 1 445 ? 6.578 -47.688 -14.867 1 81.69 445 ASN B C 1
ATOM 8457 O O . ASN B 1 445 ? 5.59 -48.312 -14.453 1 81.69 445 ASN B O 1
ATOM 8461 N N . HIS B 1 446 ? 6.875 -47.625 -16.125 1 85.25 446 HIS B N 1
ATOM 8462 C CA . HIS B 1 446 ? 5.973 -48.125 -17.156 1 85.25 446 HIS B CA 1
ATOM 8463 C C . HIS B 1 446 ? 6.551 -49.375 -17.844 1 85.25 446 HIS B C 1
ATOM 8465 O O . HIS B 1 446 ? 6.016 -49.812 -18.859 1 85.25 446 HIS B O 1
ATOM 8471 N N . PHE B 1 447 ? 7.656 -49.844 -17.344 1 89.19 447 PHE B N 1
ATOM 8472 C CA . PHE B 1 447 ? 8.398 -50.938 -17.984 1 89.19 447 PHE B CA 1
ATOM 8473 C C . PHE B 1 447 ? 7.5 -52.125 -18.25 1 89.19 447 PHE B C 1
ATOM 8475 O O . PHE B 1 447 ? 7.391 -52.594 -19.375 1 89.19 447 PHE B O 1
ATOM 8482 N N . ASN B 1 448 ? 6.773 -52.625 -17.281 1 88.69 448 ASN B N 1
ATOM 8483 C CA . ASN B 1 448 ? 5.938 -53.812 -17.391 1 88.69 448 ASN B CA 1
ATOM 8484 C C . ASN B 1 448 ? 4.809 -53.594 -18.406 1 88.69 448 ASN B C 1
ATOM 8486 O O . ASN B 1 448 ? 4.535 -54.5 -19.219 1 88.69 448 ASN B O 1
ATOM 8490 N N . ALA B 1 449 ? 4.258 -52.438 -18.266 1 88.19 449 ALA B N 1
ATOM 8491 C CA . ALA B 1 449 ? 3.152 -52.125 -19.172 1 88.19 449 ALA B CA 1
ATOM 8492 C C . ALA B 1 449 ? 3.635 -52.031 -20.609 1 88.19 449 ALA B C 1
ATOM 8494 O O . ALA B 1 449 ? 2.955 -52.5 -21.531 1 88.19 449 ALA B O 1
ATOM 8495 N N . LEU B 1 450 ? 4.746 -51.5 -20.828 1 90.44 450 LEU B N 1
ATOM 8496 C CA . LEU B 1 450 ? 5.309 -51.344 -22.172 1 90.44 450 LEU B CA 1
ATOM 8497 C C . LEU B 1 450 ? 5.664 -52.688 -22.781 1 90.44 450 LEU B C 1
ATOM 8499 O O . LEU B 1 450 ? 5.395 -52.938 -23.953 1 90.44 450 LEU B O 1
ATOM 8503 N N . VAL B 1 451 ? 6.219 -53.562 -21.969 1 91.38 451 VAL B N 1
ATOM 8504 C CA . VAL B 1 451 ? 6.605 -54.875 -22.438 1 91.38 451 VAL B CA 1
ATOM 8505 C C . VAL B 1 451 ? 5.355 -55.688 -22.781 1 91.38 451 VAL B C 1
ATOM 8507 O O . VAL B 1 451 ? 5.301 -56.344 -23.828 1 91.38 451 VAL B O 1
ATOM 8510 N N . GLU B 1 452 ? 4.398 -55.562 -21.938 1 91.44 452 GLU B N 1
ATOM 8511 C CA . GLU B 1 452 ? 3.16 -56.312 -22.156 1 91.44 452 GLU B CA 1
ATOM 8512 C C . GLU B 1 452 ? 2.453 -55.844 -23.422 1 91.44 452 GLU B C 1
ATOM 8514 O O . GLU B 1 452 ? 1.901 -56.656 -24.172 1 91.44 452 GLU B O 1
ATOM 8519 N N . GLU B 1 453 ? 2.504 -54.594 -23.672 1 91.38 453 GLU B N 1
ATOM 8520 C CA . GLU B 1 453 ? 1.772 -54 -24.797 1 91.38 453 GLU B CA 1
ATOM 8521 C C . GLU B 1 453 ? 2.533 -54.188 -26.109 1 91.38 453 GLU B C 1
ATOM 8523 O O . GLU B 1 453 ? 1.927 -54.281 -27.172 1 91.38 453 GLU B O 1
ATOM 8528 N N . CYS B 1 454 ? 3.828 -54.281 -26.016 1 91.62 454 CYS B N 1
ATOM 8529 C CA . CYS B 1 454 ? 4.59 -54.188 -27.25 1 91.62 454 CYS B CA 1
ATOM 8530 C C . CYS B 1 454 ? 5.195 -55.531 -27.625 1 91.62 454 CYS B C 1
ATOM 8532 O O . CYS B 1 454 ? 5.574 -55.75 -28.781 1 91.62 454 CYS B O 1
ATOM 8534 N N . ASP B 1 455 ? 5.414 -56.406 -26.609 1 91.69 455 ASP B N 1
ATOM 8535 C CA . ASP B 1 455 ? 5.883 -57.75 -26.922 1 91.69 455 ASP B CA 1
ATOM 8536 C C . ASP B 1 455 ? 4.758 -58.625 -27.5 1 91.69 455 ASP B C 1
ATOM 8538 O O . ASP B 1 455 ? 4.219 -59.5 -26.828 1 91.69 455 ASP B O 1
ATOM 8542 N N . LYS B 1 456 ? 4.48 -58.5 -28.672 1 89.56 456 LYS B N 1
ATOM 8543 C CA . LYS B 1 456 ? 3.332 -59.094 -29.344 1 89.56 456 LYS B CA 1
ATOM 8544 C C . LYS B 1 456 ? 3.479 -60.625 -29.422 1 89.56 456 LYS B C 1
ATOM 8546 O O . LYS B 1 456 ? 2.486 -61.344 -29.359 1 89.56 456 LYS B O 1
ATOM 8551 N N . ASP B 1 457 ? 4.758 -61.156 -29.625 1 88.75 457 ASP B N 1
ATOM 8552 C CA . ASP B 1 457 ? 4.965 -62.594 -29.781 1 88.75 457 ASP B CA 1
ATOM 8553 C C . ASP B 1 457 ? 5.281 -63.25 -28.453 1 88.75 457 ASP B C 1
ATOM 8555 O O . ASP B 1 457 ? 5.547 -64.438 -28.391 1 88.75 457 ASP B O 1
ATOM 8559 N N . SER B 1 458 ? 5.363 -62.531 -27.297 1 88.75 458 SER B N 1
ATOM 8560 C CA . SER B 1 458 ? 5.535 -63 -25.922 1 88.75 458 SER B CA 1
ATOM 8561 C C . SER B 1 458 ? 6.805 -63.844 -25.781 1 88.75 458 SER B C 1
ATOM 8563 O O . SER B 1 458 ? 6.797 -64.875 -25.125 1 88.75 458 SER B O 1
ATOM 8565 N N . ASN B 1 459 ? 7.844 -63.5 -26.516 1 89.38 459 ASN B N 1
ATOM 8566 C CA . ASN B 1 459 ? 9.078 -64.25 -26.422 1 89.38 459 ASN B CA 1
ATOM 8567 C C . ASN B 1 459 ? 10.062 -63.656 -25.438 1 89.38 459 ASN B C 1
ATOM 8569 O O . ASN B 1 459 ? 11.203 -64.125 -25.312 1 89.38 459 ASN B O 1
ATOM 8573 N N . GLY B 1 460 ? 9.625 -62.719 -24.781 1 89.81 460 GLY B N 1
ATOM 8574 C CA . GLY B 1 460 ? 10.445 -62.094 -23.75 1 89.81 460 GLY B CA 1
ATOM 8575 C C . GLY B 1 460 ? 11.531 -61.219 -24.297 1 89.81 460 GLY B C 1
ATOM 8576 O O . GLY B 1 460 ? 12.469 -60.844 -23.578 1 89.81 460 GLY B O 1
ATOM 8577 N N . LYS B 1 461 ? 11.508 -60.938 -25.531 1 93.25 461 LYS B N 1
ATOM 8578 C CA . LYS B 1 461 ? 12.43 -60.031 -26.203 1 93.25 461 LYS B CA 1
ATOM 8579 C C . LYS B 1 461 ? 11.664 -59 -27.047 1 93.25 461 LYS B C 1
ATOM 8581 O O . LYS B 1 461 ? 10.5 -59.219 -27.391 1 93.25 461 LYS B O 1
ATOM 8586 N N . ILE B 1 462 ? 12.258 -57.875 -27.297 1 95.25 462 ILE B N 1
ATOM 8587 C CA . ILE B 1 462 ? 11.648 -56.812 -28.125 1 95.25 462 ILE B CA 1
ATOM 8588 C C . ILE B 1 462 ? 12.43 -56.656 -29.422 1 95.25 462 ILE B C 1
ATOM 8590 O O . ILE B 1 462 ? 13.578 -56.219 -29.406 1 95.25 462 ILE B O 1
ATOM 8594 N N . ASP B 1 463 ? 11.852 -57.031 -30.484 1 93 463 ASP B N 1
ATOM 8595 C CA . ASP B 1 463 ? 12.508 -56.875 -31.781 1 93 463 ASP B CA 1
ATOM 8596 C C . ASP B 1 463 ? 12.359 -55.438 -32.281 1 93 463 ASP B C 1
ATOM 8598 O O . ASP B 1 463 ? 11.773 -54.594 -31.609 1 93 463 ASP B O 1
ATOM 8602 N N . PHE B 1 464 ? 12.938 -55.156 -33.375 1 92.88 464 PHE B N 1
ATOM 8603 C CA . PHE B 1 464 ? 13 -53.781 -33.844 1 92.88 464 PHE B CA 1
ATOM 8604 C C . PHE B 1 464 ? 11.609 -53.25 -34.156 1 92.88 464 PHE B C 1
ATOM 8606 O O . PHE B 1 464 ? 11.312 -52.094 -33.875 1 92.88 464 PHE B O 1
ATOM 8613 N N . GLY B 1 465 ? 10.812 -54 -34.812 1 91.94 465 GLY B N 1
ATOM 8614 C CA . GLY B 1 465 ? 9.445 -53.594 -35.062 1 91.94 465 GLY B CA 1
ATOM 8615 C C . GLY B 1 465 ? 8.688 -53.281 -33.781 1 91.94 465 GLY B C 1
ATOM 8616 O O . GLY B 1 465 ? 7.938 -52.281 -33.75 1 91.94 465 GLY B O 1
ATOM 8617 N N . GLU B 1 466 ? 8.852 -54.094 -32.844 1 93.88 466 GLU B N 1
ATOM 8618 C CA . GLU B 1 466 ? 8.227 -53.906 -31.547 1 93.88 466 GLU B CA 1
ATOM 8619 C C . GLU B 1 466 ? 8.82 -52.688 -30.844 1 93.88 466 GLU B C 1
ATOM 8621 O O . GLU B 1 466 ? 8.109 -51.969 -30.141 1 93.88 466 GLU B O 1
ATOM 8626 N N . TRP B 1 467 ? 10.055 -52.5 -31.078 1 93.31 467 TRP B N 1
ATOM 8627 C CA . TRP B 1 467 ? 10.727 -51.344 -30.531 1 93.31 467 TRP B CA 1
ATOM 8628 C C . TRP B 1 467 ? 10.156 -50.062 -31.109 1 93.31 467 TRP B C 1
ATOM 8630 O O . TRP B 1 467 ? 9.914 -49.094 -30.391 1 93.31 467 TRP B O 1
ATOM 8640 N N . GLU B 1 468 ? 9.898 -50 -32.281 1 93 468 GLU B N 1
ATOM 8641 C CA . GLU B 1 468 ? 9.297 -48.812 -32.938 1 93 468 GLU B CA 1
ATOM 8642 C C . GLU B 1 468 ? 7.922 -48.5 -32.344 1 93 468 GLU B C 1
ATOM 8644 O O . GLU B 1 468 ? 7.582 -47.344 -32.125 1 93 468 GLU B O 1
ATOM 8649 N N . ASP B 1 469 ? 7.238 -49.531 -32.094 1 92.88 469 ASP B N 1
ATOM 8650 C CA . ASP B 1 469 ? 5.938 -49.375 -31.453 1 92.88 469 ASP B CA 1
ATOM 8651 C C . ASP B 1 469 ? 6.09 -48.844 -30.031 1 92.88 469 ASP B C 1
ATOM 8653 O O . ASP B 1 469 ? 5.305 -48.031 -29.594 1 92.88 469 ASP B O 1
ATOM 8657 N N . MET B 1 470 ? 7.012 -49.375 -29.406 1 92.25 470 MET B N 1
ATOM 8658 C CA . MET B 1 470 ? 7.27 -48.938 -28.031 1 92.25 470 MET B CA 1
ATOM 8659 C C . MET B 1 470 ? 7.668 -47.469 -27.969 1 92.25 470 MET B C 1
ATOM 8661 O O . MET B 1 470 ? 7.227 -46.75 -27.078 1 92.25 470 MET B O 1
ATOM 8665 N N . VAL B 1 471 ? 8.445 -47.062 -28.859 1 92.38 471 VAL B N 1
ATOM 8666 C CA . VAL B 1 471 ? 8.883 -45.656 -28.938 1 92.38 471 VAL B CA 1
ATOM 8667 C C . VAL B 1 471 ? 7.672 -44.75 -29.109 1 92.38 471 VAL B C 1
ATOM 8669 O O . VAL B 1 471 ? 7.582 -43.688 -28.484 1 92.38 471 VAL B O 1
ATOM 8672 N N . THR B 1 472 ? 6.766 -45.125 -29.891 1 90.31 472 THR B N 1
ATOM 8673 C CA . THR B 1 472 ? 5.547 -44.375 -30.109 1 90.31 472 THR B CA 1
ATOM 8674 C C . THR B 1 472 ? 4.738 -44.25 -28.828 1 90.31 472 THR B C 1
ATOM 8676 O O . THR B 1 472 ? 4.219 -43.188 -28.5 1 90.31 472 THR B O 1
ATOM 8679 N N . LYS B 1 473 ? 4.664 -45.281 -28.156 1 88.88 473 LYS B N 1
ATOM 8680 C CA . LYS B 1 473 ? 3.904 -45.312 -26.906 1 88.88 473 LYS B CA 1
ATOM 8681 C C . LYS B 1 473 ? 4.605 -44.5 -25.828 1 88.88 473 LYS B C 1
ATOM 8683 O O . LYS B 1 473 ? 3.949 -43.812 -25.031 1 88.88 473 LYS B O 1
ATOM 8688 N N . ILE B 1 474 ? 5.883 -44.594 -25.812 1 88.5 474 ILE B N 1
ATOM 8689 C CA . ILE B 1 474 ? 6.656 -43.812 -24.859 1 88.5 474 ILE B CA 1
ATOM 8690 C C . ILE B 1 474 ? 6.477 -42.312 -25.125 1 88.5 474 ILE B C 1
ATOM 8692 O O . ILE B 1 474 ? 6.289 -41.531 -24.203 1 88.5 474 ILE B O 1
ATOM 8696 N N . LYS B 1 475 ? 6.488 -41.938 -26.328 1 85.44 475 LYS B N 1
ATOM 8697 C CA . LYS B 1 475 ? 6.328 -40.531 -26.703 1 85.44 475 LYS B CA 1
ATOM 8698 C C . LYS B 1 475 ? 4.957 -40 -26.281 1 85.44 475 LYS B C 1
ATOM 8700 O O . LYS B 1 475 ? 4.824 -38.844 -25.922 1 85.44 475 LYS B O 1
ATOM 8705 N N . LYS B 1 476 ? 4.055 -40.812 -26.266 1 81.62 476 LYS B N 1
ATOM 8706 C CA . LYS B 1 476 ? 2.705 -40.438 -25.859 1 81.62 476 LYS B CA 1
ATOM 8707 C C . LYS B 1 476 ? 2.598 -40.312 -24.344 1 81.62 476 LYS B C 1
ATOM 8709 O O . LYS B 1 476 ? 1.949 -39.406 -23.828 1 81.62 476 LYS B O 1
ATOM 8714 N N . ARG B 1 477 ? 3.266 -41.188 -23.703 1 82.38 477 ARG B N 1
ATOM 8715 C CA . ARG B 1 477 ? 3.18 -41.219 -22.25 1 82.38 477 ARG B CA 1
ATOM 8716 C C . ARG B 1 477 ? 4.105 -40.188 -21.609 1 82.38 477 ARG B C 1
ATOM 8718 O O . ARG B 1 477 ? 3.795 -39.656 -20.547 1 82.38 477 ARG B O 1
ATOM 8725 N N . VAL B 1 478 ? 5.227 -40.031 -22.188 1 86.19 478 VAL B N 1
ATOM 8726 C CA . VAL B 1 478 ? 6.234 -39.094 -21.703 1 86.19 478 VAL B CA 1
ATOM 8727 C C . VAL B 1 478 ? 6.742 -38.25 -22.859 1 86.19 478 VAL B C 1
ATOM 8729 O O . VAL B 1 478 ? 7.867 -38.438 -23.328 1 86.19 478 VAL B O 1
ATOM 8732 N N . PRO B 1 479 ? 6.035 -37.219 -23.156 1 81.31 479 PRO B N 1
ATOM 8733 C CA . PRO B 1 479 ? 6.383 -36.406 -24.328 1 81.31 479 PRO B CA 1
ATOM 8734 C C . PRO B 1 479 ? 7.773 -35.781 -24.219 1 81.31 479 PRO B C 1
ATOM 8736 O O . PRO B 1 479 ? 8.422 -35.531 -25.234 1 81.31 479 PRO B O 1
ATOM 8739 N N . MET B 1 480 ? 8.219 -35.594 -23.141 1 82.06 480 MET B N 1
ATOM 8740 C CA . MET B 1 480 ? 9.523 -34.969 -22.922 1 82.06 480 MET B CA 1
ATOM 8741 C C . MET B 1 480 ? 10.641 -35.875 -23.438 1 82.06 480 MET B C 1
ATOM 8743 O O . MET B 1 480 ? 11.766 -35.406 -23.656 1 82.06 480 MET B O 1
ATOM 8747 N N . ALA B 1 481 ? 10.352 -37.125 -23.625 1 81.25 481 ALA B N 1
ATOM 8748 C CA . ALA B 1 481 ? 11.352 -38.094 -24.078 1 81.25 481 ALA B CA 1
ATOM 8749 C C . ALA B 1 481 ? 11.492 -38.031 -25.594 1 81.25 481 ALA B C 1
ATOM 8751 O O . ALA B 1 481 ? 12.375 -38.688 -26.156 1 81.25 481 ALA B O 1
ATOM 8752 N N . GLU B 1 482 ? 10.727 -37.281 -26.188 1 81.94 482 GLU B N 1
ATOM 8753 C CA . GLU B 1 482 ? 10.648 -37.281 -27.641 1 81.94 482 GLU B CA 1
ATOM 8754 C C . GLU B 1 482 ? 12.008 -37 -28.266 1 81.94 482 GLU B C 1
ATOM 8756 O O . GLU B 1 482 ? 12.43 -37.688 -29.203 1 81.94 482 GLU B O 1
ATOM 8761 N N . ASP B 1 483 ? 12.68 -36.031 -27.734 1 80.81 483 ASP B N 1
ATOM 8762 C CA . ASP B 1 483 ? 13.961 -35.656 -28.297 1 80.81 483 ASP B CA 1
ATOM 8763 C C . ASP B 1 483 ? 15.016 -36.75 -28.094 1 80.81 483 ASP B C 1
ATOM 8765 O O . ASP B 1 483 ? 15.883 -36.938 -28.938 1 80.81 483 ASP B O 1
ATOM 8769 N N . HIS B 1 484 ? 14.953 -37.438 -27.031 1 82.62 484 HIS B N 1
ATOM 8770 C CA . HIS B 1 484 ? 15.922 -38.469 -26.703 1 82.62 484 HIS B CA 1
ATOM 8771 C C . HIS B 1 484 ? 15.641 -39.781 -27.469 1 82.62 484 HIS B C 1
ATOM 8773 O O . HIS B 1 484 ? 16.5 -40.656 -27.516 1 82.62 484 HIS B O 1
ATOM 8779 N N . LEU B 1 485 ? 14.445 -39.812 -28.062 1 85 485 LEU B N 1
ATOM 8780 C CA . LEU B 1 485 ? 14.039 -41 -28.812 1 85 485 LEU B CA 1
ATOM 8781 C C . LEU B 1 485 ? 14.039 -40.719 -30.312 1 85 485 LEU B C 1
ATOM 8783 O O . LEU B 1 485 ? 13.469 -41.5 -31.094 1 85 485 LEU B O 1
ATOM 8787 N N . ALA B 1 486 ? 14.695 -39.719 -30.656 1 81.88 486 ALA B N 1
ATOM 8788 C CA . ALA B 1 486 ? 14.695 -39.312 -32.062 1 81.88 486 ALA B CA 1
ATOM 8789 C C . ALA B 1 486 ? 15.453 -40.312 -32.906 1 81.88 486 ALA B C 1
ATOM 8791 O O . ALA B 1 486 ? 15.023 -40.656 -34.031 1 81.88 486 ALA B O 1
ATOM 8792 N N . GLN B 1 487 ? 16.578 -40.844 -32.344 1 84.06 487 GLN B N 1
ATOM 8793 C CA . GLN B 1 487 ? 17.359 -41.812 -33.094 1 84.06 487 GLN B CA 1
ATOM 8794 C C . GLN B 1 487 ? 16.984 -43.25 -32.688 1 84.06 487 GLN B C 1
ATOM 8796 O O . GLN B 1 487 ? 17.781 -43.969 -32.062 1 84.06 487 GLN B O 1
ATOM 8801 N N . VAL B 1 488 ? 15.961 -43.688 -33.219 1 85.31 488 VAL B N 1
ATOM 8802 C CA . VAL B 1 488 ? 15.297 -44.938 -32.812 1 85.31 488 VAL B CA 1
ATOM 8803 C C . VAL B 1 488 ? 16.188 -46.125 -33.125 1 85.31 488 VAL B C 1
ATOM 8805 O O . VAL B 1 488 ? 16.406 -47 -32.281 1 85.31 488 VAL B O 1
ATOM 8808 N N . LYS B 1 489 ? 16.703 -46.125 -34.312 1 87.56 489 LYS B N 1
ATOM 8809 C CA . LYS B 1 489 ? 17.5 -47.25 -34.781 1 87.56 489 LYS B CA 1
ATOM 8810 C C . LYS B 1 489 ? 18.859 -47.281 -34.062 1 87.56 489 LYS B C 1
ATOM 8812 O O . LYS B 1 489 ? 19.328 -48.375 -33.656 1 87.56 489 LYS B O 1
ATOM 8817 N N . GLU B 1 490 ? 19.406 -46.188 -33.969 1 89.25 490 GLU B N 1
ATOM 8818 C CA . GLU B 1 490 ? 20.719 -46.094 -33.344 1 89.25 490 GLU B CA 1
ATOM 8819 C C . GLU B 1 490 ? 20.641 -46.5 -31.875 1 89.25 490 GLU B C 1
ATOM 8821 O O . GLU B 1 490 ? 21.531 -47.188 -31.375 1 89.25 490 GLU B O 1
ATOM 8826 N N . LEU B 1 491 ? 19.609 -46.094 -31.234 1 90.44 491 LEU B N 1
ATOM 8827 C CA . LEU B 1 491 ? 19.422 -46.469 -29.828 1 90.44 491 LEU B CA 1
ATOM 8828 C C . LEU B 1 491 ? 19.234 -47.969 -29.672 1 90.44 491 LEU B C 1
ATOM 8830 O O . LEU B 1 491 ? 19.797 -48.594 -28.766 1 90.44 491 LEU B O 1
ATOM 8834 N N . PHE B 1 492 ? 18.484 -48.562 -30.516 1 91.19 492 PHE B N 1
ATOM 8835 C CA . PHE B 1 492 ? 18.234 -50 -30.531 1 91.19 492 PHE B CA 1
ATOM 8836 C C . PHE B 1 492 ? 19.547 -50.781 -30.703 1 91.19 492 PHE B C 1
ATOM 8838 O O . PHE B 1 492 ? 19.812 -51.719 -29.969 1 91.19 492 PHE B O 1
ATOM 8845 N N . GLN B 1 493 ? 20.297 -50.344 -31.672 1 90.5 493 GLN B N 1
ATOM 8846 C CA . GLN B 1 493 ? 21.562 -51 -31.984 1 90.5 493 GLN B CA 1
ATOM 8847 C C . GLN B 1 493 ? 22.562 -50.844 -30.844 1 90.5 493 GLN B C 1
ATOM 8849 O O . GLN B 1 493 ? 23.328 -51.75 -30.531 1 90.5 493 GLN B O 1
ATOM 8854 N N . LEU B 1 494 ? 22.547 -49.688 -30.266 1 90.81 494 LEU B N 1
ATOM 8855 C CA . LEU B 1 494 ? 23.484 -49.375 -29.203 1 90.81 494 LEU B CA 1
ATOM 8856 C C . LEU B 1 494 ? 23.266 -50.25 -27.984 1 90.81 494 LEU B C 1
ATOM 8858 O O . LEU B 1 494 ? 24.219 -50.625 -27.297 1 90.81 494 LEU B O 1
ATOM 8862 N N . TYR B 1 495 ? 22.062 -50.625 -27.688 1 91.5 495 TYR B N 1
ATOM 8863 C CA . TYR B 1 495 ? 21.75 -51.344 -26.453 1 91.5 495 TYR B CA 1
ATOM 8864 C C . TYR B 1 495 ? 21.562 -52.844 -26.734 1 91.5 495 TYR B C 1
ATOM 8866 O O . TYR B 1 495 ? 21.391 -53.625 -25.812 1 91.5 495 TYR B O 1
ATOM 8874 N N . ASP B 1 496 ? 21.516 -53.156 -28.016 1 91.06 496 ASP B N 1
ATOM 8875 C CA . ASP B 1 496 ? 21.562 -54.594 -28.375 1 91.06 496 ASP B CA 1
ATOM 8876 C C . ASP B 1 496 ? 22.984 -55.125 -28.234 1 91.06 496 ASP B C 1
ATOM 8878 O O . ASP B 1 496 ? 23.641 -55.438 -29.234 1 91.06 496 ASP B O 1
ATOM 8882 N N . THR B 1 497 ? 23.359 -55.438 -27.125 1 88 497 THR B N 1
ATOM 8883 C CA . THR B 1 497 ? 24.75 -55.781 -26.797 1 88 497 THR B CA 1
ATOM 8884 C C . THR B 1 497 ? 25.141 -57.125 -27.391 1 88 497 THR B C 1
ATOM 8886 O O . THR B 1 497 ? 26.312 -57.344 -27.703 1 88 497 THR B O 1
ATOM 8889 N N . ASP B 1 498 ? 24.172 -58.125 -27.516 1 87.62 498 ASP B N 1
ATOM 8890 C CA . ASP B 1 498 ? 24.5 -59.438 -28.031 1 87.62 498 ASP B CA 1
ATOM 8891 C C . ASP B 1 498 ? 24.297 -59.531 -29.547 1 87.62 498 ASP B C 1
ATOM 8893 O O . ASP B 1 498 ? 24.484 -60.594 -30.156 1 87.62 498 ASP B O 1
ATOM 8897 N N . SER B 1 499 ? 23.797 -58.5 -30.188 1 87.81 499 SER B N 1
ATOM 8898 C CA . SER B 1 499 ? 23.656 -58.344 -31.641 1 87.81 499 SER B CA 1
ATOM 8899 C C . SER B 1 499 ? 22.734 -59.406 -32.219 1 87.81 499 SER B C 1
ATOM 8901 O O . SER B 1 499 ? 23.031 -60 -33.25 1 87.81 499 SER B O 1
ATOM 8903 N N . ASP B 1 500 ? 21.703 -59.781 -31.484 1 89.12 500 ASP B N 1
ATOM 8904 C CA . ASP B 1 500 ? 20.75 -60.781 -31.984 1 89.12 500 ASP B CA 1
ATOM 8905 C C . ASP B 1 500 ? 19.516 -60.094 -32.562 1 89.12 500 ASP B C 1
ATOM 8907 O O . ASP B 1 500 ? 18.469 -60.719 -32.719 1 89.12 500 ASP B O 1
ATOM 8911 N N . ASN B 1 501 ? 19.625 -58.781 -32.812 1 90.81 501 ASN B N 1
ATOM 8912 C CA . ASN B 1 501 ? 18.594 -57.969 -33.438 1 90.81 501 ASN B CA 1
ATOM 8913 C C . ASN B 1 501 ? 17.312 -57.969 -32.594 1 90.81 501 ASN B C 1
ATOM 8915 O O . ASN B 1 501 ? 16.203 -57.938 -33.125 1 90.81 501 ASN B O 1
ATOM 8919 N N . SER B 1 502 ? 17.5 -58.125 -31.391 1 93.69 502 SER B N 1
ATOM 8920 C CA . SER B 1 502 ? 16.422 -58.031 -30.406 1 93.69 502 SER B CA 1
ATOM 8921 C C . SER B 1 502 ? 16.938 -57.5 -29.078 1 93.69 502 SER B C 1
ATOM 8923 O O . SER B 1 502 ? 18.125 -57.625 -28.766 1 93.69 502 SER B O 1
ATOM 8925 N N . LEU B 1 503 ? 16.109 -56.812 -28.312 1 94.44 503 LEU B N 1
ATOM 8926 C CA . LEU B 1 503 ? 16.453 -56.344 -26.969 1 94.44 503 LEU B CA 1
ATOM 8927 C C . LEU B 1 503 ? 15.898 -57.281 -25.906 1 94.44 503 LEU B C 1
ATOM 8929 O O . LEU B 1 503 ? 14.695 -57.531 -25.844 1 94.44 503 LEU B O 1
ATOM 8933 N N . SER B 1 504 ? 16.828 -57.875 -25.188 1 93.06 504 SER B N 1
ATOM 8934 C CA . SER B 1 504 ? 16.375 -58.594 -24 1 93.06 504 SER B CA 1
ATOM 8935 C C . SER B 1 504 ? 15.734 -57.688 -22.984 1 93.06 504 SER B C 1
ATOM 8937 O O . SER B 1 504 ? 15.859 -56.438 -23.078 1 93.06 504 SER B O 1
ATOM 8939 N N . LEU B 1 505 ? 15.016 -58.25 -22.047 1 92.38 505 LEU B N 1
ATOM 8940 C CA . LEU B 1 505 ? 14.344 -57.438 -21.031 1 92.38 505 LEU B CA 1
ATOM 8941 C C . LEU B 1 505 ? 15.352 -56.656 -20.203 1 92.38 505 LEU B C 1
ATOM 8943 O O . LEU B 1 505 ? 15.086 -55.5 -19.812 1 92.38 505 LEU B O 1
ATOM 8947 N N . ASN B 1 506 ? 16.469 -57.219 -20 1 92.25 506 ASN B N 1
ATOM 8948 C CA . ASN B 1 506 ? 17.531 -56.531 -19.281 1 92.25 506 ASN B CA 1
ATOM 8949 C C . ASN B 1 506 ? 18.094 -55.375 -20.094 1 92.25 506 ASN B C 1
ATOM 8951 O O . ASN B 1 506 ? 18.375 -54.312 -19.562 1 92.25 506 ASN B O 1
ATOM 8955 N N . GLU B 1 507 ? 18.328 -55.594 -21.344 1 92.69 507 GLU B N 1
ATOM 8956 C CA . GLU B 1 507 ? 18.828 -54.562 -22.234 1 92.69 507 GLU B CA 1
ATOM 8957 C C . GLU B 1 507 ? 17.828 -53.406 -22.359 1 92.69 507 GLU B C 1
ATOM 8959 O O . GLU B 1 507 ? 18.203 -52.25 -22.359 1 92.69 507 GLU B O 1
ATOM 8964 N N . LEU B 1 508 ? 16.625 -53.844 -22.469 1 92.88 508 LEU B N 1
ATOM 8965 C CA . LEU B 1 508 ? 15.555 -52.844 -22.562 1 92.88 508 LEU B CA 1
ATOM 8966 C C . LEU B 1 508 ? 15.469 -52.031 -21.281 1 92.88 508 LEU B C 1
ATOM 8968 O O . LEU B 1 508 ? 15.273 -50.812 -21.344 1 92.88 508 LEU B O 1
ATOM 8972 N N . PHE B 1 509 ? 15.555 -52.656 -20.188 1 92.62 509 PHE B N 1
ATOM 8973 C CA . PHE B 1 509 ? 15.516 -52 -18.891 1 92.62 509 PHE B CA 1
ATOM 8974 C C . PHE B 1 509 ? 16.609 -50.938 -18.781 1 92.62 509 PHE B C 1
ATOM 8976 O O . PHE B 1 509 ? 16.359 -49.812 -18.344 1 92.62 509 PHE B O 1
ATOM 8983 N N . LYS B 1 510 ? 17.781 -51.219 -19.156 1 92 510 LYS B N 1
ATOM 8984 C CA . LYS B 1 510 ? 18.906 -50.312 -19.125 1 92 510 LYS B CA 1
ATOM 8985 C C . LYS B 1 510 ? 18.688 -49.125 -20.078 1 92 510 LYS B C 1
ATOM 8987 O O . LYS B 1 510 ? 19.031 -48 -19.75 1 92 510 LYS B O 1
ATOM 8992 N N . LEU B 1 511 ? 18.172 -49.469 -21.188 1 91.31 511 LEU B N 1
ATOM 8993 C CA . LEU B 1 511 ? 17.891 -48.438 -22.172 1 91.31 511 LEU B CA 1
ATOM 8994 C C . LEU B 1 511 ? 16.891 -47.438 -21.625 1 91.31 511 LEU B C 1
ATOM 8996 O O . LEU B 1 511 ? 17.125 -46.219 -21.656 1 91.31 511 LEU B O 1
ATOM 9000 N N . LEU B 1 512 ? 15.812 -47.875 -21.062 1 89.94 512 LEU B N 1
ATOM 9001 C CA . LEU B 1 512 ? 14.758 -47 -20.547 1 89.94 512 LEU B CA 1
ATOM 9002 C C . LEU B 1 512 ? 15.234 -46.25 -19.312 1 89.94 512 LEU B C 1
ATOM 9004 O O . LEU B 1 512 ? 14.852 -45.094 -19.094 1 89.94 512 LEU B O 1
ATOM 9008 N N . GLU B 1 513 ? 16 -46.844 -18.562 1 90 513 GLU B N 1
ATOM 9009 C CA . GLU B 1 513 ? 16.562 -46.219 -17.375 1 90 513 GLU B CA 1
ATOM 9010 C C . GLU B 1 513 ? 17.453 -45.031 -17.766 1 90 513 GLU B C 1
ATOM 9012 O O . GLU B 1 513 ? 17.375 -43.969 -17.156 1 90 513 GLU B O 1
ATOM 9017 N N . GLU B 1 514 ? 18.234 -45.219 -18.688 1 87.38 514 GLU B N 1
ATOM 9018 C CA . GLU B 1 514 ? 19.172 -44.188 -19.109 1 87.38 514 GLU B CA 1
ATOM 9019 C C . GLU B 1 514 ? 18.422 -43 -19.75 1 87.38 514 GLU B C 1
ATOM 9021 O O . GLU B 1 514 ? 18.781 -41.844 -19.531 1 87.38 514 GLU B O 1
ATOM 9026 N N . ILE B 1 515 ? 17.469 -43.375 -20.547 1 85.56 515 ILE B N 1
ATOM 9027 C CA . ILE B 1 515 ? 16.656 -42.312 -21.141 1 85.56 515 ILE B CA 1
ATOM 9028 C C . ILE B 1 515 ? 15.953 -41.531 -20.031 1 85.56 515 ILE B C 1
ATOM 9030 O O . ILE B 1 515 ? 15.938 -40.281 -20.047 1 85.56 515 ILE B O 1
ATOM 9034 N N . GLY B 1 516 ? 15.375 -42.219 -19.172 1 83.75 516 GLY B N 1
ATOM 9035 C CA . GLY B 1 516 ? 14.688 -41.562 -18.062 1 83.75 516 GLY B CA 1
ATOM 9036 C C . GLY B 1 516 ? 15.586 -40.656 -17.25 1 83.75 516 GLY B C 1
ATOM 9037 O O . GLY B 1 516 ? 15.172 -39.562 -16.828 1 83.75 516 GLY B O 1
ATOM 9038 N N . ASN B 1 517 ? 16.75 -41.062 -17.031 1 82.75 517 ASN B N 1
ATOM 9039 C CA . ASN B 1 517 ? 17.703 -40.312 -16.234 1 82.75 517 ASN B CA 1
ATOM 9040 C C . ASN B 1 517 ? 18.141 -39.031 -16.938 1 82.75 517 ASN B C 1
ATOM 9042 O O . ASN B 1 517 ? 18.578 -38.062 -16.297 1 82.75 517 ASN B O 1
ATOM 9046 N N . ARG B 1 518 ? 18 -39.062 -18.172 1 81.56 518 ARG B N 1
ATOM 9047 C CA . ARG B 1 518 ? 18.406 -37.875 -18.953 1 81.56 518 ARG B CA 1
ATOM 9048 C C . ARG B 1 518 ? 17.297 -36.844 -19.031 1 81.56 518 ARG B C 1
ATOM 9050 O O . ARG B 1 518 ? 17.531 -35.688 -19.406 1 81.56 518 ARG B O 1
ATOM 9057 N N . LEU B 1 519 ? 16.188 -37.344 -18.672 1 82.19 519 LEU B N 1
ATOM 9058 C CA . LEU B 1 519 ? 15.047 -36.406 -18.703 1 82.19 519 LEU B CA 1
ATOM 9059 C C . LEU B 1 519 ? 15.07 -35.5 -17.484 1 82.19 519 LEU B C 1
ATOM 9061 O O . LEU B 1 519 ? 15.328 -35.938 -16.359 1 82.19 519 LEU B O 1
ATOM 9065 N N . THR B 1 520 ? 15.031 -34.156 -17.797 1 78.56 520 THR B N 1
ATOM 9066 C CA . THR B 1 520 ? 15.047 -33.188 -16.703 1 78.56 520 THR B CA 1
ATOM 9067 C C . THR B 1 520 ? 13.641 -32.656 -16.453 1 78.56 520 THR B C 1
ATOM 9069 O O . THR B 1 520 ? 12.867 -32.438 -17.375 1 78.56 520 THR B O 1
ATOM 9072 N N . SER B 1 521 ? 13.367 -32.5 -15.172 1 84.88 521 SER B N 1
ATOM 9073 C CA . SER B 1 521 ? 12.102 -31.875 -14.773 1 84.88 521 SER B CA 1
ATOM 9074 C C . SER B 1 521 ? 12 -30.438 -15.273 1 84.88 521 SER B C 1
ATOM 9076 O O . SER B 1 521 ? 13.023 -29.781 -15.484 1 84.88 521 SER B O 1
ATOM 9078 N N . LEU B 1 522 ? 10.773 -30.094 -15.578 1 87.81 522 LEU B N 1
ATOM 9079 C CA . LEU B 1 522 ? 10.562 -28.703 -15.992 1 87.81 522 LEU B CA 1
ATOM 9080 C C . LEU B 1 522 ? 10.938 -27.734 -14.875 1 87.81 522 LEU B C 1
ATOM 9082 O O . LEU B 1 522 ? 10.727 -28.031 -13.695 1 87.81 522 LEU B O 1
ATOM 9086 N N . PRO B 1 523 ? 11.508 -26.625 -15.289 1 87.38 523 PRO B N 1
ATOM 9087 C CA . PRO B 1 523 ? 11.898 -25.656 -14.258 1 87.38 523 PRO B CA 1
ATOM 9088 C C . PRO B 1 523 ? 10.695 -25.047 -13.539 1 87.38 523 PRO B C 1
ATOM 9090 O O . PRO B 1 523 ? 9.609 -24.969 -14.109 1 87.38 523 PRO B O 1
ATOM 9093 N N . ALA B 1 524 ? 10.898 -24.641 -12.344 1 88.5 524 ALA B N 1
ATOM 9094 C CA . ALA B 1 524 ? 9.859 -24.016 -11.531 1 88.5 524 ALA B CA 1
ATOM 9095 C C . ALA B 1 524 ? 9.75 -22.531 -11.852 1 88.5 524 ALA B C 1
ATOM 9097 O O . ALA B 1 524 ? 10.281 -21.688 -11.117 1 88.5 524 ALA B O 1
ATOM 9098 N N . THR B 1 525 ? 9.086 -22.188 -12.93 1 89.62 525 THR B N 1
ATOM 9099 C CA . THR B 1 525 ? 8.961 -20.812 -13.391 1 89.62 525 THR B CA 1
ATOM 9100 C C . THR B 1 525 ? 7.504 -20.453 -13.648 1 89.62 525 THR B C 1
ATOM 9102 O O . THR B 1 525 ? 6.66 -21.344 -13.797 1 89.62 525 THR B O 1
ATOM 9105 N N . ALA B 1 526 ? 7.297 -19.141 -13.68 1 91.19 526 ALA B N 1
ATOM 9106 C CA . ALA B 1 526 ? 5.969 -18.625 -14.008 1 91.19 526 ALA B CA 1
ATOM 9107 C C . ALA B 1 526 ? 5.543 -19.062 -15.406 1 91.19 526 ALA B C 1
ATOM 9109 O O . ALA B 1 526 ? 4.363 -19.328 -15.648 1 91.19 526 ALA B O 1
ATOM 9110 N N . GLN B 1 527 ? 6.461 -19.203 -16.266 1 90.88 527 GLN B N 1
ATOM 9111 C CA . GLN B 1 527 ? 6.188 -19.578 -17.656 1 90.88 527 GLN B CA 1
ATOM 9112 C C . GLN B 1 527 ? 5.609 -20.984 -17.734 1 90.88 527 GLN B C 1
ATOM 9114 O O . GLN B 1 527 ? 4.617 -21.203 -18.438 1 90.88 527 GLN B O 1
ATOM 9119 N N . VAL B 1 528 ? 6.227 -21.891 -17.031 1 94.25 528 VAL B N 1
ATOM 9120 C CA . VAL B 1 528 ? 5.758 -23.281 -17.047 1 94.25 528 VAL B CA 1
ATOM 9121 C C . VAL B 1 528 ? 4.363 -23.359 -16.438 1 94.25 528 VAL B C 1
ATOM 9123 O O . VAL B 1 528 ? 3.455 -23.969 -17 1 94.25 528 VAL B O 1
ATOM 9126 N N . ALA B 1 529 ? 4.188 -22.719 -15.336 1 96.62 529 ALA B N 1
ATOM 9127 C CA . ALA B 1 529 ? 2.902 -22.719 -14.641 1 96.62 529 ALA B CA 1
ATOM 9128 C C . ALA B 1 529 ? 1.802 -22.141 -15.523 1 96.62 529 ALA B C 1
ATOM 9130 O O . ALA B 1 529 ? 0.715 -22.719 -15.633 1 96.62 529 ALA B O 1
ATOM 9131 N N . SER B 1 530 ? 2.096 -21.062 -16.156 1 95.62 530 SER B N 1
ATOM 9132 C CA . SER B 1 530 ? 1.114 -20.391 -17 1 95.62 530 SER B CA 1
ATOM 9133 C C . SER B 1 530 ? 0.725 -21.266 -18.188 1 95.62 530 SER B C 1
ATOM 9135 O O . SER B 1 530 ? -0.457 -21.391 -18.516 1 95.62 530 SER B O 1
ATOM 9137 N N . GLN B 1 531 ? 1.715 -21.891 -18.859 1 96.19 531 GLN B N 1
ATOM 9138 C CA . GLN B 1 531 ? 1.432 -22.75 -20 1 96.19 531 GLN B CA 1
ATOM 9139 C C . GLN B 1 531 ? 0.646 -23.984 -19.578 1 96.19 531 GLN B C 1
ATOM 9141 O O . GLN B 1 531 ? -0.271 -24.422 -20.281 1 96.19 531 GLN B O 1
ATOM 9146 N N . GLN B 1 532 ? 1.026 -24.516 -18.453 1 97.94 532 GLN B N 1
ATOM 9147 C CA . GLN B 1 532 ? 0.264 -25.656 -17.938 1 97.94 532 GLN B CA 1
ATOM 9148 C C . GLN B 1 532 ? -1.185 -25.266 -17.656 1 97.94 532 GLN B C 1
ATOM 9150 O O . GLN B 1 532 ? -2.109 -26.016 -17.984 1 97.94 532 GLN B O 1
ATOM 9155 N N . GLY B 1 533 ? -1.346 -24.109 -17.062 1 98.31 533 GLY B N 1
ATOM 9156 C CA . GLY B 1 533 ? -2.686 -23.625 -16.781 1 98.31 533 GLY B CA 1
ATOM 9157 C C . GLY B 1 533 ? -3.529 -23.422 -18.031 1 98.31 533 GLY B C 1
ATOM 9158 O O . GLY B 1 533 ? -4.676 -23.875 -18.078 1 98.31 533 GLY B O 1
ATOM 9159 N N . LYS B 1 534 ? -2.992 -22.797 -19.016 1 97.06 534 LYS B N 1
ATOM 9160 C CA . LYS B 1 534 ? -3.709 -22.578 -20.281 1 97.06 534 LYS B CA 1
ATOM 9161 C C . LYS B 1 534 ? -4.059 -23.891 -20.953 1 97.06 534 LYS B C 1
ATOM 9163 O O . LYS B 1 534 ? -5.164 -24.062 -21.469 1 97.06 534 LYS B O 1
ATOM 9168 N N . TYR B 1 535 ? -3.096 -24.781 -20.906 1 97.62 535 TYR B N 1
ATOM 9169 C CA . TYR B 1 535 ? -3.322 -26.109 -21.438 1 97.62 535 TYR B CA 1
ATOM 9170 C C . TYR B 1 535 ? -4.5 -26.797 -20.75 1 97.62 535 TYR B C 1
ATOM 9172 O O . TYR B 1 535 ? -5.406 -27.297 -21.406 1 97.62 535 TYR B O 1
ATOM 9180 N N . LEU B 1 536 ? -4.465 -26.781 -19.484 1 98.12 536 LEU B N 1
ATOM 9181 C CA . LEU B 1 536 ? -5.496 -27.469 -18.703 1 98.12 536 LEU B CA 1
ATOM 9182 C C . LEU B 1 536 ? -6.855 -26.812 -18.906 1 98.12 536 LEU B C 1
ATOM 9184 O O . LEU B 1 536 ? -7.875 -27.5 -19 1 98.12 536 LEU B O 1
ATOM 9188 N N . GLY B 1 537 ? -6.879 -25.469 -18.938 1 98 537 GLY B N 1
ATOM 9189 C CA . GLY B 1 537 ? -8.133 -24.766 -19.188 1 98 537 GLY B CA 1
ATOM 9190 C C . GLY B 1 537 ? -8.789 -25.156 -20.5 1 98 537 GLY B C 1
ATOM 9191 O O . GLY B 1 537 ? -9.992 -25.391 -20.547 1 98 537 GLY B O 1
ATOM 9192 N N . LYS B 1 538 ? -8.008 -25.266 -21.547 1 97.38 538 LYS B N 1
ATOM 9193 C CA . LYS B 1 538 ? -8.523 -25.656 -22.859 1 97.38 538 LYS B CA 1
ATOM 9194 C C . LYS B 1 538 ? -9.023 -27.094 -22.844 1 97.38 538 LYS B C 1
ATOM 9196 O O . LYS B 1 538 ? -10.07 -27.406 -23.406 1 97.38 538 LYS B O 1
ATOM 9201 N N . LYS B 1 539 ? -8.242 -27.922 -22.188 1 97.44 539 LYS B N 1
ATOM 9202 C CA . LYS B 1 539 ? -8.648 -29.312 -22.078 1 97.44 539 LYS B CA 1
ATOM 9203 C C . LYS B 1 539 ? -9.953 -29.453 -21.297 1 97.44 539 LYS B C 1
ATOM 9205 O O . LYS B 1 539 ? -10.859 -30.172 -21.719 1 97.44 539 LYS B O 1
ATOM 9210 N N . LEU B 1 540 ? -10.055 -28.781 -20.203 1 97.5 540 LEU B N 1
ATOM 9211 C CA . LEU B 1 540 ? -11.258 -28.828 -19.375 1 97.5 540 LEU B CA 1
ATOM 9212 C C . LEU B 1 540 ? -12.469 -28.297 -20.141 1 97.5 540 LEU B C 1
ATOM 9214 O O . LEU B 1 540 ? -13.578 -28.797 -19.969 1 97.5 540 LEU B O 1
ATOM 9218 N N . HIS B 1 541 ? -12.258 -27.281 -20.984 1 96.5 541 HIS B N 1
ATOM 9219 C CA . HIS B 1 541 ? -13.328 -26.766 -21.828 1 96.5 541 HIS B CA 1
ATOM 9220 C C . HIS B 1 541 ? -13.859 -27.859 -22.766 1 96.5 541 HIS B C 1
ATOM 9222 O O . HIS B 1 541 ? -15.07 -28.031 -22.875 1 96.5 541 HIS B O 1
ATOM 9228 N N . LYS B 1 542 ? -12.992 -28.625 -23.328 1 95.62 542 LYS B N 1
ATOM 9229 C CA . LYS B 1 542 ? -13.391 -29.688 -24.25 1 95.62 542 LYS B CA 1
ATOM 9230 C C . LYS B 1 542 ? -14.102 -30.812 -23.516 1 95.62 542 LYS B C 1
ATOM 9232 O O . LYS B 1 542 ? -15.07 -31.375 -24.031 1 95.62 542 LYS B O 1
ATOM 9237 N N . LEU B 1 543 ? -13.609 -31.109 -22.391 1 95.44 543 LEU B N 1
ATOM 9238 C CA . LEU B 1 543 ? -14.227 -32.156 -21.578 1 95.44 543 LEU B CA 1
ATOM 9239 C C . LEU B 1 543 ? -15.648 -31.766 -21.188 1 95.44 543 LEU B C 1
ATOM 9241 O O . LEU B 1 543 ? -16.562 -32.594 -21.266 1 95.44 543 LEU B O 1
ATOM 9245 N N . ALA B 1 544 ? -15.82 -30.547 -20.781 1 94.38 544 ALA B N 1
ATOM 9246 C CA . ALA B 1 544 ? -17.125 -30.047 -20.359 1 94.38 544 ALA B CA 1
ATOM 9247 C C . ALA B 1 544 ? -18.125 -30.078 -21.531 1 94.38 544 ALA B C 1
ATOM 9249 O O . ALA B 1 544 ? -19.297 -30.391 -21.328 1 94.38 544 ALA B O 1
ATOM 9250 N N . ARG B 1 545 ? -17.703 -29.75 -22.688 1 91.38 545 ARG B N 1
ATOM 9251 C CA . ARG B 1 545 ? -18.562 -29.766 -23.859 1 91.38 545 ARG B CA 1
ATOM 9252 C C . ARG B 1 545 ? -19.094 -31.172 -24.141 1 91.38 545 ARG B C 1
ATOM 9254 O O . ARG B 1 545 ? -20.25 -31.344 -24.547 1 91.38 545 ARG B O 1
ATOM 9261 N N . LYS B 1 546 ? -18.328 -32.125 -23.859 1 89.25 546 LYS B N 1
ATOM 9262 C CA . LYS B 1 546 ? -18.719 -33.5 -24.078 1 89.25 546 LYS B CA 1
ATOM 9263 C C . LYS B 1 546 ? -19.734 -33.969 -23.031 1 89.25 546 LYS B C 1
ATOM 9265 O O . LYS B 1 546 ? -20.641 -34.75 -23.344 1 89.25 546 LYS B O 1
ATOM 9270 N N . VAL B 1 547 ? -19.609 -33.562 -21.906 1 87.19 547 VAL B N 1
ATOM 9271 C CA . VAL B 1 547 ? -20.484 -33.969 -20.797 1 87.19 547 VAL B CA 1
ATOM 9272 C C . VAL B 1 547 ? -21.812 -33.219 -20.891 1 87.19 547 VAL B C 1
ATOM 9274 O O . VAL B 1 547 ? -22.875 -33.812 -20.672 1 87.19 547 VAL B O 1
ATOM 9277 N N . ASN B 1 548 ? -21.75 -31.953 -21.203 1 79.94 548 ASN B N 1
ATOM 9278 C CA . ASN B 1 548 ? -22.938 -31.094 -21.203 1 79.94 548 ASN B CA 1
ATOM 9279 C C . ASN B 1 548 ? -23.828 -31.375 -22.406 1 79.94 548 ASN B C 1
ATOM 9281 O O . ASN B 1 548 ? -25.031 -31.094 -22.375 1 79.94 548 ASN B O 1
ATOM 9285 N N . THR B 1 549 ? -23.312 -31.859 -23.469 1 68.62 549 THR B N 1
ATOM 9286 C CA . THR B 1 549 ? -24.094 -32.188 -24.656 1 68.62 549 THR B CA 1
ATOM 9287 C C . THR B 1 549 ? -24.688 -33.594 -24.547 1 68.62 549 THR B C 1
ATOM 9289 O O . THR B 1 549 ? -25.547 -33.969 -25.344 1 68.62 549 THR B O 1
ATOM 9292 N N . SER B 1 550 ? -24.219 -34.406 -23.672 1 59.81 550 SER B N 1
ATOM 9293 C CA . SER B 1 550 ? -24.797 -35.719 -23.562 1 59.81 550 SER B CA 1
ATOM 9294 C C . SER B 1 550 ? -26.203 -35.656 -22.969 1 59.81 550 SER B C 1
ATOM 9296 O O . SER B 1 550 ? -26.438 -34.938 -22 1 59.81 550 SER B O 1
ATOM 9298 N N . PRO B 1 551 ? -27.234 -35.906 -23.797 1 47.19 551 PRO B N 1
ATOM 9299 C CA . PRO B 1 551 ? -28.641 -35.844 -23.391 1 47.19 551 PRO B CA 1
ATOM 9300 C C . PRO B 1 551 ? -28.875 -36.375 -21.984 1 47.19 551 PRO B C 1
ATOM 9302 O O . PRO B 1 551 ? -28.375 -37.438 -21.641 1 47.19 551 PRO B O 1
ATOM 9305 N N . SER B 1 552 ? -28.797 -35.594 -21.016 1 45.12 552 SER B N 1
ATOM 9306 C CA . SER B 1 552 ? -29.281 -36.094 -19.719 1 45.12 552 SER B CA 1
ATOM 9307 C C . SER B 1 552 ? -30.547 -36.906 -19.891 1 45.12 552 SER B C 1
ATOM 9309 O O . SER B 1 552 ? -31.391 -36.625 -20.734 1 45.12 552 SER B O 1
ATOM 9311 N N . PRO B 1 553 ? -30.703 -38.125 -19.516 1 36.25 553 PRO B N 1
ATOM 9312 C CA . PRO B 1 553 ? -32.094 -38.625 -19.547 1 36.25 553 PRO B CA 1
ATOM 9313 C C . PRO B 1 553 ? -33.125 -37.562 -19.156 1 36.25 553 PRO B C 1
ATOM 9315 O O . PRO B 1 553 ? -32.781 -36.594 -18.469 1 36.25 553 PRO B O 1
ATOM 9318 N N . SER B 1 554 ? -34.375 -37.5 -19.859 1 33.78 554 SER B N 1
ATOM 9319 C CA . SER B 1 554 ? -35.562 -36.688 -19.781 1 33.78 554 SER B CA 1
ATOM 9320 C C . SER B 1 554 ? -35.906 -36.312 -18.344 1 33.78 554 SER B C 1
ATOM 9322 O O . SER B 1 554 ? -36.438 -37.125 -17.594 1 33.78 554 SER B O 1
ATOM 9324 N N . ASN B 1 555 ? -35.156 -35.906 -17.516 1 33.81 555 ASN B N 1
ATOM 9325 C CA . ASN B 1 555 ? -35.906 -35.438 -16.359 1 33.81 555 ASN B CA 1
ATOM 9326 C C . ASN B 1 555 ? -36.969 -34.438 -16.75 1 33.81 555 ASN B C 1
ATOM 9328 O O . ASN B 1 555 ? -36.688 -33.438 -17.391 1 33.81 555 ASN B O 1
ATOM 9332 N N . ASP B 1 556 ? -38.219 -34.875 -17 1 31.84 556 ASP B N 1
AT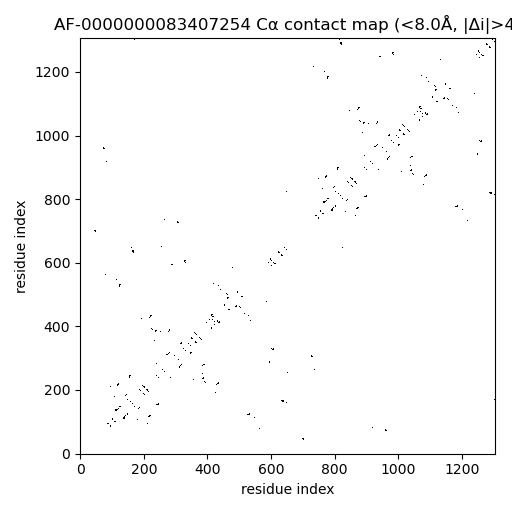OM 9333 C CA . ASP B 1 556 ? -39.438 -34.094 -17.016 1 31.84 556 ASP B CA 1
ATOM 9334 C C . ASP B 1 556 ? -39.344 -32.938 -16.031 1 31.84 556 ASP B C 1
ATOM 9336 O O . ASP B 1 556 ? -39.406 -33.125 -14.82 1 31.84 556 ASP B O 1
ATOM 9340 N N . ILE B 1 557 ? -38.719 -31.953 -16.266 1 33.97 557 ILE B N 1
ATOM 9341 C CA . ILE B 1 557 ? -38.562 -30.688 -15.57 1 33.97 557 ILE B CA 1
ATOM 9342 C C . ILE B 1 557 ? -39.938 -30.141 -15.188 1 33.97 557 ILE B C 1
ATOM 9344 O O . ILE B 1 557 ? -40.031 -29.031 -14.648 1 33.97 557 ILE B O 1
ATOM 9348 N N . SER B 1 558 ? -41.062 -30.703 -15.703 1 31.23 558 SER B N 1
ATOM 9349 C CA . SER B 1 558 ? -42.312 -30.047 -15.344 1 31.23 558 SER B CA 1
ATOM 9350 C C . SER B 1 558 ? -42.5 -30.016 -13.836 1 31.23 558 SER B C 1
ATOM 9352 O O . SER B 1 558 ? -43.469 -29.422 -13.344 1 31.23 558 SER B O 1
ATOM 9354 N N . LYS B 1 559 ? -42.125 -31.125 -13.133 1 35.75 559 LYS B N 1
ATOM 9355 C CA . LYS B 1 559 ? -42.594 -31.062 -11.75 1 35.75 559 LYS B CA 1
ATOM 9356 C C . LYS B 1 559 ? -41.656 -30.203 -10.898 1 35.75 559 LYS B C 1
ATOM 9358 O O . LYS B 1 559 ? -40.438 -30.312 -11.016 1 35.75 559 LYS B O 1
ATOM 9363 N N . PRO B 1 560 ? -42.219 -29.219 -10.219 1 32.78 560 PRO B N 1
ATOM 9364 C CA . PRO B 1 560 ? -41.531 -28.297 -9.312 1 32.78 560 PRO B CA 1
ATOM 9365 C C . PRO B 1 560 ? -40.438 -29 -8.484 1 32.78 560 PRO B C 1
ATOM 9367 O O . PRO B 1 560 ? -40.719 -30.031 -7.879 1 32.78 560 PRO B O 1
ATOM 9370 N N . VAL B 1 561 ? -39.156 -29.062 -8.898 1 34.94 561 VAL B N 1
ATOM 9371 C CA . VAL B 1 561 ? -38.125 -29.594 -8.008 1 34.94 561 VAL B CA 1
ATOM 9372 C C . VAL B 1 561 ? -38.438 -29.172 -6.574 1 34.94 561 VAL B C 1
ATOM 9374 O O . VAL B 1 561 ? -38.562 -27.984 -6.289 1 34.94 561 VAL B O 1
ATOM 9377 N N . SER B 1 562 ? -39 -29.953 -5.777 1 31.86 562 SER B N 1
ATOM 9378 C CA . SER B 1 562 ? -39.219 -29.641 -4.367 1 31.86 562 SER B CA 1
ATOM 9379 C C . SER B 1 562 ? -37.969 -29 -3.762 1 31.86 562 SER B C 1
ATOM 9381 O O . SER B 1 562 ? -36.844 -29.391 -4.07 1 31.86 562 SER B O 1
ATOM 9383 N N . THR B 1 563 ? -37.906 -27.672 -3.42 1 37.75 563 THR B N 1
ATOM 9384 C CA . THR B 1 563 ? -37.062 -26.641 -2.857 1 37.75 563 THR B CA 1
ATOM 9385 C C . THR B 1 563 ? -36.062 -27.25 -1.88 1 37.75 563 THR B C 1
ATOM 9387 O O . THR B 1 563 ? -35.125 -26.578 -1.438 1 37.75 563 THR B O 1
ATOM 9390 N N . THR B 1 564 ? -36.469 -28.312 -1.047 1 37.56 564 THR B N 1
ATOM 9391 C CA . THR B 1 564 ? -35.719 -28.672 0.152 1 37.56 564 THR B CA 1
ATOM 9392 C C . THR B 1 564 ? -34.438 -29.406 -0.215 1 37.56 564 THR B C 1
ATOM 9394 O O . THR B 1 564 ? -33.406 -29.266 0.473 1 37.56 564 THR B O 1
ATOM 9397 N N . SER B 1 565 ? -34.406 -30.891 -0.718 1 37.69 565 SER B N 1
ATOM 9398 C CA . SER B 1 565 ? -33.25 -31.797 -0.857 1 37.69 565 SER B CA 1
ATOM 9399 C C . SER B 1 565 ? -32.688 -31.734 -2.268 1 37.69 565 SER B C 1
ATOM 9401 O O . SER B 1 565 ? -33.438 -31.719 -3.248 1 37.69 565 SER B O 1
ATOM 9403 N N . LEU B 1 566 ? -31.656 -30.969 -2.576 1 44.47 566 LEU B N 1
ATOM 9404 C CA . LEU B 1 566 ? -30.984 -31.25 -3.846 1 44.47 566 LEU B CA 1
ATOM 9405 C C . LEU B 1 566 ? -31.203 -32.688 -4.277 1 44.47 566 LEU B C 1
ATOM 9407 O O . LEU B 1 566 ? -31.203 -33.594 -3.443 1 44.47 566 LEU B O 1
ATOM 9411 N N . PRO B 1 567 ? -31.969 -33.094 -5.309 1 37.47 567 PRO B N 1
ATOM 9412 C CA . PRO B 1 567 ? -32.031 -34.5 -5.613 1 37.47 567 PRO B CA 1
ATOM 9413 C C . PRO B 1 567 ? -30.734 -35.25 -5.277 1 37.47 567 PRO B C 1
ATOM 9415 O O . PRO B 1 567 ? -29.656 -34.781 -5.609 1 37.47 567 PRO B O 1
ATOM 9418 N N . SER B 1 568 ? -30.672 -35.875 -4.062 1 38.69 568 SER B N 1
ATOM 9419 C CA . SER B 1 568 ? -29.578 -36.719 -3.59 1 38.69 568 SER B CA 1
ATOM 9420 C C . SER B 1 568 ? -28.812 -37.344 -4.754 1 38.69 568 SER B C 1
ATOM 9422 O O . SER B 1 568 ? -27.578 -37.469 -4.699 1 38.69 568 SER B O 1
ATOM 9424 N N . ASN B 1 569 ? -29.562 -38.062 -5.684 1 37.28 569 ASN B N 1
ATOM 9425 C CA . ASN B 1 569 ? -28.938 -38.906 -6.688 1 37.28 569 ASN B CA 1
ATOM 9426 C C . ASN B 1 569 ? -28.359 -38.094 -7.836 1 37.28 569 ASN B C 1
ATOM 9428 O O . ASN B 1 569 ? -28.719 -38.281 -8.992 1 37.28 569 ASN B O 1
ATOM 9432 N N . THR B 1 570 ? -28.234 -36.844 -7.672 1 47.81 570 THR B N 1
ATOM 9433 C CA . THR B 1 570 ? -27.672 -36.094 -8.797 1 47.81 570 THR B CA 1
ATOM 9434 C C . THR B 1 570 ? -26.453 -36.812 -9.367 1 47.81 570 THR B C 1
ATOM 9436 O O . THR B 1 570 ? -25.453 -37 -8.664 1 47.81 570 THR B O 1
ATOM 9439 N N . LEU B 1 571 ? -26.641 -37.688 -10.328 1 55.59 571 LEU B N 1
ATOM 9440 C CA . LEU B 1 571 ? -25.688 -38.469 -11.078 1 55.59 571 LEU B CA 1
ATOM 9441 C C . LEU B 1 571 ? -24.438 -37.656 -11.406 1 55.59 571 LEU B C 1
ATOM 9443 O O . LEU B 1 571 ? -24.531 -36.562 -11.914 1 55.59 571 LEU B O 1
ATOM 9447 N N . ARG B 1 572 ? -23.328 -38 -10.703 1 77.38 572 ARG B N 1
ATOM 9448 C CA . ARG B 1 572 ? -21.984 -37.5 -11.023 1 77.38 572 ARG B CA 1
ATOM 9449 C C . ARG B 1 572 ? -21.766 -37.5 -12.531 1 77.38 572 ARG B C 1
ATOM 9451 O O . ARG B 1 572 ? -22.094 -38.438 -13.227 1 77.38 572 ARG B O 1
ATOM 9458 N N . PRO B 1 573 ? -21.375 -36.281 -12.969 1 85.38 573 PRO B N 1
ATOM 9459 C CA . PRO B 1 573 ? -21.078 -36.25 -14.398 1 85.38 573 PRO B CA 1
ATOM 9460 C C . PRO B 1 573 ? -20.016 -37.281 -14.805 1 85.38 573 PRO B C 1
ATOM 9462 O O . PRO B 1 573 ? -19.094 -37.562 -14.039 1 85.38 573 PRO B O 1
ATOM 9465 N N . VAL B 1 574 ? -20.266 -37.906 -15.906 1 83.88 574 VAL B N 1
ATOM 9466 C CA . VAL B 1 574 ? -19.312 -38.875 -16.438 1 83.88 574 VAL B CA 1
ATOM 9467 C C . VAL B 1 574 ? -18.469 -38.219 -17.531 1 83.88 574 VAL B C 1
ATOM 9469 O O . VAL B 1 574 ? -19 -37.812 -18.562 1 83.88 574 VAL B O 1
ATOM 9472 N N . PHE B 1 575 ? -17.219 -38.156 -17.234 1 90.88 575 PHE B N 1
ATOM 9473 C CA . PHE B 1 575 ? -16.297 -37.531 -18.188 1 90.88 575 PHE B CA 1
ATOM 9474 C C . PHE B 1 575 ? -15.586 -38.594 -19.016 1 90.88 575 PHE B C 1
ATOM 9476 O O . PHE B 1 575 ? -15.305 -39.688 -18.547 1 90.88 575 PHE B O 1
ATOM 9483 N N . PRO B 1 576 ? -15.328 -38.219 -20.281 1 90.62 576 PRO B N 1
ATOM 9484 C CA . PRO B 1 576 ? -14.414 -39.094 -21.031 1 90.62 576 PRO B CA 1
ATOM 9485 C C . PRO B 1 576 ? -12.977 -39.031 -20.5 1 90.62 576 PRO B C 1
ATOM 9487 O O . PRO B 1 576 ? -12.648 -38.156 -19.688 1 90.62 576 PRO B O 1
ATOM 9490 N N . ASN B 1 577 ? -12.25 -40 -20.984 1 90.81 577 ASN B N 1
ATOM 9491 C CA . ASN B 1 577 ? -10.844 -40 -20.609 1 90.81 577 ASN B CA 1
ATOM 9492 C C . ASN B 1 577 ? -10.102 -38.812 -21.25 1 90.81 577 ASN B C 1
ATOM 9494 O O . ASN B 1 577 ? -10.367 -38.469 -22.406 1 90.81 577 ASN B O 1
ATOM 9498 N N . ASP B 1 578 ? -9.156 -38.25 -20.516 1 91.56 578 ASP B N 1
ATOM 9499 C CA . ASP B 1 578 ? -8.398 -37.094 -20.969 1 91.56 578 ASP B CA 1
ATOM 9500 C C . ASP B 1 578 ? -7.703 -37.375 -22.297 1 91.56 578 ASP B C 1
ATOM 9502 O O . ASP B 1 578 ? -7.648 -36.531 -23.172 1 91.56 578 ASP B O 1
ATOM 9506 N N . ASP B 1 579 ? -7.215 -38.594 -22.469 1 87.69 579 ASP B N 1
ATOM 9507 C CA . ASP B 1 579 ? -6.418 -39 -23.625 1 87.69 579 ASP B CA 1
ATOM 9508 C C . ASP B 1 579 ? -7.258 -38.969 -24.891 1 87.69 579 ASP B C 1
ATOM 9510 O O . ASP B 1 579 ? -6.719 -38.844 -26 1 87.69 579 ASP B O 1
ATOM 9514 N N . GLU B 1 580 ? -8.508 -39.062 -24.703 1 88.31 580 GLU B N 1
ATOM 9515 C CA . GLU B 1 580 ? -9.414 -39.125 -25.844 1 88.31 580 GLU B CA 1
ATOM 9516 C C . GLU B 1 580 ? -9.773 -37.75 -26.328 1 88.31 580 GLU B C 1
ATOM 9518 O O . GLU B 1 580 ? -10.156 -37.562 -27.5 1 88.31 580 GLU B O 1
ATOM 9523 N N . VAL B 1 581 ? -9.617 -36.844 -25.469 1 90.81 581 VAL B N 1
ATOM 9524 C CA . VAL B 1 581 ? -10.18 -35.531 -25.766 1 90.81 581 VAL B CA 1
ATOM 9525 C C . VAL B 1 581 ? -9.062 -34.562 -26.141 1 90.81 581 VAL B C 1
ATOM 9527 O O . VAL B 1 581 ? -9.273 -33.594 -26.891 1 90.81 581 VAL B O 1
ATOM 9530 N N . TRP B 1 582 ? -7.883 -34.75 -25.609 1 91.81 582 TRP B N 1
ATOM 9531 C CA . TRP B 1 582 ? -6.832 -33.75 -25.781 1 91.81 582 TRP B CA 1
ATOM 9532 C C . TRP B 1 582 ? -5.457 -34.406 -25.828 1 91.81 582 TRP B C 1
ATOM 9534 O O . TRP B 1 582 ? -5.277 -35.531 -25.312 1 91.81 582 TRP B O 1
ATOM 9544 N N . LYS B 1 583 ? -4.441 -33.75 -26.453 1 92.25 583 LYS B N 1
ATOM 9545 C CA . LYS B 1 583 ? -3.059 -34.219 -26.516 1 92.25 583 LYS B CA 1
ATOM 9546 C C . LYS B 1 583 ? -2.318 -33.938 -25.219 1 92.25 583 LYS B C 1
ATOM 9548 O O . LYS B 1 583 ? -2.734 -33.094 -24.422 1 92.25 583 LYS B O 1
ATOM 9553 N N . PRO B 1 584 ? -1.268 -34.719 -25 1 92.5 584 PRO B N 1
ATOM 9554 C CA . PRO B 1 584 ? -0.487 -34.469 -23.781 1 92.5 584 PRO B CA 1
ATOM 9555 C C . PRO B 1 584 ? 0.162 -33.094 -23.766 1 92.5 584 PRO B C 1
ATOM 9557 O O . PRO B 1 584 ? 0.338 -32.469 -24.828 1 92.5 584 PRO B O 1
ATOM 9560 N N . PHE B 1 585 ? 0.508 -32.656 -22.562 1 94.81 585 PHE B N 1
ATOM 9561 C CA . PHE B 1 585 ? 1.104 -31.328 -22.375 1 94.81 585 PHE B CA 1
ATOM 9562 C C . PHE B 1 585 ? 2.52 -31.281 -22.938 1 94.81 585 PHE B C 1
ATOM 9564 O O . PHE B 1 585 ? 3.328 -32.188 -22.672 1 94.81 585 PHE B O 1
ATOM 9571 N N . LYS B 1 586 ? 2.811 -30.266 -23.719 1 90.81 586 LYS B N 1
ATOM 9572 C CA . LYS B 1 586 ? 4.148 -29.984 -24.25 1 90.81 586 LYS B CA 1
ATOM 9573 C C . LYS B 1 586 ? 4.582 -28.562 -23.906 1 90.81 586 LYS B C 1
ATOM 9575 O O . LYS B 1 586 ? 3.91 -27.594 -24.281 1 90.81 586 LYS B O 1
ATOM 9580 N N . TYR B 1 587 ? 5.703 -28.484 -23.219 1 91.56 587 TYR B N 1
ATOM 9581 C CA . TYR B 1 587 ? 6.215 -27.188 -22.781 1 91.56 587 TYR B CA 1
ATOM 9582 C C . TYR B 1 587 ? 7 -26.516 -23.906 1 91.56 587 TYR B C 1
ATOM 9584 O O . TYR B 1 587 ? 7.836 -27.141 -24.547 1 91.56 587 TYR B O 1
ATOM 9592 N N . LEU B 1 588 ? 6.684 -25.234 -24.172 1 89.25 588 LEU B N 1
ATOM 9593 C CA . LEU B 1 588 ? 7.434 -24.391 -25.094 1 89.25 588 LEU B CA 1
ATOM 9594 C C . LEU B 1 588 ? 8.234 -23.328 -24.344 1 89.25 588 LEU B C 1
ATOM 9596 O O . LEU B 1 588 ? 7.66 -22.422 -23.75 1 89.25 588 LEU B O 1
ATOM 9600 N N . HIS B 1 589 ? 9.508 -23.453 -24.375 1 87.44 589 HIS B N 1
ATOM 9601 C CA . HIS B 1 589 ? 10.367 -22.484 -23.703 1 87.44 589 HIS B CA 1
ATOM 9602 C C . HIS B 1 589 ? 10.469 -21.188 -24.5 1 87.44 589 HIS B C 1
ATOM 9604 O O . HIS B 1 589 ? 11 -21.172 -25.609 1 87.44 589 HIS B O 1
ATOM 9610 N N . LEU B 1 590 ? 10.055 -20.109 -23.875 1 85.56 590 LEU B N 1
ATOM 9611 C CA . LEU B 1 590 ? 10.008 -18.828 -24.578 1 85.56 590 LEU B CA 1
ATOM 9612 C C . LEU B 1 590 ? 11.234 -17.969 -24.234 1 85.56 590 LEU B C 1
ATOM 9614 O O . LEU B 1 590 ? 11.469 -16.938 -24.875 1 85.56 590 LEU B O 1
ATOM 9618 N N . GLY B 1 591 ? 11.969 -18.391 -23.25 1 84.06 591 GLY B N 1
ATOM 9619 C CA . GLY B 1 591 ? 13.141 -17.641 -22.828 1 84.06 591 GLY B CA 1
ATOM 9620 C C . GLY B 1 591 ? 13.125 -17.281 -21.359 1 84.06 591 GLY B C 1
ATOM 9621 O O . GLY B 1 591 ? 12.055 -17.234 -20.734 1 84.06 591 GLY B O 1
ATOM 9622 N N . SER B 1 592 ? 14.312 -17.141 -20.828 1 85.44 592 SER B N 1
ATOM 9623 C CA . SER B 1 592 ? 14.484 -16.703 -19.453 1 85.44 592 SER B CA 1
ATOM 9624 C C . SER B 1 592 ? 15.133 -15.328 -19.375 1 85.44 592 SER B C 1
ATOM 9626 O O . SER B 1 592 ? 16.062 -15.023 -20.125 1 85.44 592 SER B O 1
ATOM 9628 N N . LEU B 1 593 ? 14.516 -14.516 -18.547 1 86.38 593 LEU B N 1
ATOM 9629 C CA . LEU B 1 593 ? 15.008 -13.148 -18.406 1 86.38 593 LEU B CA 1
ATOM 9630 C C . LEU B 1 593 ? 15.406 -12.859 -16.953 1 86.38 593 LEU B C 1
ATOM 9632 O O . LEU B 1 593 ? 14.875 -13.477 -16.031 1 86.38 593 LEU B O 1
ATOM 9636 N N . ALA B 1 594 ? 16.344 -11.969 -16.781 1 84.31 594 ALA B N 1
ATOM 9637 C CA . ALA B 1 594 ? 16.719 -11.5 -15.438 1 84.31 594 ALA B CA 1
ATOM 9638 C C . ALA B 1 594 ? 17.219 -10.062 -15.484 1 84.31 594 ALA B C 1
ATOM 9640 O O . ALA B 1 594 ? 17.984 -9.688 -16.375 1 84.31 594 ALA B O 1
ATOM 9641 N N . TYR B 1 595 ? 16.672 -9.312 -14.602 1 84.25 595 TYR B N 1
ATOM 9642 C CA . TYR B 1 595 ? 17.156 -7.953 -14.398 1 84.25 595 TYR B CA 1
ATOM 9643 C C . TYR B 1 595 ? 18.469 -7.949 -13.609 1 84.25 595 TYR B C 1
ATOM 9645 O O . TYR B 1 595 ? 18.594 -8.672 -12.617 1 84.25 595 TYR B O 1
ATOM 9653 N N . ILE B 1 596 ? 19.5 -7.109 -14.031 1 83.62 596 ILE B N 1
ATOM 9654 C CA . ILE B 1 596 ? 20.781 -7.121 -13.328 1 83.62 596 ILE B CA 1
ATOM 9655 C C . ILE B 1 596 ? 21.25 -5.688 -13.094 1 83.62 596 ILE B C 1
ATOM 9657 O O . ILE B 1 596 ? 22.438 -5.391 -13.219 1 83.62 596 ILE B O 1
ATOM 9661 N N . GLY B 1 597 ? 20.344 -4.746 -12.922 1 82.62 597 GLY B N 1
ATOM 9662 C CA . GLY B 1 597 ? 20.719 -3.371 -12.625 1 82.62 597 GLY B CA 1
ATOM 9663 C C . GLY B 1 597 ? 20.844 -2.506 -13.867 1 82.62 597 GLY B C 1
ATOM 9664 O O . GLY B 1 597 ? 21.922 -2.373 -14.43 1 82.62 597 GLY B O 1
ATOM 9665 N N . ASN B 1 598 ? 19.828 -1.828 -14.172 1 80.75 598 ASN B N 1
ATOM 9666 C CA . ASN B 1 598 ? 19.734 -1.036 -15.391 1 80.75 598 ASN B CA 1
ATOM 9667 C C . ASN B 1 598 ? 20.297 -1.791 -16.594 1 80.75 598 ASN B C 1
ATOM 9669 O O . ASN B 1 598 ? 20.938 -1.196 -17.469 1 80.75 598 ASN B O 1
ATOM 9673 N N . ALA B 1 599 ? 20.281 -3.025 -16.469 1 80.12 599 ALA B N 1
ATOM 9674 C CA . ALA B 1 599 ? 20.641 -4.023 -17.469 1 80.12 599 ALA B CA 1
ATOM 9675 C C . ALA B 1 599 ? 19.812 -5.293 -17.312 1 80.12 599 ALA B C 1
ATOM 9677 O O . ALA B 1 599 ? 19.141 -5.48 -16.281 1 80.12 599 ALA B O 1
ATOM 9678 N N . ALA B 1 600 ? 19.797 -5.996 -18.406 1 84.69 600 ALA B N 1
ATOM 9679 C CA . ALA B 1 600 ? 19.031 -7.242 -18.344 1 84.69 600 ALA B CA 1
ATOM 9680 C C . ALA B 1 600 ? 19.656 -8.305 -19.234 1 84.69 600 ALA B C 1
ATOM 9682 O O . ALA B 1 600 ? 20.469 -7.992 -20.109 1 84.69 600 ALA B O 1
ATOM 9683 N N . VAL B 1 601 ? 19.359 -9.516 -18.938 1 83.75 601 VAL B N 1
ATOM 9684 C CA . VAL B 1 601 ? 19.875 -10.648 -19.703 1 83.75 601 VAL B CA 1
ATOM 9685 C C . VAL B 1 601 ? 18.719 -11.523 -20.172 1 83.75 601 VAL B C 1
ATOM 9687 O O . VAL B 1 601 ? 17.719 -11.68 -19.453 1 83.75 601 VAL B O 1
ATOM 9690 N N . PHE B 1 602 ? 18.891 -12.023 -21.375 1 87.94 602 PHE B N 1
ATOM 9691 C CA . PHE B 1 602 ? 17.891 -12.891 -22 1 87.94 602 PHE B CA 1
ATOM 9692 C C . PHE B 1 602 ? 18.531 -14.195 -22.453 1 87.94 602 PHE B C 1
ATOM 9694 O O . PHE B 1 602 ? 19.531 -14.188 -23.172 1 87.94 602 PHE B O 1
ATOM 9701 N N . ASP B 1 603 ? 17.938 -15.312 -22.016 1 87.12 603 ASP B N 1
ATOM 9702 C CA . ASP B 1 603 ? 18.359 -16.641 -22.453 1 87.12 603 ASP B CA 1
ATOM 9703 C C . ASP B 1 603 ? 17.266 -17.344 -23.234 1 87.12 603 ASP B C 1
ATOM 9705 O O . ASP B 1 603 ? 16.297 -17.844 -22.656 1 87.12 603 ASP B O 1
ATOM 9709 N N . PHE B 1 604 ? 17.469 -17.453 -24.531 1 83.5 604 PHE B N 1
ATOM 9710 C CA . PHE B 1 604 ? 16.484 -18.125 -25.391 1 83.5 604 PHE B CA 1
ATOM 9711 C C . PHE B 1 604 ? 16.953 -19.516 -25.766 1 83.5 604 PHE B C 1
ATOM 9713 O O . PHE B 1 604 ? 16.531 -20.078 -26.766 1 83.5 604 PHE B O 1
ATOM 9720 N N . GLY B 1 605 ? 17.828 -20.062 -24.969 1 79.94 605 GLY B N 1
ATOM 9721 C CA . GLY B 1 605 ? 18.438 -21.344 -25.266 1 79.94 605 GLY B CA 1
ATOM 9722 C C . GLY B 1 605 ? 19.609 -21.25 -26.219 1 79.94 605 GLY B C 1
ATOM 9723 O O . GLY B 1 605 ? 20.734 -21.016 -25.797 1 79.94 605 GLY B O 1
ATOM 9724 N N . GLN B 1 606 ? 19.266 -21.188 -27.531 1 76.62 606 GLN B N 1
ATOM 9725 C CA . GLN B 1 606 ? 20.312 -21.125 -28.547 1 76.62 606 GLN B CA 1
ATOM 9726 C C . GLN B 1 606 ? 20.828 -19.703 -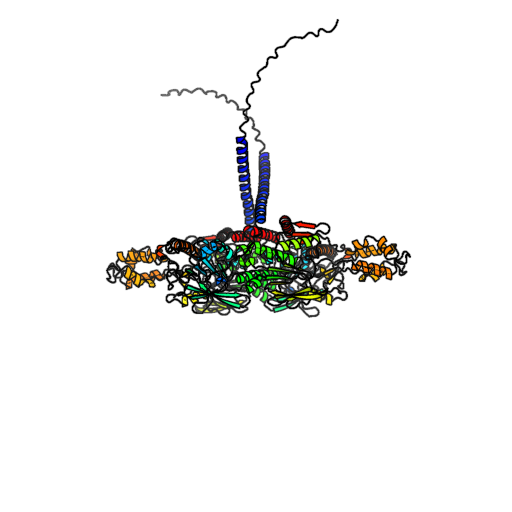28.719 1 76.62 606 GLN B C 1
ATOM 9728 O O . GLN B 1 606 ? 21.969 -19.5 -29.141 1 76.62 606 GLN B O 1
ATOM 9733 N N . TYR B 1 607 ? 20 -18.766 -28.328 1 82.75 607 TYR B N 1
ATOM 9734 C CA . TYR B 1 607 ? 20.375 -17.359 -28.5 1 82.75 607 TYR B CA 1
ATOM 9735 C C . TYR B 1 607 ? 20.375 -16.641 -27.156 1 82.75 607 TYR B C 1
ATOM 9737 O O . TYR B 1 607 ? 19.516 -16.891 -26.297 1 82.75 607 TYR B O 1
ATOM 9745 N N . GLN B 1 608 ? 21.438 -15.906 -26.984 1 87.44 608 GLN B N 1
ATOM 9746 C CA . GLN B 1 608 ? 21.547 -15.086 -25.781 1 87.44 608 GLN B CA 1
ATOM 9747 C C . GLN B 1 608 ? 21.641 -13.602 -26.125 1 87.44 608 GLN B C 1
ATOM 9749 O O . GLN B 1 608 ? 22.219 -13.234 -27.141 1 87.44 608 GLN B O 1
ATOM 9754 N N . PHE B 1 609 ? 20.906 -12.828 -25.406 1 85 609 PHE B N 1
ATOM 9755 C CA . PHE B 1 609 ? 20.969 -11.383 -25.547 1 85 609 PHE B CA 1
ATOM 9756 C C . PHE B 1 609 ? 21.234 -10.719 -24.203 1 85 609 PHE B C 1
ATOM 9758 O O . PHE B 1 609 ? 20.609 -11.078 -23.188 1 85 609 PHE B O 1
ATOM 9765 N N . MET B 1 610 ? 22.312 -10.023 -24.109 1 86.75 610 MET B N 1
ATOM 9766 C CA . MET B 1 610 ? 22.672 -9.273 -22.922 1 86.75 610 MET B CA 1
ATOM 9767 C C . MET B 1 610 ? 23.016 -7.828 -23.266 1 86.75 610 MET B C 1
ATOM 9769 O O . MET B 1 610 ? 23.594 -7.566 -24.312 1 86.75 610 MET B O 1
ATOM 9773 N N . GLY B 1 611 ? 22.531 -6.859 -22.422 1 83.44 611 GLY B N 1
ATOM 9774 C CA . GLY B 1 611 ? 22.844 -5.465 -22.703 1 83.44 611 GLY B CA 1
ATOM 9775 C C . GLY B 1 611 ? 22.422 -4.531 -21.578 1 83.44 611 GLY B C 1
ATOM 9776 O O . GLY B 1 611 ? 21.859 -4.973 -20.578 1 83.44 611 GLY B O 1
ATOM 9777 N N . GLY B 1 612 ? 22.688 -3.271 -21.797 1 85.62 612 GLY B N 1
ATOM 9778 C CA . GLY B 1 612 ? 22.406 -2.244 -20.812 1 85.62 612 GLY B CA 1
ATOM 9779 C C . GLY B 1 612 ? 20.984 -1.736 -20.875 1 85.62 612 GLY B C 1
ATOM 9780 O O . GLY B 1 612 ? 20.031 -2.521 -20.812 1 85.62 612 GLY B O 1
ATOM 9781 N N . LEU B 1 613 ? 20.844 -0.531 -21.188 1 83.88 613 LEU B N 1
ATOM 9782 C CA . LEU B 1 613 ? 19.562 0.157 -21.078 1 83.88 613 LEU B CA 1
ATOM 9783 C C . LEU B 1 613 ? 18.562 -0.405 -22.078 1 83.88 613 LEU B C 1
ATOM 9785 O O . LEU B 1 613 ? 17.375 -0.557 -21.75 1 83.88 613 LEU B O 1
ATOM 9789 N N . VAL B 1 614 ? 18.984 -0.711 -23.219 1 83.69 614 VAL B N 1
ATOM 9790 C CA . VAL B 1 614 ? 18.078 -1.247 -24.234 1 83.69 614 VAL B CA 1
ATOM 9791 C C . VAL B 1 614 ? 17.531 -2.592 -23.766 1 83.69 614 VAL B C 1
ATOM 9793 O O . VAL B 1 614 ? 16.344 -2.863 -23.922 1 83.69 614 VAL B O 1
ATOM 9796 N N . ALA B 1 615 ? 18.406 -3.383 -23.219 1 85.44 615 ALA B N 1
ATOM 9797 C CA . ALA B 1 615 ? 17.984 -4.676 -22.703 1 85.44 615 ALA B CA 1
ATOM 9798 C C . ALA B 1 615 ? 17.016 -4.504 -21.531 1 85.44 615 ALA B C 1
ATOM 9800 O O . ALA B 1 615 ? 16.062 -5.277 -21.375 1 85.44 615 ALA B O 1
ATOM 9801 N N . MET B 1 616 ? 17.266 -3.525 -20.797 1 87.25 616 MET B N 1
ATOM 9802 C CA . MET B 1 616 ? 16.391 -3.25 -19.672 1 87.25 616 MET B CA 1
ATOM 9803 C C . MET B 1 616 ? 14.992 -2.869 -20.141 1 87.25 616 MET B C 1
ATOM 9805 O O . MET B 1 616 ? 13.992 -3.338 -19.594 1 87.25 616 MET B O 1
ATOM 9809 N N . TYR B 1 617 ? 14.891 -2.078 -21.188 1 86.25 617 TYR B N 1
ATOM 9810 C CA . TYR B 1 617 ? 13.586 -1.685 -21.719 1 86.25 617 TYR B CA 1
ATOM 9811 C C . TYR B 1 617 ? 12.875 -2.873 -22.344 1 86.25 617 TYR B C 1
ATOM 9813 O O . TYR B 1 617 ? 11.648 -2.975 -22.281 1 86.25 617 TYR B O 1
ATOM 9821 N N . ALA B 1 618 ? 13.688 -3.656 -22.938 1 85.25 618 ALA B N 1
ATOM 9822 C CA . ALA B 1 618 ? 13.094 -4.879 -23.469 1 85.25 618 ALA B CA 1
ATOM 9823 C C . ALA B 1 618 ? 12.523 -5.746 -22.359 1 85.25 618 ALA B C 1
ATOM 9825 O O . ALA B 1 618 ? 11.414 -6.277 -22.484 1 85.25 618 ALA B O 1
ATOM 9826 N N . TRP B 1 619 ? 13.328 -5.875 -21.359 1 87.75 619 TRP B N 1
ATOM 9827 C CA . TRP B 1 619 ? 12.891 -6.605 -20.172 1 87.75 619 TRP B CA 1
ATOM 9828 C C . TRP B 1 619 ? 11.594 -6.02 -19.625 1 87.75 619 TRP B C 1
ATOM 9830 O O . TRP B 1 619 ? 10.633 -6.754 -19.359 1 87.75 619 TRP B O 1
ATOM 9840 N N . ARG B 1 620 ? 11.445 -4.746 -19.484 1 86.62 620 ARG B N 1
ATOM 9841 C CA . ARG B 1 620 ? 10.242 -4.074 -19 1 86.62 620 ARG B CA 1
ATOM 9842 C C . ARG B 1 620 ? 9.062 -4.324 -19.938 1 86.62 620 ARG B C 1
ATOM 9844 O O . ARG B 1 620 ? 7.941 -4.551 -19.484 1 86.62 620 ARG B O 1
ATOM 9851 N N . SER B 1 621 ? 9.336 -4.309 -21.188 1 86.44 621 SER B N 1
ATOM 9852 C CA . SER B 1 621 ? 8.273 -4.5 -22.172 1 86.44 621 SER B CA 1
ATOM 9853 C C . SER B 1 621 ? 7.688 -5.902 -22.078 1 86.44 621 SER B C 1
ATOM 9855 O O . SER B 1 621 ? 6.473 -6.082 -22.188 1 86.44 621 SER B O 1
ATOM 9857 N N . ILE B 1 622 ? 8.523 -6.84 -21.906 1 85.88 622 ILE B N 1
ATOM 9858 C CA . ILE B 1 622 ? 8.07 -8.227 -21.844 1 85.88 622 ILE B CA 1
ATOM 9859 C C . ILE B 1 622 ? 7.199 -8.422 -20.594 1 85.88 622 ILE B C 1
ATOM 9861 O O . ILE B 1 622 ? 6.102 -8.984 -20.688 1 85.88 622 ILE B O 1
ATOM 9865 N N . TYR B 1 623 ? 7.617 -7.953 -19.531 1 86.19 623 TYR B N 1
ATOM 9866 C CA . TYR B 1 623 ? 6.852 -8.141 -18.297 1 86.19 623 TYR B CA 1
ATOM 9867 C C . TYR B 1 623 ? 5.59 -7.289 -18.312 1 86.19 623 TYR B C 1
ATOM 9869 O O . TYR B 1 623 ? 4.582 -7.652 -17.703 1 86.19 623 TYR B O 1
ATOM 9877 N N . TRP B 1 624 ? 5.703 -6.18 -18.969 1 87.12 624 TRP B N 1
ATOM 9878 C CA . TRP B 1 624 ? 4.5 -5.379 -19.188 1 87.12 624 TRP B CA 1
ATOM 9879 C C . TRP B 1 624 ? 3.445 -6.176 -19.953 1 87.12 624 TRP B C 1
ATOM 9881 O O . TRP B 1 624 ? 2.268 -6.16 -19.578 1 87.12 624 TRP B O 1
ATOM 9891 N N . ASN B 1 625 ? 3.863 -6.926 -20.875 1 82.75 625 ASN B N 1
ATOM 9892 C CA . ASN B 1 625 ? 2.955 -7.707 -21.703 1 82.75 625 ASN B CA 1
ATOM 9893 C C . ASN B 1 625 ? 2.459 -8.953 -20.984 1 82.75 625 ASN B C 1
ATOM 9895 O O . ASN B 1 625 ? 1.36 -9.445 -21.25 1 82.75 625 ASN B O 1
ATOM 9899 N N . GLU B 1 626 ? 3.209 -9.438 -20.078 1 85.12 626 GLU B N 1
ATOM 9900 C CA . GLU B 1 626 ? 2.891 -10.695 -19.406 1 85.12 626 GLU B CA 1
ATOM 9901 C C . GLU B 1 626 ? 1.934 -10.477 -18.234 1 85.12 626 GLU B C 1
ATOM 9903 O O . GLU B 1 626 ? 1.506 -11.43 -17.594 1 85.12 626 GLU B O 1
ATOM 9908 N N . GLN B 1 627 ? 1.557 -9.266 -18.047 1 85.38 627 GLN B N 1
ATOM 9909 C CA . GLN B 1 627 ? 0.626 -9 -16.953 1 85.38 627 GLN B CA 1
ATOM 9910 C C . GLN B 1 627 ? -0.716 -9.688 -17.188 1 85.38 627 GLN B C 1
ATOM 9912 O O . GLN B 1 627 ? -1.107 -9.906 -18.344 1 85.38 627 GLN B O 1
ATOM 9917 N N . VAL B 1 628 ? -1.391 -10.008 -16.125 1 79.38 628 VAL B N 1
ATOM 9918 C CA . VAL B 1 628 ? -2.629 -10.781 -16.172 1 79.38 628 VAL B CA 1
ATOM 9919 C C . VAL B 1 628 ? -3.76 -9.906 -16.703 1 79.38 628 VAL B C 1
ATOM 9921 O O . VAL B 1 628 ? -4.59 -10.367 -17.484 1 79.38 628 VAL B O 1
ATOM 9924 N N . GLY B 1 629 ? -3.82 -8.68 -16.281 1 83.56 629 GLY B N 1
ATOM 9925 C CA . GLY B 1 629 ? -4.938 -7.832 -16.656 1 83.56 629 GLY B CA 1
ATOM 9926 C C . GLY B 1 629 ? -4.504 -6.504 -17.25 1 83.56 629 GLY B C 1
ATOM 9927 O O . GLY B 1 629 ? -3.352 -6.098 -17.094 1 83.56 629 GLY B O 1
ATOM 9928 N N . THR B 1 630 ? -5.484 -5.902 -17.969 1 87.19 630 THR B N 1
ATOM 9929 C CA . THR B 1 630 ? -5.211 -4.594 -18.547 1 87.19 630 THR B CA 1
ATOM 9930 C C . THR B 1 630 ? -5.055 -3.539 -17.453 1 87.19 630 THR B C 1
ATOM 9932 O O . THR B 1 630 ? -4.316 -2.566 -17.625 1 87.19 630 THR B O 1
ATOM 9935 N N . ARG B 1 631 ? -5.746 -3.732 -16.375 1 88.06 631 ARG B N 1
ATOM 9936 C CA . ARG B 1 631 ? -5.598 -2.82 -15.25 1 88.06 631 ARG B CA 1
ATOM 9937 C C . ARG B 1 631 ? -4.16 -2.801 -14.75 1 88.06 631 ARG B C 1
ATOM 9939 O O . ARG B 1 631 ? -3.568 -1.733 -14.578 1 88.06 631 ARG B O 1
ATOM 9946 N N . THR B 1 632 ? -3.619 -3.906 -14.484 1 87.5 632 THR B N 1
ATOM 9947 C CA . THR B 1 632 ? -2.26 -3.988 -13.961 1 87.5 632 THR B CA 1
ATOM 9948 C C . THR B 1 632 ? -1.253 -3.488 -14.992 1 87.5 632 THR B C 1
ATOM 9950 O O . THR B 1 632 ? -0.224 -2.912 -14.633 1 87.5 632 THR B O 1
ATOM 9953 N N . ARG B 1 633 ? -1.542 -3.686 -16.266 1 87.25 633 ARG B N 1
ATOM 9954 C CA . ARG B 1 633 ? -0.687 -3.127 -17.297 1 87.25 633 ARG B CA 1
ATOM 9955 C C . ARG B 1 633 ? -0.647 -1.604 -17.219 1 87.25 633 ARG B C 1
ATOM 9957 O O . ARG B 1 633 ? 0.427 -1.003 -17.281 1 87.25 633 ARG B O 1
ATOM 9964 N N . ALA B 1 634 ? -1.777 -1.028 -17.094 1 87.56 634 ALA B N 1
ATOM 9965 C CA . ALA B 1 634 ? -1.848 0.427 -16.984 1 87.56 634 ALA B CA 1
ATOM 9966 C C . ALA B 1 634 ? -1.119 0.918 -15.727 1 87.56 634 ALA B C 1
ATOM 9968 O O . ALA B 1 634 ? -0.336 1.869 -15.797 1 87.56 634 ALA B O 1
ATOM 9969 N N . LEU B 1 635 ? -1.369 0.26 -14.672 1 88.44 635 LEU B N 1
ATOM 9970 C CA . LEU B 1 635 ? -0.747 0.651 -13.406 1 88.44 635 LEU B CA 1
ATOM 9971 C C . LEU B 1 635 ? 0.772 0.563 -13.5 1 88.44 635 LEU B C 1
ATOM 9973 O O . LEU B 1 635 ? 1.479 1.464 -13.047 1 88.44 635 LEU B O 1
ATOM 9977 N N . LEU B 1 636 ? 1.251 -0.492 -14.062 1 86.06 636 LEU B N 1
ATOM 9978 C CA . LEU B 1 636 ? 2.691 -0.677 -14.203 1 86.06 636 LEU B CA 1
ATOM 9979 C C . LEU B 1 636 ? 3.301 0.429 -15.055 1 86.06 636 LEU B C 1
ATOM 9981 O O . LEU B 1 636 ? 4.355 0.969 -14.719 1 86.06 636 LEU B O 1
ATOM 9985 N N . MET B 1 637 ? 2.627 0.733 -16.109 1 85.12 637 MET B N 1
ATOM 9986 C CA . MET B 1 637 ? 3.09 1.824 -16.953 1 85.12 637 MET B CA 1
ATOM 9987 C C . MET B 1 637 ? 3.15 3.135 -16.188 1 85.12 637 MET B C 1
ATOM 9989 O O . MET B 1 637 ? 4.141 3.865 -16.266 1 85.12 637 MET B O 1
ATOM 9993 N N . PHE B 1 638 ? 2.086 3.404 -15.438 1 85.94 638 PHE B N 1
ATOM 9994 C CA . PHE B 1 638 ? 2.047 4.625 -14.641 1 85.94 638 PHE B CA 1
ATOM 9995 C C . PHE B 1 638 ? 3.168 4.633 -13.609 1 85.94 638 PHE B C 1
ATOM 9997 O O . PHE B 1 638 ? 3.783 5.672 -13.367 1 85.94 638 PHE B O 1
ATOM 10004 N N . ASP B 1 639 ? 3.498 3.51 -13.055 1 85.88 639 ASP B N 1
ATOM 10005 C CA . ASP B 1 639 ? 4.57 3.424 -12.07 1 85.88 639 ASP B CA 1
ATOM 10006 C C . ASP B 1 639 ? 5.922 3.771 -12.695 1 85.88 639 ASP B C 1
ATOM 10008 O O . ASP B 1 639 ? 6.715 4.508 -12.102 1 85.88 639 ASP B O 1
ATOM 10012 N N . TRP B 1 640 ? 6.219 3.213 -13.844 1 83.06 640 TRP B N 1
ATOM 10013 C CA . TRP B 1 640 ? 7.484 3.49 -14.516 1 83.06 640 TRP B CA 1
ATOM 10014 C C . TRP B 1 640 ? 7.582 4.957 -14.914 1 83.06 640 TRP B C 1
ATOM 10016 O O . TRP B 1 640 ? 8.656 5.559 -14.844 1 83.06 640 TRP B O 1
ATOM 10026 N N . ILE B 1 641 ? 6.418 5.574 -15.281 1 79.25 641 ILE B N 1
ATOM 10027 C CA . ILE B 1 641 ? 6.391 7 -15.594 1 79.25 641 ILE B CA 1
ATOM 10028 C C . ILE B 1 641 ? 6.707 7.809 -14.344 1 79.25 641 ILE B C 1
ATOM 10030 O O . ILE B 1 641 ? 7.539 8.719 -14.375 1 79.25 641 ILE B O 1
ATOM 10034 N N . ILE B 1 642 ? 6.105 7.449 -13.297 1 83.19 642 ILE B N 1
ATOM 10035 C CA . ILE B 1 642 ? 6.293 8.164 -12.039 1 83.19 642 ILE B CA 1
ATOM 10036 C C . ILE B 1 642 ? 7.738 8.008 -11.57 1 83.19 642 ILE B C 1
ATOM 10038 O O . ILE B 1 642 ? 8.375 8.984 -11.164 1 83.19 642 ILE B O 1
ATOM 10042 N N . ARG B 1 643 ? 8.273 6.801 -11.586 1 79.81 643 ARG B N 1
ATOM 10043 C CA . ARG B 1 643 ? 9.656 6.562 -11.203 1 79.81 643 ARG B CA 1
ATOM 10044 C C . ARG B 1 643 ? 10.617 7.375 -12.062 1 79.81 643 ARG B C 1
ATOM 10046 O O . ARG B 1 643 ? 11.586 7.941 -11.562 1 79.81 643 ARG B O 1
ATOM 10053 N N . GLY B 1 644 ? 10.344 7.43 -13.359 1 78.06 644 GLY B N 1
ATOM 10054 C CA . GLY B 1 644 ? 11.211 8.141 -14.289 1 78.06 644 GLY B CA 1
ATOM 10055 C C . GLY B 1 644 ? 11.242 9.641 -14.047 1 78.06 644 GLY B C 1
ATOM 10056 O O . GLY B 1 644 ? 12.281 10.281 -14.203 1 78.06 644 GLY B O 1
ATOM 10057 N N . ILE B 1 645 ? 10.109 10.211 -13.609 1 79.5 645 ILE B N 1
ATOM 10058 C CA . ILE B 1 645 ? 10.016 11.664 -13.477 1 79.5 645 ILE B CA 1
ATOM 10059 C C . ILE B 1 645 ? 10.383 12.078 -12.047 1 79.5 645 ILE B C 1
ATOM 10061 O O . ILE B 1 645 ? 11.125 13.039 -11.844 1 79.5 645 ILE B O 1
ATOM 10065 N N . TRP B 1 646 ? 9.922 11.312 -11.047 1 82.12 646 TRP B N 1
ATOM 10066 C CA . TRP B 1 646 ? 10.07 11.789 -9.672 1 82.12 646 TRP B CA 1
ATOM 10067 C C . TRP B 1 646 ? 10.875 10.797 -8.836 1 82.12 646 TRP B C 1
ATOM 10069 O O . TRP B 1 646 ? 11.094 11.023 -7.641 1 82.12 646 TRP B O 1
ATOM 10079 N N . GLY B 1 647 ? 11.344 9.719 -9.422 1 80.62 647 GLY B N 1
ATOM 10080 C CA . GLY B 1 647 ? 12.102 8.734 -8.664 1 80.62 647 GLY B CA 1
ATOM 10081 C C . GLY B 1 647 ? 11.219 7.805 -7.844 1 80.62 647 GLY B C 1
ATOM 10082 O O . GLY B 1 647 ? 10 7.828 -7.977 1 80.62 647 GLY B O 1
ATOM 10083 N N . ARG B 1 648 ? 11.914 6.93 -7.051 1 82.81 648 ARG B N 1
ATOM 10084 C CA . ARG B 1 648 ? 11.211 5.926 -6.258 1 82.81 648 ARG B CA 1
ATOM 10085 C C . ARG B 1 648 ? 10.594 6.551 -5.012 1 82.81 648 ARG B C 1
ATOM 10087 O O . ARG B 1 648 ? 11.008 7.629 -4.582 1 82.81 648 ARG B O 1
ATOM 10094 N N . ASP B 1 649 ? 9.555 5.922 -4.551 1 81.44 649 ASP B N 1
ATOM 10095 C CA . ASP B 1 649 ? 8.891 6.367 -3.33 1 81.44 649 ASP B CA 1
ATOM 10096 C C . ASP B 1 649 ? 9.758 6.09 -2.104 1 81.44 649 ASP B C 1
ATOM 10098 O O . ASP B 1 649 ? 10.203 4.961 -1.894 1 81.44 649 ASP B O 1
ATOM 10102 N N . LEU B 1 650 ? 10.016 7.078 -1.264 1 81 650 LEU B N 1
ATOM 10103 C CA . LEU B 1 650 ? 10.891 6.938 -0.101 1 81 650 LEU B CA 1
ATOM 10104 C C . LEU B 1 650 ? 10.07 6.859 1.184 1 81 650 LEU B C 1
ATOM 10106 O O . LEU B 1 650 ? 10.625 6.906 2.283 1 81 650 LEU B O 1
ATOM 10110 N N . SER B 1 651 ? 8.758 6.746 1.025 1 80.56 651 SER B N 1
ATOM 10111 C CA . SER B 1 651 ? 7.895 6.68 2.203 1 80.56 651 SER B CA 1
ATOM 10112 C C . SER B 1 651 ? 7.938 5.297 2.844 1 80.56 651 SER B C 1
ATOM 10114 O O . SER B 1 651 ? 7.977 4.285 2.143 1 80.56 651 SER B O 1
ATOM 10116 N N . ARG B 1 652 ? 8.008 5.305 4.18 1 79.19 652 ARG B N 1
ATOM 10117 C CA . ARG B 1 652 ? 7.93 4.074 4.961 1 79.19 652 ARG B CA 1
ATOM 10118 C C . ARG B 1 652 ? 6.5 3.787 5.402 1 79.19 652 ARG B C 1
ATOM 10120 O O . ARG B 1 652 ? 5.965 4.473 6.277 1 79.19 652 ARG B O 1
ATOM 10127 N N . LEU B 1 653 ? 5.824 2.777 4.758 1 78 653 LEU B N 1
ATOM 10128 C CA . LEU B 1 653 ? 4.438 2.445 5.078 1 78 653 LEU B CA 1
ATOM 10129 C C . LEU B 1 653 ? 4.367 1.229 5.992 1 78 653 LEU B C 1
ATOM 10131 O O . LEU B 1 653 ? 5.168 0.299 5.859 1 78 653 LEU B O 1
#

InterPro domains:
  IPR002048 EF-hand domain [PF13499] (452-511)
  IPR002048 EF-hand domain [PS50222] (442-477)
  IPR002048 EF-hand domain [PS50222] (483-518)
  IPR002048 EF-hand domain [SM00054] (446-474)
  IPR002048 EF-hand domain [SM00054] (487-515)
  IPR002048 EF-hand domain [cd00051] (455-512)
  IPR011992 EF-hand domain pair [SSF47473] (446-521)
  IPR018247 EF-Hand 1, calcium-binding site [PS00018] (455-467)
  IPR018247 EF-Hand 1, calcium-binding site [PS00018] (496-508)
  IPR023753 FAD/NAD(P)-binding domain [PF07992] (117-438)
  IPR036188 FAD/NAD(P)-binding domain superfamily [SSF51905] (116-328)
  IPR036188 FAD/NAD(P)-binding domain superfamily [SSF51905] (269-440)
  IPR045024 Alternative NADH dehydrogenase [PTHR43706] (105-652)
  IPR054585 External alternative NADH-ubiquinone oxidoreductase-like, C-terminal domain [PF22366] (589-649)

Radius of gyration: 40.51 Å; Cα contacts (8 Å, |Δi|>4): 2411; chains: 2; bounding box: 113×139×144 Å

Secondary structure (DSSP, 8-state):
---------------------------THHHHHHHHHHHHHHHHHHHHHHHHHHHHHHHHHHHHHHTT------------HHHHSPPEETTTTEEB--S-TTTTSSHHHHHHTTS-EEEEE--SHHHHHHHHHSPTTS-EEEEEESSSEEE-GGGHHHHHTTSS-GGGGEEEHHHHHGGGT-EEEESEEEEEETTTTEEEEEEEETTEEEEEEEE-SEEEE----EE--TT-TTGGG-B--SSHHHHHHHHHHHHHHHHHHTSTT--HHHHHHHTEEEEE--SHHHHHHHHHHHHHIIIIIHHHS-HHHHHT-EEEEE-SSSSSSTTS-HHHHHHHHHHHHHTT-EEE-SEEEEEE-SSEEEEEEEEE-TTS-EEEEEEEEE-SEEEE-S-EE--HHHHHHHHT-TT---SSSEEE-TT-BBTTSPTTTEEE-GGGEEE---SGGGHHHHHHHH-TT-SSEEEHHHHHHHHHHHHHH-GGGTGGGS-HHHHHHHH-TT-SSEEEHHHHHHHHHHHHHHPPPPP--HHHHHHHHHHHHHHHHHHHHHHHTS------TTS---SSS--TT---PPPPPHHHHSPPP------EEEE-SS-EEEE-SS-EEEESHHHHHHHHHHHHHT-SSHHHHHHHHHHHHHHHHH-------/---------------------------THHHHHHHHHHHHHHHHHHHHHHHHHHHHHHHHHHHHHHTT------------HHHHSPPEETTTTEEB--S-TTTTSSHHHHHHTTS-EEEEE--SHHHHHHHHHSPTTS-EEEEEESSSEEE-GGGHHHHHTTSS-GGGGEEEHHHHHGGGT-EEEESEEEEEETTTTEEEEEEEETTEEEEEEEE-SEEEE---EEE--TT-TTGGG-B--SSHHHHHHHHHHHHHHHHHHTSTT--HHHHHHHTEEEEE--SHHHHHHHHHHHHHIIIIIHHHS-HHHHHT-EEEEE-SSSSSSTTS-HHHHHHHHHHHHHTT-EEE-SEEEEEE-SSEEEEEEEEE-TTS-EEEEEEEEE-SEEEE-S-EEE-HHHHHHHHT-TT---SSSEEE-TT-BBTTSPTTTEEE-GGGEEE---SGGGHHHHHHHH-TT-SSEEEHHHHHHHHHHHHHH-GGGTGGGS-HHHHHHHH-TT-SSEEEHHHHHHHHHHHHHHPPPPP--HHHHHHHHHHHHHHHHHHHHHHHTS------TTS---SSS--TT---PPPPPHHHHSPPP------EEEE-SS-EEEE-SS-EEEESHHHHHHHHHHHHHT-SSHHHHHHHHHHHHHHHHH-------

Sequence (1306 aa):
MFAAARRPAARLATRQLARFSSTQVPPAGGAWARRAKAGAKYTGLFALSTVAGVGALAGGILIHDAFTYNEKHADRVPVHPLALNPERGGPKNLPVVRIQMDDEEDDEAKRLLTRPKLVIVGAGWGAMGVLSTVSPGDYHVTVVSTDTFTTFTPLLPSAAVGTVSVRSLIEPIRKIVARLRGHVIVGKATDLVMGERLLEVQTSFNGKTDTIYVPYDKLVIAVGSTSSTHGVPGLDNCFQLKTIGDAQSIRRRIMDNFEQASLPTTSPEERRRLLSFVICGGGPTGVETAAEIYDFCQEDIMNYFPKICRNEVSIHVIQSREHILNTYAEGISKFAEEKFARDQVNLVTSARVAGVTHDSVLYTVKEKDENGKTVTVQHSIPTNFVLWSTGIAMNPFTARVASLLPNQAHKKAIETDAHLRVLGSPKGEVYAIGDCANIETSLINHFNALVEECDKDSNGKIDFGEWEDMVTKIKKRVPMAEDHLAQVKELFQLYDTDSDNSLSLNELFKLLEEIGNRLTSLPATAQVASQQGKYLGKKLHKLARKVNTSPSPSNDISKPVSTTSLPSNTLRPVFPNDDEVWKPFKYLHLGSLAYIGNAAVFDFGQYQFMGGLVAMYAWRSIYWNEQVGTRTRALLMFDWIIRGIWGRDLSRLMFAAARRPAARLATRQLARFSSTQVPPAGGAWARRAKAGAKYTGLFALSTVAGVGALAGGILIHDAFTYNEKHADRVPVHPLALNPERGGPKNLPVVRIQMDDEEDDEAKRLLTRPKLVIVGAGWGAMGVLSTVSPGDYHVTVVSTDTFTTFTPLLPSAAVGTVSVRSLIEPIRKIVARLRGHVIVGKATDLVMGERLLEVQTSFNGKTDTIYVPYDKLVIAVGSTSSTHGVPGLDNCFQLKTIGDAQSIRRRIMDNFEQASLPTTSPEERRRLLSFVICGGGPTGVETAAEIYDFCQEDIMNYFPKICRNEVSIHVIQSREHILNTYAEGISKFAEEKFARDQVNLVTSARVAGVTHDSVLYTVKEKDENGKTVTVQHSIPTNFVLWSTGIAMNPFTARVASLLPNQAHKKAIETDAHLRVLGSPKGEVYAIGDCANIETSLINHFNALVEECDKDSNGKIDFGEWEDMVTKIKKRVPMAEDHLAQVKELFQLYDTDSDNSLSLNELFKLLEEIGNRLTSLPATAQVASQQGKYLGKKLHKLARKVNTSPSPSNDISKPVSTTSLPSNTLRPVFPNDDEVWKPFKYLHLGSLAYIGNAAVFDFGQYQFMGGLVAMYAWRSIYWNEQVGTRTRALLMFDWIIRGIWGRDLSRL

Solvent-accessible surface area (backbone atoms only — not comparable to full-atom values): 69934 Å² total; per-residue (Å²): 138,80,79,78,78,80,77,78,82,80,76,79,75,77,75,77,77,71,78,74,72,77,71,73,68,71,66,68,69,54,52,54,53,46,48,49,49,48,47,50,48,51,50,47,51,47,51,50,39,23,52,49,30,52,46,49,52,50,49,51,47,50,52,51,32,61,67,58,76,56,90,70,80,68,74,83,62,52,62,56,66,50,14,48,54,40,56,66,39,75,96,79,59,29,39,35,53,82,41,54,51,46,36,50,54,45,71,66,33,44,55,33,65,74,33,56,30,34,32,32,36,28,49,36,49,16,33,48,20,23,63,72,43,39,51,67,76,45,38,30,40,36,37,34,17,76,57,48,41,27,65,52,62,90,52,39,44,40,32,24,62,30,52,34,56,64,70,35,35,42,45,36,42,50,68,62,36,45,76,46,69,38,45,79,44,69,23,42,64,63,51,74,41,73,92,78,31,31,38,30,32,37,31,74,56,98,91,42,74,48,64,34,27,41,62,40,60,30,36,38,42,16,68,31,54,34,75,42,62,90,81,43,52,42,58,88,60,39,41,52,80,81,48,70,69,31,20,50,51,48,29,35,50,54,48,50,29,52,56,52,46,56,36,58,57,45,41,71,69,55,31,39,22,42,34,16,38,38,28,36,19,32,38,61,69,26,43,27,32,53,21,40,51,52,47,41,39,48,61,44,41,47,72,60,43,44,53,53,63,50,55,48,48,41,42,36,37,36,16,58,47,83,56,45,36,70,92,49,55,66,71,56,26,51,52,52,50,52,50,32,54,74,69,61,40,45,74,41,52,45,22,43,75,61,32,34,50,88,51,31,40,31,30,32,35,75,39,66,45,100,84,66,48,80,40,80,46,78,48,76,46,60,21,68,41,38,37,53,42,69,51,70,25,49,26,71,46,52,51,48,55,34,73,75,31,92,64,42,79,55,82,48,32,38,39,16,43,38,76,32,31,35,47,73,50,68,86,78,30,40,33,40,32,31,47,29,28,38,61,58,54,65,44,60,84,42,44,67,60,49,48,66,71,33,31,80,82,70,75,68,44,38,35,63,73,32,42,55,53,38,51,56,51,44,35,62,56,32,49,84,47,42,74,81,53,64,54,55,66,60,53,51,58,68,48,23,81,82,68,71,73,38,27,43,60,67,36,44,49,52,50,39,45,54,53,22,68,68,51,71,75,79,70,80,43,66,66,51,7,27,52,46,11,36,51,48,11,47,46,51,38,54,50,32,54,58,44,70,65,46,78,63,80,82,67,74,73,79,59,77,75,69,88,80,65,70,71,84,77,63,74,74,84,69,70,78,61,64,78,79,75,41,79,60,65,76,89,77,89,86,54,47,75,42,55,57,47,77,15,19,38,38,38,54,79,92,46,75,49,74,41,44,61,68,32,28,52,49,51,52,51,51,55,49,67,67,44,91,44,72,65,32,33,52,41,42,51,51,28,52,52,45,29,46,75,73,43,54,63,75,52,68,120,134,82,80,81,76,77,79,77,83,83,77,80,76,79,78,75,77,75,77,74,72,73,72,72,67,71,66,70,67,55,51,56,52,45,48,49,50,48,48,50,49,51,49,47,50,48,50,50,40,23,52,50,28,52,47,49,51,51,49,49,49,51,52,50,31,62,68,59,74,55,91,70,82,69,74,83,61,51,60,56,65,51,15,46,54,38,54,65,39,75,95,78,59,30,39,34,54,83,39,56,53,43,37,50,55,46,71,66,33,45,56,34,66,75,30,56,29,35,33,33,35,27,49,38,49,16,33,49,20,23,63,72,43,39,51,66,78,46,39,31,39,35,37,34,18,75,57,48,39,27,65,51,62,89,52,39,43,40,32,24,60,32,51,33,56,66,70,35,35,41,46,34,44,50,70,62,35,45,76,45,70,38,44,79,44,70,23,42,65,63,49,76,41,73,92,77,29,31,37,32,33,37,32,72,55,96,90,43,75,48,63,34,27,41,62,41,60,29,38,38,42,16,68,31,56,34,74,42,62,89,81,41,52,42,58,86,59,38,41,52,80,81,46,71,69,31,21,51,50,48,30,36,51,55,49,51,29,52,56,52,47,55,36,58,56,46,40,72,70,56,29,40,22,41,33,16,40,38,28,36,19,32,37,62,70,26,42,26,32,53,21,38,49,52,48,41,40,48,60,43,42,48,73,61,42,42,52,53,62,48,55,48,48,42,42,37,38,37,17,58,48,82,57,45,38,70,92,48,54,68,70,54,28,52,49,52,50,52,50,33,53,73,68,61,40,44,73,40,52,44,23,42,75,63,31,34,50,88,52,30,41,31,31,33,35,75,40,64,44,100,84,66,48,82,39,79,46,79,48,74,45,60,22,69,41,38,39,53,41,70,51,68,27,49,25,71,44,52,50,48,55,33,72,77,30,92,63,45,76,55,84,48,30,39,38,16,42,37,77,32,31,34,49,71,48,66,85,81,30,40,31,41,32,29,48,29,28,39,61,59,51,66,44,62,84,43,42,68,61,49,48,66,70,34,32,81,82,71,74,67,44,37,36,63,72,31,43,56,51,40,51,54,52,44,34,61,56,31,50,83,46,43,76,82,54,64,56,54,66,61,53,52,58,68,46,22,79,84,68,72,71,37,28,41,59,67,36,45,49,53,51,38,44,53,54,24,69,67,50,72,76,79,71,81,44,66,66,52,7,26,51,45,12,35,51,49,11,47,46,51,38,55,49,31,55,58,45,70,64,45,76,64,80,83,67,74,73,80,59,77,74,69,89,81,64,72,69,84,78,64,73,73,84,69,70,79,60,63,77,77,75,43,79,59,64,76,89,80,88,86,53,47,75,42,53,58,48,74,17,19,40,37,38,55,82,90,47,74,47,74,41,44,60,68,32,29,51,51,52,51,51,51,56,49,66,66,44,91,44,71,67,30,33,51,42,42,51,52,28,50,51,45,30,45,74,70,43,55,63,74,53,68,120

Organism: Coprinellus micaceus (NCBI:txid71717)

Nearest PDB structures (foldseek):
  5jwc-assembly1_H  TM=8.742E-01  e=2.544E-44  Plasmodium falciparum 3D7
  5jwb-assembly1_H  TM=8.860E-01  e=1.249E-43  Plasmodium falciparum 3D7
  5jwb-assembly1_A  TM=8.791E-01  e=6.316E-44  Plasmodium falciparum 3D7
  4g6h-assembly1_A  TM=8.615E-01  e=1.083E-42  Saccharomyces cerevisiae S288C
  4g74-assembly1_A  TM=8.645E-01  e=4.482E-42  Saccharomyces cerevisiae S288C

pLDDT: mean 85.65, std 16.79, range [18.33, 98.81]

Foldseek 3Di:
DCPPPDPPDPPPPPPPPPPPPPPPPPPPVVVVVVVVVVVVVVVVVVVVVVVVVVVVVVVVVVVVVVVVPDDDDQPPFDFFVCQVPAAFDDPVRFGERLDHGNCRRDDLSVLQSLAFAEEEEADELLQLLQLVQFAAPLHQYEYEYQDQWYFQQLCLLVCLQFLAPRVLGIDGPCVSNVNNVYHYDNFDFAAADQVQQWTWTWDDDPHDIGIYTYHGQAYEYEHAFAADDVPAADCVLAQERGDSVSSLVSSLLLLVLQVVLQDPPQDPVNNLQSLEAEEEAQAQSRLQNLQSVLQSLVPPCCPPGPVVSSVSHAAEYEELAQFGNVVFDPVVRVVLVVVCVVSRHHYHYNKAFRHDDQFWTKIWHFDQDPVRDTDIDIDIDGHSHYYYDHDTAADNNQVNVLVVFDPADDGGAFEAWLQQAGPRHDAPHYGYFANRYWYQLQCLVCLVVLCVVQVPVPPQKAALVSQVVSLVVCCQGHVQLVVVCVCVPVLQCVLPPVPPRIGHSVSVSVSRRVSSVPRDIDDRDSQRSNQNSNSNSNLSNQQSVVQVPPPDPPPVVPPDPPSHDPPPPSPSGDTDGSVVRDGGDDGDQQWDKHDNHQWIWIHSPVDIDTDHNVRVVVVLVVSLVVRSDPVSSVSRVVSNVCCVPPNGDSDND/DDDPPDPDDDPPPPPPPPPPPPPPPPPPVVVVVVVVVVVVVVVVVVVVVVVVVVVVVVVVVVVVVVVVPDDDDQDPFDFFVCQVPAAFDDPVRFGEPLDHGNCRRDDLSVLQSLAFAEEEEADELLQLLQLVQFAASLHQYEYEYQDQWYFQQLCLLVCLQFLAPRVLGIDGPCVSNVNNVYHYDNFDFAAADQVQQWTWTWDDDPHDIGIYTYHGQAYEYEHAFAADDVPAADCVLAQERGDSVSSLVSNLLLLVLQVVLQDPPQDPVNNLQSLEAEEEAQAQSRLQNLQSVLQSLVPPCCPPGPVVSSVSHAAEYEELAQFGNVVFDPVVRVVLVVVCVVSRHHYHYNKAFRHDDQFWTKIWHFDQPPVRDTDIDIDIDGHSHYYYDHDTAADNNQVNVLVVFDPADDGGAFEAWLQQHGPRHDAPHYGYFANRYWYQLQPLVCLVVLCVVQVPVPPQKAALVSQVVSLVVCCQGHVLLVVVCVPVPVLQCVLPPVPPRIGHSVSVSVSRRVSSVPRDIDDRDSQRSNQNSNSNSNLSNQQSVVQVPPPDPPPVVPPDPPSHDPPPPSPSGDTDGSVVRDGGDDGDQQWDKHDNHQWIWIHSPVDIDTDHNVRVVVVLVVSLVVRSDPVSSVSRVVSNVCCVPPNGDSDND